Protein AF-0000000080726800 (afdb_homodimer)

Nearest PDB structures (foldseek):
  3kt8-assembly2_C  TM=9.835E-01  e=6.460E-52  Saccharomyces cerevisiae
  5ujj-assembly1_A  TM=9.738E-01  e=2.059E-47  Homo sapiens
  5ujj-assembly1_B  TM=9.740E-01  e=9.198E-47  Homo sapiens
  1r6t-assembly1_A  TM=9.567E-01  e=2.172E-47  Homo sapiens
  4j75-assembly1_A  TM=9.789E-01  e=4.057E-43  Plasmodium falciparum 3D7

InterPro domains:
  IPR001412 Aminoacyl-tRNA synthetase, class I, conserved site [PS00178] (113-123)
  IPR002305 Aminoacyl-tRNA synthetase, class Ic [PF00579] (101-391)
  IPR002306 Tryptophan-tRNA ligase [PR01039] (118-134)
  IPR002306 Tryptophan-tRNA ligase [PR01039] (171-190)
  IPR002306 Tryptophan-tRNA ligase [PR01039] (257-278)
  IPR002306 Tryptophan-tRNA ligase [PR01039] (301-311)
  IPR002306 Tryptophan-tRNA ligase [TIGR00233] (104-414)
  IPR002306 Tryptophan-tRNA ligase [cd00806] (106-393)
  IPR014729 Rossmann-like alpha/beta/alpha sandwich fold [G3DSA:3.40.50.620] (29-305)

Foldseek 3Di:
DDDPPDPQPPLDLPPPPDLDVDPFDPFDFAPVDGFATQDPVSDGDFHDVVVVCVVLVWAFLDPVNQVLCCVQLVDRDALCSVVCQQTTKFPVVVVSVCLSQQEAAEAEEEDALQDLFDFPQVCLLLLNVQVVCVRFFAAYEYEHELVLNVLPDDDDDSVRSVVSLLSVLLLSVLSPHDLQRFAYAYCVPQPDDQLVVQLVLLQVVADLVNLCVLRVDDPPRDVCNSSVLSNSLSSQFQSSFCQAVHPPRVVRQAHGYEYEDASNCSSSLVSSQVSSVVVVGHRHMYTHGYTQAWQQWGRHDDDPVDPLRGGTLPDALVRLLCSLSNRHDWQADPDLVVCQQQFGDLVTGNLLSLCSSQPRDPVVSVVVRVCRRNSVDDRVNSSVVSSVSVNVVSVSSVVSSVPCDSVNSCSSNDSHYHDTAGNPVHGNPVPPDPPPPDDPPPPPDDDDDDDPDDDDVVVVVVVVVVVVVVVVVVVVVVVVVPPVPDDDD/DDDPPDPQPPLDLPPPPPLDVDPFDPFDFAPVDGFATQDPVSDGDFHDVVVVCVVLVWAFLDPVNQVLVCVQLVDRDALCSVVCQQTTKFPVVVVSVCLSQQEAAEAEEEDALQDLFDFPQVCLLLLNVQVVCVRFFAAYEYEHELVLNVLPDDDDDSVRSVVSLLSVLLLSVLSPHDLQRFAYAYCVPQPDDQLVVQLVLLQVVADLVNLCVLRVDDPPRDVCNSSVLSNSLSSQFQSSFCQAVHPPNVVRQAHGYEYEEASNCSSSLVSSQVSSVVVVGHRHMYTHGYTQAWQQWGRHDDDPVDLLGGGTLPDALVRLLCSLSNRHDWQADPDLVVCQQQFGDLVTGNLLSLCSSQPRDPVVSVVVRVCRRNSVDDRVNSSVVSSVSVNVVSVSSVVSSVPCDSVNSCSSNDSHYHDTQGNPVHGNPVPPDPPPPDDDPPPPDPDDDPPPPPDVVVVVVVVVVVVVVVVVVVVVVVVVPVVPDPPDD

Radius of gyration: 38.78 Å; Cα contacts (8 Å, |Δi|>4): 1534; chains: 2; bounding box: 133×126×95 Å

Sequence (978 aa):
MASAPATVDHVPADNIASSEDTKPSKQDINPWSVSGEVGDDGKVKAIDYTKLIDEFGTSKIDDALLQRWEKVTGQKPHRFMRRGIFFSHRDLHMILDRYEKNEPFFLYTGRGPSSDSMHIGHTQVFDFVKWLQETLDVPLIVMLTDDEKYLFSEKRTVEEVMGYSRTNAKDIIAAGFDPNKTFIFSDFAYVGGAFYKNIVRFAKRVTYNTAKAIFGFDGSSNIGKIHFASIQGATSFASSFPHIFGDDEKKTSSIPCLIPCAIDQDPYFRLTRDCAQGLKFAKPALIHMRFLDALQGPGSKMSASDDNSAIFLSDTAKQIKNKINKYAFSGGRETLEEHREKGGNADVDVAYQYLTFFLEDDDELKRIKDEYTSGKLLTGELKAICIEHLQKYVGTFQERRSKVSDAVVDEFMSVRPLEWKGNPRVPRADLVVPVTGAADGATPAGDAAGAGELSKNAMKKLLKEQQIAAKKAQKAKEKEAATEGGIGAMASAPATVDHVPADNIASSEDTKPSKQDINPWSVSGEVGDDGKVKAIDYTKLIDEFGTSKIDDALLQRWEKVTGQKPHRFMRRGIFFSHRDLHMILDRYEKNEPFFLYTGRGPSSDSMHIGHTQVFDFVKWLQETLDVPLIVMLTDDEKYLFSEKRTVEEVMGYSRTNAKDIIAAGFDPNKTFIFSDFAYVGGAFYKNIVRFAKRVTYNTAKAIFGFDGSSNIGKIHFASIQGATSFASSFPHIFGDDEKKTSSIPCLIPCAIDQDPYFRLTRDCAQGLKFAKPALIHMRFLDALQGPGSKMSASDDNSAIFLSDTAKQIKNKINKYAFSGGRETLEEHREKGGNADVDVAYQYLTFFLEDDDELKRIKDEYTSGKLLTGELKAICIEHLQKYVGTFQERRSKVSDAVVDEFMSVRPLEWKGNPRVPRADLVVPVTGAADGATPAGDAAGAGELSKNAMKKLLKEQQIAAKKAQKAKEKEAATEGGIGA

Secondary structure (DSSP, 8-state):
------------GGGS--------B--EE-SS-EE--B-TTSPBPPP-HHHHHHHHT-EE--HHHHHHHHHHHSSPPPHHHHTTSEEEEESHHHHHHHHHHT---EEEEEE---SS--BHHHHHHHHHHHHHHHHH---EEEEE-HHHHHHH-SS--HHHHHHHHHHHHHHHHTTT--GGGEEEEEHHHH-SHHHHHHHHHHHHH-BHHHHHHHH---TTSBHHHHHHHHHHHHTT-GGG-HHHH-S-HHHHTT--EEEEEEGGGHHHHHHHHHHHHHHTPPPPEEEEEPPPPBTTBTT----TT-TTTS-BTT--HHHHHHHHHHHS-----SSHHHHHHH---TTT-HHHHHHHHH---HHHHHHHHHHHHHTSS-HHHHHHHHHHHHHHHHHHHHHHHTT--HHHHHHHHS---------TTS--TTT------------------------HHHHHHHHHHHHHHHHHHHHHHHHHHHHTTS---/------------GGGS--------B--EE-SS-EE--B-TTSPBPPP-HHHHHHHHT-EE--HHHHHHHHHHHSSPPPHHHHTTSEEEEESHHHHHHHHHTT---EEEEEE---SS--BHHHHHHHHHHHHHHHHH---EEEEE-HHHHHHH-SS--HHHHHHHHHHHHHHHHTTT--GGGEEEEEHHHH-SHHHHHHHHHHHHH-BHHHHHHHH---TTSBHHHHHHHHHHHHTT-GGG-HHHH-S-HHHHTT--EEEEEEGGGHHHHHHHHHHHHHHTPPPPEEEEEPPPPBTTBTT----TT-TTTS-BTT--HHHHHHHHHHHS-----SSHHHHHHH---TTT-HHHHHHHHH---HHHHHHHHHHHHHTSS-HHHHHHHHHHHHHHHHHHHHHHHTT--HHHHHHHHS---------TTS--TTT------------------------HHHHHHHHHHHHHHHHHHHHHHHHHHTTSTTS--

Structure (mmCIF, N/CA/C/O backbone):
data_AF-0000000080726800-model_v1
#
loop_
_entity.id
_entity.type
_entity.pdbx_description
1 polymer 'Tryptophan--tRNA ligase, cytoplasmic'
#
loop_
_atom_site.group_PDB
_atom_site.id
_atom_site.type_symbol
_atom_site.label_atom_id
_atom_site.label_alt_id
_atom_site.label_comp_id
_atom_site.label_asym_id
_atom_site.label_entity_id
_atom_site.label_seq_id
_atom_site.pdbx_PDB_ins_code
_atom_site.Cartn_x
_atom_site.Cartn_y
_atom_site.Cartn_z
_atom_site.occupancy
_atom_site.B_iso_or_equiv
_atom_site.auth_seq_id
_atom_site.auth_comp_id
_atom_site.auth_asym_id
_atom_site.auth_atom_id
_atom_site.pdbx_PDB_model_num
ATOM 1 N N . MET A 1 1 ? -32.75 -61.375 -34.781 1 20.84 1 MET A N 1
ATOM 2 C CA . MET A 1 1 ? -32.688 -60.062 -35.375 1 20.84 1 MET A CA 1
ATOM 3 C C . MET A 1 1 ? -31.75 -59.156 -34.594 1 20.84 1 MET A C 1
ATOM 5 O O . MET A 1 1 ? -31.969 -58.906 -33.406 1 20.84 1 MET A O 1
ATOM 9 N N . ALA A 1 2 ? -30.438 -59.094 -34.969 1 23 2 ALA A N 1
ATOM 10 C CA . ALA A 1 2 ? -29.219 -58.625 -34.312 1 23 2 ALA A CA 1
ATOM 11 C C . ALA A 1 2 ? -29.297 -57.125 -34.031 1 23 2 ALA A C 1
ATOM 13 O O . ALA A 1 2 ? -29.688 -56.344 -34.906 1 23 2 ALA A O 1
ATOM 14 N N . SER A 1 3 ? -29.562 -56.812 -32.781 1 22.12 3 SER A N 1
ATOM 15 C CA . SER A 1 3 ? -29.703 -55.5 -32.156 1 22.12 3 SER A CA 1
ATOM 16 C C . SER A 1 3 ? -28.609 -54.562 -32.625 1 22.12 3 SER A C 1
ATOM 18 O O . SER A 1 3 ? -27.438 -54.938 -32.656 1 22.12 3 SER A O 1
ATOM 20 N N . ALA A 1 4 ? -28.953 -53.531 -33.531 1 28.64 4 ALA A N 1
ATOM 21 C CA . ALA A 1 4 ? -28.156 -52.5 -34.188 1 28.64 4 ALA A CA 1
ATOM 22 C C . ALA A 1 4 ? -27.25 -51.812 -33.188 1 28.64 4 ALA A C 1
ATOM 24 O O . ALA A 1 4 ? -27.688 -51.469 -32.062 1 28.64 4 ALA A O 1
ATOM 25 N N . PRO A 1 5 ? -25.969 -51.969 -33.281 1 25.05 5 PRO A N 1
ATOM 26 C CA . PRO A 1 5 ? -24.938 -51.406 -32.406 1 25.05 5 PRO A CA 1
ATOM 27 C C . PRO A 1 5 ? -25.125 -49.938 -32.156 1 25.05 5 PRO A C 1
ATOM 29 O O . PRO A 1 5 ? -25.703 -49.219 -33 1 25.05 5 PRO A O 1
ATOM 32 N N . ALA A 1 6 ? -25.234 -49.469 -30.859 1 30.12 6 ALA A N 1
ATOM 33 C CA . ALA A 1 6 ? -25.312 -48.125 -30.297 1 30.12 6 ALA A CA 1
ATOM 34 C C . ALA A 1 6 ? -24.359 -47.188 -31 1 30.12 6 ALA A C 1
ATOM 36 O O . ALA A 1 6 ? -23.188 -47.5 -31.219 1 30.12 6 ALA A O 1
ATOM 37 N N . THR A 1 7 ? -24.844 -46.375 -31.984 1 28.61 7 THR A N 1
ATOM 38 C CA . THR A 1 7 ? -24.25 -45.25 -32.688 1 28.61 7 THR A CA 1
ATOM 39 C C . THR A 1 7 ? -23.359 -44.438 -31.75 1 28.61 7 THR A C 1
ATOM 41 O O . THR A 1 7 ? -23.672 -44.25 -30.578 1 28.61 7 THR A O 1
ATOM 44 N N . VAL A 1 8 ? -21.984 -44.469 -31.906 1 34.72 8 VAL A N 1
ATOM 45 C CA . VAL A 1 8 ? -20.938 -43.688 -31.266 1 34.72 8 VAL A CA 1
ATOM 46 C C . VAL A 1 8 ? -21.297 -42.219 -31.312 1 34.72 8 VAL A C 1
ATOM 48 O O . VAL A 1 8 ? -21.516 -41.656 -32.406 1 34.72 8 VAL A O 1
ATOM 51 N N . ASP A 1 9 ? -22.094 -41.75 -30.438 1 31.77 9 ASP A N 1
ATOM 52 C CA . ASP A 1 9 ? -22.5 -40.344 -30.281 1 31.77 9 ASP A CA 1
ATOM 53 C C . ASP A 1 9 ? -21.297 -39.438 -30.375 1 31.77 9 ASP A C 1
ATOM 55 O O . ASP A 1 9 ? -20.453 -39.406 -29.484 1 31.77 9 ASP A O 1
ATOM 59 N N . HIS A 1 10 ? -20.703 -39.25 -31.578 1 32.81 10 HIS A N 1
ATOM 60 C CA . HIS A 1 10 ? -19.766 -38.156 -31.781 1 32.81 10 HIS A CA 1
ATOM 61 C C . HIS A 1 10 ? -20.375 -36.812 -31.438 1 32.81 10 HIS A C 1
ATOM 63 O O . HIS A 1 10 ? -21.484 -36.5 -31.891 1 32.81 10 HIS A O 1
ATOM 69 N N . VAL A 1 11 ? -20.297 -36.312 -30.344 1 38.12 11 VAL A N 1
ATOM 70 C CA . VAL A 1 11 ? -20.703 -34.906 -30.172 1 38.12 11 VAL A CA 1
ATOM 71 C C . VAL A 1 11 ? -20.109 -34.062 -31.297 1 38.12 11 VAL A C 1
ATOM 73 O O . VAL A 1 11 ? -18.891 -33.969 -31.438 1 38.12 11 VAL A O 1
ATOM 76 N N . PRO A 1 12 ? -20.859 -33.906 -32.375 1 32.59 12 PRO A N 1
ATOM 77 C CA . PRO A 1 12 ? -20.359 -33.062 -33.438 1 32.59 12 PRO A CA 1
ATOM 78 C C . PRO A 1 12 ? -19.859 -31.719 -32.969 1 32.59 12 PRO A C 1
ATOM 80 O O . PRO A 1 12 ? -20.312 -31.219 -31.922 1 32.59 12 PRO A O 1
ATOM 83 N N . ALA A 1 13 ? -18.688 -31.156 -33.562 1 38.78 13 ALA A N 1
ATOM 84 C CA . ALA A 1 13 ? -18.062 -29.844 -33.406 1 38.78 13 ALA A CA 1
ATOM 85 C C . ALA A 1 13 ? -19.078 -28.719 -33.531 1 38.78 13 ALA A C 1
ATOM 87 O O . ALA A 1 13 ? -18.719 -27.547 -33.469 1 38.78 13 ALA A O 1
ATOM 88 N N . ASP A 1 14 ? -20.375 -29.125 -33.875 1 32.19 14 ASP A N 1
ATOM 89 C CA . ASP A 1 14 ? -21.203 -28.016 -34.344 1 32.19 14 ASP A CA 1
ATOM 90 C C . ASP A 1 14 ? -21.531 -27.047 -33.219 1 32.19 14 ASP A C 1
ATOM 92 O O . ASP A 1 14 ? -22.094 -25.984 -33.469 1 32.19 14 ASP A O 1
ATOM 96 N N . ASN A 1 15 ? -21.781 -27.625 -32.094 1 34.06 15 ASN A N 1
ATOM 97 C CA . ASN A 1 15 ? -22.375 -26.688 -31.125 1 34.06 15 ASN A CA 1
ATOM 98 C C . ASN A 1 15 ? -21.359 -25.672 -30.641 1 34.06 15 ASN A C 1
ATOM 100 O O . ASN A 1 15 ? -21.328 -25.328 -29.453 1 34.06 15 ASN A O 1
ATOM 104 N N . ILE A 1 16 ? -20.25 -25.719 -31.203 1 31.34 16 ILE A N 1
ATOM 105 C CA . ILE A 1 16 ? -19.375 -24.656 -30.766 1 31.34 16 ILE A CA 1
ATOM 106 C C . ILE A 1 16 ? -20.016 -23.297 -31.062 1 31.34 16 ILE A C 1
ATOM 108 O O . ILE A 1 16 ? -20.578 -23.094 -32.125 1 31.34 16 ILE A O 1
ATOM 112 N N . ALA A 1 17 ? -20.188 -22.516 -30.094 1 34.31 17 ALA A N 1
ATOM 113 C CA . ALA A 1 17 ? -20.578 -21.109 -30.203 1 34.31 17 ALA A CA 1
ATOM 114 C C . ALA A 1 17 ? -20.109 -20.5 -31.516 1 34.31 17 ALA A C 1
ATOM 116 O O . ALA A 1 17 ? -19.031 -20.828 -32 1 34.31 17 ALA A O 1
ATOM 117 N N . SER A 1 18 ? -21.109 -20.141 -32.438 1 32.56 18 SER A N 1
ATOM 118 C CA . SER A 1 18 ? -20.906 -19.266 -33.562 1 32.56 18 SER A CA 1
ATOM 119 C C . SER A 1 18 ? -19.734 -18.328 -33.344 1 32.56 18 SER A C 1
ATOM 121 O O . SER A 1 18 ? -19.641 -17.688 -32.312 1 32.56 18 SER A O 1
ATOM 123 N N . SER A 1 19 ? -18.562 -18.641 -33.844 1 36.25 19 SER A N 1
ATOM 124 C CA . SER A 1 19 ? -17.406 -17.766 -34.031 1 36.25 19 SER A CA 1
ATOM 125 C C . SER A 1 19 ? -17.844 -16.344 -34.375 1 36.25 19 SER A C 1
ATOM 127 O O . SER A 1 19 ? -18.422 -16.125 -35.438 1 36.25 19 SER A O 1
ATOM 129 N N . GLU A 1 20 ? -18.359 -15.625 -33.562 1 37.44 20 GLU A N 1
ATOM 130 C CA . GLU A 1 20 ? -18.328 -14.211 -33.969 1 37.44 20 GLU A CA 1
ATOM 131 C C . GLU A 1 20 ? -17.172 -13.922 -34.906 1 37.44 20 GLU A C 1
ATOM 133 O O . GLU A 1 20 ? -16.141 -14.586 -34.844 1 37.44 20 GLU A O 1
ATOM 138 N N . ASP A 1 21 ? -17.453 -13.367 -36.062 1 42.19 21 ASP A N 1
ATOM 139 C CA . ASP A 1 21 ? -16.547 -12.867 -37.094 1 42.19 21 ASP A CA 1
ATOM 140 C C . ASP A 1 21 ? -15.242 -12.375 -36.469 1 42.19 21 ASP A C 1
ATOM 142 O O . ASP A 1 21 ? -15.141 -11.227 -36.062 1 42.19 21 ASP A O 1
ATOM 146 N N . THR A 1 22 ? -14.656 -13.195 -35.781 1 52.59 22 THR A N 1
ATOM 147 C CA . THR A 1 22 ? -13.398 -12.789 -35.156 1 52.59 22 THR A CA 1
ATOM 148 C C . THR A 1 22 ? -12.336 -12.516 -36.219 1 52.59 22 THR A C 1
ATOM 150 O O . THR A 1 22 ? -12 -13.391 -37 1 52.59 22 THR A O 1
ATOM 153 N N . LYS A 1 23 ? -12.016 -11.328 -36.531 1 60.16 23 LYS A N 1
ATOM 154 C CA . LYS A 1 23 ? -10.945 -10.789 -37.375 1 60.16 23 LYS A CA 1
ATOM 155 C C . LYS A 1 23 ? -9.609 -11.438 -37.031 1 60.16 23 LYS A C 1
ATOM 157 O O . LYS A 1 23 ? -9.32 -11.695 -35.844 1 60.16 23 LYS A O 1
ATOM 162 N N . PRO A 1 24 ? -8.992 -11.906 -38.125 1 67.81 24 PRO A N 1
ATOM 163 C CA . PRO A 1 24 ? -7.645 -12.414 -37.875 1 67.81 24 PRO A CA 1
ATOM 164 C C . PRO A 1 24 ? -6.855 -11.547 -36.906 1 67.81 24 PRO A C 1
ATOM 166 O O . PRO A 1 24 ? -6.969 -10.32 -36.938 1 67.81 24 PRO A O 1
ATOM 169 N N . SER A 1 25 ? -6.488 -12.203 -35.812 1 74.19 25 SER A N 1
ATOM 170 C CA . SER A 1 25 ? -5.703 -11.477 -34.812 1 74.19 25 SER A CA 1
ATOM 171 C C . SER A 1 25 ? -4.488 -12.273 -34.375 1 74.19 25 SER A C 1
ATOM 173 O O . SER A 1 25 ? -4.477 -13.508 -34.469 1 74.19 25 SER A O 1
ATOM 175 N N . LYS A 1 26 ? -3.434 -11.555 -34.062 1 79.19 26 LYS A N 1
ATOM 176 C CA . LYS A 1 26 ? -2.236 -12.18 -33.531 1 79.19 26 LYS A CA 1
ATOM 177 C C . LYS A 1 26 ? -2.467 -12.641 -32.094 1 79.19 26 LYS A C 1
ATOM 179 O O . LYS A 1 26 ? -3.418 -12.203 -31.422 1 79.19 26 LYS A O 1
ATOM 184 N N . GLN A 1 27 ? -1.686 -13.68 -31.656 1 80.25 27 GLN A N 1
ATOM 185 C CA . GLN A 1 27 ? -1.785 -14.141 -30.281 1 80.25 27 GLN A CA 1
ATOM 186 C C . GLN A 1 27 ? -1.497 -13.008 -29.297 1 80.25 27 GLN A C 1
ATOM 188 O O . GLN A 1 27 ? -0.664 -12.141 -29.578 1 80.25 27 GLN A O 1
ATOM 193 N N . ASP A 1 28 ? -2.262 -12.945 -28.266 1 78.19 28 ASP A N 1
ATOM 194 C CA . ASP A 1 28 ? -2.119 -11.93 -27.234 1 78.19 28 ASP A CA 1
ATOM 195 C C . ASP A 1 28 ? -2.092 -12.562 -25.844 1 78.19 28 ASP A C 1
ATOM 197 O O . ASP A 1 28 ? -3.094 -13.109 -25.391 1 78.19 28 ASP A O 1
ATOM 201 N N . ILE A 1 29 ? -0.873 -12.438 -25.25 1 76.69 29 ILE A N 1
ATOM 202 C CA . ILE A 1 29 ? -0.684 -13.023 -23.922 1 76.69 29 ILE A CA 1
ATOM 203 C C . ILE A 1 29 ? -0.305 -11.93 -22.922 1 76.69 29 ILE A C 1
ATOM 205 O O . ILE A 1 29 ? 0.747 -11.297 -23.062 1 76.69 29 ILE A O 1
ATOM 209 N N . ASN A 1 30 ? -1.162 -11.695 -22 1 77.06 30 ASN A N 1
ATOM 210 C CA . ASN A 1 30 ? -0.936 -10.727 -20.938 1 77.06 30 ASN A CA 1
ATOM 211 C C . ASN A 1 30 ? -1.557 -11.195 -19.625 1 77.06 30 ASN A C 1
ATOM 213 O O . ASN A 1 30 ? -2.27 -12.195 -19.594 1 77.06 30 ASN A O 1
ATOM 217 N N . PRO A 1 31 ? -1.284 -10.523 -18.547 1 76.38 31 PRO A N 1
ATOM 218 C CA . PRO A 1 31 ? -1.73 -11.008 -17.25 1 76.38 31 PRO A CA 1
ATOM 219 C C . PRO A 1 31 ? -3.252 -11.047 -17.109 1 76.38 31 PRO A C 1
ATOM 221 O O . PRO A 1 31 ? -3.783 -11.672 -16.203 1 76.38 31 PRO A O 1
ATOM 224 N N . TRP A 1 32 ? -3.902 -10.438 -18.078 1 76.31 32 TRP A N 1
ATOM 225 C CA . TRP A 1 32 ? -5.352 -10.312 -17.938 1 76.31 32 TRP A CA 1
ATOM 226 C C . TRP A 1 32 ? -6.066 -11.242 -18.922 1 76.31 32 TRP A C 1
ATOM 228 O O . TRP A 1 32 ? -7.223 -11.609 -18.703 1 76.31 32 TRP A O 1
ATOM 238 N N . SER A 1 33 ? -5.328 -11.516 -19.969 1 73.5 33 SER A N 1
ATOM 239 C CA . SER A 1 33 ? -5.988 -12.281 -21.031 1 73.5 33 SER A CA 1
ATOM 240 C C . SER A 1 33 ? -4.984 -13.109 -21.812 1 73.5 33 SER A C 1
ATOM 242 O O . SER A 1 33 ? -3.834 -12.703 -21.984 1 73.5 33 SER A O 1
ATOM 244 N N . VAL A 1 34 ? -5.461 -14.297 -22.172 1 75.5 34 VAL A N 1
ATOM 245 C CA . VAL A 1 34 ? -4.695 -15.188 -23.031 1 75.5 34 VAL A CA 1
ATOM 246 C C . VAL A 1 34 ? -5.543 -15.586 -24.25 1 75.5 34 VAL A C 1
ATOM 248 O O . VAL A 1 34 ? -6.652 -16.094 -24.094 1 75.5 34 VAL A O 1
ATOM 251 N N . SER A 1 35 ? -5.02 -15.211 -25.391 1 76.19 35 SER A N 1
ATOM 252 C CA . SER A 1 35 ? -5.719 -15.586 -26.609 1 76.19 35 SER A CA 1
ATOM 253 C C . SER A 1 35 ? -4.742 -16.031 -27.703 1 76.19 35 SER A C 1
ATOM 255 O O . SER A 1 35 ? -3.691 -15.422 -27.891 1 76.19 35 SER A O 1
ATOM 257 N N . GLY A 1 36 ? -5.105 -17.125 -28.297 1 74.38 36 GLY A N 1
ATOM 258 C CA . GLY A 1 36 ? -4.32 -17.578 -29.438 1 74.38 36 GLY A CA 1
ATOM 259 C C . GLY A 1 36 ? -4.598 -16.797 -30.703 1 74.38 36 GLY A C 1
ATOM 260 O O . GLY A 1 36 ? -5.504 -15.961 -30.75 1 74.38 36 GLY A O 1
ATOM 261 N N . GLU A 1 37 ? -3.727 -17.062 -31.672 1 76.94 37 GLU A N 1
ATOM 262 C CA . GLU A 1 37 ? -3.912 -16.438 -32.969 1 76.94 37 GLU A CA 1
ATOM 263 C C . GLU A 1 37 ? -5.191 -16.938 -33.656 1 76.94 37 GLU A C 1
ATOM 265 O O . GLU A 1 37 ? -5.52 -18.125 -33.562 1 76.94 37 GLU A O 1
ATOM 270 N N . VAL A 1 38 ? -5.988 -16.031 -34.156 1 74.62 38 VAL A N 1
ATOM 271 C CA . VAL A 1 38 ? -7.152 -16.391 -34.938 1 74.62 38 VAL A CA 1
ATOM 272 C C . VAL A 1 38 ? -6.801 -16.344 -36.438 1 74.62 38 VAL A C 1
ATOM 274 O O . VAL A 1 38 ? -6.387 -15.305 -36.938 1 74.62 38 VAL A O 1
ATOM 277 N N . GLY A 1 39 ? -6.863 -17.531 -37.031 1 73.75 39 GLY A N 1
ATOM 278 C CA . GLY A 1 39 ? -6.516 -17.609 -38.438 1 73.75 39 GLY A CA 1
ATOM 279 C C . GLY A 1 39 ? -7.562 -17 -39.344 1 73.75 39 GLY A C 1
ATOM 280 O O . GLY A 1 39 ? -8.617 -16.562 -38.875 1 73.75 39 GLY A O 1
ATOM 281 N N . ASP A 1 40 ? -7.199 -16.984 -40.656 1 72.62 40 ASP A N 1
ATOM 282 C CA . ASP A 1 40 ? -8.086 -16.453 -41.688 1 72.62 40 ASP A CA 1
ATOM 283 C C . ASP A 1 40 ? -9.406 -17.234 -41.719 1 72.62 40 ASP A C 1
ATOM 285 O O . ASP A 1 40 ? -10.43 -16.703 -42.156 1 72.62 40 ASP A O 1
ATOM 289 N N . ASP A 1 41 ? -9.32 -18.391 -41.219 1 72.62 41 ASP A N 1
ATOM 290 C CA . ASP A 1 41 ? -10.5 -19.25 -41.219 1 72.62 41 ASP A CA 1
ATOM 291 C C . ASP A 1 41 ? -11.367 -19.016 -40 1 72.62 41 ASP A C 1
ATOM 293 O O . ASP A 1 41 ? -12.406 -19.656 -39.812 1 72.62 41 ASP A O 1
ATOM 297 N N . GLY A 1 42 ? -10.93 -18.156 -39.156 1 68.25 42 GLY A N 1
ATOM 298 C CA . GLY A 1 42 ? -11.695 -17.797 -37.969 1 68.25 42 GLY A CA 1
ATOM 299 C C . GLY A 1 42 ? -11.461 -18.75 -36.781 1 68.25 42 GLY A C 1
ATOM 300 O O . GLY A 1 42 ? -12.094 -18.609 -35.75 1 68.25 42 GLY A O 1
ATOM 301 N N . LYS A 1 43 ? -10.664 -19.672 -37.125 1 66.38 43 LYS A N 1
ATOM 302 C CA . LYS A 1 43 ? -10.422 -20.656 -36.094 1 66.38 43 LYS A CA 1
ATOM 303 C C . LYS A 1 43 ? -9.25 -20.234 -35.188 1 66.38 43 LYS A C 1
ATOM 305 O O . LYS A 1 43 ? -8.25 -19.703 -35.688 1 66.38 43 LYS A O 1
ATOM 310 N N . VAL A 1 44 ? -9.414 -20.438 -33.875 1 72.62 44 VAL A N 1
ATOM 311 C CA . VAL A 1 44 ? -8.367 -20.125 -32.906 1 72.62 44 VAL A CA 1
ATOM 312 C C . VAL A 1 44 ? -7.27 -21.188 -32.969 1 72.62 44 VAL A C 1
ATOM 314 O O . VAL A 1 44 ? -7.559 -22.375 -32.938 1 72.62 44 VAL A O 1
ATOM 317 N N . LYS A 1 45 ? -6.098 -20.734 -33.188 1 75 45 LYS A N 1
ATOM 318 C CA . LYS A 1 45 ? -4.941 -21.625 -33.219 1 75 45 LYS A CA 1
ATOM 319 C C . LYS A 1 45 ? -4.34 -21.812 -31.828 1 75 45 LYS A C 1
ATOM 321 O O . LYS A 1 45 ? -4.551 -20.984 -30.938 1 75 45 LYS A O 1
ATOM 326 N N . ALA A 1 46 ? -3.688 -22.969 -31.734 1 77.88 46 ALA A N 1
ATOM 327 C CA . ALA A 1 46 ? -2.965 -23.219 -30.484 1 77.88 46 ALA A CA 1
ATOM 328 C C . ALA A 1 46 ? -1.884 -22.172 -30.25 1 77.88 46 ALA A C 1
ATOM 330 O O . ALA A 1 46 ? -1.305 -21.641 -31.203 1 77.88 46 ALA A O 1
ATOM 331 N N . ILE A 1 47 ? -1.638 -21.844 -29.031 1 81.06 47 ILE A N 1
ATOM 332 C CA . ILE A 1 47 ? -0.624 -20.859 -28.656 1 81.06 47 ILE A CA 1
ATOM 333 C C . ILE A 1 47 ? 0.757 -21.359 -29.078 1 81.06 47 ILE A C 1
ATOM 335 O O . ILE A 1 47 ? 1.086 -22.531 -28.891 1 81.06 47 ILE A O 1
ATOM 339 N N . ASP A 1 48 ? 1.505 -20.547 -29.734 1 83.31 48 ASP A N 1
ATOM 340 C CA . ASP A 1 48 ? 2.877 -20.844 -30.125 1 83.31 48 ASP A CA 1
ATOM 341 C C . ASP A 1 48 ? 3.861 -20.438 -29.031 1 83.31 48 ASP A C 1
ATOM 343 O O . ASP A 1 48 ? 4.336 -19.297 -29 1 83.31 48 ASP A O 1
ATOM 347 N N . TYR A 1 49 ? 4.238 -21.328 -28.328 1 87.19 49 TYR A N 1
ATOM 348 C CA . TYR A 1 49 ? 5.07 -21.047 -27.156 1 87.19 49 TYR A CA 1
ATOM 349 C C . TYR A 1 49 ? 6.516 -20.781 -27.578 1 87.19 49 TYR A C 1
ATOM 351 O O . TYR A 1 49 ? 7.258 -20.109 -26.859 1 87.19 49 TYR A O 1
ATOM 359 N N . THR A 1 50 ? 6.953 -21.312 -28.641 1 86.62 50 THR A N 1
ATOM 360 C CA . THR A 1 50 ? 8.297 -21.047 -29.141 1 86.62 50 THR A CA 1
ATOM 361 C C . THR A 1 50 ? 8.453 -19.562 -29.5 1 86.62 50 THR A C 1
ATOM 363 O O . THR A 1 50 ? 9.484 -18.953 -29.219 1 86.62 50 THR A O 1
ATOM 366 N N . LYS A 1 51 ? 7.461 -19.094 -30.078 1 86.62 51 LYS A N 1
ATOM 367 C CA . LYS A 1 51 ? 7.461 -17.688 -30.438 1 86.62 51 LYS A CA 1
ATOM 368 C C . LYS A 1 51 ? 7.504 -16.797 -29.188 1 86.62 51 LYS A C 1
ATOM 370 O O . LYS A 1 51 ? 8.117 -15.734 -29.203 1 86.62 51 LYS A O 1
ATOM 375 N N . LEU A 1 52 ? 6.926 -17.266 -28.188 1 88.44 52 LEU A N 1
ATOM 376 C CA . LEU A 1 52 ? 6.871 -16.484 -26.938 1 88.44 52 LEU A CA 1
ATOM 377 C C . LEU A 1 52 ? 8.25 -16.391 -26.312 1 88.44 52 LEU A C 1
ATOM 379 O O . LEU A 1 52 ? 8.578 -15.367 -25.688 1 88.44 52 LEU A O 1
ATOM 383 N N . ILE A 1 53 ? 9.055 -17.391 -26.484 1 91.5 53 ILE A N 1
ATOM 384 C CA . ILE A 1 53 ? 10.406 -17.391 -25.938 1 91.5 53 ILE A CA 1
ATOM 385 C C . ILE A 1 53 ? 11.211 -16.25 -26.531 1 91.5 53 ILE A C 1
ATOM 387 O O . ILE A 1 53 ? 11.875 -15.5 -25.812 1 91.5 53 ILE A O 1
ATOM 391 N N . ASP A 1 54 ? 11.07 -16.094 -27.75 1 90.19 54 ASP A N 1
ATOM 392 C CA . ASP A 1 54 ? 11.789 -15.031 -28.438 1 90.19 54 ASP A CA 1
ATOM 393 C C . ASP A 1 54 ? 11.219 -13.656 -28.094 1 90.19 54 ASP A C 1
ATOM 395 O O . ASP A 1 54 ? 11.977 -12.711 -27.828 1 90.19 54 ASP A O 1
ATOM 399 N N . GLU A 1 55 ? 9.938 -13.602 -28.062 1 88.44 55 GLU A N 1
ATOM 400 C CA . GLU A 1 55 ? 9.258 -12.336 -27.781 1 88.44 55 GLU A CA 1
ATOM 401 C C . GLU A 1 55 ? 9.547 -11.844 -26.375 1 88.44 55 GLU A C 1
ATOM 403 O O . GLU A 1 55 ? 9.758 -10.656 -26.156 1 88.44 55 GLU A O 1
ATOM 408 N N . PHE A 1 56 ? 9.602 -12.719 -25.484 1 90.25 56 PHE A N 1
ATOM 409 C CA . PHE A 1 56 ? 9.781 -12.352 -24.078 1 90.25 56 PHE A CA 1
ATOM 410 C C . PHE A 1 56 ? 11.258 -12.352 -23.703 1 90.25 56 PHE A C 1
ATOM 412 O O . PHE A 1 56 ? 11.641 -11.812 -22.656 1 90.25 56 PHE A O 1
ATOM 419 N N . GLY A 1 57 ? 12.102 -12.93 -24.5 1 93.19 57 GLY A N 1
ATOM 420 C CA . GLY A 1 57 ? 13.531 -12.977 -24.234 1 93.19 57 GLY A CA 1
ATOM 421 C C . GLY A 1 57 ? 13.898 -13.945 -23.125 1 93.19 57 GLY A C 1
ATOM 422 O O . GLY A 1 57 ? 14.734 -13.633 -22.266 1 93.19 57 GLY A O 1
ATOM 423 N N . THR A 1 58 ? 13.227 -15.062 -23.062 1 95.75 58 THR A N 1
ATOM 424 C CA . THR A 1 58 ? 13.531 -16.109 -22.094 1 95.75 58 THR A CA 1
ATOM 425 C C . THR A 1 58 ? 14.406 -17.188 -22.703 1 95.75 58 THR A C 1
ATOM 427 O O . THR A 1 58 ? 14.734 -17.125 -23.891 1 95.75 58 THR A O 1
ATOM 430 N N . SER A 1 59 ? 14.875 -18.125 -21.922 1 97 59 SER A N 1
ATOM 431 C CA . SER A 1 59 ? 15.695 -19.234 -22.391 1 97 59 SER A CA 1
ATOM 432 C C . SER A 1 59 ? 14.906 -20.531 -22.391 1 97 59 SER A C 1
ATOM 434 O O . SER A 1 59 ? 14.125 -20.797 -21.469 1 97 59 SER A O 1
ATOM 436 N N . LYS A 1 60 ? 15.125 -21.344 -23.375 1 96.56 60 LYS A N 1
ATOM 437 C CA . LYS A 1 60 ? 14.445 -22.625 -23.484 1 96.56 60 LYS A CA 1
ATOM 438 C C . LYS A 1 60 ? 15.008 -23.625 -22.484 1 96.56 60 LYS A C 1
ATOM 440 O O . LYS A 1 60 ? 16.219 -23.656 -22.234 1 96.56 60 LYS A O 1
ATOM 445 N N . ILE A 1 61 ? 14.164 -24.406 -21.953 1 97.56 61 ILE A N 1
ATOM 446 C CA . ILE A 1 61 ? 14.625 -25.578 -21.219 1 97.56 61 ILE A CA 1
ATOM 447 C C . ILE A 1 61 ? 15.023 -26.672 -22.188 1 97.56 61 ILE A C 1
ATOM 449 O O . ILE A 1 61 ? 14.164 -27.344 -22.766 1 97.56 61 ILE A O 1
ATOM 453 N N . ASP A 1 62 ? 16.281 -26.906 -22.375 1 96.81 62 ASP A N 1
ATOM 454 C CA . ASP A 1 62 ? 16.781 -27.859 -23.344 1 96.81 62 ASP A CA 1
ATOM 455 C C . ASP A 1 62 ? 17.344 -29.109 -22.672 1 96.81 62 ASP A C 1
ATOM 457 O O . ASP A 1 62 ? 17.281 -29.234 -21.438 1 96.81 62 ASP A O 1
ATOM 461 N N . ASP A 1 63 ? 17.828 -29.984 -23.5 1 97.25 63 ASP A N 1
ATOM 462 C CA . ASP A 1 63 ? 18.328 -31.266 -23 1 97.25 63 ASP A CA 1
ATOM 463 C C . ASP A 1 63 ? 19.516 -31.062 -22.062 1 97.25 63 ASP A C 1
ATOM 465 O O . ASP A 1 63 ? 19.672 -31.797 -21.094 1 97.25 63 ASP A O 1
ATOM 469 N N . ALA A 1 64 ? 20.344 -30.125 -22.375 1 97.75 64 ALA A N 1
ATOM 470 C CA . ALA A 1 64 ? 21.516 -29.859 -21.547 1 97.75 64 ALA A CA 1
ATOM 471 C C . ALA A 1 64 ? 21.109 -29.438 -20.141 1 97.75 64 ALA A C 1
ATOM 473 O O . ALA A 1 64 ? 21.703 -29.891 -19.156 1 97.75 64 ALA A O 1
ATOM 474 N N . LEU A 1 65 ? 20.109 -28.594 -20.078 1 97.94 65 LEU A N 1
ATOM 475 C CA . LEU A 1 65 ? 19.625 -28.141 -18.781 1 97.94 65 LEU A CA 1
ATOM 476 C C . LEU A 1 65 ? 18.984 -29.281 -18.016 1 97.94 65 LEU A C 1
ATOM 478 O O . LEU A 1 65 ? 19.141 -29.375 -16.797 1 97.94 65 LEU A O 1
ATOM 482 N N . LEU A 1 66 ? 18.25 -30.141 -18.688 1 98.31 66 LEU A N 1
ATOM 483 C CA . LEU A 1 66 ? 17.609 -31.281 -18.047 1 98.31 66 LEU A CA 1
ATOM 484 C C . LEU A 1 66 ? 18.656 -32.25 -17.484 1 98.31 66 LEU A C 1
ATOM 486 O O . LEU A 1 66 ? 18.5 -32.75 -16.375 1 98.31 66 LEU A O 1
ATOM 490 N N . GLN A 1 67 ? 19.672 -32.438 -18.266 1 98.25 67 GLN A N 1
ATOM 491 C CA . GLN A 1 67 ? 20.766 -33.312 -17.812 1 98.25 67 GLN A CA 1
ATOM 492 C C . GLN A 1 67 ? 21.453 -32.688 -16.594 1 98.25 67 GLN A C 1
ATOM 494 O O . GLN A 1 67 ? 21.766 -33.406 -15.633 1 98.25 67 GLN A O 1
ATOM 499 N N . ARG A 1 68 ? 21.641 -31.453 -16.672 1 98.06 68 ARG A N 1
ATOM 500 C CA . ARG A 1 68 ? 22.266 -30.766 -15.547 1 98.06 68 ARG A CA 1
ATOM 501 C C . ARG A 1 68 ? 21.391 -30.875 -14.297 1 98.06 68 ARG A C 1
ATOM 503 O O . ARG A 1 68 ? 21.906 -31.078 -13.195 1 98.06 68 ARG A O 1
ATOM 510 N N . TRP A 1 69 ? 20.125 -30.672 -14.438 1 98.31 69 TRP A N 1
ATOM 511 C CA . TRP A 1 69 ? 19.188 -30.781 -13.312 1 98.31 69 TRP A CA 1
ATOM 512 C C . TRP A 1 69 ? 19.359 -32.125 -12.602 1 98.31 69 TRP A C 1
ATOM 514 O O . TRP A 1 69 ? 19.469 -32.188 -11.375 1 98.31 69 TRP A O 1
ATOM 524 N N . GLU A 1 70 ? 19.344 -33.156 -13.398 1 97.88 70 GLU A N 1
ATOM 525 C CA . GLU A 1 70 ? 19.453 -34.531 -12.844 1 97.88 70 GLU A CA 1
ATOM 526 C C . GLU A 1 70 ? 20.797 -34.719 -12.148 1 97.88 70 GLU A C 1
ATOM 528 O O . GLU A 1 70 ? 20.859 -35.344 -11.078 1 97.88 70 GLU A O 1
ATOM 533 N N . LYS A 1 71 ? 21.828 -34.219 -12.711 1 97.5 71 LYS A N 1
ATOM 534 C CA . LYS A 1 71 ? 23.156 -34.344 -12.141 1 97.5 71 LYS A CA 1
ATOM 535 C C . LYS A 1 71 ? 23.266 -33.625 -10.805 1 97.5 71 LYS A C 1
ATOM 537 O O . LYS A 1 71 ? 23.812 -34.156 -9.836 1 97.5 71 LYS A O 1
ATOM 542 N N . VAL A 1 72 ? 22.719 -32.469 -10.773 1 97.44 72 VAL A N 1
ATOM 543 C CA . VAL A 1 72 ? 22.859 -31.578 -9.633 1 97.44 72 VAL A CA 1
ATOM 544 C C . VAL A 1 72 ? 21.938 -32.031 -8.5 1 97.44 72 VAL A C 1
ATOM 546 O O . VAL A 1 72 ? 22.344 -32.031 -7.332 1 97.44 72 VAL A O 1
ATOM 549 N N . THR A 1 73 ? 20.719 -32.438 -8.789 1 97.25 73 THR A N 1
ATOM 550 C CA . THR A 1 73 ? 19.734 -32.719 -7.754 1 97.25 73 THR A CA 1
ATOM 551 C C . THR A 1 73 ? 19.672 -34.219 -7.441 1 97.25 73 THR A C 1
ATOM 553 O O . THR A 1 73 ? 19.156 -34.625 -6.402 1 97.25 73 THR A O 1
ATOM 556 N N . GLY A 1 74 ? 20.109 -35.031 -8.414 1 96.12 74 GLY A N 1
ATOM 557 C CA . GLY A 1 74 ? 20 -36.469 -8.281 1 96.12 74 GLY A CA 1
ATOM 558 C C . GLY A 1 74 ? 18.625 -37 -8.617 1 96.12 74 GLY A C 1
ATOM 559 O O . GLY A 1 74 ? 18.344 -38.188 -8.469 1 96.12 74 GLY A O 1
ATOM 560 N N . GLN A 1 75 ? 17.781 -36.188 -9.062 1 96.31 75 GLN A N 1
ATOM 561 C CA . GLN A 1 75 ? 16.406 -36.562 -9.367 1 96.31 75 GLN A CA 1
ATOM 562 C C . GLN A 1 75 ? 16.109 -36.406 -10.859 1 96.31 75 GLN A C 1
ATOM 564 O O . GLN A 1 75 ? 16.516 -35.406 -11.469 1 96.31 75 GLN A O 1
ATOM 569 N N . LYS A 1 76 ? 15.453 -37.406 -11.383 1 97 76 LYS A N 1
ATOM 570 C CA . LYS A 1 76 ? 14.953 -37.281 -12.742 1 97 76 LYS A CA 1
ATOM 571 C C . LYS A 1 76 ? 14.047 -36.062 -12.875 1 97 76 LYS A C 1
ATOM 573 O O . LYS A 1 76 ? 13.164 -35.844 -12.039 1 97 76 LYS A O 1
ATOM 578 N N . PRO A 1 77 ? 14.312 -35.25 -13.898 1 97.94 77 PRO A N 1
ATOM 579 C CA . PRO A 1 77 ? 13.438 -34.062 -14.055 1 97.94 77 PRO A CA 1
ATOM 580 C C . PRO A 1 77 ? 11.953 -34.438 -14.102 1 97.94 77 PRO A C 1
ATOM 582 O O . PRO A 1 77 ? 11.602 -35.5 -14.617 1 97.94 77 PRO A O 1
ATOM 585 N N . HIS A 1 78 ? 11.172 -33.625 -13.555 1 97.88 78 HIS A N 1
ATOM 586 C CA . HIS A 1 78 ? 9.727 -33.812 -13.547 1 97.88 78 HIS A CA 1
ATOM 587 C C . HIS A 1 78 ? 9.188 -33.969 -14.969 1 97.88 78 HIS A C 1
ATOM 589 O O . HIS A 1 78 ? 9.727 -33.406 -15.914 1 97.88 78 HIS A O 1
ATOM 595 N N . ARG A 1 79 ? 8.125 -34.719 -15.164 1 97.5 79 ARG A N 1
ATOM 596 C CA . ARG A 1 79 ? 7.539 -34.969 -16.484 1 97.5 79 ARG A CA 1
ATOM 597 C C . ARG A 1 79 ? 7.168 -33.656 -17.156 1 97.5 79 ARG A C 1
ATOM 599 O O . ARG A 1 79 ? 7.238 -33.531 -18.391 1 97.5 79 ARG A O 1
ATOM 606 N N . PHE A 1 80 ? 6.777 -32.594 -16.359 1 98 80 PHE A N 1
ATOM 607 C CA . PHE A 1 80 ? 6.414 -31.312 -16.938 1 98 80 PHE A CA 1
ATOM 608 C C . PHE A 1 80 ? 7.613 -30.672 -17.625 1 98 80 PHE A C 1
ATOM 610 O O . PHE A 1 80 ? 7.461 -29.953 -18.625 1 98 80 PHE A O 1
ATOM 617 N N . MET A 1 81 ? 8.773 -30.875 -17.125 1 98 81 MET A N 1
ATOM 618 C CA . MET A 1 81 ? 9.984 -30.344 -17.734 1 98 81 MET A CA 1
ATOM 619 C C . MET A 1 81 ? 10.383 -31.188 -18.953 1 98 81 MET A C 1
ATOM 621 O O . MET A 1 81 ? 10.672 -30.641 -20.016 1 98 81 MET A O 1
ATOM 625 N N . ARG A 1 82 ? 10.312 -32.531 -18.859 1 97.25 82 ARG A N 1
ATOM 626 C CA . ARG A 1 82 ? 10.727 -33.438 -19.922 1 97.25 82 ARG A CA 1
ATOM 627 C C . ARG A 1 82 ? 9.805 -33.312 -21.125 1 97.25 82 ARG A C 1
ATOM 629 O O . ARG A 1 82 ? 10.242 -33.469 -22.266 1 97.25 82 ARG A O 1
ATOM 636 N N . ARG A 1 83 ? 8.578 -32.938 -20.828 1 96.56 83 ARG A N 1
ATOM 637 C CA . ARG A 1 83 ? 7.574 -32.938 -21.891 1 96.56 83 ARG A CA 1
ATOM 638 C C . ARG A 1 83 ? 7.348 -31.516 -22.422 1 96.56 83 ARG A C 1
ATOM 640 O O . ARG A 1 83 ? 6.414 -31.281 -23.203 1 96.56 83 ARG A O 1
ATOM 647 N N . GLY A 1 84 ? 8.07 -30.578 -21.953 1 95.38 84 GLY A N 1
ATOM 648 C CA . GLY A 1 84 ? 7.992 -29.219 -22.453 1 95.38 84 GLY A CA 1
ATOM 649 C C . GLY A 1 84 ? 6.781 -28.453 -21.938 1 95.38 84 GLY A C 1
ATOM 650 O O . GLY A 1 84 ? 6.371 -27.453 -22.531 1 95.38 84 GLY A O 1
ATOM 651 N N . ILE A 1 85 ? 6.137 -28.938 -20.906 1 96.19 85 ILE A N 1
ATOM 652 C CA . ILE A 1 85 ? 5.062 -28.188 -20.266 1 96.19 85 ILE A CA 1
ATOM 653 C C . ILE A 1 85 ? 5.637 -26.969 -19.547 1 96.19 85 ILE A C 1
ATOM 655 O O . ILE A 1 85 ? 5.125 -25.859 -19.703 1 96.19 85 ILE A O 1
ATOM 659 N N . PHE A 1 86 ? 6.582 -27.188 -18.734 1 97.62 86 PHE A N 1
ATOM 660 C CA . PHE A 1 86 ? 7.492 -26.109 -18.406 1 97.62 86 PHE A CA 1
ATOM 661 C C . PHE A 1 86 ? 8.586 -25.969 -19.469 1 97.62 86 PHE A C 1
ATOM 663 O O . PHE A 1 86 ? 9.43 -26.859 -19.609 1 97.62 86 PHE A O 1
ATOM 670 N N . PHE A 1 87 ? 8.625 -24.859 -20.219 1 96.69 87 PHE A N 1
ATOM 671 C CA . PHE A 1 87 ? 9.328 -24.891 -21.484 1 96.69 87 PHE A CA 1
ATOM 672 C C . PHE A 1 87 ? 10.422 -23.828 -21.531 1 96.69 87 PHE A C 1
ATOM 674 O O . PHE A 1 87 ? 11.305 -23.875 -22.391 1 96.69 87 PHE A O 1
ATOM 681 N N . SER A 1 88 ? 10.352 -22.859 -20.656 1 97.56 88 SER A N 1
ATOM 682 C CA . SER A 1 88 ? 11.352 -21.797 -20.688 1 97.56 88 SER A CA 1
ATOM 683 C C . SER A 1 88 ? 11.656 -21.297 -19.281 1 97.56 88 SER A C 1
ATOM 685 O O . SER A 1 88 ? 10.969 -21.641 -18.312 1 97.56 88 SER A O 1
ATOM 687 N N . HIS A 1 89 ? 12.805 -20.5 -19.188 1 98.12 89 HIS A N 1
ATOM 688 C CA . HIS A 1 89 ? 13.227 -20.047 -17.875 1 98.12 89 HIS A CA 1
ATOM 689 C C . HIS A 1 89 ? 14.023 -18.734 -17.969 1 98.12 89 HIS A C 1
ATOM 691 O O . HIS A 1 89 ? 14.422 -18.344 -19.078 1 98.12 89 HIS A O 1
ATOM 697 N N . ARG A 1 90 ? 14.023 -18.047 -16.891 1 97.94 90 ARG A N 1
ATOM 698 C CA . ARG A 1 90 ? 14.992 -16.984 -16.641 1 97.94 90 ARG A CA 1
ATOM 699 C C . ARG A 1 90 ? 15.922 -17.359 -15.492 1 97.94 90 ARG A C 1
ATOM 701 O O . ARG A 1 90 ? 15.477 -17.469 -14.344 1 97.94 90 ARG A O 1
ATOM 708 N N . ASP A 1 91 ? 17.234 -17.625 -15.75 1 97.88 91 ASP A N 1
ATOM 709 C CA . ASP A 1 91 ? 18.312 -17.766 -14.773 1 97.88 91 ASP A CA 1
ATOM 710 C C . ASP A 1 91 ? 18.109 -19.016 -13.922 1 97.88 91 ASP A C 1
ATOM 712 O O . ASP A 1 91 ? 18.359 -18.984 -12.711 1 97.88 91 ASP A O 1
ATOM 716 N N . LEU A 1 92 ? 17.578 -20.094 -14.508 1 98.31 92 LEU A N 1
ATOM 717 C CA . LEU A 1 92 ? 17.453 -21.344 -13.758 1 98.31 92 LEU A CA 1
ATOM 718 C C . LEU A 1 92 ? 18.812 -21.922 -13.43 1 98.31 92 LEU A C 1
ATOM 720 O O . LEU A 1 92 ? 18.984 -22.578 -12.398 1 98.31 92 LEU A O 1
ATOM 724 N N . HIS A 1 93 ? 19.812 -21.625 -14.234 1 97.88 93 HIS A N 1
ATOM 725 C CA . HIS A 1 93 ? 21.188 -22.062 -13.992 1 97.88 93 HIS A CA 1
ATOM 726 C C . HIS A 1 93 ? 21.719 -21.5 -12.688 1 97.88 93 HIS A C 1
ATOM 728 O O . HIS A 1 93 ? 22.453 -22.172 -11.961 1 97.88 93 HIS A O 1
ATOM 734 N N . MET A 1 94 ? 21.375 -20.281 -12.414 1 97.75 94 MET A N 1
ATOM 735 C CA . MET A 1 94 ? 21.828 -19.641 -11.18 1 97.75 94 MET A CA 1
ATOM 736 C C . MET A 1 94 ? 21.25 -20.359 -9.961 1 97.75 94 MET A C 1
ATOM 738 O O . MET A 1 94 ? 21.953 -20.531 -8.953 1 97.75 94 MET A O 1
ATOM 742 N N . ILE A 1 95 ? 20.062 -20.797 -10.047 1 98.44 95 ILE A N 1
ATOM 743 C CA . ILE A 1 95 ? 19.422 -21.531 -8.961 1 98.44 95 ILE A CA 1
ATOM 744 C C . ILE A 1 95 ? 20.141 -22.875 -8.75 1 98.44 95 ILE A C 1
ATOM 746 O O . ILE A 1 95 ? 20.406 -23.266 -7.613 1 98.44 95 ILE A O 1
ATOM 750 N N . LEU A 1 96 ? 20.422 -23.547 -9.828 1 98.5 96 LEU A N 1
ATOM 751 C CA . LEU A 1 96 ? 21.125 -24.828 -9.742 1 98.5 96 LEU A CA 1
ATOM 752 C C . LEU A 1 96 ? 22.516 -24.641 -9.164 1 98.5 96 LEU A C 1
ATOM 754 O O . LEU A 1 96 ? 23 -25.484 -8.406 1 98.5 96 LEU A O 1
ATOM 758 N N . ASP A 1 97 ? 23.188 -23.5 -9.531 1 98.25 97 ASP A N 1
ATOM 759 C CA . ASP A 1 97 ? 24.484 -23.172 -8.93 1 98.25 97 ASP A CA 1
ATOM 760 C C . ASP A 1 97 ? 24.359 -23.031 -7.414 1 98.25 97 ASP A C 1
ATOM 762 O O . ASP A 1 97 ? 25.188 -23.562 -6.664 1 98.25 97 ASP A O 1
ATOM 766 N N . ARG A 1 98 ? 23.359 -22.375 -7.023 1 98.19 98 ARG A N 1
ATOM 767 C CA . ARG A 1 98 ? 23.141 -22.156 -5.598 1 98.19 98 ARG A CA 1
ATOM 768 C C . ARG A 1 98 ? 22.828 -23.453 -4.879 1 98.19 98 ARG A C 1
ATOM 770 O O . ARG A 1 98 ? 23.312 -23.703 -3.771 1 98.19 98 ARG A O 1
ATOM 777 N N . TYR A 1 99 ? 22.016 -24.281 -5.5 1 98.31 99 TYR A N 1
ATOM 778 C CA . TYR A 1 99 ? 21.688 -25.578 -4.902 1 98.31 99 TYR A CA 1
ATOM 779 C C . TYR A 1 99 ? 22.953 -26.422 -4.734 1 98.31 99 TYR A C 1
ATOM 781 O O . TYR A 1 99 ? 23.125 -27.078 -3.699 1 98.31 99 TYR A O 1
ATOM 789 N N . GLU A 1 100 ? 23.812 -26.375 -5.742 1 97.62 100 GLU A N 1
ATOM 790 C CA . GLU A 1 100 ? 25.047 -27.141 -5.684 1 97.62 100 GLU A CA 1
ATOM 791 C C . GLU A 1 100 ? 25.906 -26.734 -4.488 1 97.62 100 GLU A C 1
ATOM 793 O O . GLU A 1 100 ? 26.578 -27.562 -3.877 1 97.62 100 GLU A O 1
ATOM 798 N N . LYS A 1 101 ? 25.812 -25.469 -4.164 1 97 101 LYS A N 1
ATOM 799 C CA . LYS A 1 101 ? 26.609 -24.922 -3.074 1 97 101 LYS A CA 1
ATOM 800 C C . LYS A 1 101 ? 25.812 -24.844 -1.781 1 97 101 LYS A C 1
ATOM 802 O O . LYS A 1 101 ? 26.312 -24.375 -0.76 1 97 101 LYS A O 1
ATOM 807 N N . ASN A 1 102 ? 24.547 -25.25 -1.84 1 97.81 102 ASN A N 1
ATOM 808 C CA . ASN A 1 102 ? 23.594 -25.203 -0.74 1 97.81 102 ASN A CA 1
ATOM 809 C C . ASN A 1 102 ? 23.469 -23.781 -0.187 1 97.81 102 ASN A C 1
ATOM 811 O O . ASN A 1 102 ? 23.453 -23.578 1.029 1 97.81 102 ASN A O 1
ATOM 815 N N . GLU A 1 103 ? 23.578 -22.797 -1.062 1 97.69 103 GLU A N 1
ATOM 816 C CA . GLU A 1 103 ? 23.25 -21.406 -0.753 1 97.69 103 GLU A CA 1
ATOM 817 C C . GLU A 1 103 ? 21.75 -21.188 -0.726 1 97.69 103 GLU A C 1
ATOM 819 O O . GLU A 1 103 ? 21.016 -21.781 -1.519 1 97.69 103 GLU A O 1
ATOM 824 N N . PRO A 1 104 ? 21.297 -20.297 0.09 1 97.62 104 PRO A N 1
ATOM 825 C CA . PRO A 1 104 ? 19.844 -20.156 0.292 1 97.62 104 PRO A CA 1
ATOM 826 C C . PRO A 1 104 ? 19.141 -19.562 -0.923 1 97.62 104 PRO A C 1
ATOM 828 O O . PRO A 1 104 ? 19.688 -18.672 -1.587 1 97.62 104 PRO A O 1
ATOM 831 N N . PHE A 1 105 ? 18.047 -20 -1.215 1 98.69 105 PHE A N 1
ATOM 832 C CA . PHE A 1 105 ? 17 -19.484 -2.096 1 98.69 105 PHE A CA 1
ATOM 833 C C . PHE A 1 105 ? 15.641 -20.047 -1.711 1 98.69 105 PHE A C 1
ATOM 835 O O . PHE A 1 105 ? 15.539 -20.875 -0.806 1 98.69 105 PHE A O 1
ATOM 842 N N . PHE A 1 106 ? 14.594 -19.562 -2.238 1 98.88 106 PHE A N 1
ATOM 843 C CA . PHE A 1 106 ? 13.266 -20.047 -1.868 1 98.88 106 PHE A CA 1
ATOM 844 C C . PHE A 1 106 ? 12.352 -20.094 -3.084 1 98.88 106 PHE A C 1
ATOM 846 O O . PHE A 1 106 ? 12.703 -19.594 -4.156 1 98.88 106 PHE A O 1
ATOM 853 N N . LEU A 1 107 ? 11.25 -20.797 -2.926 1 98.94 107 LEU A N 1
ATOM 854 C CA . LEU A 1 107 ? 10.219 -20.859 -3.955 1 98.94 107 LEU A CA 1
ATOM 855 C C . LEU A 1 107 ? 9.133 -19.828 -3.693 1 98.94 107 LEU A C 1
ATOM 857 O O . LEU A 1 107 ? 8.727 -19.609 -2.545 1 98.94 107 LEU A O 1
ATOM 861 N N . TYR A 1 108 ? 8.758 -19.141 -4.738 1 98.88 108 TYR A N 1
ATOM 862 C CA . TYR A 1 108 ? 7.645 -18.203 -4.688 1 98.88 108 TYR A CA 1
ATOM 863 C C . TYR A 1 108 ? 6.629 -18.5 -5.785 1 98.88 108 TYR A C 1
ATOM 865 O O . TYR A 1 108 ? 6.984 -18.609 -6.957 1 98.88 108 TYR A O 1
ATOM 873 N N . THR A 1 109 ? 5.391 -18.688 -5.426 1 98.31 109 THR A N 1
ATOM 874 C CA . THR A 1 109 ? 4.262 -18.75 -6.352 1 98.31 109 THR A CA 1
ATOM 875 C C . THR A 1 109 ? 3.023 -18.094 -5.738 1 98.31 109 THR A C 1
ATOM 877 O O . THR A 1 109 ? 3.09 -17.531 -4.645 1 98.31 109 THR A O 1
ATOM 880 N N . GLY A 1 110 ? 1.951 -18 -6.492 1 95.81 110 GLY A N 1
ATOM 881 C CA . GLY A 1 110 ? 0.772 -17.328 -5.973 1 95.81 110 GLY A CA 1
ATOM 882 C C . GLY A 1 110 ? -0.503 -17.719 -6.699 1 95.81 110 GLY A C 1
ATOM 883 O O . GLY A 1 110 ? -0.49 -18.594 -7.566 1 95.81 110 GLY A O 1
ATOM 884 N N . ARG A 1 111 ? -1.554 -17.172 -6.16 1 94.19 111 ARG A N 1
ATOM 885 C CA . ARG A 1 111 ? -2.893 -17.391 -6.699 1 94.19 111 ARG A CA 1
ATOM 886 C C . ARG A 1 111 ? -3.799 -16.188 -6.418 1 94.19 111 ARG A C 1
ATOM 888 O O . ARG A 1 111 ? -3.816 -15.672 -5.301 1 94.19 111 ARG A O 1
ATOM 895 N N . GLY A 1 112 ? -4.43 -15.711 -7.484 1 92.81 112 GLY A N 1
ATOM 896 C CA . GLY A 1 112 ? -5.559 -14.82 -7.258 1 92.81 112 GLY A CA 1
ATOM 897 C C . GLY A 1 112 ? -6.84 -15.562 -6.914 1 92.81 112 GLY A C 1
ATOM 898 O O . GLY A 1 112 ? -7.41 -16.25 -7.762 1 92.81 112 GLY A O 1
ATOM 899 N N . PRO A 1 113 ? -7.293 -15.445 -5.719 1 91.69 113 PRO A N 1
ATOM 900 C CA . PRO A 1 113 ? -8.469 -16.219 -5.316 1 91.69 113 PRO A CA 1
ATOM 901 C C . PRO A 1 113 ? -9.766 -15.672 -5.902 1 91.69 113 PRO A C 1
ATOM 903 O O . PRO A 1 113 ? -10.336 -14.719 -5.371 1 91.69 113 PRO A O 1
ATOM 906 N N . SER A 1 114 ? -10.258 -16.219 -6.953 1 80.19 114 SER A N 1
ATOM 907 C CA . SER A 1 114 ? -11.391 -15.656 -7.688 1 80.19 114 SER A CA 1
ATOM 908 C C . SER A 1 114 ? -12.68 -16.406 -7.367 1 80.19 114 SER A C 1
ATOM 910 O O . SER A 1 114 ? -13.773 -15.945 -7.688 1 80.19 114 SER A O 1
ATOM 912 N N . SER A 1 115 ? -12.602 -17.562 -6.926 1 78.88 115 SER A N 1
ATOM 913 C CA . SER A 1 115 ? -13.7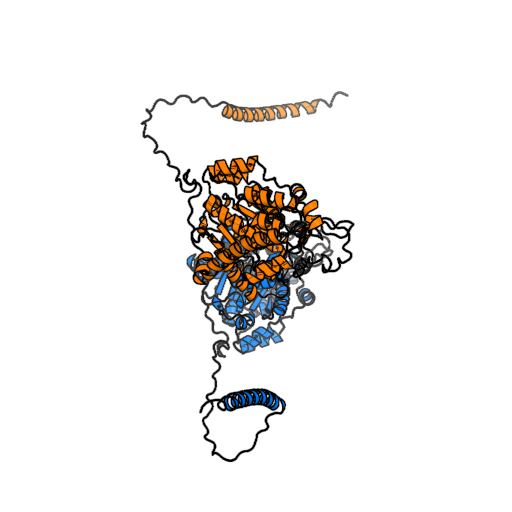66 -18.375 -6.574 1 78.88 115 SER A CA 1
ATOM 914 C C . SER A 1 115 ? -13.461 -19.297 -5.398 1 78.88 115 SER A C 1
ATOM 916 O O . SER A 1 115 ? -12.359 -19.281 -4.855 1 78.88 115 SER A O 1
ATOM 918 N N . ASP A 1 116 ? -14.484 -20.062 -5.188 1 72.19 116 ASP A N 1
ATOM 919 C CA . ASP A 1 116 ? -14.383 -20.938 -4.023 1 72.19 116 ASP A CA 1
ATOM 920 C C . ASP A 1 116 ? -13.555 -22.188 -4.336 1 72.19 116 ASP A C 1
ATOM 922 O O . ASP A 1 116 ? -13.094 -22.875 -3.426 1 72.19 116 ASP A O 1
ATOM 926 N N . SER A 1 117 ? -13.469 -22.484 -5.641 1 77.88 117 SER A N 1
ATOM 927 C CA . SER A 1 117 ? -12.742 -23.719 -5.922 1 77.88 117 SER A CA 1
ATOM 928 C C . SER A 1 117 ? -11.859 -23.578 -7.156 1 77.88 117 SER A C 1
ATOM 930 O O . SER A 1 117 ? -12.211 -22.859 -8.102 1 77.88 117 SER A O 1
ATOM 932 N N . MET A 1 118 ? -10.766 -24.281 -7.078 1 84.06 118 MET A N 1
ATOM 933 C CA . MET A 1 118 ? -9.82 -24.328 -8.188 1 84.06 118 MET A CA 1
ATOM 934 C C . MET A 1 118 ? -10.211 -25.422 -9.18 1 84.06 118 MET A C 1
ATOM 936 O O . MET A 1 118 ? -10.859 -26.406 -8.812 1 84.06 118 MET A O 1
ATOM 940 N N . HIS A 1 119 ? -9.953 -25.266 -10.422 1 88.62 119 HIS A N 1
ATOM 941 C CA . HIS A 1 119 ? -10.023 -26.328 -11.414 1 88.62 119 HIS A CA 1
ATOM 942 C C . HIS A 1 119 ? -8.648 -26.938 -11.664 1 88.62 119 HIS A C 1
ATOM 944 O O . HIS A 1 119 ? -7.645 -26.469 -11.125 1 88.62 119 HIS A O 1
ATOM 950 N N . ILE A 1 120 ? -8.578 -27.969 -12.43 1 90.62 120 ILE A N 1
ATOM 951 C CA . ILE A 1 120 ? -7.359 -28.75 -12.594 1 90.62 120 ILE A CA 1
ATOM 952 C C . ILE A 1 120 ? -6.289 -27.906 -13.289 1 90.62 120 ILE A C 1
ATOM 954 O O . ILE A 1 120 ? -5.094 -28.172 -13.141 1 90.62 120 ILE A O 1
ATOM 958 N N . GLY A 1 121 ? -6.727 -26.891 -14.055 1 87.88 121 GLY A N 1
ATOM 959 C CA . GLY A 1 121 ? -5.758 -26 -14.672 1 87.88 121 GLY A CA 1
ATOM 960 C C . GLY A 1 121 ? -4.918 -25.234 -13.664 1 87.88 121 GLY A C 1
ATOM 961 O O . GLY A 1 121 ? -3.732 -24.984 -13.898 1 87.88 121 GLY A O 1
ATOM 962 N N . HIS A 1 122 ? -5.43 -24.953 -12.57 1 87.81 122 HIS A N 1
ATOM 963 C CA . HIS A 1 122 ? -4.746 -24.188 -11.523 1 87.81 122 HIS A CA 1
ATOM 964 C C . HIS A 1 122 ? -3.779 -25.078 -10.75 1 87.81 122 HIS A C 1
ATOM 966 O O . HIS A 1 122 ? -2.742 -24.609 -10.281 1 87.81 122 HIS A O 1
ATOM 972 N N . THR A 1 123 ? -4.055 -26.266 -10.625 1 91.75 123 THR A N 1
ATOM 973 C CA . THR A 1 123 ? -3.311 -27.109 -9.695 1 91.75 123 THR A CA 1
ATOM 974 C C . THR A 1 123 ? -1.992 -27.562 -10.32 1 91.75 123 THR A C 1
ATOM 976 O O . THR A 1 123 ? -1.092 -28.031 -9.609 1 91.75 123 THR A O 1
ATOM 979 N N . GLN A 1 124 ? -1.91 -27.516 -11.656 1 93.5 124 GLN A N 1
ATOM 980 C CA . GLN A 1 124 ? -0.721 -28.047 -12.32 1 93.5 124 GLN A CA 1
ATOM 981 C C . GLN A 1 124 ? 0.538 -27.328 -11.836 1 93.5 124 GLN A C 1
ATOM 983 O O . GLN A 1 124 ? 1.563 -27.969 -11.586 1 93.5 124 GLN A O 1
ATOM 988 N N . VAL A 1 125 ? 0.408 -26.031 -11.672 1 95.88 125 VAL A N 1
ATOM 989 C CA . VAL A 1 125 ? 1.563 -25.281 -11.18 1 95.88 125 VAL A CA 1
ATOM 990 C C . VAL A 1 125 ? 1.911 -25.75 -9.766 1 95.88 125 VAL A C 1
ATOM 992 O O . VAL A 1 125 ? 3.084 -25.953 -9.445 1 95.88 125 VAL A O 1
ATOM 995 N N . PHE A 1 126 ? 0.949 -25.953 -8.953 1 96.81 126 PHE A N 1
ATOM 996 C CA . PHE A 1 126 ? 1.171 -26.328 -7.562 1 96.81 126 PHE A CA 1
ATOM 997 C C . PHE A 1 126 ? 1.731 -27.734 -7.469 1 96.81 126 PHE A C 1
ATOM 999 O O . PHE A 1 126 ? 2.539 -28.031 -6.586 1 96.81 126 PHE A O 1
ATOM 1006 N N . ASP A 1 127 ? 1.293 -28.625 -8.398 1 95.69 127 ASP A N 1
ATOM 1007 C CA . ASP A 1 127 ? 1.87 -29.969 -8.453 1 95.69 127 ASP A CA 1
ATOM 1008 C C . ASP A 1 127 ? 3.371 -29.906 -8.719 1 95.69 127 ASP A C 1
ATOM 1010 O O . ASP A 1 127 ? 4.148 -30.625 -8.094 1 95.69 127 ASP A O 1
ATOM 1014 N N . PHE A 1 128 ? 3.711 -29.078 -9.617 1 97.94 128 PHE A N 1
ATOM 1015 C CA . PHE A 1 128 ? 5.117 -28.906 -9.961 1 97.94 128 PHE A CA 1
ATOM 1016 C C . PHE A 1 128 ? 5.891 -28.297 -8.805 1 97.94 128 PHE A C 1
ATOM 1018 O O . PHE A 1 128 ? 7 -28.734 -8.492 1 97.94 128 PHE A O 1
ATOM 1025 N N . VAL A 1 129 ? 5.34 -27.312 -8.156 1 98.56 129 VAL A N 1
ATOM 1026 C CA . VAL A 1 129 ? 5.98 -26.641 -7.035 1 98.56 129 VAL A CA 1
ATOM 1027 C C . VAL A 1 129 ? 6.176 -27.609 -5.879 1 98.56 129 VAL A C 1
ATOM 1029 O O . VAL A 1 129 ? 7.203 -27.578 -5.195 1 98.56 129 VAL A O 1
ATOM 1032 N N . LYS A 1 130 ? 5.168 -28.469 -5.648 1 97.94 130 LYS A N 1
ATOM 1033 C CA . LYS A 1 130 ? 5.293 -29.5 -4.625 1 97.94 130 LYS A CA 1
ATOM 1034 C C . LYS A 1 130 ? 6.496 -30.406 -4.895 1 97.94 130 LYS A C 1
ATOM 1036 O O . LYS A 1 130 ? 7.277 -30.688 -3.988 1 97.94 130 LYS A O 1
ATOM 1041 N N . TRP A 1 131 ? 6.594 -30.797 -6.137 1 98.06 131 TRP A N 1
ATOM 1042 C CA . TRP A 1 131 ? 7.734 -31.625 -6.535 1 98.06 131 TRP A CA 1
ATOM 1043 C C . TRP A 1 131 ? 9.047 -30.875 -6.324 1 98.06 131 TRP A C 1
ATOM 1045 O O . TRP A 1 131 ? 10.016 -31.438 -5.832 1 98.06 131 TRP A O 1
ATOM 1055 N N . LEU A 1 132 ? 9.102 -29.547 -6.684 1 98.69 132 LEU A N 1
ATOM 1056 C CA . LEU A 1 132 ? 10.289 -28.719 -6.477 1 98.69 132 LEU A CA 1
ATOM 1057 C C . LEU A 1 132 ? 10.648 -28.656 -4.996 1 98.69 132 LEU A C 1
ATOM 1059 O O . LEU A 1 132 ? 11.82 -28.781 -4.633 1 98.69 132 LEU A O 1
ATOM 1063 N N . GLN A 1 133 ? 9.648 -28.391 -4.164 1 98.5 133 GLN A N 1
ATOM 1064 C CA . GLN A 1 133 ? 9.883 -28.297 -2.725 1 98.5 133 GLN A CA 1
ATOM 1065 C C . GLN A 1 133 ? 10.508 -29.578 -2.184 1 98.5 133 GLN A C 1
ATOM 1067 O O . GLN A 1 133 ? 11.461 -29.516 -1.4 1 98.5 133 GLN A O 1
ATOM 1072 N N . GLU A 1 134 ? 10.008 -30.719 -2.629 1 97.25 134 GLU A N 1
ATOM 1073 C CA . GLU A 1 134 ? 10.516 -32 -2.17 1 97.25 134 GLU A CA 1
ATOM 1074 C C . GLU A 1 134 ? 11.922 -32.281 -2.701 1 97.25 134 GLU A C 1
ATOM 1076 O O . GLU A 1 134 ? 12.773 -32.781 -1.981 1 97.25 134 GLU A O 1
ATOM 1081 N N . THR A 1 135 ? 12.148 -31.922 -3.926 1 98 135 THR A N 1
ATOM 1082 C CA . THR A 1 135 ? 13.414 -32.188 -4.598 1 98 135 THR A CA 1
ATOM 1083 C C . THR A 1 135 ? 14.523 -31.297 -4.059 1 98 135 THR A C 1
ATOM 1085 O O . THR A 1 135 ? 15.641 -31.75 -3.822 1 98 135 THR A O 1
ATOM 1088 N N . LEU A 1 136 ? 14.172 -30.016 -3.852 1 98.38 136 LEU A N 1
ATOM 1089 C CA . LEU A 1 136 ? 15.195 -29.016 -3.529 1 98.38 136 LEU A CA 1
ATOM 1090 C C . LEU A 1 136 ? 15.25 -28.766 -2.027 1 98.38 136 LEU A C 1
ATOM 1092 O O . LEU A 1 136 ? 16.234 -28.219 -1.522 1 98.38 136 LEU A O 1
ATOM 1096 N N . ASP A 1 137 ? 14.172 -29.078 -1.276 1 98.25 137 ASP A N 1
ATOM 1097 C CA . ASP A 1 137 ? 14.086 -28.906 0.171 1 98.25 137 ASP A CA 1
ATOM 1098 C C . ASP A 1 137 ? 14.328 -27.453 0.573 1 98.25 137 ASP A C 1
ATOM 1100 O O . ASP A 1 137 ? 15.211 -27.172 1.387 1 98.25 137 ASP A O 1
ATOM 1104 N N . VAL A 1 138 ? 13.492 -26.578 0.12 1 98.5 138 VAL A N 1
ATOM 1105 C CA . VAL A 1 138 ? 13.641 -25.141 0.37 1 98.5 138 VAL A CA 1
ATOM 1106 C C . VAL A 1 138 ? 12.305 -24.562 0.837 1 98.5 138 VAL A C 1
ATOM 1108 O O . VAL A 1 138 ? 11.258 -25.188 0.657 1 98.5 138 VAL A O 1
ATOM 1111 N N . PRO A 1 139 ? 12.305 -23.344 1.474 1 98.69 139 PRO A N 1
ATOM 1112 C CA . PRO A 1 139 ? 11.047 -22.688 1.842 1 98.69 139 PRO A CA 1
ATOM 1113 C C . PRO A 1 139 ? 10.18 -22.344 0.63 1 98.69 139 PRO A C 1
ATOM 1115 O O . PRO A 1 139 ? 10.711 -22 -0.431 1 98.69 139 PRO A O 1
ATOM 1118 N N . LEU A 1 140 ? 8.93 -22.484 0.856 1 98.94 140 LEU A N 1
ATOM 1119 C CA . LEU A 1 140 ? 7.938 -22.094 -0.14 1 98.94 140 LEU A CA 1
ATOM 1120 C C . LEU A 1 140 ? 7.031 -21 0.397 1 98.94 140 LEU A C 1
ATOM 1122 O O . LEU A 1 140 ? 6.465 -21.125 1.483 1 98.94 140 LEU A O 1
ATOM 1126 N N . ILE A 1 141 ? 6.965 -19.953 -0.362 1 98.94 141 ILE A N 1
ATOM 1127 C CA . ILE A 1 141 ? 6.039 -18.875 -0.057 1 98.94 141 ILE A CA 1
ATOM 1128 C C . ILE A 1 141 ? 4.945 -18.812 -1.121 1 98.94 141 ILE A C 1
ATOM 1130 O O . ILE A 1 141 ? 5.238 -18.734 -2.316 1 98.94 141 ILE A O 1
ATOM 1134 N N . VAL A 1 142 ? 3.678 -18.859 -0.676 1 98.81 142 VAL A N 1
ATOM 1135 C CA . VAL A 1 142 ? 2.529 -18.766 -1.57 1 98.81 142 VAL A CA 1
ATOM 1136 C C . VAL A 1 142 ? 1.743 -17.484 -1.273 1 98.81 142 VAL A C 1
ATOM 1138 O O . VAL A 1 142 ? 1.221 -17.312 -0.169 1 98.81 142 VAL A O 1
ATOM 1141 N N . MET A 1 143 ? 1.647 -16.672 -2.268 1 98.69 143 MET A N 1
ATOM 1142 C CA . MET A 1 143 ? 0.933 -15.406 -2.137 1 98.69 143 MET A CA 1
ATOM 1143 C C . MET A 1 143 ? -0.501 -15.531 -2.641 1 98.69 143 MET A C 1
ATOM 1145 O O . MET A 1 143 ? -0.731 -15.992 -3.76 1 98.69 143 MET A O 1
ATOM 1149 N N . LEU A 1 144 ? -1.45 -15.203 -1.801 1 98.31 144 LEU A N 1
ATOM 1150 C CA . LEU A 1 144 ? -2.836 -15.047 -2.229 1 98.31 144 LEU A CA 1
ATOM 1151 C C . LEU A 1 144 ? -3.18 -13.578 -2.424 1 98.31 144 LEU A C 1
ATOM 1153 O O . LEU A 1 144 ? -3.211 -12.805 -1.46 1 98.31 144 LEU A O 1
ATOM 1157 N N . THR A 1 145 ? -3.439 -13.195 -3.66 1 97.56 145 THR A N 1
ATOM 1158 C CA . THR A 1 145 ? -3.586 -11.789 -4.02 1 97.56 145 THR A CA 1
ATOM 1159 C C . THR A 1 145 ? -5.051 -11.359 -3.943 1 97.56 145 THR A C 1
ATOM 1161 O O . THR A 1 145 ? -5.625 -10.922 -4.941 1 97.56 145 THR A O 1
ATOM 1164 N N . ASP A 1 146 ? -5.637 -11.461 -2.805 1 97.75 146 ASP A N 1
ATOM 1165 C CA . ASP A 1 146 ? -7.035 -11.094 -2.596 1 97.75 146 ASP A CA 1
ATOM 1166 C C . ASP A 1 146 ? -7.25 -9.602 -2.799 1 97.75 146 ASP A C 1
ATOM 1168 O O . ASP A 1 146 ? -8.32 -9.172 -3.238 1 97.75 146 ASP A O 1
ATOM 1172 N N . ASP A 1 147 ? -6.281 -8.766 -2.547 1 98.19 147 ASP A N 1
ATOM 1173 C CA . ASP A 1 147 ? -6.414 -7.332 -2.809 1 98.19 147 ASP A CA 1
ATOM 1174 C C . ASP A 1 147 ? -6.469 -7.051 -4.309 1 98.19 147 ASP A C 1
ATOM 1176 O O . ASP A 1 147 ? -7.238 -6.199 -4.758 1 98.19 147 ASP A O 1
ATOM 1180 N N . GLU A 1 148 ? -5.691 -7.738 -5.082 1 96.62 148 GLU A N 1
ATOM 1181 C CA . GLU A 1 148 ? -5.785 -7.613 -6.535 1 96.62 148 GLU A CA 1
ATOM 1182 C C . GLU A 1 148 ? -7.191 -7.938 -7.027 1 96.62 148 GLU A C 1
ATOM 1184 O O . GLU A 1 148 ? -7.746 -7.223 -7.863 1 96.62 148 GLU A O 1
ATOM 1189 N N . LYS A 1 149 ? -7.691 -9.047 -6.523 1 95.44 149 LYS A N 1
ATOM 1190 C CA . LYS A 1 149 ? -9.031 -9.461 -6.922 1 95.44 149 LYS A CA 1
ATOM 1191 C C . LYS A 1 149 ? -10.062 -8.383 -6.602 1 95.44 149 LYS A C 1
ATOM 1193 O O . LYS A 1 149 ? -10.961 -8.117 -7.406 1 95.44 149 LYS A O 1
ATOM 1198 N N . TYR A 1 150 ? -9.961 -7.766 -5.457 1 97.44 150 TYR A N 1
ATOM 1199 C CA . TYR A 1 150 ? -10.844 -6.668 -5.082 1 97.44 150 TYR A CA 1
ATOM 1200 C C . TYR A 1 150 ? -10.68 -5.488 -6.035 1 97.44 150 TYR A C 1
ATOM 1202 O O . TYR A 1 150 ? -11.664 -4.949 -6.539 1 97.44 150 TYR A O 1
ATOM 1210 N N . LEU A 1 151 ? -9.461 -5.129 -6.371 1 97.44 151 LEU A N 1
ATOM 1211 C CA . LEU A 1 151 ? -9.141 -3.959 -7.184 1 97.44 151 LEU A CA 1
ATOM 1212 C C . LEU A 1 151 ? -9.625 -4.148 -8.617 1 97.44 151 LEU A C 1
ATOM 1214 O O . LEU A 1 151 ? -10.016 -3.184 -9.273 1 97.44 151 LEU A O 1
ATOM 1218 N N . PHE A 1 152 ? -9.594 -5.367 -9.07 1 92.44 152 PHE A N 1
ATOM 1219 C CA . PHE A 1 152 ? -9.875 -5.641 -10.477 1 92.44 152 PHE A CA 1
ATOM 1220 C C . PHE A 1 152 ? -11.328 -6.051 -10.664 1 92.44 152 PHE A C 1
ATOM 1222 O O . PHE A 1 152 ? -11.789 -6.234 -11.789 1 92.44 152 PHE A O 1
ATOM 1229 N N . SER A 1 153 ? -12.031 -6.184 -9.547 1 91.25 153 SER A N 1
ATOM 1230 C CA . SER A 1 153 ? -13.445 -6.547 -9.625 1 91.25 153 SER A CA 1
ATOM 1231 C C . SER A 1 153 ? -14.344 -5.336 -9.375 1 91.25 153 SER A C 1
ATOM 1233 O O . SER A 1 153 ? -13.977 -4.434 -8.617 1 91.25 153 SER A O 1
ATOM 1235 N N . GLU A 1 154 ? -15.492 -5.344 -9.938 1 86.81 154 GLU A N 1
ATOM 1236 C CA . GLU A 1 154 ? -16.438 -4.25 -9.703 1 86.81 154 GLU A CA 1
ATOM 1237 C C . GLU A 1 154 ? -17.359 -4.555 -8.531 1 86.81 154 GLU A C 1
ATOM 1239 O O . GLU A 1 154 ? -17.781 -3.645 -7.82 1 86.81 154 GLU A O 1
ATOM 1244 N N . LYS A 1 155 ? -17.531 -5.832 -8.258 1 88.38 155 LYS A N 1
ATOM 1245 C CA . LYS A 1 155 ? -18.656 -6.172 -7.383 1 88.38 155 LYS A CA 1
ATOM 1246 C C . LYS A 1 155 ? -18.172 -6.801 -6.082 1 88.38 155 LYS A C 1
ATOM 1248 O O . LYS A 1 155 ? -18.891 -6.84 -5.09 1 88.38 155 LYS A O 1
ATOM 1253 N N . ARG A 1 156 ? -17.031 -7.234 -6.051 1 92.81 156 ARG A N 1
ATOM 1254 C CA . ARG A 1 156 ? -16.594 -8.008 -4.891 1 92.81 156 ARG A CA 1
ATOM 1255 C C . ARG A 1 156 ? -16.219 -7.094 -3.729 1 92.81 156 ARG A C 1
ATOM 1257 O O . ARG A 1 156 ? -15.664 -6.016 -3.934 1 92.81 156 ARG A O 1
ATOM 1264 N N . THR A 1 157 ? -16.562 -7.562 -2.525 1 95.19 157 THR A N 1
ATOM 1265 C CA . THR A 1 157 ? -16.188 -6.836 -1.315 1 95.19 157 THR A CA 1
ATOM 1266 C C . THR A 1 157 ? -14.875 -7.371 -0.751 1 95.19 157 THR A C 1
ATOM 1268 O O . THR A 1 157 ? -14.406 -8.445 -1.149 1 95.19 157 THR A O 1
ATOM 1271 N N . VAL A 1 158 ? -14.305 -6.602 0.151 1 96.31 158 VAL A N 1
ATOM 1272 C CA . VAL A 1 158 ? -13.07 -7.012 0.813 1 96.31 158 VAL A CA 1
ATOM 1273 C C . VAL A 1 158 ? -13.297 -8.312 1.579 1 96.31 158 VAL A C 1
ATOM 1275 O O . VAL A 1 158 ? -12.484 -9.234 1.506 1 96.31 158 VAL A O 1
ATOM 1278 N N . GLU A 1 159 ? -14.422 -8.43 2.273 1 94.62 159 GLU A N 1
ATOM 1279 C CA . GLU A 1 159 ? -14.758 -9.609 3.061 1 94.62 159 GLU A CA 1
ATOM 1280 C C . GLU A 1 159 ? -14.891 -10.844 2.172 1 94.62 159 GLU A C 1
ATOM 1282 O O . GLU A 1 159 ? -14.422 -11.922 2.523 1 94.62 159 GLU A O 1
ATOM 1287 N N . GLU A 1 160 ? -15.469 -10.703 1.05 1 95.25 160 GLU A N 1
ATOM 1288 C CA . GLU A 1 160 ? -15.672 -11.805 0.119 1 95.25 160 GLU A CA 1
ATOM 1289 C C . GLU A 1 160 ? -14.336 -12.352 -0.38 1 95.25 160 GLU A C 1
ATOM 1291 O O . GLU A 1 160 ? -14.109 -13.562 -0.353 1 95.25 160 GLU A O 1
ATOM 1296 N N . VAL A 1 161 ? -13.469 -11.492 -0.816 1 96.81 161 VAL A N 1
ATOM 1297 C CA . VAL A 1 161 ? -12.227 -11.953 -1.42 1 96.81 161 VAL A CA 1
ATOM 1298 C C . VAL A 1 161 ? -11.312 -12.531 -0.343 1 96.81 161 VAL A C 1
ATOM 1300 O O . VAL A 1 161 ? -10.555 -13.469 -0.603 1 96.81 161 VAL A O 1
ATOM 1303 N N . MET A 1 162 ? -11.359 -11.992 0.844 1 96.69 162 MET A N 1
ATOM 1304 C CA . MET A 1 162 ? -10.609 -12.586 1.943 1 96.69 162 MET A CA 1
ATOM 1305 C C . MET A 1 162 ? -11.133 -13.977 2.275 1 96.69 162 MET A C 1
ATOM 1307 O O . MET A 1 162 ? -10.359 -14.867 2.629 1 96.69 162 MET A O 1
ATOM 1311 N N . GLY A 1 163 ? -12.445 -14.164 2.193 1 95.75 163 GLY A N 1
ATOM 1312 C CA . GLY A 1 163 ? -13.023 -15.492 2.328 1 95.75 163 GLY A CA 1
ATOM 1313 C C . GLY A 1 163 ? -12.523 -16.469 1.276 1 95.75 163 GLY A C 1
ATOM 1314 O O . GLY A 1 163 ? -12.188 -17.609 1.592 1 95.75 163 GLY A O 1
ATOM 1315 N N . TYR A 1 164 ? -12.438 -15.977 0.04 1 94.5 164 TYR A N 1
ATOM 1316 C CA . TYR A 1 164 ? -11.906 -16.797 -1.043 1 94.5 164 TYR A CA 1
ATOM 1317 C C . TYR A 1 164 ? -10.469 -17.203 -0.768 1 94.5 164 TYR A C 1
ATOM 1319 O O . TYR A 1 164 ? -10.047 -18.312 -1.122 1 94.5 164 TYR A O 1
ATOM 1327 N N . SER A 1 165 ? -9.711 -16.281 -0.161 1 96.5 165 SER A N 1
ATOM 1328 C CA . SER A 1 165 ? -8.328 -16.594 0.167 1 96.5 165 SER A CA 1
ATOM 1329 C C . SER A 1 165 ? -8.234 -17.797 1.088 1 96.5 165 SER A C 1
ATOM 1331 O O . SER A 1 165 ? -7.387 -18.672 0.889 1 96.5 165 SER A O 1
ATOM 1333 N N . ARG A 1 166 ? -9.086 -17.922 2.039 1 96.06 166 ARG A N 1
ATOM 1334 C CA . ARG A 1 166 ? -9.047 -19.031 2.982 1 96.06 166 ARG A CA 1
ATOM 1335 C C . ARG A 1 166 ? -9.438 -20.344 2.303 1 96.06 166 ARG A C 1
ATOM 1337 O O . ARG A 1 166 ? -8.805 -21.375 2.523 1 96.06 166 ARG A O 1
ATOM 1344 N N . THR A 1 167 ? -10.422 -20.297 1.457 1 94.25 167 THR A N 1
ATOM 1345 C CA . THR A 1 167 ? -10.859 -21.5 0.757 1 94.25 167 THR A CA 1
ATOM 1346 C C . THR A 1 167 ? -9.805 -21.953 -0.246 1 94.25 167 THR A C 1
ATOM 1348 O O . THR A 1 167 ? -9.547 -23.156 -0.379 1 94.25 167 THR A O 1
ATOM 1351 N N . ASN A 1 168 ? -9.258 -21 -0.95 1 95.31 168 ASN A N 1
ATOM 1352 C CA . ASN A 1 168 ? -8.188 -21.344 -1.879 1 95.31 168 ASN A CA 1
ATOM 1353 C C . ASN A 1 168 ? -6.965 -21.891 -1.146 1 95.31 168 ASN A C 1
ATOM 1355 O O . ASN A 1 168 ? -6.281 -22.781 -1.654 1 95.31 168 ASN A O 1
ATOM 1359 N N . ALA A 1 169 ? -6.695 -21.328 0.049 1 97.19 169 ALA A N 1
ATOM 1360 C CA . ALA A 1 169 ? -5.605 -21.859 0.858 1 97.19 169 ALA A CA 1
ATOM 1361 C C . ALA A 1 169 ? -5.832 -23.344 1.169 1 97.19 169 ALA A C 1
ATOM 1363 O O . ALA A 1 169 ? -4.898 -24.141 1.125 1 97.19 169 ALA A O 1
ATOM 1364 N N . LYS A 1 170 ? -7.082 -23.734 1.453 1 96.5 170 LYS A N 1
ATOM 1365 C CA . LYS A 1 170 ? -7.402 -25.141 1.704 1 96.5 170 LYS A CA 1
ATOM 1366 C C . LYS A 1 170 ? -7.07 -26 0.49 1 96.5 170 LYS A C 1
ATOM 1368 O O . LYS A 1 170 ? -6.504 -27.078 0.63 1 96.5 170 LYS A O 1
ATOM 1373 N N . ASP A 1 171 ? -7.402 -25.484 -0.651 1 95.25 171 ASP A N 1
ATOM 1374 C CA . ASP A 1 171 ? -7.109 -26.203 -1.887 1 95.25 171 ASP A CA 1
ATOM 1375 C C . ASP A 1 171 ? -5.605 -26.344 -2.096 1 95.25 171 ASP A C 1
ATOM 1377 O O . ASP A 1 171 ? -5.121 -27.422 -2.469 1 95.25 171 ASP A O 1
ATOM 1381 N N . ILE A 1 172 ? -4.883 -25.281 -1.866 1 97.06 172 ILE A N 1
ATOM 1382 C CA . ILE A 1 172 ? -3.438 -25.266 -2.07 1 97.06 172 ILE A CA 1
ATOM 1383 C C . ILE A 1 172 ? -2.775 -26.234 -1.094 1 97.06 172 ILE A C 1
ATOM 1385 O O . ILE A 1 172 ? -1.897 -27.016 -1.479 1 97.06 172 ILE A O 1
ATOM 1389 N N . ILE A 1 173 ? -3.221 -26.234 0.158 1 97.81 173 ILE A N 1
ATOM 1390 C CA . ILE A 1 173 ? -2.695 -27.125 1.186 1 97.81 173 ILE A CA 1
ATOM 1391 C C . ILE A 1 173 ? -2.947 -28.578 0.787 1 97.81 173 ILE A C 1
ATOM 1393 O O . ILE A 1 173 ? -2.092 -29.438 0.997 1 97.81 173 ILE A O 1
ATOM 1397 N N . ALA A 1 174 ? -4.008 -28.828 0.1 1 96.19 174 ALA A N 1
ATOM 1398 C CA . ALA A 1 174 ? -4.402 -30.172 -0.319 1 96.19 174 ALA A CA 1
ATOM 1399 C C . ALA A 1 174 ? -3.486 -30.688 -1.424 1 96.19 174 ALA A C 1
ATOM 1401 O O . ALA A 1 174 ? -3.498 -31.891 -1.738 1 96.19 174 ALA A O 1
ATOM 1402 N N . ALA A 1 175 ? -2.703 -29.797 -2 1 94.69 175 ALA A N 1
ATOM 1403 C CA . ALA A 1 175 ? -1.707 -30.234 -2.973 1 94.69 175 ALA A CA 1
ATOM 1404 C C . ALA A 1 175 ? -0.617 -31.062 -2.301 1 94.69 175 ALA A C 1
ATOM 1406 O O . ALA A 1 175 ? 0.113 -31.797 -2.969 1 94.69 175 ALA A O 1
ATOM 1407 N N . GLY A 1 176 ? -0.407 -30.906 -0.96 1 95.88 176 GLY A N 1
ATOM 1408 C CA . GLY A 1 176 ? 0.465 -31.797 -0.208 1 95.88 176 GLY A CA 1
ATOM 1409 C C . GLY A 1 176 ? 1.77 -31.141 0.206 1 95.88 176 GLY A C 1
ATOM 1410 O O . GLY A 1 176 ? 2.797 -31.812 0.321 1 95.88 176 GLY A O 1
ATOM 1411 N N . PHE A 1 177 ? 1.755 -29.844 0.42 1 97.62 177 PHE A N 1
ATOM 1412 C CA . PHE A 1 177 ? 2.967 -29.125 0.798 1 97.62 177 PHE A CA 1
ATOM 1413 C C . PHE A 1 177 ? 3.346 -29.422 2.242 1 97.62 177 PHE A C 1
ATOM 1415 O O . PHE A 1 177 ? 2.484 -29.734 3.064 1 97.62 177 PHE A O 1
ATOM 1422 N N . ASP A 1 178 ? 4.609 -29.344 2.555 1 97.75 178 ASP A N 1
ATOM 1423 C CA . ASP A 1 178 ? 5.133 -29.516 3.906 1 97.75 178 ASP A CA 1
ATOM 1424 C C . ASP A 1 178 ? 4.855 -28.281 4.762 1 97.75 178 ASP A C 1
ATOM 1426 O O . ASP A 1 178 ? 5.352 -27.188 4.473 1 97.75 178 ASP A O 1
ATOM 1430 N N . PRO A 1 179 ? 4.098 -28.469 5.871 1 97.56 179 PRO A N 1
ATOM 1431 C CA . PRO A 1 179 ? 3.766 -27.297 6.699 1 97.56 179 PRO A CA 1
ATOM 1432 C C . PRO A 1 179 ? 5 -26.641 7.309 1 97.56 179 PRO A C 1
ATOM 1434 O O . PRO A 1 179 ? 4.996 -25.438 7.566 1 97.56 179 PRO A O 1
ATOM 1437 N N . ASN A 1 180 ? 6.09 -27.344 7.469 1 98.12 180 ASN A N 1
ATOM 1438 C CA . ASN A 1 180 ? 7.289 -26.797 8.094 1 98.12 180 ASN A CA 1
ATOM 1439 C C . ASN A 1 180 ? 8.094 -25.953 7.121 1 98.12 180 ASN A C 1
ATOM 1441 O O . ASN A 1 180 ? 8.992 -25.203 7.535 1 98.12 180 ASN A O 1
ATOM 1445 N N . LYS A 1 181 ? 7.703 -26 5.828 1 98.5 181 LYS A N 1
ATOM 1446 C CA . LYS A 1 181 ? 8.5 -25.312 4.82 1 98.5 181 LYS A CA 1
ATOM 1447 C C . LYS A 1 181 ? 7.637 -24.344 4.016 1 98.5 181 LYS A C 1
ATOM 1449 O O . LYS A 1 181 ? 8.102 -23.75 3.037 1 98.5 181 LYS A O 1
ATOM 1454 N N . THR A 1 182 ? 6.359 -24.234 4.441 1 98.88 182 THR A N 1
ATOM 1455 C CA . THR A 1 182 ? 5.449 -23.484 3.584 1 98.88 182 THR A CA 1
ATOM 1456 C C . THR A 1 182 ? 4.793 -22.344 4.359 1 98.88 182 THR A C 1
ATOM 1458 O O . THR A 1 182 ? 4.316 -22.547 5.48 1 98.88 182 THR A O 1
ATOM 1461 N N . PHE A 1 183 ? 4.84 -21.172 3.773 1 98.88 183 PHE A N 1
ATOM 1462 C CA . PHE A 1 183 ? 4.129 -20 4.281 1 98.88 183 PHE A CA 1
ATOM 1463 C C . PHE A 1 183 ? 3.152 -19.469 3.242 1 98.88 183 PHE A C 1
ATOM 1465 O O . PHE A 1 183 ? 3.561 -19.047 2.158 1 98.88 183 PHE A O 1
ATOM 1472 N N . ILE A 1 184 ? 1.903 -19.531 3.543 1 98.88 184 ILE A N 1
ATOM 1473 C CA . ILE A 1 184 ? 0.848 -18.984 2.701 1 98.88 184 ILE A CA 1
ATOM 1474 C C . ILE A 1 184 ? 0.3 -17.703 3.332 1 98.88 184 ILE A C 1
ATOM 1476 O O . ILE A 1 184 ? 0.051 -17.656 4.539 1 98.88 184 ILE A O 1
ATOM 1480 N N . PHE A 1 185 ? 0.158 -16.656 2.527 1 98.69 185 PHE A N 1
ATOM 1481 C CA . PHE A 1 185 ? -0.397 -15.461 3.152 1 98.69 185 PHE A CA 1
ATOM 1482 C C . PHE A 1 185 ? -1.368 -14.758 2.211 1 98.69 185 PHE A C 1
ATOM 1484 O O . PHE A 1 185 ? -1.263 -14.891 0.99 1 98.69 185 PHE A O 1
ATOM 1491 N N . SER A 1 186 ? -2.357 -14.125 2.805 1 97.88 186 SER A N 1
ATOM 1492 C CA . SER A 1 186 ? -3.238 -13.164 2.158 1 97.88 186 SER A CA 1
ATOM 1493 C C . SER A 1 186 ? -2.627 -11.766 2.164 1 97.88 186 SER A C 1
ATOM 1495 O O . SER A 1 186 ? -2.066 -11.328 3.174 1 97.88 186 SER A O 1
ATOM 1497 N N . ASP A 1 187 ? -2.748 -11.086 1.034 1 98.62 187 ASP A N 1
ATOM 1498 C CA . ASP A 1 187 ? -2.215 -9.727 0.983 1 98.62 187 ASP A CA 1
ATOM 1499 C C . ASP A 1 187 ? -2.871 -8.836 2.037 1 98.62 187 ASP A C 1
ATOM 1501 O O . ASP A 1 187 ? -2.186 -8.117 2.766 1 98.62 187 ASP A O 1
ATOM 1505 N N . PHE A 1 188 ? -4.184 -8.867 2.166 1 98.31 188 PHE A N 1
ATOM 1506 C CA . PHE A 1 188 ? -4.891 -8.039 3.129 1 98.31 188 PHE A CA 1
ATOM 1507 C C . PHE A 1 188 ? -4.414 -8.32 4.547 1 98.31 188 PHE A C 1
ATOM 1509 O O . PHE A 1 188 ? -4.391 -7.422 5.391 1 98.31 188 PHE A O 1
ATOM 1516 N N . ALA A 1 189 ? -3.965 -9.539 4.812 1 97.5 189 ALA A N 1
ATOM 1517 C CA . ALA A 1 189 ? -3.594 -9.938 6.168 1 97.5 189 ALA A CA 1
ATOM 1518 C C . ALA A 1 189 ? -2.115 -9.664 6.43 1 97.5 189 ALA A C 1
ATOM 1520 O O . ALA A 1 189 ? -1.721 -9.391 7.566 1 97.5 189 ALA A O 1
ATOM 1521 N N . TYR A 1 190 ? -1.308 -9.688 5.398 1 98.44 190 TYR A N 1
ATOM 1522 C CA . TYR A 1 190 ? 0.128 -9.734 5.645 1 98.44 190 TYR A CA 1
ATOM 1523 C C . TYR A 1 190 ? 0.781 -8.391 5.348 1 98.44 190 TYR A C 1
ATOM 1525 O O . TYR A 1 190 ? 1.84 -8.07 5.895 1 98.44 190 TYR A O 1
ATOM 1533 N N . VAL A 1 191 ? 0.274 -7.555 4.426 1 98.69 191 VAL A N 1
ATOM 1534 C CA . VAL A 1 191 ? 0.896 -6.285 4.059 1 98.69 191 VAL A CA 1
ATOM 1535 C C . VAL A 1 191 ? 1.242 -5.496 5.32 1 98.69 191 VAL A C 1
ATOM 1537 O O . VAL A 1 191 ? 0.395 -5.316 6.199 1 98.69 191 VAL A O 1
ATOM 1540 N N . GLY A 1 192 ? 2.451 -5.02 5.426 1 98.19 192 GLY A N 1
ATOM 1541 C CA . GLY A 1 192 ? 2.988 -4.285 6.562 1 98.19 192 GLY A CA 1
ATOM 1542 C C . GLY A 1 192 ? 4.434 -4.629 6.863 1 98.19 192 GLY A C 1
ATOM 1543 O O . GLY A 1 192 ? 5.023 -5.492 6.207 1 98.19 192 GLY A O 1
ATOM 1544 N N . GLY A 1 193 ? 5.059 -3.924 7.762 1 97 193 GLY A N 1
ATOM 1545 C CA . GLY A 1 193 ? 6.398 -4.238 8.234 1 97 193 GLY A CA 1
ATOM 1546 C C . GLY A 1 193 ? 7.441 -4.203 7.133 1 97 193 GLY A C 1
ATOM 1547 O O . GLY A 1 193 ? 7.461 -3.277 6.32 1 97 193 GLY A O 1
ATOM 1548 N N . ALA A 1 194 ? 8.266 -5.254 7.133 1 98.19 194 ALA A N 1
ATOM 1549 C CA . ALA A 1 194 ? 9.344 -5.355 6.152 1 98.19 194 ALA A CA 1
ATOM 1550 C C . ALA A 1 194 ? 8.789 -5.484 4.738 1 98.19 194 ALA A C 1
ATOM 1552 O O . ALA A 1 194 ? 9.383 -4.984 3.783 1 98.19 194 ALA A O 1
ATOM 1553 N N . PHE A 1 195 ? 7.684 -6.203 4.633 1 98.69 195 PHE A N 1
ATOM 1554 C CA . PHE A 1 195 ? 7.043 -6.371 3.334 1 98.69 195 PHE A CA 1
ATOM 1555 C C . PHE A 1 195 ? 6.633 -5.02 2.756 1 98.69 195 PHE A C 1
ATOM 1557 O O . PHE A 1 195 ? 6.91 -4.727 1.592 1 98.69 195 PHE A O 1
ATOM 1564 N N . TYR A 1 196 ? 6.023 -4.117 3.551 1 98.81 196 TYR A N 1
ATOM 1565 C CA . TYR A 1 196 ? 5.605 -2.795 3.096 1 98.81 196 TYR A CA 1
ATOM 1566 C C . TYR A 1 196 ? 6.809 -1.938 2.725 1 98.81 196 TYR A C 1
ATOM 1568 O O . TYR A 1 196 ? 6.758 -1.167 1.764 1 98.81 196 TYR A O 1
ATOM 1576 N N . LYS A 1 197 ? 7.863 -2.021 3.477 1 98.56 197 LYS A N 1
ATOM 1577 C CA . LYS A 1 197 ? 9.07 -1.286 3.119 1 98.56 197 LYS A CA 1
ATOM 1578 C C . LYS A 1 197 ? 9.523 -1.623 1.699 1 98.56 197 LYS A C 1
ATOM 1580 O O . LYS A 1 197 ? 9.828 -0.726 0.91 1 98.56 197 LYS A O 1
ATOM 1585 N N . ASN A 1 198 ? 9.5 -2.889 1.353 1 98.75 198 ASN A N 1
ATOM 1586 C CA . ASN A 1 198 ? 9.93 -3.307 0.023 1 98.75 198 ASN A CA 1
ATOM 1587 C C . ASN A 1 198 ? 8.914 -2.922 -1.044 1 98.75 198 ASN A C 1
ATOM 1589 O O . ASN A 1 198 ? 9.281 -2.613 -2.18 1 98.75 198 ASN A O 1
ATOM 1593 N N . ILE A 1 199 ? 7.582 -2.973 -0.651 1 98.88 199 ILE A N 1
ATOM 1594 C CA . ILE A 1 199 ? 6.555 -2.506 -1.578 1 98.88 199 ILE A CA 1
ATOM 1595 C C . ILE A 1 199 ? 6.832 -1.055 -1.966 1 98.88 199 ILE A C 1
ATOM 1597 O O . ILE A 1 199 ? 6.781 -0.7 -3.146 1 98.88 199 ILE A O 1
ATOM 1601 N N . VAL A 1 200 ? 7.176 -0.224 -0.986 1 98.81 200 VAL A N 1
ATOM 1602 C CA . VAL A 1 200 ? 7.398 1.198 -1.224 1 98.81 200 VAL A CA 1
ATOM 1603 C C . VAL A 1 200 ? 8.68 1.395 -2.027 1 98.81 200 VAL A C 1
ATOM 1605 O O . VAL A 1 200 ? 8.719 2.203 -2.957 1 98.81 200 VAL A O 1
ATOM 1608 N N . ARG A 1 201 ? 9.773 0.661 -1.717 1 98.5 201 ARG A N 1
ATOM 1609 C CA . ARG A 1 201 ? 11.008 0.72 -2.492 1 98.5 201 ARG A CA 1
ATOM 1610 C C . ARG A 1 201 ? 10.75 0.386 -3.957 1 98.5 201 ARG A C 1
ATOM 1612 O O . ARG A 1 201 ? 11.258 1.069 -4.852 1 98.5 201 ARG A O 1
ATOM 1619 N N . PHE A 1 202 ? 9.984 -0.699 -4.156 1 98.62 202 PHE A N 1
ATOM 1620 C CA . PHE A 1 202 ? 9.625 -1.143 -5.5 1 98.62 202 PHE A CA 1
ATOM 1621 C C . PHE A 1 202 ? 8.82 -0.074 -6.227 1 98.62 202 PHE A C 1
ATOM 1623 O O . PHE A 1 202 ? 9.141 0.289 -7.359 1 98.62 202 PHE A O 1
ATOM 1630 N N . ALA A 1 203 ? 7.824 0.479 -5.586 1 98.69 203 ALA A N 1
ATOM 1631 C CA . ALA A 1 203 ? 6.902 1.438 -6.188 1 98.69 203 ALA A CA 1
ATOM 1632 C C . ALA A 1 203 ? 7.633 2.707 -6.617 1 98.69 203 ALA A C 1
ATOM 1634 O O . ALA A 1 203 ? 7.254 3.346 -7.602 1 98.69 203 ALA A O 1
ATOM 1635 N N . LYS A 1 204 ? 8.633 3.098 -5.859 1 98.31 204 LYS A N 1
ATOM 1636 C CA . LYS A 1 204 ? 9.406 4.293 -6.18 1 98.31 204 LYS A CA 1
ATOM 1637 C C . LYS A 1 204 ? 10.148 4.129 -7.5 1 98.31 204 LYS A C 1
ATOM 1639 O O . LYS A 1 204 ? 10.398 5.105 -8.211 1 98.31 204 LYS A O 1
ATOM 1644 N N . ARG A 1 205 ? 10.414 2.928 -7.938 1 97.56 205 ARG A N 1
ATOM 1645 C CA . ARG A 1 205 ? 11.266 2.662 -9.094 1 97.56 205 ARG A CA 1
ATOM 1646 C C . ARG A 1 205 ? 10.438 2.516 -10.359 1 97.56 205 ARG A C 1
ATOM 1648 O O . ARG A 1 205 ? 10.977 2.545 -11.469 1 97.56 205 ARG A O 1
ATOM 1655 N N . VAL A 1 206 ? 9.172 2.357 -10.227 1 98.38 206 VAL A N 1
ATOM 1656 C CA . VAL A 1 206 ? 8.305 2.125 -11.375 1 98.38 206 VAL A CA 1
ATOM 1657 C C . VAL A 1 206 ? 7.535 3.4 -11.711 1 98.38 206 VAL A C 1
ATOM 1659 O O . VAL A 1 206 ? 6.781 3.91 -10.875 1 98.38 206 VAL A O 1
ATOM 1662 N N . THR A 1 207 ? 7.707 3.904 -12.859 1 98 207 THR A N 1
ATOM 1663 C CA . THR A 1 207 ? 6.945 5.07 -13.289 1 98 207 THR A CA 1
ATOM 1664 C C . THR A 1 207 ? 5.586 4.652 -13.852 1 98 207 THR A C 1
ATOM 1666 O O . THR A 1 207 ? 5.379 3.482 -14.18 1 98 207 THR A O 1
ATOM 1669 N N . TYR A 1 208 ? 4.715 5.586 -13.977 1 97.88 208 TYR A N 1
ATOM 1670 C CA . TYR A 1 208 ? 3.43 5.293 -14.602 1 97.88 208 TYR A CA 1
ATOM 1671 C C . TYR A 1 208 ? 3.611 4.848 -16.047 1 97.88 208 TYR A C 1
ATOM 1673 O O . TYR A 1 208 ? 2.939 3.922 -16.5 1 97.88 208 TYR A O 1
ATOM 1681 N N . ASN A 1 209 ? 4.473 5.527 -16.734 1 97.62 209 ASN A N 1
ATOM 1682 C CA . ASN A 1 209 ? 4.738 5.152 -18.109 1 97.62 209 ASN A CA 1
ATOM 1683 C C . ASN A 1 209 ? 5.152 3.689 -18.234 1 97.62 209 ASN A C 1
ATOM 1685 O O . ASN A 1 209 ? 4.688 2.977 -19.125 1 97.62 209 ASN A O 1
ATOM 1689 N N . THR A 1 210 ? 5.977 3.23 -17.359 1 97.38 210 THR A N 1
ATOM 1690 C CA . THR A 1 210 ? 6.426 1.843 -17.359 1 97.38 210 THR A CA 1
ATOM 1691 C C . THR A 1 210 ? 5.262 0.898 -17.078 1 97.38 210 THR A C 1
ATOM 1693 O O . THR A 1 210 ? 5.082 -0.098 -17.781 1 97.38 210 THR A O 1
ATOM 1696 N N . ALA A 1 211 ? 4.449 1.211 -16.094 1 96.19 211 ALA A N 1
ATOM 1697 C CA . ALA A 1 211 ? 3.295 0.384 -15.758 1 96.19 211 ALA A CA 1
ATOM 1698 C C . ALA A 1 211 ? 2.301 0.324 -16.906 1 96.19 211 ALA A C 1
ATOM 1700 O O . ALA A 1 211 ? 1.765 -0.742 -17.219 1 96.19 211 ALA A O 1
ATOM 1701 N N . LYS A 1 212 ? 2.059 1.451 -17.5 1 95.94 212 LYS A N 1
ATOM 1702 C CA . LYS A 1 212 ? 1.158 1.531 -18.656 1 95.94 212 LYS A CA 1
ATOM 1703 C C . LYS A 1 212 ? 1.649 0.654 -19.797 1 95.94 212 LYS A C 1
ATOM 1705 O O . LYS A 1 212 ? 0.871 -0.094 -20.391 1 95.94 212 LYS A O 1
ATOM 1710 N N . ALA A 1 213 ? 2.887 0.725 -20.078 1 95 213 ALA A N 1
ATOM 1711 C CA . ALA A 1 213 ? 3.477 -0.02 -21.188 1 95 213 ALA A CA 1
ATOM 1712 C C . ALA A 1 213 ? 3.408 -1.523 -20.938 1 95 213 ALA A C 1
ATOM 1714 O O . ALA A 1 213 ? 3.143 -2.301 -21.859 1 95 213 ALA A O 1
ATOM 1715 N N . ILE A 1 214 ? 3.574 -1.941 -19.766 1 93.75 214 ILE A N 1
ATOM 1716 C CA . ILE A 1 214 ? 3.691 -3.359 -19.438 1 93.75 214 ILE A CA 1
ATOM 1717 C C . ILE A 1 214 ? 2.301 -3.959 -19.25 1 93.75 214 ILE A C 1
ATOM 1719 O O . ILE A 1 214 ? 2.025 -5.07 -19.703 1 93.75 214 ILE A O 1
ATOM 1723 N N . PHE A 1 215 ? 1.416 -3.213 -18.578 1 93.62 215 PHE A N 1
ATOM 1724 C CA . PHE A 1 215 ? 0.184 -3.842 -18.109 1 93.62 215 PHE A CA 1
ATOM 1725 C C . PHE A 1 215 ? -1.02 -3.299 -18.875 1 93.62 215 PHE A C 1
ATOM 1727 O O . PHE A 1 215 ? -2.139 -3.785 -18.703 1 93.62 215 PHE A O 1
ATOM 1734 N N . GLY A 1 216 ? -0.848 -2.334 -19.641 1 92.25 216 GLY A N 1
ATOM 1735 C CA . GLY A 1 216 ? -1.924 -1.81 -20.469 1 92.25 216 GLY A CA 1
ATOM 1736 C C . GLY A 1 216 ? -2.889 -0.925 -19.703 1 92.25 216 GLY A C 1
ATOM 1737 O O . GLY A 1 216 ? -4.051 -0.787 -20.078 1 92.25 216 GLY A O 1
ATOM 1738 N N . PHE A 1 217 ? -2.453 -0.338 -18.641 1 94 217 PHE A N 1
ATOM 1739 C CA . PHE A 1 217 ? -3.287 0.575 -17.875 1 94 217 PHE A CA 1
ATOM 1740 C C . PHE A 1 217 ? -3.5 1.883 -18.625 1 94 217 PHE A C 1
ATOM 1742 O O . PHE A 1 217 ? -2.729 2.219 -19.516 1 94 217 PHE A O 1
ATOM 1749 N N . ASP A 1 218 ? -4.59 2.537 -18.281 1 93.88 218 ASP A N 1
ATOM 1750 C CA . ASP A 1 218 ? -4.883 3.834 -18.891 1 93.88 218 ASP A CA 1
ATOM 1751 C C . ASP A 1 218 ? -5.402 4.82 -17.844 1 93.88 218 ASP A C 1
ATOM 1753 O O . ASP A 1 218 ? -5.262 4.59 -16.641 1 93.88 218 ASP A O 1
ATOM 1757 N N . GLY A 1 219 ? -5.867 5.969 -18.344 1 95.44 219 GLY A N 1
ATOM 1758 C CA . GLY A 1 219 ? -6.289 7.031 -17.438 1 95.44 219 GLY A CA 1
ATOM 1759 C C . GLY A 1 219 ? -7.469 6.641 -16.562 1 95.44 219 GLY A C 1
ATOM 1760 O O . GLY A 1 219 ? -7.68 7.227 -15.5 1 95.44 219 GLY A O 1
ATOM 1761 N N . SER A 1 220 ? -8.258 5.668 -16.953 1 95.94 220 SER A N 1
ATOM 1762 C CA . SER A 1 220 ? -9.445 5.25 -16.219 1 95.94 220 SER A CA 1
ATOM 1763 C C . SER A 1 220 ? -9.125 4.145 -15.227 1 95.94 220 SER A C 1
ATOM 1765 O O . SER A 1 220 ? -9.953 3.812 -14.375 1 95.94 220 SER A O 1
ATOM 1767 N N . SER A 1 221 ? -7.949 3.594 -15.344 1 97.06 221 SER A N 1
ATOM 1768 C CA . SER A 1 221 ? -7.543 2.582 -14.375 1 97.06 221 SER A CA 1
ATOM 1769 C C . SER A 1 221 ? -7.414 3.176 -12.977 1 97.06 221 SER A C 1
ATOM 1771 O O . SER A 1 221 ? -6.918 4.293 -12.812 1 97.06 221 SER A O 1
ATOM 1773 N N . ASN A 1 222 ? -7.898 2.455 -11.961 1 97.94 222 ASN A N 1
ATOM 1774 C CA . ASN A 1 222 ? -7.746 2.982 -10.609 1 97.94 222 ASN A CA 1
ATOM 1775 C C . ASN A 1 222 ? -6.305 2.869 -10.117 1 97.94 222 ASN A C 1
ATOM 1777 O O . ASN A 1 222 ? -5.551 2.016 -10.594 1 97.94 222 ASN A O 1
ATOM 1781 N N . ILE A 1 223 ? -5.938 3.678 -9.211 1 98.44 223 ILE A N 1
ATOM 1782 C CA . ILE A 1 223 ? -4.539 3.826 -8.812 1 98.44 223 ILE A CA 1
ATOM 1783 C C . ILE A 1 223 ? -4.102 2.609 -8 1 98.44 223 ILE A C 1
ATOM 1785 O O . ILE A 1 223 ? -2.902 2.379 -7.816 1 98.44 223 ILE A O 1
ATOM 1789 N N . GLY A 1 224 ? -5.043 1.79 -7.441 1 98.56 224 GLY A N 1
ATOM 1790 C CA . GLY A 1 224 ? -4.703 0.531 -6.797 1 98.56 224 GLY A CA 1
ATOM 1791 C C . GLY A 1 224 ? -4.176 -0.513 -7.766 1 98.56 224 GLY A C 1
ATOM 1792 O O . GLY A 1 224 ? -3.193 -1.196 -7.477 1 98.56 224 GLY A O 1
ATOM 1793 N N . LYS A 1 225 ? -4.852 -0.619 -8.93 1 97.5 225 LYS A N 1
ATOM 1794 C CA . LYS A 1 225 ? -4.391 -1.511 -9.992 1 97.5 225 LYS A CA 1
ATOM 1795 C C . LYS A 1 225 ? -2.975 -1.154 -10.438 1 97.5 225 LYS A C 1
ATOM 1797 O O . LYS A 1 225 ? -2.123 -2.033 -10.578 1 97.5 225 LYS A O 1
ATOM 1802 N N . ILE A 1 226 ? -2.768 0.073 -10.578 1 97.94 226 ILE A N 1
ATOM 1803 C CA . ILE A 1 226 ? -1.503 0.585 -11.094 1 97.94 226 ILE A CA 1
ATOM 1804 C C . ILE A 1 226 ? -0.379 0.278 -10.109 1 97.94 226 ILE A C 1
ATOM 1806 O O . ILE A 1 226 ? 0.739 -0.05 -10.508 1 97.94 226 ILE A O 1
ATOM 1810 N N . HIS A 1 227 ? -0.694 0.381 -8.852 1 98.5 227 HIS A N 1
ATOM 1811 C CA . HIS A 1 227 ? 0.272 0.205 -7.777 1 98.5 227 HIS A CA 1
ATOM 1812 C C . HIS A 1 227 ? 0.539 -1.273 -7.512 1 98.5 227 HIS A C 1
ATOM 1814 O O . HIS A 1 227 ? 1.565 -1.628 -6.93 1 98.5 227 HIS A O 1
ATOM 1820 N N . PHE A 1 228 ? -0.271 -2.24 -7.969 1 98.12 228 PHE A N 1
ATOM 1821 C CA . PHE A 1 228 ? -0.323 -3.623 -7.504 1 98.12 228 PHE A CA 1
ATOM 1822 C C . PHE A 1 228 ? 0.972 -4.355 -7.836 1 98.12 228 PHE A C 1
ATOM 1824 O O . PHE A 1 228 ? 1.414 -5.219 -7.078 1 98.12 228 PHE A O 1
ATOM 1831 N N . ALA A 1 229 ? 1.616 -4.074 -8.938 1 97.88 229 ALA A N 1
ATOM 1832 C CA . ALA A 1 229 ? 2.852 -4.738 -9.344 1 97.88 229 ALA A CA 1
ATOM 1833 C C . ALA A 1 229 ? 3.902 -4.668 -8.242 1 97.88 229 ALA A C 1
ATOM 1835 O O . ALA A 1 229 ? 4.695 -5.598 -8.07 1 97.88 229 ALA A O 1
ATOM 1836 N N . SER A 1 230 ? 3.893 -3.553 -7.48 1 98.75 230 SER A N 1
ATOM 1837 C CA . SER A 1 230 ? 4.859 -3.389 -6.398 1 98.75 230 SER A CA 1
ATOM 1838 C C . SER A 1 230 ? 4.613 -4.395 -5.281 1 98.75 230 SER A C 1
ATOM 1840 O O . SER A 1 230 ? 5.562 -4.879 -4.656 1 98.75 230 SER A O 1
ATOM 1842 N N . ILE A 1 231 ? 3.336 -4.715 -5.027 1 98.69 231 ILE A N 1
ATOM 1843 C CA . ILE A 1 231 ? 2.982 -5.668 -3.98 1 98.69 231 ILE A CA 1
ATOM 1844 C C . ILE A 1 231 ? 3.393 -7.078 -4.402 1 98.69 231 ILE A C 1
ATOM 1846 O O . ILE A 1 231 ? 4.059 -7.789 -3.648 1 98.69 231 ILE A O 1
ATOM 1850 N N . GLN A 1 232 ? 3.061 -7.465 -5.637 1 98.31 232 GLN A N 1
ATOM 1851 C CA . GLN A 1 232 ? 3.406 -8.789 -6.141 1 98.31 232 GLN A CA 1
ATOM 1852 C C . GLN A 1 232 ? 4.918 -8.969 -6.242 1 98.31 232 GLN A C 1
ATOM 1854 O O . GLN A 1 232 ? 5.453 -10.016 -5.883 1 98.31 232 GLN A O 1
ATOM 1859 N N . GLY A 1 233 ? 5.609 -7.945 -6.738 1 98.69 233 GLY A N 1
ATOM 1860 C CA . GLY A 1 233 ? 7.051 -8.016 -6.906 1 98.69 233 GLY A CA 1
ATOM 1861 C C . GLY A 1 233 ? 7.805 -8.102 -5.594 1 98.69 233 GLY A C 1
ATOM 1862 O O . GLY A 1 233 ? 8.812 -8.797 -5.496 1 98.69 233 GLY A O 1
ATOM 1863 N N . ALA A 1 234 ? 7.305 -7.406 -4.566 1 98.81 234 ALA A N 1
ATOM 1864 C CA . ALA A 1 234 ? 7.988 -7.355 -3.275 1 98.81 234 ALA A CA 1
ATOM 1865 C C . ALA A 1 234 ? 8.07 -8.742 -2.641 1 98.81 234 ALA A C 1
ATOM 1867 O O . ALA A 1 234 ? 8.969 -9.016 -1.843 1 98.81 234 ALA A O 1
ATOM 1868 N N . THR A 1 235 ? 7.16 -9.656 -2.994 1 98.75 235 THR A N 1
ATOM 1869 C CA . THR A 1 235 ? 7.156 -11.016 -2.469 1 98.75 235 THR A CA 1
ATOM 1870 C C . THR A 1 235 ? 8.375 -11.789 -2.957 1 98.75 235 THR A C 1
ATOM 1872 O O . THR A 1 235 ? 8.758 -12.797 -2.355 1 98.75 235 THR A O 1
ATOM 1875 N N . SER A 1 236 ? 9.039 -11.336 -4.02 1 98.81 236 SER A N 1
ATOM 1876 C CA . SER A 1 236 ? 10.203 -12.008 -4.582 1 98.81 236 SER A CA 1
ATOM 1877 C C . SER A 1 236 ? 11.445 -11.766 -3.73 1 98.81 236 SER A C 1
ATOM 1879 O O . SER A 1 236 ? 12.477 -12.406 -3.932 1 98.81 236 SER A O 1
ATOM 1881 N N . PHE A 1 237 ? 11.359 -10.812 -2.771 1 98.81 237 PHE A N 1
ATOM 1882 C CA . PHE A 1 237 ? 12.523 -10.43 -1.982 1 98.81 237 PHE A CA 1
ATOM 1883 C C . PHE A 1 237 ? 12.492 -11.094 -0.61 1 98.81 237 PHE A C 1
ATOM 1885 O O . PHE A 1 237 ? 11.547 -10.891 0.162 1 98.81 237 PHE A O 1
ATOM 1892 N N . ALA A 1 238 ? 13.547 -11.789 -0.301 1 98.81 238 ALA A N 1
ATOM 1893 C CA . ALA A 1 238 ? 13.617 -12.531 0.955 1 98.81 238 ALA A CA 1
ATOM 1894 C C . ALA A 1 238 ? 13.508 -11.594 2.154 1 98.81 238 ALA A C 1
ATOM 1896 O O . ALA A 1 238 ? 12.977 -11.977 3.201 1 98.81 238 ALA A O 1
ATOM 1897 N N . SER A 1 239 ? 13.922 -10.336 2.002 1 98.5 239 SER A N 1
ATOM 1898 C CA . SER A 1 239 ? 13.898 -9.359 3.084 1 98.5 239 SER A CA 1
ATOM 1899 C C . SER A 1 239 ? 12.469 -8.961 3.436 1 98.5 239 SER A C 1
ATOM 1901 O O . SER A 1 239 ? 12.227 -8.312 4.457 1 98.5 239 SER A O 1
ATOM 1903 N N . SER A 1 240 ? 11.5 -9.344 2.639 1 98.81 240 SER A N 1
ATOM 1904 C CA . SER A 1 240 ? 10.094 -9.125 2.953 1 98.81 240 SER A CA 1
ATOM 1905 C C . SER A 1 240 ? 9.617 -10.07 4.051 1 98.81 240 SER A C 1
ATOM 1907 O O . SER A 1 240 ? 8.539 -9.875 4.613 1 98.81 240 SER A O 1
ATOM 1909 N N . PHE A 1 241 ? 10.477 -11.117 4.379 1 98.75 241 PHE A N 1
ATOM 1910 C CA . PHE A 1 241 ? 10.055 -12.172 5.289 1 98.75 241 PHE A CA 1
ATOM 1911 C C . PHE A 1 241 ? 11.102 -12.406 6.367 1 98.75 241 PHE A C 1
ATOM 1913 O O . PHE A 1 241 ? 11.68 -13.492 6.453 1 98.75 241 PHE A O 1
ATOM 1920 N N . PRO A 1 242 ? 11.203 -11.445 7.289 1 98.31 242 PRO A N 1
ATOM 1921 C CA . PRO A 1 242 ? 12.242 -11.594 8.312 1 98.31 242 PRO A CA 1
ATOM 1922 C C . PRO A 1 242 ? 12 -12.797 9.227 1 98.31 242 PRO A C 1
ATOM 1924 O O . P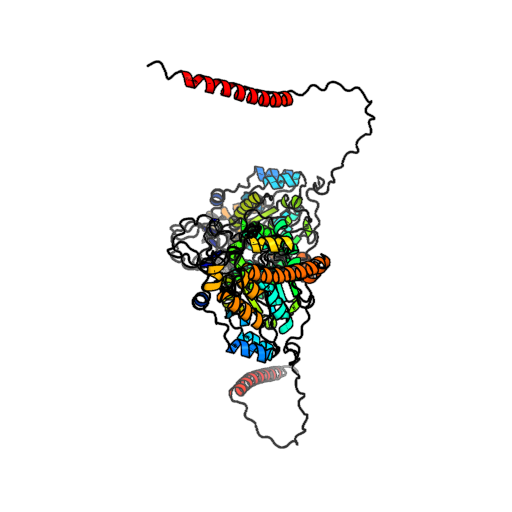RO A 1 242 ? 12.953 -13.359 9.773 1 98.31 242 PRO A O 1
ATOM 1927 N N . HIS A 1 243 ? 10.758 -13.258 9.383 1 98.25 243 HIS A N 1
ATOM 1928 C CA . HIS A 1 243 ? 10.453 -14.398 10.234 1 98.25 243 HIS A CA 1
ATOM 1929 C C . HIS A 1 243 ? 10.984 -15.695 9.641 1 98.25 243 HIS A C 1
ATOM 1931 O O . HIS A 1 243 ? 11.125 -16.703 10.344 1 98.25 243 HIS A O 1
ATOM 1937 N N . ILE A 1 244 ? 11.297 -15.672 8.336 1 98.5 244 ILE A N 1
ATOM 1938 C CA . ILE A 1 244 ? 11.797 -16.859 7.664 1 98.5 244 ILE A CA 1
ATOM 1939 C C . ILE A 1 244 ? 13.305 -16.75 7.457 1 98.5 244 ILE A C 1
ATOM 1941 O O . ILE A 1 244 ? 14.047 -17.688 7.73 1 98.5 244 ILE A O 1
ATOM 1945 N N . PHE A 1 245 ? 13.805 -15.531 7.062 1 98.25 245 PHE A N 1
ATOM 1946 C CA . PHE A 1 245 ? 15.172 -15.438 6.562 1 98.25 245 PHE A CA 1
ATOM 1947 C C . PHE A 1 245 ? 16.047 -14.602 7.496 1 98.25 245 PHE A C 1
ATOM 1949 O O . PHE A 1 245 ? 17.25 -14.516 7.316 1 98.25 245 PHE A O 1
ATOM 1956 N N . GLY A 1 246 ? 15.406 -13.938 8.469 1 96.94 246 GLY A N 1
ATOM 1957 C CA . GLY A 1 246 ? 16.156 -13.133 9.422 1 96.94 246 GLY A CA 1
ATOM 1958 C C . GLY A 1 246 ? 16 -11.641 9.195 1 96.94 246 GLY A C 1
ATOM 1959 O O . GLY A 1 246 ? 15.445 -11.219 8.172 1 96.94 246 GLY A O 1
ATOM 1960 N N . ASP A 1 247 ? 16.578 -10.867 10.078 1 95.44 247 ASP A N 1
ATOM 1961 C CA . ASP A 1 247 ? 16.328 -9.43 10.117 1 95.44 247 ASP A CA 1
ATOM 1962 C C . ASP A 1 247 ? 17.453 -8.656 9.43 1 95.44 247 ASP A C 1
ATOM 1964 O O . ASP A 1 247 ? 17.328 -7.445 9.203 1 95.44 247 ASP A O 1
ATOM 1968 N N . ASP A 1 248 ? 18.5 -9.32 9.047 1 95.81 248 ASP A N 1
ATOM 1969 C CA . ASP A 1 248 ? 19.625 -8.648 8.383 1 95.81 248 ASP A CA 1
ATOM 1970 C C . ASP A 1 248 ? 19.328 -8.445 6.898 1 95.81 248 ASP A C 1
ATOM 1972 O O . ASP A 1 248 ? 19.547 -9.344 6.086 1 95.81 248 ASP A O 1
ATOM 1976 N N . GLU A 1 249 ? 19 -7.324 6.539 1 94.56 249 GLU A N 1
ATOM 1977 C CA . GLU A 1 249 ? 18.547 -7.023 5.184 1 94.56 249 GLU A CA 1
ATOM 1978 C C . GLU A 1 249 ? 19.688 -7.172 4.184 1 94.56 249 GLU A C 1
ATOM 1980 O O . GLU A 1 249 ? 19.469 -7.504 3.018 1 94.56 249 GLU A O 1
ATOM 1985 N N . LYS A 1 250 ? 20.906 -6.859 4.609 1 92.38 250 LYS A N 1
ATOM 1986 C CA . LYS A 1 250 ? 22.047 -7.012 3.721 1 92.38 250 LYS A CA 1
ATOM 1987 C C . LYS A 1 250 ? 22.219 -8.469 3.289 1 92.38 250 LYS A C 1
ATOM 1989 O O . LYS A 1 250 ? 22.531 -8.742 2.129 1 92.38 250 LYS A O 1
ATOM 1994 N N . LYS A 1 251 ? 21.953 -9.344 4.156 1 96 251 LYS A N 1
ATOM 1995 C CA . LYS A 1 251 ? 22.062 -10.766 3.861 1 96 251 LYS A CA 1
ATOM 1996 C C . LYS A 1 251 ? 20.828 -11.273 3.119 1 96 251 LYS A C 1
ATOM 1998 O O . LYS A 1 251 ? 20.938 -11.984 2.117 1 96 251 LYS A O 1
ATOM 2003 N N . THR A 1 252 ? 19.703 -1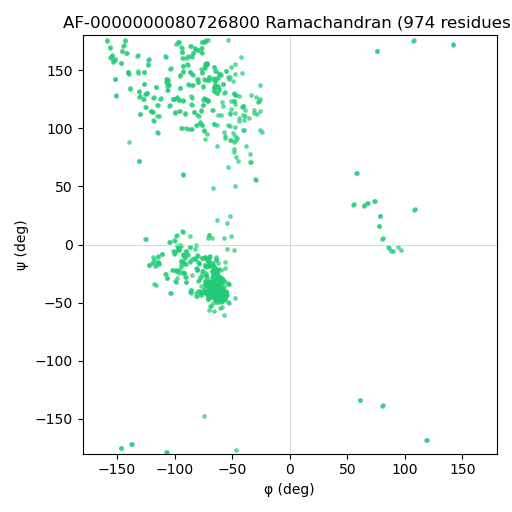0.867 3.59 1 97.69 252 THR A N 1
ATOM 2004 C CA . THR A 1 252 ? 18.469 -11.422 3.049 1 97.69 252 THR A CA 1
ATOM 2005 C C . THR A 1 252 ? 18.203 -10.883 1.646 1 97.69 252 THR A C 1
ATOM 2007 O O . THR A 1 252 ? 17.578 -11.555 0.825 1 97.69 252 THR A O 1
ATOM 2010 N N . SER A 1 253 ? 18.703 -9.711 1.342 1 97.06 253 SER A N 1
ATOM 2011 C CA . SER A 1 253 ? 18.484 -9.109 0.03 1 97.06 253 SER A CA 1
ATOM 2012 C C . SER A 1 253 ? 19.266 -9.852 -1.052 1 97.06 253 SER A C 1
ATOM 2014 O O . SER A 1 253 ? 19 -9.672 -2.244 1 97.06 253 SER A O 1
ATOM 2016 N N . SER A 1 254 ? 20.203 -10.688 -0.666 1 97.56 254 SER A N 1
ATOM 2017 C CA . SER A 1 254 ? 21.016 -11.43 -1.616 1 97.56 254 SER A CA 1
ATOM 2018 C C . SER A 1 254 ? 20.438 -12.812 -1.882 1 97.56 254 SER A C 1
ATOM 2020 O O . SER A 1 254 ? 20.984 -13.578 -2.686 1 97.56 254 SER A O 1
ATOM 2022 N N . ILE A 1 255 ? 19.359 -13.156 -1.248 1 98.5 255 ILE A N 1
ATOM 2023 C CA . ILE A 1 255 ? 18.734 -14.469 -1.41 1 98.5 255 ILE A CA 1
ATOM 2024 C C . ILE A 1 255 ? 17.703 -14.406 -2.533 1 98.5 255 ILE A C 1
ATOM 2026 O O . ILE A 1 255 ? 16.672 -13.742 -2.402 1 98.5 255 ILE A O 1
ATOM 2030 N N . PRO A 1 256 ? 17.875 -15.078 -3.682 1 98.62 256 PRO A N 1
ATOM 2031 C CA . PRO A 1 256 ? 16.906 -15.078 -4.781 1 98.62 256 PRO A CA 1
ATOM 2032 C C . PRO A 1 256 ? 15.781 -16.078 -4.574 1 98.62 256 PRO A C 1
ATOM 2034 O O . PRO A 1 256 ? 15.836 -16.891 -3.643 1 98.62 256 PRO A O 1
ATOM 2037 N N . CYS A 1 257 ? 14.781 -15.969 -5.387 1 98.69 257 CYS A N 1
ATOM 2038 C CA . CYS A 1 257 ? 13.727 -16.969 -5.395 1 98.69 257 CYS A CA 1
ATOM 2039 C C . CYS A 1 257 ? 13.555 -17.578 -6.785 1 98.69 257 CYS A C 1
ATOM 2041 O O . CYS A 1 257 ? 14.047 -17.016 -7.77 1 98.69 257 CYS A O 1
ATOM 2043 N N . LEU A 1 258 ? 13.055 -18.734 -6.859 1 98.94 258 LEU A N 1
ATOM 2044 C CA . LEU A 1 258 ? 12.578 -19.375 -8.078 1 98.94 258 LEU A CA 1
ATOM 2045 C C . LEU A 1 258 ? 11.055 -19.312 -8.156 1 98.94 258 LEU A C 1
ATOM 2047 O O . LEU A 1 258 ? 10.359 -19.734 -7.23 1 98.94 258 LEU A O 1
ATOM 2051 N N . ILE A 1 259 ? 10.578 -18.75 -9.281 1 98.88 259 ILE A N 1
ATOM 2052 C CA . ILE A 1 259 ? 9.148 -18.516 -9.43 1 98.88 259 ILE A CA 1
ATOM 2053 C C . ILE A 1 259 ? 8.594 -19.391 -10.562 1 98.88 259 ILE A C 1
ATOM 2055 O O . ILE A 1 259 ? 8.656 -19 -11.727 1 98.88 259 ILE A O 1
ATOM 2059 N N . PRO A 1 260 ? 8.047 -20.516 -10.273 1 98.69 260 PRO A N 1
ATOM 2060 C CA . PRO A 1 260 ? 7.238 -21.203 -11.273 1 98.69 260 PRO A CA 1
ATOM 2061 C C . PRO A 1 260 ? 5.902 -20.516 -11.539 1 98.69 260 PRO A C 1
ATOM 2063 O O . PRO A 1 260 ? 5.148 -20.234 -10.602 1 98.69 260 PRO A O 1
ATOM 2066 N N . CYS A 1 261 ? 5.648 -20.203 -12.742 1 96.38 261 CYS A N 1
ATOM 2067 C CA . CYS A 1 261 ? 4.406 -19.516 -13.07 1 96.38 261 CYS A CA 1
ATOM 2068 C C . CYS A 1 261 ? 4.016 -19.75 -14.523 1 96.38 261 CYS A C 1
ATOM 2070 O O . CYS A 1 261 ? 4.828 -20.219 -15.32 1 96.38 261 CYS A O 1
ATOM 2072 N N . ALA A 1 262 ? 2.742 -19.5 -14.805 1 93.44 262 ALA A N 1
ATOM 2073 C CA . ALA A 1 262 ? 2.318 -19.484 -16.203 1 93.44 262 ALA A CA 1
ATOM 2074 C C . ALA A 1 262 ? 2.969 -18.328 -16.953 1 93.44 262 ALA A C 1
ATOM 2076 O O . ALA A 1 262 ? 3.279 -17.297 -16.359 1 93.44 262 ALA A O 1
ATOM 2077 N N . ILE A 1 263 ? 3.154 -18.453 -18.203 1 91.56 263 ILE A N 1
ATOM 2078 C CA . ILE A 1 263 ? 3.969 -17.562 -19.031 1 91.56 263 ILE A CA 1
ATOM 2079 C C . ILE A 1 263 ? 3.35 -16.156 -19.047 1 91.56 263 ILE A C 1
ATOM 2081 O O . ILE A 1 263 ? 4.059 -15.164 -19.203 1 91.56 263 ILE A O 1
ATOM 2085 N N . ASP A 1 264 ? 2.018 -16.031 -18.859 1 88.88 264 ASP A N 1
ATOM 2086 C CA . ASP A 1 264 ? 1.341 -14.742 -18.922 1 88.88 264 ASP A CA 1
ATOM 2087 C C . ASP A 1 264 ? 1.769 -13.852 -17.75 1 88.88 264 ASP A C 1
ATOM 2089 O O . ASP A 1 264 ? 1.584 -12.633 -17.797 1 88.88 264 ASP A O 1
ATOM 2093 N N . GLN A 1 265 ? 2.389 -14.422 -16.719 1 93.81 265 GLN A N 1
ATOM 2094 C CA . GLN A 1 265 ? 2.799 -13.664 -15.539 1 93.81 265 GLN A CA 1
ATOM 2095 C C . GLN A 1 265 ? 4.215 -13.117 -15.703 1 93.81 265 GLN A C 1
ATOM 2097 O O . GLN A 1 265 ? 4.676 -12.312 -14.891 1 93.81 265 GLN A O 1
ATOM 2102 N N . ASP A 1 266 ? 4.898 -13.453 -16.75 1 95.12 266 ASP A N 1
ATOM 2103 C CA . ASP A 1 266 ? 6.293 -13.078 -16.969 1 95.12 266 ASP A CA 1
ATOM 2104 C C . ASP A 1 266 ? 6.473 -11.562 -16.891 1 95.12 266 ASP A C 1
ATOM 2106 O O . ASP A 1 266 ? 7.441 -11.078 -16.312 1 95.12 266 ASP A O 1
ATOM 2110 N N . PRO A 1 267 ? 5.578 -10.797 -17.453 1 93.88 267 PRO A N 1
ATOM 2111 C CA . PRO A 1 267 ? 5.777 -9.344 -17.422 1 93.88 267 PRO A CA 1
ATOM 2112 C C . PRO A 1 267 ? 5.906 -8.789 -16 1 93.88 267 PRO A C 1
ATOM 2114 O O . PRO A 1 267 ? 6.703 -7.883 -15.758 1 93.88 267 PRO A O 1
ATOM 2117 N N . TYR A 1 268 ? 5.184 -9.266 -15.062 1 96.44 268 TYR A N 1
ATOM 2118 C CA . TYR A 1 268 ? 5.293 -8.828 -13.68 1 96.44 268 TYR A CA 1
ATOM 2119 C C . TYR A 1 268 ? 6.707 -9.039 -13.148 1 96.44 268 TYR A C 1
ATOM 2121 O O . TYR A 1 268 ? 7.266 -8.156 -12.492 1 96.44 268 TYR A O 1
ATOM 2129 N N . PHE A 1 269 ? 7.242 -10.125 -13.5 1 97.75 269 PHE A N 1
ATOM 2130 C CA . PHE A 1 269 ? 8.5 -10.492 -12.852 1 97.75 269 PHE A CA 1
ATOM 2131 C C . PHE A 1 269 ? 9.688 -9.992 -13.664 1 97.75 269 PHE A C 1
ATOM 2133 O O . PHE A 1 269 ? 10.781 -9.812 -13.125 1 97.75 269 PHE A O 1
ATOM 2140 N N . ARG A 1 270 ? 9.438 -9.805 -14.992 1 96.5 270 ARG A N 1
ATOM 2141 C CA . ARG A 1 270 ? 10.453 -9.055 -15.734 1 96.5 270 ARG A CA 1
ATOM 2142 C C . ARG A 1 270 ? 10.648 -7.664 -15.141 1 96.5 270 ARG A C 1
ATOM 2144 O O . ARG A 1 270 ? 11.781 -7.223 -14.945 1 96.5 270 ARG A O 1
ATOM 2151 N N . LEU A 1 271 ? 9.562 -7.008 -14.844 1 97.69 271 LEU A N 1
ATOM 2152 C CA . LEU A 1 271 ? 9.609 -5.723 -14.156 1 97.69 271 LEU A CA 1
ATOM 2153 C C . LEU A 1 271 ? 10.289 -5.859 -12.797 1 97.69 271 LEU A C 1
ATOM 2155 O O . LEU A 1 271 ? 11.094 -5.012 -12.414 1 97.69 271 LEU A O 1
ATOM 2159 N N . THR A 1 272 ? 9.969 -6.891 -12.078 1 98.69 272 THR A N 1
ATOM 2160 C CA . THR A 1 272 ? 10.539 -7.141 -10.758 1 98.69 272 THR A CA 1
ATOM 2161 C C . THR A 1 272 ? 12.062 -7.285 -10.852 1 98.69 272 THR A C 1
ATOM 2163 O O . THR A 1 272 ? 12.789 -6.781 -9.992 1 98.69 272 THR A O 1
ATOM 2166 N N . ARG A 1 273 ? 12.531 -7.984 -11.844 1 98.38 273 ARG A N 1
ATOM 2167 C CA . ARG A 1 273 ? 13.961 -8.164 -12.047 1 98.38 273 ARG A CA 1
ATOM 2168 C C . ARG A 1 273 ? 14.656 -6.82 -12.266 1 98.38 273 ARG A C 1
ATOM 2170 O O . ARG A 1 273 ? 15.742 -6.578 -11.727 1 98.38 273 ARG A O 1
ATOM 2177 N N . ASP A 1 274 ? 14.047 -5.949 -13.031 1 97.69 274 ASP A N 1
ATOM 2178 C CA . ASP A 1 274 ? 14.594 -4.609 -13.242 1 97.69 274 ASP A CA 1
ATOM 2179 C C . ASP A 1 274 ? 14.672 -3.832 -11.93 1 97.69 274 ASP A C 1
ATOM 2181 O O . ASP A 1 274 ? 15.68 -3.188 -11.641 1 97.69 274 ASP A O 1
ATOM 2185 N N . CYS A 1 275 ? 13.617 -3.871 -11.203 1 98.25 275 CYS A N 1
ATOM 2186 C CA . CYS A 1 275 ? 13.586 -3.184 -9.914 1 98.25 275 CYS A CA 1
ATOM 2187 C C . CYS A 1 275 ? 14.633 -3.752 -8.969 1 98.25 275 CYS A C 1
ATOM 2189 O O . CYS A 1 275 ? 15.297 -3 -8.258 1 98.25 275 CYS A O 1
ATOM 2191 N N . ALA A 1 276 ? 14.758 -5.074 -8.93 1 98.5 276 ALA A N 1
ATOM 2192 C CA . ALA A 1 276 ? 15.742 -5.738 -8.078 1 98.5 276 ALA A CA 1
ATOM 2193 C C . ALA A 1 276 ? 17.156 -5.238 -8.375 1 98.5 276 ALA A C 1
ATOM 2195 O O . ALA A 1 276 ? 17.938 -4.977 -7.461 1 98.5 276 ALA A O 1
ATOM 2196 N N . GLN A 1 277 ? 17.453 -5.113 -9.594 1 97.38 277 GLN A N 1
ATOM 2197 C CA . GLN A 1 277 ? 18.766 -4.625 -10 1 97.38 277 GLN A CA 1
ATOM 2198 C C . GLN A 1 277 ? 19.016 -3.227 -9.445 1 97.38 277 GLN A C 1
ATOM 2200 O O . GLN A 1 277 ? 20.094 -2.959 -8.914 1 97.38 277 GLN A O 1
ATOM 2205 N N . GLY A 1 278 ? 18.062 -2.354 -9.555 1 95.88 278 GLY A N 1
ATOM 2206 C CA . GLY A 1 278 ? 18.203 -0.995 -9.055 1 95.88 278 GLY A CA 1
ATOM 2207 C C . GLY A 1 278 ? 18.344 -0.926 -7.551 1 95.88 278 GLY A C 1
ATOM 2208 O O . GLY A 1 278 ? 19.031 -0.048 -7.027 1 95.88 278 GLY A O 1
ATOM 2209 N N . LEU A 1 279 ? 17.75 -1.835 -6.848 1 96.88 279 LEU A N 1
ATOM 2210 C CA . LEU A 1 279 ? 17.781 -1.879 -5.391 1 96.88 279 LEU A CA 1
ATOM 2211 C C . LEU A 1 279 ? 18.984 -2.662 -4.898 1 96.88 279 LEU A C 1
ATOM 2213 O O . LEU A 1 279 ? 19.234 -2.744 -3.693 1 96.88 279 LEU A O 1
ATOM 2217 N N . LYS A 1 280 ? 19.672 -3.311 -5.875 1 96.94 280 LYS A N 1
ATOM 2218 C CA . LYS A 1 280 ? 20.797 -4.195 -5.574 1 96.94 280 LYS A CA 1
ATOM 2219 C C . LYS A 1 280 ? 20.328 -5.41 -4.77 1 96.94 280 LYS A C 1
ATOM 2221 O O . LYS A 1 280 ? 21 -5.809 -3.812 1 96.94 280 LYS A O 1
ATOM 2226 N N . PHE A 1 281 ? 19.125 -5.855 -5.047 1 98.25 281 PHE A N 1
ATOM 2227 C CA . PHE A 1 281 ? 18.594 -7.109 -4.527 1 98.25 281 PHE A CA 1
ATOM 2228 C C . PHE A 1 281 ? 18.844 -8.25 -5.504 1 98.25 281 PHE A C 1
ATOM 2230 O O . PHE A 1 281 ? 19.141 -8.016 -6.68 1 98.25 281 PHE A O 1
ATOM 2237 N N . ALA A 1 282 ? 18.781 -9.469 -5.035 1 98.19 282 ALA A N 1
ATOM 2238 C CA . ALA A 1 282 ? 18.891 -10.625 -5.922 1 98.19 282 ALA A CA 1
ATOM 2239 C C . ALA A 1 282 ? 17.703 -10.68 -6.887 1 98.19 282 ALA A C 1
ATOM 2241 O O . ALA A 1 282 ? 16.562 -10.492 -6.484 1 98.19 282 ALA A O 1
ATOM 2242 N N . LYS A 1 283 ? 18 -10.953 -8.148 1 98.31 283 LYS A N 1
ATOM 2243 C CA . LYS A 1 283 ? 16.953 -11.102 -9.156 1 98.31 283 LYS A CA 1
ATOM 2244 C C . LYS A 1 283 ? 16.234 -12.445 -9 1 98.31 283 LYS A C 1
ATOM 2246 O O . LYS A 1 283 ? 16.875 -13.477 -8.781 1 98.31 283 LYS A O 1
ATOM 2251 N N . PRO A 1 284 ? 14.922 -12.414 -9.086 1 98.75 284 PRO A N 1
ATOM 2252 C CA . PRO A 1 284 ? 14.227 -13.703 -9.078 1 98.75 284 PRO A CA 1
ATOM 2253 C C . PRO A 1 284 ? 14.461 -14.5 -10.359 1 98.75 284 PRO A C 1
ATOM 2255 O O . PRO A 1 284 ? 14.617 -13.922 -11.438 1 98.75 284 PRO A O 1
ATOM 2258 N N . ALA A 1 285 ? 14.562 -15.797 -10.25 1 98.81 285 ALA A N 1
ATOM 2259 C CA . ALA A 1 285 ? 14.555 -16.719 -11.375 1 98.81 285 ALA A CA 1
ATOM 2260 C C . ALA A 1 285 ? 13.141 -17.219 -11.672 1 98.81 285 ALA A C 1
ATOM 2262 O O . ALA A 1 285 ? 12.297 -17.266 -10.773 1 98.81 285 ALA A O 1
ATOM 2263 N N . LEU A 1 286 ? 12.914 -17.5 -12.945 1 98.69 286 LEU A N 1
ATOM 2264 C CA . LEU A 1 286 ? 11.578 -17.938 -13.344 1 98.69 286 LEU A CA 1
ATOM 2265 C C . LEU A 1 286 ? 11.641 -19.25 -14.117 1 98.69 286 LEU A C 1
ATOM 2267 O O . LEU A 1 286 ? 12.648 -19.547 -14.758 1 98.69 286 LEU A O 1
ATOM 2271 N N . ILE A 1 287 ? 10.641 -20.047 -13.984 1 98.62 287 ILE A N 1
ATOM 2272 C CA . ILE A 1 287 ? 10.359 -21.172 -14.852 1 98.62 287 ILE A CA 1
ATOM 2273 C C . ILE A 1 287 ? 8.898 -21.125 -15.305 1 98.62 287 ILE A C 1
ATOM 2275 O O . ILE A 1 287 ? 7.992 -20.953 -14.492 1 98.62 287 ILE A O 1
ATOM 2279 N N . HIS A 1 288 ? 8.648 -21.203 -16.656 1 97.5 288 HIS A N 1
ATOM 2280 C CA . HIS A 1 288 ? 7.359 -20.859 -17.234 1 97.5 288 HIS A CA 1
ATOM 2281 C C . HIS A 1 288 ? 6.594 -22.094 -17.672 1 97.5 288 HIS A C 1
ATOM 2283 O O . HIS A 1 288 ? 7.152 -22.984 -18.312 1 97.5 288 HIS A O 1
ATOM 2289 N N . MET A 1 289 ? 5.371 -22.078 -17.359 1 96.25 289 MET A N 1
ATOM 2290 C CA . MET A 1 289 ? 4.469 -23.156 -17.734 1 96.25 289 MET A CA 1
ATOM 2291 C C . MET A 1 289 ? 3.537 -22.734 -18.859 1 96.25 289 MET A C 1
ATOM 2293 O O . MET A 1 289 ? 3.074 -21.594 -18.906 1 96.25 289 MET A O 1
ATOM 2297 N N . ARG A 1 290 ? 3.24 -23.641 -19.781 1 91.56 290 ARG A N 1
ATOM 2298 C CA . ARG A 1 290 ? 2.191 -23.422 -20.766 1 91.56 290 ARG A CA 1
ATOM 2299 C C . ARG A 1 290 ? 0.813 -23.688 -20.172 1 91.56 290 ARG A C 1
ATOM 2301 O O . ARG A 1 290 ? 0.697 -24.312 -19.109 1 91.56 290 ARG A O 1
ATOM 2308 N N . PHE A 1 291 ? -0.18 -23.312 -20.828 1 86.88 291 PHE A N 1
ATOM 2309 C CA . PHE A 1 291 ? -1.544 -23.453 -20.328 1 86.88 291 PHE A CA 1
ATOM 2310 C C . PHE A 1 291 ? -2.086 -24.844 -20.641 1 86.88 291 PHE A C 1
ATOM 2312 O O . PHE A 1 291 ? -1.702 -25.469 -21.641 1 86.88 291 PHE A O 1
ATOM 2319 N N . LEU A 1 292 ? -2.914 -25.297 -19.719 1 88.5 292 LEU A N 1
ATOM 2320 C CA . LEU A 1 292 ? -3.752 -26.469 -20 1 88.5 292 LEU A CA 1
ATOM 2321 C C . LEU A 1 292 ? -5.039 -26.047 -20.703 1 88.5 292 LEU A C 1
ATOM 2323 O O . LEU A 1 292 ? -5.797 -25.219 -20.188 1 88.5 292 LEU A O 1
ATOM 2327 N N . ASP A 1 293 ? -5.281 -26.656 -21.75 1 85.94 293 ASP A N 1
ATOM 2328 C CA . ASP A 1 293 ? -6.438 -26.266 -22.547 1 85.94 293 ASP A CA 1
ATOM 2329 C C . ASP A 1 293 ? -7.738 -26.688 -21.875 1 85.94 293 ASP A C 1
ATOM 2331 O O . ASP A 1 293 ? -7.762 -27.672 -21.125 1 85.94 293 ASP A O 1
ATOM 2335 N N . ALA A 1 294 ? -8.781 -25.984 -22.219 1 88.81 294 ALA A N 1
ATOM 2336 C CA . ALA A 1 294 ? -10.117 -26.359 -21.75 1 88.81 294 ALA A CA 1
ATOM 2337 C C . ALA A 1 294 ? -10.633 -27.594 -22.484 1 88.81 294 ALA A C 1
ATOM 2339 O O . ALA A 1 294 ? -9.977 -28.094 -23.406 1 88.81 294 ALA A O 1
ATOM 2340 N N . LEU A 1 295 ? -11.812 -28.062 -22.047 1 91.44 295 LEU A N 1
ATOM 2341 C CA . LEU A 1 295 ? -12.398 -29.266 -22.609 1 91.44 295 LEU A CA 1
ATOM 2342 C C . LEU A 1 295 ? -12.766 -29.047 -24.078 1 91.44 295 LEU A C 1
ATOM 2344 O O . LEU A 1 295 ? -12.773 -29.984 -24.875 1 91.44 295 LEU A O 1
ATOM 2348 N N . GLN A 1 296 ? -12.867 -27.766 -24.453 1 86.12 296 GLN A N 1
ATOM 2349 C CA . GLN A 1 296 ? -13.336 -27.438 -25.781 1 86.12 296 GLN A CA 1
ATOM 2350 C C . GLN A 1 296 ? -12.195 -27.469 -26.797 1 86.12 296 GLN A C 1
ATOM 2352 O O . GLN A 1 296 ? -12.422 -27.359 -28 1 86.12 296 GLN A O 1
ATOM 2357 N N . GLY A 1 297 ? -11.023 -27.531 -26.219 1 83.75 297 GLY A N 1
ATOM 2358 C CA . GLY A 1 297 ? -9.93 -27.781 -27.156 1 83.75 297 GLY A CA 1
ATOM 2359 C C . GLY A 1 297 ? -8.898 -26.656 -27.172 1 83.75 297 GLY A C 1
ATOM 2360 O O . GLY A 1 297 ? -8.914 -25.781 -26.312 1 83.75 297 GLY A O 1
ATOM 2361 N N . PRO A 1 298 ? -8.031 -26.781 -28.234 1 77.25 298 PRO A N 1
ATOM 2362 C CA . PRO A 1 298 ? -6.898 -25.859 -28.297 1 77.25 298 PRO A CA 1
ATOM 2363 C C . PRO A 1 298 ? -7.332 -24.391 -28.422 1 77.25 298 PRO A C 1
ATOM 2365 O O . PRO A 1 298 ? -8.227 -24.078 -29.203 1 77.25 298 PRO A O 1
ATOM 2368 N N . GLY A 1 299 ? -6.648 -23.562 -27.609 1 70.19 299 GLY A N 1
ATOM 2369 C CA . GLY A 1 299 ? -6.914 -22.125 -27.672 1 70.19 299 GLY A CA 1
ATOM 2370 C C . GLY A 1 299 ? -8.023 -21.688 -26.734 1 70.19 299 GLY A C 1
ATOM 2371 O O . GLY A 1 299 ? -8.305 -20.484 -26.625 1 70.19 299 GLY A O 1
ATOM 2372 N N . SER A 1 300 ? -8.617 -22.688 -26.125 1 74.5 300 SER A N 1
ATOM 2373 C CA . SER A 1 300 ? -9.695 -22.328 -25.188 1 74.5 300 SER A CA 1
ATOM 2374 C C . SER A 1 300 ? -9.18 -22.25 -23.766 1 74.5 300 SER A C 1
ATOM 2376 O O . SER A 1 300 ? -8.195 -22.906 -23.406 1 74.5 300 SER A O 1
ATOM 2378 N N . LYS A 1 301 ? -9.773 -21.328 -23.078 1 71.56 301 LYS A N 1
ATOM 2379 C CA . LYS A 1 301 ? -9.406 -21.141 -21.672 1 71.56 301 LYS A CA 1
ATOM 2380 C C . LYS A 1 301 ? -10.492 -21.688 -20.75 1 71.56 301 LYS A C 1
ATOM 2382 O O . LYS A 1 301 ? -11.68 -21.531 -21.016 1 71.56 301 LYS A O 1
ATOM 2387 N N . MET A 1 302 ? -10.039 -22.328 -19.766 1 78.06 302 MET A N 1
ATOM 2388 C CA . MET A 1 302 ? -10.977 -22.781 -18.734 1 78.06 302 MET A CA 1
ATOM 2389 C C . MET A 1 302 ? -11.617 -21.609 -18.016 1 78.06 302 MET A C 1
ATOM 2391 O O . MET A 1 302 ? -10.992 -20.562 -17.844 1 78.06 302 MET A O 1
ATOM 2395 N N . SER A 1 303 ? -12.898 -21.75 -17.734 1 72.19 303 SER A N 1
ATOM 2396 C CA . SER A 1 303 ? -13.617 -20.688 -17.031 1 72.19 303 SER A CA 1
ATOM 2397 C C . SER A 1 303 ? -14.328 -21.234 -15.789 1 72.19 303 SER A C 1
ATOM 2399 O O . SER A 1 303 ? -14.938 -22.312 -15.844 1 72.19 303 SER A O 1
ATOM 2401 N N . ALA A 1 304 ? -14.227 -20.453 -14.742 1 70.19 304 ALA A N 1
ATOM 2402 C CA . ALA A 1 304 ? -14.914 -20.844 -13.516 1 70.19 304 ALA A CA 1
ATOM 2403 C C . ALA A 1 304 ? -16.422 -20.719 -13.664 1 70.19 304 ALA A C 1
ATOM 2405 O O . ALA A 1 304 ? -17.188 -21.391 -12.961 1 70.19 304 ALA A O 1
ATOM 2406 N N . SER A 1 305 ? -16.859 -19.984 -14.625 1 70.75 305 SER A N 1
ATOM 2407 C CA . SER A 1 305 ? -18.281 -19.703 -14.789 1 70.75 305 SER A CA 1
ATOM 2408 C C . SER A 1 305 ? -18.938 -20.703 -15.727 1 70.75 305 SER A C 1
ATOM 2410 O O . SER A 1 305 ? -20.172 -20.766 -15.812 1 70.75 305 SER A O 1
ATOM 2412 N N . ASP A 1 306 ? -18.156 -21.516 -16.375 1 78.62 306 ASP A N 1
ATOM 2413 C CA . ASP A 1 306 ? -18.656 -22.547 -17.266 1 78.62 306 ASP A CA 1
ATOM 2414 C C . ASP A 1 306 ? -18.281 -23.938 -16.781 1 78.62 306 ASP A C 1
ATOM 2416 O O . ASP A 1 306 ? -17.172 -24.406 -17.047 1 78.62 306 ASP A O 1
ATOM 2420 N N . ASP A 1 307 ? -19.203 -24.609 -16.297 1 82 307 ASP A N 1
ATOM 2421 C CA . ASP A 1 307 ? -18.984 -25.906 -15.656 1 82 307 ASP A CA 1
ATOM 2422 C C . ASP A 1 307 ? -18.5 -26.938 -16.656 1 82 307 ASP A C 1
ATOM 2424 O O . ASP A 1 307 ? -17.859 -27.922 -16.281 1 82 307 ASP A O 1
ATOM 2428 N N . ASN A 1 308 ? -18.812 -26.719 -17.859 1 85.38 308 ASN A N 1
ATOM 2429 C CA . ASN A 1 308 ? -18.484 -27.734 -18.844 1 85.38 308 ASN A CA 1
ATOM 2430 C C . ASN A 1 308 ? -17.203 -27.422 -19.594 1 85.38 308 ASN A C 1
ATOM 2432 O O . ASN A 1 308 ? -16.828 -28.125 -20.531 1 85.38 308 ASN A O 1
ATOM 2436 N N . SER A 1 309 ? -16.562 -26.438 -19.125 1 86 309 SER A N 1
ATOM 2437 C CA . SER A 1 309 ? -15.32 -26.047 -19.797 1 86 309 SER A CA 1
ATOM 2438 C C . SER A 1 309 ? -14.109 -26.703 -19.125 1 86 309 SER A C 1
ATOM 2440 O O . SER A 1 309 ? -13.031 -26.766 -19.719 1 86 309 SER A O 1
ATOM 2442 N N . ALA A 1 310 ? -14.359 -27.141 -17.859 1 89.62 310 ALA A N 1
ATOM 2443 C CA . ALA A 1 310 ? -13.203 -27.594 -17.094 1 89.62 310 ALA A CA 1
ATOM 2444 C C . ALA A 1 310 ? -13.586 -28.734 -16.156 1 89.62 310 ALA A C 1
ATOM 2446 O O . ALA A 1 310 ? -14.766 -28.969 -15.898 1 89.62 310 ALA A O 1
ATOM 2447 N N . ILE A 1 311 ? -12.578 -29.484 -15.836 1 93.75 311 ILE A N 1
ATOM 2448 C CA . ILE A 1 311 ? -12.719 -30.438 -14.727 1 93.75 311 ILE A CA 1
ATOM 2449 C C . ILE A 1 311 ? -12.414 -29.719 -13.406 1 93.75 311 ILE A C 1
ATOM 2451 O O . ILE A 1 311 ? -11.32 -29.188 -13.219 1 93.75 311 ILE A O 1
ATOM 2455 N N . PHE A 1 312 ? -13.352 -29.703 -12.531 1 91.94 312 PHE A N 1
ATOM 2456 C CA . PHE A 1 312 ? -13.18 -29.062 -11.234 1 91.94 312 PHE A CA 1
ATOM 2457 C C . PHE A 1 312 ? -12.703 -30.062 -10.188 1 91.94 312 PHE A C 1
ATOM 2459 O O . PHE A 1 312 ? -13 -31.266 -10.297 1 91.94 312 PHE A O 1
ATOM 2466 N N . LEU A 1 313 ? -12.031 -29.562 -9.203 1 93.25 313 LEU A N 1
ATOM 2467 C CA . LEU A 1 313 ? -11.484 -30.406 -8.156 1 93.25 313 LEU A CA 1
ATOM 2468 C C . LEU A 1 313 ? -12.586 -30.906 -7.23 1 93.25 313 LEU A C 1
ATOM 2470 O O . LEU A 1 313 ? -12.367 -31.828 -6.438 1 93.25 313 LEU A O 1
ATOM 2474 N N . SER A 1 314 ? -13.742 -30.359 -7.371 1 91.19 314 SER A N 1
ATOM 2475 C CA . SER A 1 314 ? -14.898 -30.781 -6.582 1 91.19 314 SER A CA 1
ATOM 2476 C C . SER A 1 314 ? -15.766 -31.766 -7.359 1 91.19 314 SER A C 1
ATOM 2478 O O . SER A 1 314 ? -16.75 -32.281 -6.832 1 91.19 314 SER A O 1
ATOM 2480 N N . ASP A 1 315 ? -15.445 -32.062 -8.602 1 94.62 315 ASP A N 1
ATOM 2481 C CA . ASP A 1 315 ? -16.266 -32.938 -9.43 1 94.62 315 ASP A CA 1
ATOM 2482 C C . ASP A 1 315 ? -16.266 -34.375 -8.891 1 94.62 315 ASP A C 1
ATOM 2484 O O . ASP A 1 315 ? -15.234 -34.844 -8.422 1 94.62 315 ASP A O 1
ATOM 2488 N N . THR A 1 316 ? -17.375 -34.969 -9 1 96.56 316 THR A N 1
ATOM 2489 C CA . THR A 1 316 ? -17.453 -36.406 -8.688 1 96.56 316 THR A CA 1
ATOM 2490 C C . THR A 1 316 ? -16.859 -37.25 -9.828 1 96.56 316 THR A C 1
ATOM 2492 O O . THR A 1 316 ? -16.672 -36.719 -10.938 1 96.56 316 THR A O 1
ATOM 2495 N N . ALA A 1 317 ? -16.625 -38.469 -9.477 1 97.75 317 ALA A N 1
ATOM 2496 C CA . ALA A 1 317 ? -16.125 -39.375 -10.508 1 97.75 317 ALA A CA 1
ATOM 2497 C C . ALA A 1 317 ? -17.078 -39.438 -11.695 1 97.75 317 ALA A C 1
ATOM 2499 O O . ALA A 1 317 ? -16.641 -39.5 -12.844 1 97.75 317 ALA A O 1
ATOM 2500 N N . LYS A 1 318 ? -18.344 -39.469 -11.414 1 97.88 318 LYS A N 1
ATOM 2501 C CA . LYS A 1 318 ? -19.359 -39.5 -12.461 1 97.88 318 LYS A CA 1
ATOM 2502 C C . LYS A 1 318 ? -19.328 -38.219 -13.305 1 97.88 318 LYS A C 1
ATOM 2504 O O . LYS A 1 318 ? -19.453 -38.281 -14.523 1 97.88 318 LYS A O 1
ATOM 2509 N N . GLN A 1 319 ? -19.203 -37.125 -12.672 1 96.81 319 GLN A N 1
ATOM 2510 C CA . GLN A 1 319 ? -19.156 -35.844 -13.375 1 96.81 319 GLN A CA 1
ATOM 2511 C C . GLN A 1 319 ? -17.938 -35.781 -14.289 1 96.81 319 GLN A C 1
ATOM 2513 O O . GLN A 1 319 ? -18.031 -35.281 -15.422 1 96.81 319 GLN A O 1
ATOM 2518 N N . ILE A 1 320 ? -16.844 -36.281 -13.82 1 97.81 320 ILE A N 1
ATOM 2519 C CA . ILE A 1 320 ? -15.609 -36.281 -14.602 1 97.81 320 ILE A CA 1
ATOM 2520 C C . ILE A 1 320 ? -15.797 -37.125 -15.852 1 97.81 320 ILE A C 1
ATOM 2522 O O . ILE A 1 320 ? -15.469 -36.719 -16.969 1 97.81 320 ILE A O 1
ATOM 2526 N N . LYS A 1 321 ? -16.375 -38.312 -15.664 1 98.06 321 LYS A N 1
ATOM 2527 C CA . LYS A 1 321 ? -16.641 -39.219 -16.781 1 98.06 321 LYS A CA 1
ATOM 2528 C C . LYS A 1 321 ? -17.562 -38.562 -17.812 1 98.06 321 LYS A C 1
ATOM 2530 O O . LYS A 1 321 ? -17.281 -38.594 -19.016 1 98.06 321 LYS A O 1
ATOM 2535 N N . ASN A 1 322 ? -18.562 -37.906 -17.328 1 97.25 322 ASN A N 1
ATOM 2536 C CA . ASN A 1 322 ? -19.531 -37.281 -18.203 1 97.25 322 ASN A CA 1
ATOM 2537 C C . ASN A 1 322 ? -18.906 -36.094 -18.969 1 97.25 322 ASN A C 1
ATOM 2539 O O . ASN A 1 322 ? -19.109 -35.969 -20.172 1 97.25 322 ASN A O 1
ATOM 2543 N N . LYS A 1 323 ? -18.172 -35.281 -18.234 1 96.31 323 LYS A N 1
ATOM 2544 C CA . LYS A 1 323 ? -17.562 -34.125 -18.859 1 96.31 323 LYS A CA 1
ATOM 2545 C C . LYS A 1 323 ? -16.578 -34.531 -19.953 1 96.31 323 LYS A C 1
ATOM 2547 O O . LYS A 1 323 ? -16.578 -33.938 -21.031 1 96.31 323 LYS A O 1
ATOM 2552 N N . ILE A 1 324 ? -15.766 -35.562 -19.703 1 97.19 324 ILE A N 1
ATOM 2553 C CA . ILE A 1 324 ? -14.773 -36 -20.672 1 97.19 324 ILE A CA 1
ATOM 2554 C C . ILE A 1 324 ? -15.469 -36.625 -21.875 1 97.19 324 ILE A C 1
ATOM 2556 O O . ILE A 1 324 ? -15.125 -36.344 -23.031 1 97.19 324 ILE A O 1
ATOM 2560 N N . ASN A 1 325 ? -16.484 -37.375 -21.656 1 96.62 325 ASN A N 1
ATOM 2561 C CA . ASN A 1 325 ? -17.156 -38.094 -22.734 1 96.62 325 ASN A CA 1
ATOM 2562 C C . ASN A 1 325 ? -17.969 -37.125 -23.609 1 96.62 325 ASN A C 1
ATOM 2564 O O . ASN A 1 325 ? -18.016 -37.281 -24.828 1 96.62 325 ASN A O 1
ATOM 2568 N N . LYS A 1 326 ? -18.516 -36.156 -23.031 1 94.69 326 LYS A N 1
ATOM 2569 C CA . LYS A 1 326 ? -19.5 -35.344 -23.75 1 94.69 326 LYS A CA 1
ATOM 2570 C C . LYS A 1 326 ? -18.859 -34.062 -24.281 1 94.69 326 LYS A C 1
ATOM 2572 O O . LYS A 1 326 ? -19.266 -33.531 -25.312 1 94.69 326 LYS A O 1
ATOM 2577 N N . TYR A 1 327 ? -17.891 -33.594 -23.531 1 92.81 327 TYR A N 1
ATOM 2578 C CA . TYR A 1 327 ? -17.516 -32.219 -23.828 1 92.81 327 TYR A CA 1
ATOM 2579 C C . TYR A 1 327 ? -16.062 -32.125 -24.266 1 92.81 327 TYR A C 1
ATOM 2581 O O . TYR A 1 327 ? -15.617 -31.125 -24.812 1 92.81 327 TYR A O 1
ATOM 2589 N N . ALA A 1 328 ? -15.258 -33.125 -24.062 1 93.81 328 ALA A N 1
ATOM 2590 C CA . ALA A 1 328 ? -13.852 -33.062 -24.453 1 93.81 328 ALA A CA 1
ATOM 2591 C C . ALA A 1 328 ? -13.711 -33.188 -25.969 1 93.81 328 ALA A C 1
ATOM 2593 O O . ALA A 1 328 ? -14.203 -34.156 -26.578 1 93.81 328 ALA A O 1
ATOM 2594 N N . PHE A 1 329 ? -13.031 -32.219 -26.516 1 92.25 329 PHE A N 1
ATOM 2595 C CA . PHE A 1 329 ? -12.789 -32.25 -27.953 1 92.25 329 PHE A CA 1
ATOM 2596 C C . PHE A 1 329 ? -11.984 -33.469 -28.344 1 92.25 329 PHE A C 1
ATOM 2598 O O . PHE A 1 329 ? -10.969 -33.781 -27.734 1 92.25 329 PHE A O 1
ATOM 2605 N N . SER A 1 330 ? -12.445 -34.156 -29.406 1 92.94 330 SER A N 1
ATOM 2606 C CA . SER A 1 330 ? -11.812 -35.375 -29.875 1 92.94 330 SER A CA 1
ATOM 2607 C C . SER A 1 330 ? -11.031 -35.156 -31.172 1 92.94 330 SER A C 1
ATOM 2609 O O . SER A 1 330 ? -11.477 -34.406 -32.031 1 92.94 330 SER A O 1
ATOM 2611 N N . GLY A 1 331 ? -9.93 -35.75 -31.25 1 92.56 331 GLY A N 1
ATOM 2612 C CA . GLY A 1 331 ? -9.172 -35.75 -32.5 1 92.56 331 GLY A CA 1
ATOM 2613 C C . GLY A 1 331 ? -9.461 -36.969 -33.375 1 92.56 331 GLY A C 1
ATOM 2614 O O . GLY A 1 331 ? -8.75 -37.219 -34.344 1 92.56 331 GLY A O 1
ATOM 2615 N N . GLY A 1 332 ? -10.484 -37.719 -33.031 1 93.19 332 GLY A N 1
ATOM 2616 C CA . GLY A 1 332 ? -10.859 -38.906 -33.812 1 93.19 332 GLY A CA 1
ATOM 2617 C C . GLY A 1 332 ? -11.578 -38.562 -35.094 1 93.19 332 GLY A C 1
ATOM 2618 O O . GLY A 1 332 ? -11.859 -37.406 -35.375 1 93.19 332 GLY A O 1
ATOM 2619 N N . ARG A 1 333 ? -11.797 -39.688 -35.844 1 92.56 333 ARG A N 1
ATOM 2620 C CA . ARG A 1 333 ? -12.461 -39.531 -37.125 1 92.56 333 ARG A CA 1
ATOM 2621 C C . ARG A 1 333 ? -13.969 -39.75 -37 1 92.56 333 ARG A C 1
ATOM 2623 O O . ARG A 1 333 ? -14.453 -40.156 -35.969 1 92.56 333 ARG A O 1
ATOM 2630 N N . GLU A 1 334 ? -14.688 -39.438 -38.031 1 89.19 334 GLU A N 1
ATOM 2631 C CA . GLU A 1 334 ? -16.141 -39.469 -38.031 1 89.19 334 GLU A CA 1
ATOM 2632 C C . GLU A 1 334 ? -16.672 -40.875 -37.906 1 89.19 334 GLU A C 1
ATOM 2634 O O . GLU A 1 334 ? -17.672 -41.125 -37.219 1 89.19 334 GLU A O 1
ATOM 2639 N N . THR A 1 335 ? -15.938 -41.781 -38.562 1 91.88 335 THR A N 1
ATOM 2640 C CA . THR A 1 335 ? -16.406 -43.156 -38.531 1 91.88 335 THR A CA 1
ATOM 2641 C C . THR A 1 335 ? -15.32 -44.094 -37.969 1 91.88 335 THR A C 1
ATOM 2643 O O . THR A 1 335 ? -14.133 -43.75 -38.031 1 91.88 335 THR A O 1
ATOM 2646 N N . LEU A 1 336 ? -15.781 -45.219 -37.5 1 92.62 336 LEU A N 1
ATOM 2647 C CA . LEU A 1 336 ? -14.867 -46.219 -36.938 1 92.62 336 LEU A CA 1
ATOM 2648 C C . LEU A 1 336 ? -13.883 -46.688 -38 1 92.62 336 LEU A C 1
ATOM 2650 O O . LEU A 1 336 ? -12.695 -46.844 -37.719 1 92.62 336 LEU A O 1
ATOM 2654 N N . GLU A 1 337 ? -14.406 -46.938 -39.219 1 93.38 337 GLU A N 1
ATOM 2655 C CA . GLU A 1 337 ? -13.578 -47.406 -40.312 1 93.38 337 GLU A CA 1
ATOM 2656 C C . GLU A 1 337 ? -12.508 -46.375 -40.688 1 93.38 337 GLU A C 1
ATOM 2658 O O . GLU A 1 337 ? -11.336 -46.75 -40.844 1 93.38 337 GLU A O 1
ATOM 2663 N N . GLU A 1 338 ? -12.945 -45.188 -40.719 1 94.75 338 GLU A N 1
ATOM 2664 C CA . GLU A 1 338 ? -11.992 -44.125 -41.031 1 94.75 338 GLU A CA 1
ATOM 2665 C C . GLU A 1 338 ? -10.945 -43.969 -39.938 1 94.75 338 GLU A C 1
ATOM 2667 O O . GLU A 1 338 ? -9.781 -43.688 -40.219 1 94.75 338 GLU A O 1
ATOM 2672 N N . HIS A 1 339 ? -11.359 -44.094 -38.781 1 95.25 339 HIS A N 1
ATOM 2673 C CA . HIS A 1 339 ? -10.438 -44 -37.656 1 95.25 339 HIS A CA 1
ATOM 2674 C C . HIS A 1 339 ? -9.422 -45.125 -37.656 1 95.25 339 HIS A C 1
ATOM 2676 O O . HIS A 1 339 ? -8.234 -44.906 -37.406 1 95.25 339 HIS A O 1
ATOM 2682 N N . ARG A 1 340 ? -9.867 -46.281 -37.938 1 95.56 340 ARG A N 1
ATOM 2683 C CA . ARG A 1 340 ? -8.961 -47.438 -38 1 95.56 340 ARG A CA 1
ATOM 2684 C C . ARG A 1 340 ? -7.961 -47.281 -39.156 1 95.56 340 ARG A C 1
ATOM 2686 O O . ARG A 1 340 ? -6.816 -47.719 -39.031 1 95.56 340 ARG A O 1
ATOM 2693 N N . GLU A 1 341 ? -8.398 -46.594 -40.156 1 95.25 341 GLU A N 1
ATOM 2694 C CA . GLU A 1 341 ? -7.559 -46.438 -41.344 1 95.25 341 GLU A CA 1
ATOM 2695 C C . GLU A 1 341 ? -6.602 -45.25 -41.188 1 95.25 341 GLU A C 1
ATOM 2697 O O . GLU A 1 341 ? -5.422 -45.344 -41.531 1 95.25 341 GLU A O 1
ATOM 2702 N N . LYS A 1 342 ? -7.059 -44.156 -40.594 1 95.31 342 LYS A N 1
ATOM 2703 C CA . LYS A 1 342 ? -6.289 -42.938 -40.656 1 95.31 342 LYS A CA 1
ATOM 2704 C C . LYS A 1 342 ? -5.797 -42.531 -39.25 1 95.31 342 LYS A C 1
ATOM 2706 O O . LYS A 1 342 ? -4.914 -41.688 -39.125 1 95.31 342 LYS A O 1
ATOM 2711 N N . GLY A 1 343 ? -6.387 -43.125 -38.281 1 95.81 343 GLY A N 1
ATOM 2712 C CA . GLY A 1 343 ? -6.008 -42.812 -36.906 1 95.81 343 GLY A CA 1
ATOM 2713 C C . GLY A 1 343 ? -6.551 -41.469 -36.438 1 95.81 343 GLY A C 1
ATOM 2714 O O . GLY A 1 343 ? -7.109 -40.719 -37.219 1 95.81 343 GLY A O 1
ATOM 2715 N N . GLY A 1 344 ? -6.496 -41.219 -35.156 1 95.88 344 GLY A N 1
ATOM 2716 C CA . GLY A 1 344 ? -6.879 -39.969 -34.594 1 95.88 344 GLY A CA 1
ATOM 2717 C C . GLY A 1 344 ? -5.734 -38.969 -34.531 1 95.88 344 GLY A C 1
ATOM 2718 O O . GLY A 1 344 ? -4.574 -39.312 -34.75 1 95.88 344 GLY A O 1
ATOM 2719 N N . ASN A 1 345 ? -6.043 -37.719 -34.406 1 95.06 345 ASN A N 1
ATOM 2720 C CA . ASN A 1 345 ? -5.051 -36.656 -34.219 1 95.06 345 ASN A CA 1
ATOM 2721 C C . ASN A 1 345 ? -4.812 -36.344 -32.75 1 95.06 345 ASN A C 1
ATOM 2723 O O . ASN A 1 345 ? -5.547 -35.562 -32.156 1 95.06 345 ASN A O 1
ATOM 2727 N N . ALA A 1 346 ? -3.752 -36.875 -32.25 1 94.38 346 ALA A N 1
ATOM 2728 C CA . ALA A 1 346 ? -3.436 -36.719 -30.828 1 94.38 346 ALA A CA 1
ATOM 2729 C C . ALA A 1 346 ? -3.123 -35.281 -30.484 1 94.38 346 ALA A C 1
ATOM 2731 O O . ALA A 1 346 ? -3.297 -34.844 -29.328 1 94.38 346 ALA A O 1
ATOM 2732 N N . ASP A 1 347 ? -2.736 -34.438 -31.406 1 89.5 347 ASP A N 1
ATOM 2733 C CA . ASP A 1 347 ? -2.279 -33.094 -31.156 1 89.5 347 ASP A CA 1
ATOM 2734 C C . ASP A 1 347 ? -3.447 -32.156 -30.781 1 89.5 347 ASP A C 1
ATOM 2736 O O . ASP A 1 347 ? -3.25 -31.125 -30.156 1 89.5 347 ASP A O 1
ATOM 2740 N N . VAL A 1 348 ? -4.598 -32.594 -31.109 1 89.81 348 VAL A N 1
ATOM 2741 C CA . VAL A 1 348 ? -5.742 -31.719 -30.828 1 89.81 348 VAL A CA 1
ATOM 2742 C C . VAL A 1 348 ? -6.691 -32.406 -29.859 1 89.81 348 VAL A C 1
ATOM 2744 O O . VAL A 1 348 ? -7.676 -31.828 -29.406 1 89.81 348 VAL A O 1
ATOM 2747 N N . ASP A 1 349 ? -6.426 -33.719 -29.656 1 94.19 349 ASP A N 1
ATOM 2748 C CA . ASP A 1 349 ? -7.309 -34.469 -28.797 1 94.19 349 ASP A CA 1
ATOM 2749 C C . ASP A 1 349 ? -7.109 -34.094 -27.328 1 94.19 349 ASP A C 1
ATOM 2751 O O . ASP A 1 349 ? -6.027 -34.281 -26.766 1 94.19 349 ASP A O 1
ATOM 2755 N N . VAL A 1 350 ? -8.102 -33.719 -26.656 1 94.19 350 VAL A N 1
ATOM 2756 C CA . VAL A 1 350 ? -8.023 -33.156 -25.297 1 94.19 350 VAL A CA 1
ATOM 2757 C C . VAL A 1 350 ? -7.707 -34.281 -24.312 1 94.19 350 VAL A C 1
ATOM 2759 O O . VAL A 1 350 ? -6.949 -34.062 -23.359 1 94.19 350 VAL A O 1
ATOM 2762 N N . ALA A 1 351 ? -8.312 -35.406 -24.5 1 96.44 351 ALA A N 1
ATOM 2763 C CA . ALA A 1 351 ? -8.039 -36.5 -23.594 1 96.44 351 ALA A CA 1
ATOM 2764 C C . ALA A 1 351 ? -6.555 -36.875 -23.594 1 96.44 351 ALA A C 1
ATOM 2766 O O . ALA A 1 351 ? -5.965 -37.094 -22.547 1 96.44 351 ALA A O 1
ATOM 2767 N N . TYR A 1 352 ? -6.004 -36.906 -24.781 1 96.88 352 TYR A N 1
ATOM 2768 C CA . TYR A 1 352 ? -4.578 -37.219 -24.859 1 96.88 352 TYR A CA 1
ATOM 2769 C C . TYR A 1 352 ? -3.76 -36.094 -24.219 1 96.88 352 TYR A C 1
ATOM 2771 O O . TYR A 1 352 ? -2.791 -36.344 -23.5 1 96.88 352 TYR A O 1
ATOM 2779 N N . GLN A 1 353 ? -4.09 -34.906 -24.484 1 94.31 353 GLN A N 1
ATOM 2780 C CA . GLN A 1 353 ? -3.383 -33.781 -23.906 1 94.31 353 GLN A CA 1
ATOM 2781 C C . GLN A 1 353 ? -3.412 -33.812 -22.375 1 94.31 353 GLN A C 1
ATOM 2783 O O . GLN A 1 353 ? -2.406 -33.531 -21.719 1 94.31 353 GLN A O 1
ATOM 2788 N N . TYR A 1 354 ? -4.527 -34.125 -21.859 1 96.31 354 TYR A N 1
ATOM 2789 C CA . TYR A 1 354 ? -4.645 -34.25 -20.406 1 96.31 354 TYR A CA 1
ATOM 2790 C C . TYR A 1 354 ? -3.75 -35.344 -19.875 1 96.31 354 TYR A C 1
ATOM 2792 O O . TYR A 1 354 ? -3.143 -35.219 -18.812 1 96.31 354 TYR A O 1
ATOM 2800 N N . LEU A 1 355 ? -3.672 -36.469 -20.609 1 97.44 355 LEU A N 1
ATOM 2801 C CA . LEU A 1 355 ? -2.811 -37.562 -20.188 1 97.44 355 LEU A CA 1
ATOM 2802 C C . LEU A 1 355 ? -1.352 -37.125 -20.141 1 97.44 355 LEU A C 1
ATOM 2804 O O . LEU A 1 355 ? -0.573 -37.625 -19.328 1 97.44 355 LEU A O 1
ATOM 2808 N N . THR A 1 356 ? -0.963 -36.188 -21 1 96.5 356 THR A N 1
ATOM 2809 C CA . THR A 1 356 ? 0.397 -35.656 -20.969 1 96.5 356 THR A CA 1
ATOM 2810 C C . THR A 1 356 ? 0.699 -35.031 -19.625 1 96.5 356 THR A C 1
ATOM 2812 O O . THR A 1 356 ? 1.849 -35 -19.172 1 96.5 356 THR A O 1
ATOM 2815 N N . PHE A 1 357 ? -0.302 -34.5 -18.953 1 96.25 357 PHE A N 1
ATOM 2816 C CA . PHE A 1 357 ? -0.151 -33.844 -17.672 1 96.25 357 PHE A CA 1
ATOM 2817 C C . PHE A 1 357 ? -0.303 -34.844 -16.531 1 96.25 357 PHE A C 1
ATOM 2819 O O . PHE A 1 357 ? 0.371 -34.75 -15.5 1 96.25 357 PHE A O 1
ATOM 2826 N N . PHE A 1 358 ? -1.16 -35.906 -16.719 1 96.94 358 PHE A N 1
ATOM 2827 C CA . PHE A 1 358 ? -1.618 -36.656 -15.547 1 96.94 358 PHE A CA 1
ATOM 2828 C C . PHE A 1 358 ? -1.083 -38.062 -15.562 1 96.94 358 PHE A C 1
ATOM 2830 O O . PHE A 1 358 ? -1.182 -38.781 -14.562 1 96.94 358 PHE A O 1
ATOM 2837 N N . LEU A 1 359 ? -0.601 -38.5 -16.734 1 97.5 359 LEU A N 1
ATOM 2838 C CA . LEU A 1 359 ? 0.026 -39.812 -16.828 1 97.5 359 LEU A CA 1
ATOM 2839 C C . LEU A 1 359 ? 1.535 -39.719 -16.625 1 97.5 359 LEU A C 1
ATOM 2841 O O . LEU A 1 359 ? 2.219 -39.031 -17.391 1 97.5 359 LEU A O 1
ATOM 2845 N N . GLU A 1 360 ? 2.129 -40.406 -15.688 1 95.81 360 GLU A N 1
ATOM 2846 C CA . GLU A 1 360 ? 3.527 -40.25 -15.297 1 95.81 360 GLU A CA 1
ATOM 2847 C C . GLU A 1 360 ? 4.457 -40.938 -16.281 1 95.81 360 GLU A C 1
ATOM 2849 O O . GLU A 1 360 ? 5.496 -40.406 -16.656 1 95.81 360 GLU A O 1
ATOM 2854 N N . ASP A 1 361 ? 4.121 -42.062 -16.75 1 96.88 361 ASP A N 1
ATOM 2855 C CA . ASP A 1 361 ? 5 -42.938 -17.531 1 96.88 361 ASP A CA 1
ATOM 2856 C C . ASP A 1 361 ? 5.133 -42.438 -18.969 1 96.88 361 ASP A C 1
ATOM 2858 O O . ASP A 1 361 ? 4.188 -42.531 -19.75 1 96.88 361 ASP A O 1
ATOM 2862 N N . ASP A 1 362 ? 6.301 -42.062 -19.312 1 96.75 362 ASP A N 1
ATOM 2863 C CA . ASP A 1 362 ? 6.555 -41.5 -20.641 1 96.75 362 ASP A CA 1
ATOM 2864 C C . ASP A 1 362 ? 6.387 -42.594 -21.719 1 96.75 362 ASP A C 1
ATOM 2866 O O . ASP A 1 362 ? 5.906 -42.281 -22.812 1 96.75 362 ASP A O 1
ATOM 2870 N N . ASP A 1 363 ? 6.793 -43.75 -21.422 1 97.44 363 ASP A N 1
ATOM 2871 C CA . ASP A 1 363 ? 6.688 -44.844 -22.391 1 97.44 363 ASP A CA 1
ATOM 2872 C C . ASP A 1 363 ? 5.227 -45.188 -22.656 1 97.44 363 ASP A C 1
ATOM 2874 O O . ASP A 1 363 ? 4.836 -45.438 -23.797 1 97.44 363 ASP A O 1
ATOM 2878 N N . GLU A 1 364 ? 4.551 -45.219 -21.609 1 97.88 364 GLU A N 1
ATOM 2879 C CA . GLU A 1 364 ? 3.123 -45.5 -21.75 1 97.88 364 GLU A CA 1
ATOM 2880 C C . GLU A 1 364 ? 2.428 -44.406 -22.547 1 97.88 364 GLU A C 1
ATOM 2882 O O . GLU A 1 364 ? 1.582 -44.688 -23.406 1 97.88 364 GLU A O 1
ATOM 2887 N N . LEU A 1 365 ? 2.721 -43.219 -22.297 1 98.19 365 LEU A N 1
ATOM 2888 C CA . LEU A 1 365 ? 2.146 -42.094 -23.031 1 98.19 365 LEU A CA 1
ATOM 2889 C C . LEU A 1 365 ? 2.467 -42.188 -24.516 1 98.19 365 LEU A C 1
ATOM 2891 O O . LEU A 1 365 ? 1.598 -41.938 -25.359 1 98.19 365 LEU A O 1
ATOM 2895 N N . LYS A 1 366 ? 3.695 -42.5 -24.812 1 97.75 366 LYS A N 1
ATOM 2896 C CA . LYS A 1 366 ? 4.109 -42.688 -26.203 1 97.75 366 LYS A CA 1
ATOM 2897 C C . LYS A 1 366 ? 3.346 -43.812 -26.875 1 97.75 366 LYS A C 1
ATOM 2899 O O . LYS A 1 366 ? 2.92 -43.688 -28.016 1 97.75 366 LYS A O 1
ATOM 2904 N N . ARG A 1 367 ? 3.193 -44.875 -26.203 1 98.25 367 ARG A N 1
ATOM 2905 C CA . ARG A 1 367 ? 2.445 -46 -26.734 1 98.25 367 ARG A CA 1
ATOM 2906 C C . ARG A 1 367 ? 1.008 -45.594 -27.047 1 98.25 367 ARG A C 1
ATOM 2908 O O . ARG A 1 367 ? 0.493 -45.938 -28.125 1 98.25 367 ARG A O 1
ATOM 2915 N N . ILE A 1 368 ? 0.422 -44.906 -26.141 1 98.25 368 ILE A N 1
ATOM 2916 C CA . ILE A 1 368 ? -0.957 -44.469 -26.328 1 98.25 368 ILE A CA 1
ATOM 2917 C C . ILE A 1 368 ? -1.05 -43.562 -27.562 1 98.25 368 ILE A C 1
ATOM 2919 O O . ILE A 1 368 ? -1.958 -43.688 -28.375 1 98.25 368 ILE A O 1
ATOM 2923 N N . LYS A 1 369 ? -0.164 -42.625 -27.672 1 98.06 369 LYS A N 1
ATOM 2924 C CA . LYS A 1 369 ? -0.157 -41.75 -28.812 1 98.06 369 LYS A CA 1
ATOM 2925 C C . LYS A 1 369 ? -0.04 -42.531 -30.125 1 98.06 369 LYS A C 1
ATOM 2927 O O . LYS A 1 369 ? -0.791 -42.281 -31.062 1 98.06 369 LYS A O 1
ATOM 2932 N N . ASP A 1 370 ? 0.911 -43.5 -30.172 1 97.88 370 ASP A N 1
ATOM 2933 C CA . ASP A 1 370 ? 1.158 -44.281 -31.359 1 97.88 370 ASP A CA 1
ATOM 2934 C C . ASP A 1 370 ? -0.071 -45.125 -31.734 1 97.88 370 ASP A C 1
ATOM 2936 O O . ASP A 1 370 ? -0.448 -45.188 -32.906 1 97.88 370 ASP A O 1
ATOM 2940 N N . GLU A 1 371 ? -0.672 -45.688 -30.781 1 98.06 371 GLU A N 1
ATOM 2941 C CA . GLU A 1 371 ? -1.843 -46.5 -31.031 1 98.06 371 GLU A CA 1
ATOM 2942 C C . GLU A 1 371 ? -3.041 -45.688 -31.469 1 98.06 371 GLU A C 1
ATOM 2944 O O . GLU A 1 371 ? -3.836 -46.094 -32.312 1 98.06 371 GLU A O 1
ATOM 2949 N N . TYR A 1 372 ? -3.193 -44.5 -30.906 1 98 372 TYR A N 1
ATOM 2950 C CA . TYR A 1 372 ? -4.297 -43.625 -31.281 1 98 372 TYR A CA 1
ATOM 2951 C C . TYR A 1 372 ? -4.121 -43.094 -32.688 1 98 372 TYR A C 1
ATOM 2953 O O . TYR A 1 372 ? -5.07 -43.062 -33.469 1 98 372 TYR A O 1
ATOM 2961 N N . THR A 1 373 ? -2.9 -42.75 -32.969 1 97.62 373 THR A N 1
ATOM 2962 C CA . THR A 1 373 ? -2.615 -42.125 -34.281 1 97.62 373 THR A CA 1
ATOM 2963 C C . THR A 1 373 ? -2.607 -43.188 -35.375 1 97.62 373 THR A C 1
ATOM 2965 O O . THR A 1 373 ? -2.83 -42.875 -36.562 1 97.62 373 THR A O 1
ATOM 2968 N N . SER A 1 374 ? -2.375 -44.438 -35.031 1 97 374 SER A N 1
ATOM 2969 C CA . SER A 1 374 ? -2.408 -45.5 -36 1 97 374 SER A CA 1
ATOM 2970 C C . SER A 1 374 ? -3.824 -46.062 -36.188 1 97 374 SER A C 1
ATOM 2972 O O . SER A 1 374 ? -4.098 -46.781 -37.125 1 97 374 SER A O 1
ATOM 2974 N N . GLY A 1 375 ? -4.688 -45.688 -35.219 1 96.5 375 GLY A N 1
ATOM 2975 C CA . GLY A 1 375 ? -6.066 -46.125 -35.312 1 96.5 375 GLY A CA 1
ATOM 2976 C C . GLY A 1 375 ? -6.328 -47.375 -34.469 1 96.5 375 GLY A C 1
ATOM 2977 O O . GLY A 1 375 ? -7.473 -47.844 -34.344 1 96.5 375 GLY A O 1
ATOM 2978 N N . LYS A 1 376 ? -5.359 -47.906 -33.906 1 97.25 376 LYS A N 1
ATOM 2979 C CA . LYS A 1 376 ? -5.508 -49.125 -33.094 1 97.25 376 LYS A CA 1
ATOM 2980 C C . LYS A 1 376 ? -6.297 -48.812 -31.828 1 97.25 376 LYS A C 1
ATOM 2982 O O . LYS A 1 376 ? -7.074 -49.656 -31.359 1 97.25 376 LYS A O 1
ATOM 2987 N N . LEU A 1 377 ? -6.062 -47.688 -31.312 1 97.62 377 LEU A N 1
ATOM 2988 C CA . LEU A 1 377 ? -6.789 -47.219 -30.125 1 97.62 377 LEU A CA 1
ATOM 2989 C C . LEU A 1 377 ? -7.93 -46.281 -30.531 1 97.62 377 LEU A C 1
ATOM 2991 O O . LEU A 1 377 ? -7.707 -45.281 -31.219 1 97.62 377 LEU A O 1
ATOM 2995 N N . LEU A 1 378 ? -9.078 -46.656 -30.047 1 96.38 378 LEU A N 1
ATOM 2996 C CA . LEU A 1 378 ? -10.25 -45.875 -30.391 1 96.38 378 LEU A CA 1
ATOM 2997 C C . LEU A 1 378 ? -10.414 -44.688 -29.453 1 96.38 378 LEU A C 1
ATOM 2999 O O . LEU A 1 378 ? -9.859 -44.688 -28.344 1 96.38 378 LEU A O 1
ATOM 3003 N N . THR A 1 379 ? -11.188 -43.75 -29.906 1 96 379 THR A N 1
ATOM 3004 C CA . THR A 1 379 ? -11.398 -42.531 -29.141 1 96 379 THR A CA 1
ATOM 3005 C C . THR A 1 379 ? -12.039 -42.844 -27.797 1 96 379 THR A C 1
ATOM 3007 O O . THR A 1 379 ? -11.648 -42.281 -26.766 1 96 379 THR A O 1
ATOM 3010 N N . GLY A 1 380 ? -13.023 -43.656 -27.797 1 95.94 380 GLY A N 1
ATOM 3011 C CA . GLY A 1 380 ? -13.664 -44.062 -26.547 1 95.94 380 GLY A CA 1
ATOM 3012 C C . GLY A 1 380 ? -12.703 -44.656 -25.547 1 95.94 380 GLY A C 1
ATOM 3013 O O . GLY A 1 380 ? -12.82 -44.406 -24.344 1 95.94 380 GLY A O 1
ATOM 3014 N N . GLU A 1 381 ? -11.805 -45.438 -26.047 1 97.31 381 GLU A N 1
ATOM 3015 C CA . GLU A 1 381 ? -10.805 -46.062 -25.188 1 97.31 381 GLU A CA 1
ATOM 3016 C C . GLU A 1 381 ? -9.828 -45.031 -24.641 1 97.31 381 GLU A C 1
ATOM 3018 O O . GLU A 1 381 ? -9.422 -45.125 -23.484 1 97.31 381 GLU A O 1
ATOM 3023 N N . LEU A 1 382 ? -9.398 -44.125 -25.5 1 98 382 LEU A N 1
ATOM 3024 C CA . LEU A 1 382 ? -8.523 -43.062 -25.062 1 98 382 LEU A CA 1
ATOM 3025 C C . LEU A 1 382 ? -9.172 -42.25 -23.953 1 98 382 LEU A C 1
ATOM 3027 O O . LEU A 1 382 ? -8.531 -41.969 -22.938 1 98 382 LEU A O 1
ATOM 3031 N N . LYS A 1 383 ? -10.406 -41.906 -24.141 1 97.94 383 LYS A N 1
ATOM 3032 C CA . LYS A 1 383 ? -11.148 -41.156 -23.141 1 97.94 383 LYS A CA 1
ATOM 3033 C C . LYS A 1 383 ? -11.25 -41.969 -21.828 1 97.94 383 LYS A C 1
ATOM 3035 O O . LYS A 1 383 ? -11.156 -41.375 -20.75 1 97.94 383 LYS A O 1
ATOM 3040 N N . ALA A 1 384 ? -11.414 -43.219 -21.969 1 98.19 384 ALA A N 1
ATOM 3041 C CA . ALA A 1 384 ? -11.516 -44.062 -20.781 1 98.19 384 ALA A CA 1
ATOM 3042 C C . ALA A 1 384 ? -10.227 -44.031 -19.969 1 98.19 384 ALA A C 1
ATOM 3044 O O . ALA A 1 384 ? -10.258 -44 -18.75 1 98.19 384 ALA A O 1
ATOM 3045 N N . ILE A 1 385 ? -9.086 -44.094 -20.625 1 98.31 385 ILE A N 1
ATOM 3046 C CA . ILE A 1 385 ? -7.793 -44 -19.953 1 98.31 385 ILE A CA 1
ATOM 3047 C C . ILE A 1 385 ? -7.664 -42.656 -19.266 1 98.31 385 ILE A C 1
ATOM 3049 O O . ILE A 1 385 ? -7.262 -42.562 -18.094 1 98.31 385 ILE A O 1
ATOM 3053 N N . CYS A 1 386 ? -8.023 -41.625 -19.953 1 98.31 386 CYS A N 1
ATOM 3054 C CA . CYS A 1 386 ? -7.969 -40.281 -19.406 1 98.31 386 CYS A CA 1
ATOM 3055 C C . CYS A 1 386 ? -8.859 -40.156 -18.172 1 98.31 386 CYS A C 1
ATOM 3057 O O . CYS A 1 386 ? -8.43 -39.625 -17.141 1 98.31 386 CYS A O 1
ATOM 3059 N N . ILE A 1 387 ? -10.07 -40.656 -18.281 1 98.5 387 ILE A N 1
ATOM 3060 C CA . ILE A 1 387 ? -11.047 -40.594 -17.188 1 98.5 387 ILE A CA 1
ATOM 3061 C C . ILE A 1 387 ? -10.477 -41.281 -15.945 1 98.5 387 ILE A C 1
ATOM 3063 O O . ILE A 1 387 ? -10.57 -40.75 -14.844 1 98.5 387 ILE A O 1
ATOM 3067 N N . GLU A 1 388 ? -9.875 -42.375 -16.125 1 98.38 388 GLU A N 1
ATOM 3068 C CA . GLU A 1 388 ? -9.305 -43.094 -15 1 98.38 388 GLU A CA 1
ATOM 3069 C C . GLU A 1 388 ? -8.242 -42.281 -14.281 1 98.38 388 GLU A C 1
ATOM 3071 O O . GLU A 1 388 ? -8.242 -42.188 -13.047 1 98.38 388 GLU A O 1
ATOM 3076 N N . HIS A 1 389 ? -7.32 -41.688 -14.977 1 98.06 389 HIS A N 1
ATOM 3077 C CA . HIS A 1 389 ? -6.254 -40.875 -14.391 1 98.06 389 HIS A CA 1
ATOM 3078 C C . HIS A 1 389 ? -6.812 -39.625 -13.719 1 98.06 389 HIS A C 1
ATOM 3080 O O . HIS A 1 389 ? -6.363 -39.25 -12.633 1 98.06 389 HIS A O 1
ATOM 3086 N N . LEU A 1 390 ? -7.797 -39.031 -14.312 1 98 390 LEU A N 1
ATOM 3087 C CA . LEU A 1 390 ? -8.391 -37.812 -13.75 1 98 390 LEU A CA 1
ATOM 3088 C C . LEU A 1 390 ? -9.18 -38.125 -12.484 1 98 390 LEU A C 1
ATOM 3090 O O . LEU A 1 390 ? -9.125 -37.375 -11.508 1 98 390 LEU A O 1
ATOM 3094 N N . GLN A 1 391 ? -9.93 -39.219 -12.57 1 98.31 391 GLN A N 1
ATOM 3095 C CA . GLN A 1 391 ? -10.688 -39.656 -11.398 1 98.31 391 GLN A CA 1
ATOM 3096 C C . GLN A 1 391 ? -9.758 -39.938 -10.219 1 98.31 391 GLN A C 1
ATOM 3098 O O . GLN A 1 391 ? -10.062 -39.594 -9.078 1 98.31 391 GLN A O 1
ATOM 3103 N N . LYS A 1 392 ? -8.68 -40.594 -10.531 1 97.81 392 LYS A N 1
ATOM 3104 C CA . LYS A 1 392 ? -7.707 -40.875 -9.484 1 97.81 392 LYS A CA 1
ATOM 3105 C C . LYS A 1 392 ? -7.094 -39.594 -8.93 1 97.81 392 LYS A C 1
ATOM 3107 O O . LYS A 1 392 ? -6.969 -39.438 -7.719 1 97.81 392 LYS A O 1
ATOM 3112 N N . TYR A 1 393 ? -6.715 -38.719 -9.75 1 96.81 393 TYR A N 1
ATOM 3113 C CA . TYR A 1 393 ? -6.105 -37.469 -9.359 1 96.81 393 TYR A CA 1
ATOM 3114 C C . TYR A 1 393 ? -7.055 -36.656 -8.492 1 96.81 393 TYR A C 1
ATOM 3116 O O . TYR A 1 393 ? -6.691 -36.219 -7.391 1 96.81 393 TYR A O 1
ATOM 3124 N N . VAL A 1 394 ? -8.266 -36.406 -8.984 1 97 394 VAL A N 1
ATOM 3125 C CA . VAL A 1 394 ? -9.242 -35.562 -8.289 1 97 394 VAL A CA 1
ATOM 3126 C C . VAL A 1 394 ? -9.664 -36.25 -6.988 1 97 394 VAL A C 1
ATOM 3128 O O . VAL A 1 394 ? -9.82 -35.594 -5.957 1 97 394 VAL A O 1
ATOM 3131 N N . GLY A 1 395 ? -9.82 -37.562 -7.082 1 97.25 395 GLY A N 1
ATOM 3132 C CA . GLY A 1 395 ? -10.164 -38.312 -5.875 1 97.25 395 GLY A CA 1
ATOM 3133 C C . GLY A 1 395 ? -9.133 -38.156 -4.773 1 97.25 395 GLY A C 1
ATOM 3134 O O . GLY A 1 395 ? -9.484 -37.969 -3.611 1 97.25 395 GLY A O 1
ATOM 3135 N N . THR A 1 396 ? -7.863 -38.312 -5.105 1 96.62 396 THR A N 1
ATOM 3136 C CA . THR A 1 396 ? -6.773 -38.156 -4.148 1 96.62 396 THR A CA 1
ATOM 3137 C C . THR A 1 396 ? -6.746 -36.75 -3.586 1 96.62 396 THR A C 1
ATOM 3139 O O . THR A 1 396 ? -6.523 -36.562 -2.389 1 96.62 396 THR A O 1
ATOM 3142 N N . PHE A 1 397 ? -6.938 -35.812 -4.414 1 95.62 397 PHE A N 1
ATOM 3143 C CA . PHE A 1 397 ? -7.008 -34.406 -3.99 1 95.62 397 PHE A CA 1
ATOM 3144 C C . PHE A 1 397 ? -8.133 -34.219 -2.982 1 95.62 397 PHE A C 1
ATOM 3146 O O . PHE A 1 397 ? -7.941 -33.562 -1.948 1 95.62 397 PHE A O 1
ATOM 3153 N N . GLN A 1 398 ? -9.273 -34.75 -3.332 1 96.88 398 GLN A N 1
ATOM 3154 C CA . GLN A 1 398 ? -10.445 -34.594 -2.471 1 96.88 398 GLN A CA 1
ATOM 3155 C C . GLN A 1 398 ? -10.211 -35.219 -1.104 1 96.88 398 GLN A C 1
ATOM 3157 O O . GLN A 1 398 ? -10.648 -34.688 -0.082 1 96.88 398 GLN A O 1
ATOM 3162 N N . GLU A 1 399 ? -9.562 -36.312 -1.084 1 97.12 399 GLU A N 1
ATOM 3163 C CA . GLU A 1 399 ? -9.227 -36.969 0.178 1 97.12 399 GLU A CA 1
ATOM 3164 C C . GLU A 1 399 ? -8.328 -36.062 1.036 1 97.12 399 GLU A C 1
ATOM 3166 O O . GLU A 1 399 ? -8.57 -35.906 2.234 1 97.12 399 GLU A O 1
ATOM 3171 N N . ARG A 1 400 ? -7.309 -35.5 0.448 1 96.19 400 ARG A N 1
ATOM 3172 C CA . ARG A 1 400 ? -6.41 -34.625 1.174 1 96.19 400 ARG A CA 1
ATOM 3173 C C . ARG A 1 400 ? -7.137 -33.375 1.628 1 96.19 400 ARG A C 1
ATOM 3175 O O . ARG A 1 400 ? -6.945 -32.906 2.756 1 96.19 400 ARG A O 1
ATOM 3182 N N . ARG A 1 401 ? -7.934 -32.844 0.732 1 96.12 401 ARG A N 1
ATOM 3183 C CA . ARG A 1 401 ? -8.672 -31.625 1.014 1 96.12 401 ARG A CA 1
ATOM 3184 C C . ARG A 1 401 ? -9.602 -31.812 2.211 1 96.12 401 ARG A C 1
ATOM 3186 O O . ARG A 1 401 ? -9.789 -30.891 3.002 1 96.12 401 ARG A O 1
ATOM 3193 N N . SER A 1 402 ? -10.211 -32.938 2.32 1 96.5 402 SER A N 1
ATOM 3194 C CA . SER A 1 402 ? -11.148 -33.25 3.4 1 96.5 402 SER A CA 1
ATOM 3195 C C . SER A 1 402 ? -10.453 -33.219 4.758 1 96.5 402 SER A C 1
ATOM 3197 O O . SER A 1 402 ? -11.109 -33.062 5.793 1 96.5 402 SER A O 1
ATOM 3199 N N . LYS A 1 403 ? -9.156 -33.25 4.785 1 96.44 403 LYS A N 1
ATOM 3200 C CA . LYS A 1 403 ? -8.391 -33.312 6.027 1 96.44 403 LYS A CA 1
ATOM 3201 C C . LYS A 1 403 ? -7.867 -31.922 6.398 1 96.44 403 LYS A C 1
ATOM 3203 O O . LYS A 1 403 ? -7.25 -31.75 7.449 1 96.44 403 LYS A O 1
ATOM 3208 N N . VAL A 1 404 ? -8.07 -31 5.555 1 97.69 404 VAL A N 1
ATOM 3209 C CA . VAL A 1 404 ? -7.57 -29.656 5.805 1 97.69 404 VAL A CA 1
ATOM 3210 C C . VAL A 1 404 ? -8.578 -28.875 6.648 1 97.69 404 VAL A C 1
ATOM 3212 O O . VAL A 1 404 ? -9.539 -28.312 6.117 1 97.69 404 VAL A O 1
ATOM 3215 N N . SER A 1 405 ? -8.336 -28.797 7.93 1 97.31 405 SER A N 1
ATOM 3216 C CA . SER A 1 405 ? -9.188 -28.047 8.852 1 97.31 405 SER A CA 1
ATOM 3217 C C . SER A 1 405 ? -8.797 -26.578 8.898 1 97.31 405 SER A C 1
ATOM 3219 O O . SER A 1 405 ? -7.777 -26.172 8.32 1 97.31 405 SER A O 1
ATOM 3221 N N . ASP A 1 406 ? -9.625 -25.812 9.555 1 96.88 406 ASP A N 1
ATOM 3222 C CA . ASP A 1 406 ? -9.32 -24.406 9.734 1 96.88 406 ASP A CA 1
ATOM 3223 C C . ASP A 1 406 ? -8.023 -24.219 10.516 1 96.88 406 ASP A C 1
ATOM 3225 O O . ASP A 1 406 ? -7.266 -23.281 10.266 1 96.88 406 ASP A O 1
ATOM 3229 N N . ALA A 1 407 ? -7.773 -25.094 11.406 1 97.75 407 ALA A N 1
ATOM 3230 C CA . ALA A 1 407 ? -6.551 -25.031 12.203 1 97.75 407 ALA A CA 1
ATOM 3231 C C . ALA A 1 407 ? -5.316 -25.266 11.336 1 97.75 407 ALA A C 1
ATOM 3233 O O . ALA A 1 407 ? -4.277 -24.625 11.555 1 97.75 407 ALA A O 1
ATOM 3234 N N . VAL A 1 408 ? -5.461 -26.172 10.414 1 98.12 408 VAL A N 1
ATOM 3235 C CA . VAL A 1 408 ? -4.363 -26.438 9.484 1 98.12 408 VAL A CA 1
ATOM 3236 C C . VAL A 1 408 ? -4.105 -25.203 8.625 1 98.12 408 VAL A C 1
ATOM 3238 O O . VAL A 1 408 ? -2.953 -24.812 8.406 1 98.12 408 VAL A O 1
ATOM 3241 N N . VAL A 1 409 ? -5.188 -24.594 8.156 1 98.25 409 VAL A N 1
ATOM 3242 C CA . VAL A 1 409 ? -5.066 -23.375 7.363 1 98.25 409 VAL A CA 1
ATOM 3243 C C . VAL A 1 409 ? -4.355 -22.297 8.18 1 98.25 409 VAL A C 1
ATOM 3245 O O . VAL A 1 409 ? -3.443 -21.641 7.68 1 98.25 409 VAL A O 1
ATOM 3248 N N . ASP A 1 410 ? -4.742 -22.172 9.438 1 98.06 410 ASP A N 1
ATOM 3249 C CA . ASP A 1 410 ? -4.133 -21.172 10.32 1 98.06 410 ASP A CA 1
ATOM 3250 C C . ASP A 1 410 ? -2.637 -21.438 10.484 1 98.06 410 ASP A C 1
ATOM 3252 O O . ASP A 1 410 ? -1.84 -20.5 10.547 1 98.06 410 ASP A O 1
ATOM 3256 N N . GLU A 1 411 ? -2.297 -22.641 10.539 1 97.81 411 GLU A N 1
ATOM 3257 C CA . GLU A 1 411 ? -0.889 -23 10.688 1 97.81 411 GLU A CA 1
ATOM 3258 C C . GLU A 1 411 ? -0.082 -22.578 9.461 1 97.81 411 GLU A C 1
ATOM 3260 O O . GLU A 1 411 ? 0.966 -21.953 9.594 1 97.81 411 GLU A O 1
ATOM 3265 N N . PHE A 1 412 ? -0.593 -22.891 8.273 1 98.62 412 PHE A N 1
ATOM 3266 C CA . PHE A 1 412 ? 0.094 -22.547 7.027 1 98.62 412 PHE A CA 1
ATOM 3267 C C . PHE A 1 412 ? 0.173 -21.047 6.84 1 98.62 412 PHE A C 1
ATOM 3269 O O . PHE A 1 412 ? 1.079 -20.547 6.172 1 98.62 412 PHE A O 1
ATOM 3276 N N . MET A 1 413 ? -0.749 -20.297 7.492 1 98.5 413 MET A N 1
ATOM 3277 C CA . MET A 1 413 ? -0.832 -18.859 7.262 1 98.5 413 MET A CA 1
ATOM 3278 C C . MET A 1 413 ? -0.22 -18.078 8.422 1 98.5 413 MET A C 1
ATOM 3280 O O . MET A 1 413 ? -0.209 -16.844 8.414 1 98.5 413 MET A O 1
ATOM 3284 N N . SER A 1 414 ? 0.33 -18.797 9.422 1 97.94 414 SER A N 1
ATOM 3285 C CA . SER A 1 414 ? 0.926 -18.156 10.586 1 97.94 414 SER A CA 1
ATOM 3286 C C . SER A 1 414 ? 2.328 -17.641 10.281 1 97.94 414 SER A C 1
ATOM 3288 O O . SER A 1 414 ? 3.086 -18.297 9.555 1 97.94 414 SER A O 1
ATOM 3290 N N . VAL A 1 415 ? 2.609 -16.516 10.789 1 98.06 415 VAL A N 1
ATOM 3291 C CA . VAL A 1 415 ? 3.949 -15.945 10.688 1 98.06 415 VAL A CA 1
ATOM 3292 C C . VAL A 1 415 ? 4.883 -16.641 11.672 1 98.06 415 VAL A C 1
ATOM 3294 O O . VAL A 1 415 ? 4.855 -16.359 12.875 1 98.06 415 VAL A O 1
ATOM 3297 N N . ARG A 1 416 ? 5.691 -17.516 11.188 1 98.06 416 ARG A N 1
ATOM 3298 C CA . ARG A 1 416 ? 6.574 -18.344 12 1 98.06 416 ARG A CA 1
ATOM 3299 C C . ARG A 1 416 ? 7.824 -18.75 11.227 1 98.06 416 ARG A C 1
ATOM 3301 O O . ARG A 1 416 ? 7.836 -18.703 9.992 1 98.06 416 ARG A O 1
ATOM 3308 N N . PRO A 1 417 ? 8.859 -19.125 11.938 1 98 417 PRO A N 1
ATOM 3309 C CA . PRO A 1 417 ? 10.039 -19.625 11.219 1 98 417 PRO A CA 1
ATOM 3310 C C . PRO A 1 417 ? 9.758 -20.938 10.469 1 98 417 PRO A C 1
ATOM 3312 O O . PRO A 1 417 ? 8.906 -21.719 10.883 1 98 417 PRO A O 1
ATOM 3315 N N . LEU A 1 418 ? 10.453 -21.125 9.375 1 98.44 418 LEU A N 1
ATOM 3316 C CA . LEU A 1 418 ? 10.391 -22.375 8.617 1 98.44 418 LEU A CA 1
ATOM 3317 C C . LEU A 1 418 ? 11.68 -23.172 8.781 1 98.44 418 LEU A C 1
ATOM 3319 O O . LEU A 1 418 ? 12.68 -22.656 9.281 1 98.44 418 LEU A O 1
ATOM 3323 N N . GLU A 1 419 ? 11.602 -24.453 8.453 1 97.38 419 GLU A N 1
ATOM 3324 C CA . GLU A 1 419 ? 12.75 -25.344 8.586 1 97.38 419 GLU A CA 1
ATOM 3325 C C . GLU A 1 419 ? 13.047 -26.047 7.266 1 97.38 419 GLU A C 1
ATOM 3327 O O . GLU A 1 419 ? 12.141 -26.609 6.641 1 97.38 419 GLU A O 1
ATOM 3332 N N . TRP A 1 420 ? 14.336 -26 6.816 1 97.25 420 TRP A N 1
ATOM 3333 C CA . TRP A 1 420 ? 14.758 -26.688 5.598 1 97.25 420 TRP A CA 1
ATOM 3334 C C . TRP A 1 420 ? 16.234 -27.016 5.645 1 97.25 420 TRP A C 1
ATOM 3336 O O . TRP A 1 420 ? 16.984 -26.469 6.453 1 97.25 420 TRP A O 1
ATOM 3346 N N . LYS A 1 421 ? 16.719 -27.969 4.785 1 95.81 421 LYS A N 1
ATOM 3347 C CA . LYS A 1 421 ? 18.109 -28.391 4.762 1 95.81 421 LYS A CA 1
ATOM 3348 C C . LYS A 1 421 ? 18.766 -28.047 3.426 1 95.81 421 LYS A C 1
ATOM 3350 O O . LYS A 1 421 ? 19.969 -27.797 3.363 1 95.81 421 LYS A O 1
ATOM 3355 N N . GLY A 1 422 ? 17.984 -28.125 2.342 1 96.62 422 GLY A N 1
ATOM 3356 C CA . GLY A 1 422 ? 18.547 -27.938 1.014 1 96.62 422 GLY A CA 1
ATOM 3357 C C . GLY A 1 422 ? 19.219 -29.172 0.465 1 96.62 422 GLY A C 1
ATOM 3358 O O . GLY A 1 422 ? 18.656 -30.266 0.485 1 96.62 422 GLY A O 1
ATOM 3359 N N . ASN A 1 423 ? 20.375 -28.922 -0.166 1 96.31 423 ASN A N 1
ATOM 3360 C CA . ASN A 1 423 ? 21.156 -30.031 -0.694 1 96.31 423 ASN A CA 1
ATOM 3361 C C . ASN A 1 423 ? 21.734 -30.906 0.425 1 96.31 423 ASN A C 1
ATOM 3363 O O . ASN A 1 423 ? 22.594 -30.453 1.188 1 96.31 423 ASN A O 1
ATOM 3367 N N . PRO A 1 424 ? 21.328 -32.125 0.511 1 94.25 424 PRO A N 1
ATOM 3368 C CA . PRO A 1 424 ? 21.766 -32.969 1.622 1 94.25 424 PRO A CA 1
ATOM 3369 C C . PRO A 1 424 ? 23.25 -33.344 1.524 1 94.25 424 PRO A C 1
ATOM 3371 O O . PRO A 1 424 ? 23.828 -33.844 2.494 1 94.25 424 PRO A O 1
ATOM 3374 N N . ARG A 1 425 ? 23.891 -33.094 0.456 1 94 425 ARG A N 1
ATOM 3375 C CA . ARG A 1 425 ? 25.266 -33.5 0.232 1 94 425 ARG A CA 1
ATOM 3376 C C . ARG A 1 425 ? 26.25 -32.438 0.681 1 94 425 ARG A C 1
ATOM 3378 O O . ARG A 1 425 ? 27.453 -32.688 0.805 1 94 425 ARG A O 1
ATOM 3385 N N . VAL A 1 426 ? 25.688 -31.234 0.849 1 93.56 426 VAL A N 1
ATOM 3386 C CA . VAL A 1 426 ? 26.516 -30.078 1.158 1 93.56 426 VAL A CA 1
ATOM 3387 C C . VAL A 1 426 ? 25.938 -29.312 2.348 1 93.56 426 VAL A C 1
ATOM 3389 O O . VAL A 1 426 ? 24.734 -29.078 2.398 1 93.56 426 VAL A O 1
ATOM 3392 N N . PRO A 1 427 ? 26.766 -28.969 3.355 1 91 427 PRO A N 1
ATOM 3393 C CA . PRO A 1 427 ? 26.234 -28.141 4.445 1 91 427 PRO A CA 1
ATOM 3394 C C . PRO A 1 427 ? 25.703 -26.797 3.959 1 91 427 PRO A C 1
ATOM 3396 O O . PRO A 1 427 ? 26.266 -26.203 3.033 1 91 427 PRO A O 1
ATOM 3399 N N . ARG A 1 428 ? 24.688 -26.375 4.613 1 91.5 428 ARG A N 1
ATOM 3400 C CA . ARG A 1 428 ? 24.078 -25.109 4.215 1 91.5 428 ARG A CA 1
ATOM 3401 C C . ARG A 1 428 ? 25.047 -23.953 4.453 1 91.5 428 ARG A C 1
ATOM 3403 O O . ARG A 1 428 ? 25.562 -23.781 5.555 1 91.5 428 ARG A O 1
ATOM 3410 N N . ALA A 1 429 ? 25.156 -23.094 3.541 1 86.56 429 ALA A N 1
ATOM 3411 C CA . ALA A 1 429 ? 26.172 -22.047 3.516 1 86.56 429 ALA A CA 1
ATOM 3412 C C . ALA A 1 429 ? 25.875 -20.953 4.535 1 86.56 429 ALA A C 1
ATOM 3414 O O . ALA A 1 429 ? 26.797 -20.344 5.078 1 86.56 429 ALA A O 1
ATOM 3415 N N . ASP A 1 430 ? 24.609 -20.688 4.797 1 82.56 430 ASP A N 1
ATOM 3416 C CA . ASP A 1 430 ? 24.266 -19.578 5.672 1 82.56 430 ASP A CA 1
ATOM 3417 C C . ASP A 1 430 ? 24.359 -19.969 7.141 1 82.56 430 ASP A C 1
ATOM 3419 O O . ASP A 1 430 ? 24.25 -19.125 8.031 1 82.56 430 ASP A O 1
ATOM 3423 N N . LEU A 1 431 ? 24.469 -21.219 7.371 1 74.88 431 LEU A N 1
ATOM 3424 C CA . LEU A 1 431 ? 24.594 -21.719 8.734 1 74.88 431 LEU A CA 1
ATOM 3425 C C . LEU A 1 431 ? 26.047 -21.953 9.102 1 74.88 431 LEU A C 1
ATOM 3427 O O . LEU A 1 431 ? 26.391 -22.141 10.273 1 74.88 431 LEU A O 1
ATOM 3431 N N . VAL A 1 432 ? 26.906 -22.172 8.109 1 58.62 432 VAL A N 1
ATOM 3432 C CA . VAL A 1 432 ? 28.328 -22.469 8.359 1 58.62 432 VAL A CA 1
ATOM 3433 C C . VAL A 1 432 ? 29.031 -21.203 8.836 1 58.62 432 VAL A C 1
ATOM 3435 O O . VAL A 1 432 ? 28.969 -20.156 8.18 1 58.62 432 VAL A O 1
ATOM 3438 N N . VAL A 1 433 ? 29.078 -21.141 10.109 1 50.09 433 VAL A N 1
ATOM 3439 C CA . VAL A 1 433 ? 29.906 -20.109 10.711 1 50.09 433 VAL A CA 1
ATOM 3440 C C . VAL A 1 433 ? 31.312 -20.125 10.117 1 50.09 433 VAL A C 1
ATOM 3442 O O . VAL A 1 433 ? 31.906 -21.188 9.984 1 50.09 433 VAL A O 1
ATOM 3445 N N . PRO A 1 434 ? 31.781 -19.281 9.523 1 42.5 434 PRO A N 1
ATOM 34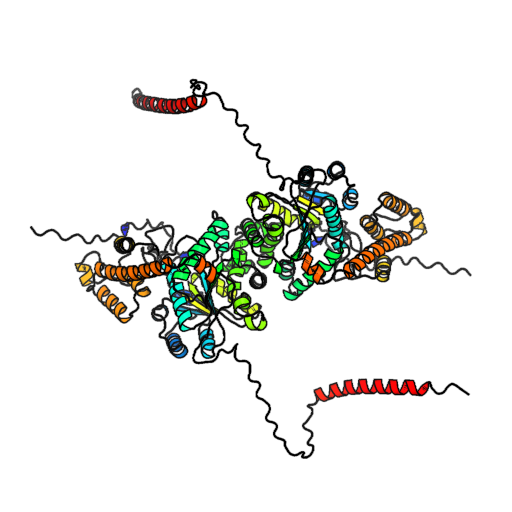46 C CA . PRO A 1 434 ? 33.156 -19.344 9.039 1 42.5 434 PRO A CA 1
ATOM 3447 C C . PRO A 1 434 ? 34.156 -19.797 10.109 1 42.5 434 PRO A C 1
ATOM 3449 O O . PRO A 1 434 ? 34.094 -19.312 11.242 1 42.5 434 PRO A O 1
ATOM 3452 N N . VAL A 1 435 ? 34.594 -21.109 10.094 1 38.09 435 VAL A N 1
ATOM 3453 C CA . VAL A 1 435 ? 35.656 -21.5 10.984 1 38.09 435 VAL A CA 1
ATOM 3454 C C . VAL A 1 435 ? 36.812 -20.5 10.852 1 38.09 435 VAL A C 1
ATOM 3456 O O . VAL A 1 435 ? 37.406 -20.359 9.781 1 38.09 435 VAL A O 1
ATOM 3459 N N . THR A 1 436 ? 36.875 -19.609 11.633 1 35.31 436 THR A N 1
ATOM 3460 C CA . THR A 1 436 ? 38.125 -18.844 11.734 1 35.31 436 THR A CA 1
ATOM 3461 C C . THR A 1 436 ? 39.25 -19.75 12.188 1 35.31 436 THR A C 1
ATOM 3463 O O . THR A 1 436 ? 39.188 -20.375 13.25 1 35.31 436 THR A O 1
ATOM 3466 N N . GLY A 1 437 ? 40 -20.547 11.344 1 29.44 437 GLY A N 1
ATOM 3467 C CA . GLY A 1 437 ? 41.25 -21.203 11.664 1 29.44 437 GLY A CA 1
ATOM 3468 C C . GLY A 1 437 ? 42.094 -20.438 12.688 1 29.44 437 GLY A C 1
ATOM 3469 O O . GLY A 1 437 ? 42.219 -19.219 12.594 1 29.44 437 GLY A O 1
ATOM 3470 N N . ALA A 1 438 ? 42.188 -21.141 13.891 1 30.7 438 ALA A N 1
ATOM 3471 C CA . ALA A 1 438 ? 43.156 -20.688 14.891 1 30.7 438 ALA A CA 1
ATOM 3472 C C . ALA A 1 438 ? 44.531 -20.516 14.281 1 30.7 438 ALA A C 1
ATOM 3474 O O . ALA A 1 438 ? 45.031 -21.406 13.57 1 30.7 438 ALA A O 1
ATOM 3475 N N . ALA A 1 439 ? 45.188 -19.531 14.289 1 28.58 439 ALA A N 1
ATOM 3476 C CA . ALA A 1 439 ? 46.562 -19.188 14.008 1 28.58 439 ALA A CA 1
ATOM 3477 C C . ALA A 1 439 ? 47.531 -20.094 14.781 1 28.58 439 ALA A C 1
ATOM 3479 O O . ALA A 1 439 ? 47.406 -20.234 16 1 28.58 439 ALA A O 1
ATOM 3480 N N . ASP A 1 440 ? 48.094 -21.312 14.422 1 26.42 440 ASP A N 1
ATOM 3481 C CA . ASP A 1 440 ? 49.281 -22.016 14.93 1 26.42 440 ASP A CA 1
ATOM 3482 C C . ASP A 1 440 ? 50.312 -21.031 15.484 1 26.42 440 ASP A C 1
ATOM 3484 O O . ASP A 1 440 ? 50.625 -20.031 14.852 1 26.42 440 ASP A O 1
ATOM 3488 N N . GLY A 1 441 ? 50.719 -21.188 16.844 1 26.67 441 GLY A N 1
ATOM 3489 C CA . GLY A 1 441 ? 51.688 -20.453 17.656 1 26.67 441 GLY A CA 1
ATOM 3490 C C . GLY A 1 441 ? 53.125 -20.703 17.25 1 26.67 441 GLY A C 1
ATOM 3491 O O . GLY A 1 441 ? 53.906 -21.219 18.047 1 26.67 441 GLY A O 1
ATOM 3492 N N . ALA A 1 442 ? 53.594 -21.391 16.141 1 24.12 442 ALA A N 1
ATOM 3493 C CA . ALA A 1 442 ? 55.031 -21.5 15.898 1 24.12 442 ALA A CA 1
ATOM 3494 C C . ALA A 1 442 ? 55.75 -20.266 16.422 1 24.12 442 ALA A C 1
ATOM 3496 O O . ALA A 1 442 ? 55.375 -19.141 16.141 1 24.12 442 ALA A O 1
ATOM 3497 N N . THR A 1 443 ? 56.594 -20.625 17.453 1 25.52 443 THR A N 1
ATOM 3498 C CA . THR A 1 443 ? 57.531 -19.766 18.188 1 25.52 443 THR A CA 1
ATOM 3499 C C . THR A 1 443 ? 58.594 -19.219 17.266 1 25.52 443 THR A C 1
ATOM 3501 O O . THR A 1 443 ? 59.406 -18.391 17.688 1 25.52 443 THR A O 1
ATOM 3504 N N . PRO A 1 444 ? 58.594 -19.094 16.078 1 23.48 444 PRO A N 1
ATOM 3505 C CA . PRO A 1 444 ? 59.938 -18.844 15.523 1 23.48 444 PRO A CA 1
ATOM 3506 C C . PRO A 1 444 ? 60.812 -18.016 16.469 1 23.48 444 PRO A C 1
ATOM 3508 O O . PRO A 1 444 ? 60.312 -17.297 17.312 1 23.48 444 PRO A O 1
ATOM 3511 N N . ALA A 1 445 ? 62.188 -18.594 16.781 1 23.64 445 ALA A N 1
ATOM 3512 C CA . ALA A 1 445 ? 63.438 -18 17.203 1 23.64 445 ALA A CA 1
ATOM 3513 C C . ALA A 1 445 ? 63.531 -16.547 16.766 1 23.64 445 ALA A C 1
ATOM 3515 O O . ALA A 1 445 ? 62.906 -16.141 15.773 1 23.64 445 ALA A O 1
ATOM 3516 N N . GLY A 1 446 ? 64 -15.656 17.625 1 23.22 446 GLY A N 1
ATOM 3517 C CA . GLY A 1 446 ? 64.062 -14.203 17.562 1 23.22 446 GLY A CA 1
ATOM 3518 C C . GLY A 1 446 ? 64.812 -13.656 16.359 1 23.22 446 GLY A C 1
ATOM 3519 O O . GLY A 1 446 ? 65.062 -12.461 16.297 1 23.22 446 GLY A O 1
ATOM 3520 N N . ASP A 1 447 ? 65.188 -14.547 15.508 1 21.06 447 ASP A N 1
ATOM 3521 C CA . ASP A 1 447 ? 66.312 -13.766 14.945 1 21.06 447 ASP A CA 1
ATOM 3522 C C . ASP A 1 447 ? 65.875 -12.336 14.641 1 21.06 447 ASP A C 1
ATOM 3524 O O . ASP A 1 447 ? 64.688 -12.062 14.539 1 21.06 447 ASP A O 1
ATOM 3528 N N . ALA A 1 448 ? 66.938 -11.68 14.047 1 22.02 448 ALA A N 1
ATOM 3529 C CA . ALA A 1 448 ? 67.375 -10.336 13.648 1 22.02 448 ALA A CA 1
ATOM 3530 C C . ALA A 1 448 ? 66.312 -9.672 12.766 1 22.02 448 ALA A C 1
ATOM 3532 O O . ALA A 1 448 ? 65.5 -10.359 12.133 1 22.02 448 ALA A O 1
ATOM 3533 N N . ALA A 1 449 ? 66.312 -8.445 12.273 1 21.59 449 ALA A N 1
ATOM 3534 C CA . ALA A 1 449 ? 65.625 -7.238 11.898 1 21.59 449 ALA A CA 1
ATOM 3535 C C . ALA A 1 449 ? 64.938 -7.41 10.547 1 21.59 449 ALA A C 1
ATOM 3537 O O . ALA A 1 449 ? 63.938 -6.707 10.242 1 21.59 449 ALA A O 1
ATOM 3538 N N . GLY A 1 450 ? 64.875 -8.07 9.578 1 19.23 450 GLY A N 1
ATOM 3539 C CA . GLY A 1 450 ? 64.938 -7.098 8.5 1 19.23 450 GLY A CA 1
ATOM 3540 C C . GLY A 1 450 ? 63.656 -6.352 8.266 1 19.23 450 GLY A C 1
ATOM 3541 O O . GLY A 1 450 ? 62.594 -6.82 8.656 1 19.23 450 GLY A O 1
ATOM 3542 N N . ALA A 1 451 ? 63.656 -5.129 7.785 1 24.62 451 ALA A N 1
ATOM 3543 C CA . ALA A 1 451 ? 62.719 -4.02 7.746 1 24.62 451 ALA A CA 1
ATOM 3544 C C . ALA A 1 451 ? 61.5 -4.359 6.887 1 24.62 451 ALA A C 1
ATOM 3546 O O . ALA A 1 451 ? 61.594 -4.469 5.664 1 24.62 451 ALA A O 1
ATOM 3547 N N . GLY A 1 452 ? 60.844 -5.293 6.922 1 22.08 452 GLY A N 1
ATOM 3548 C CA . GLY A 1 452 ? 59.969 -5.355 5.762 1 22.08 452 GLY A CA 1
ATOM 3549 C C . GLY A 1 452 ? 59.312 -4.023 5.434 1 22.08 452 GLY A C 1
ATOM 3550 O O . GLY A 1 452 ? 58.969 -3.262 6.336 1 22.08 452 GLY A O 1
ATOM 3551 N N . GLU A 1 453 ? 59.375 -3.553 4.324 1 25.09 453 GLU A N 1
ATOM 3552 C CA . GLU A 1 453 ? 59.125 -2.256 3.707 1 25.09 453 GLU A CA 1
ATOM 3553 C C . GLU A 1 453 ? 57.656 -1.827 3.91 1 25.09 453 GLU A C 1
ATOM 3555 O O . GLU A 1 453 ? 56.75 -2.627 3.734 1 25.09 453 GLU A O 1
ATOM 3560 N N . LEU A 1 454 ? 57.438 -0.85 4.664 1 28.91 454 LEU A N 1
ATOM 3561 C CA . LEU A 1 454 ? 56.438 0.184 4.879 1 28.91 454 LEU A CA 1
ATOM 3562 C C . LEU A 1 454 ? 55.812 0.633 3.557 1 28.91 454 LEU A C 1
ATOM 3564 O O . LEU A 1 454 ? 56.531 1.111 2.67 1 28.91 454 LEU A O 1
ATOM 3568 N N . SER A 1 455 ? 55.062 -0.013 3.105 1 30.53 455 SER A N 1
ATOM 3569 C CA . SER A 1 455 ? 54.938 0.719 1.852 1 30.53 455 SER A CA 1
ATOM 3570 C C . SER A 1 455 ? 54.906 2.225 2.09 1 30.53 455 SER A C 1
ATOM 3572 O O . SER A 1 455 ? 54.594 2.678 3.201 1 30.53 455 SER A O 1
ATOM 3574 N N . LYS A 1 456 ? 55.156 3.098 1.113 1 32.62 456 LYS A N 1
ATOM 3575 C CA . LYS A 1 456 ? 55.438 4.531 1.077 1 32.62 456 LYS A CA 1
ATOM 3576 C C . LYS A 1 456 ? 54.312 5.324 1.734 1 32.62 456 LYS A C 1
ATOM 3578 O O . LYS A 1 456 ? 54.562 6.219 2.543 1 32.62 456 LYS A O 1
ATOM 3583 N N . ASN A 1 457 ? 53.188 5.223 1.221 1 31.39 457 ASN A N 1
ATOM 3584 C CA . ASN A 1 457 ? 52.156 6.215 1.553 1 31.39 457 ASN A CA 1
ATOM 3585 C C . ASN A 1 457 ? 51.562 5.949 2.922 1 31.39 457 ASN A C 1
ATOM 3587 O O . ASN A 1 457 ? 51.062 6.867 3.57 1 31.39 457 ASN A O 1
ATOM 3591 N N . ALA A 1 458 ? 51.438 4.859 3.24 1 33.5 458 ALA A N 1
ATOM 3592 C CA . ALA A 1 458 ? 50.906 4.816 4.605 1 33.5 458 ALA A CA 1
ATOM 3593 C C . ALA A 1 458 ? 51.938 5.387 5.59 1 33.5 458 ALA A C 1
ATOM 3595 O O . ALA A 1 458 ? 51.562 5.957 6.621 1 33.5 458 ALA A O 1
ATOM 3596 N N . MET A 1 459 ? 53.156 5.23 5.215 1 33.97 459 MET A N 1
ATOM 3597 C CA . MET A 1 459 ? 54.219 5.707 6.09 1 33.97 459 MET A CA 1
ATOM 3598 C C . MET A 1 459 ? 54.188 7.223 6.234 1 33.97 459 MET A C 1
ATOM 3600 O O . MET A 1 459 ? 54.438 7.758 7.312 1 33.97 459 MET A O 1
ATOM 3604 N N . LYS A 1 460 ? 53.875 7.816 5.285 1 37 460 LYS A N 1
ATOM 3605 C CA . LYS A 1 460 ? 53.844 9.273 5.34 1 37 460 LYS A CA 1
ATOM 3606 C C . LYS A 1 460 ? 52.781 9.773 6.301 1 37 460 LYS A C 1
ATOM 3608 O O . LYS A 1 460 ? 53.031 10.672 7.105 1 37 460 LYS A O 1
ATOM 3613 N N . LYS A 1 461 ? 51.688 9.383 6.043 1 42.81 461 LYS A N 1
ATOM 3614 C CA . LYS A 1 461 ? 50.594 10.055 6.746 1 42.81 461 LYS A CA 1
ATOM 3615 C C . LYS A 1 461 ? 50.656 9.805 8.25 1 42.81 461 LYS A C 1
ATOM 3617 O O . LYS A 1 461 ? 50.469 10.719 9.047 1 42.81 461 LYS A O 1
ATOM 3622 N N . LEU A 1 462 ? 51.125 8.633 8.492 1 42.31 462 LEU A N 1
ATOM 3623 C CA . LEU A 1 462 ? 51.312 8.453 9.93 1 42.31 462 LEU A CA 1
ATOM 3624 C C . LEU A 1 462 ? 52.5 9.281 10.414 1 42.31 462 LEU A C 1
ATOM 3626 O O . LEU A 1 462 ? 52.469 9.859 11.5 1 42.31 462 LEU A O 1
ATOM 3630 N N . LEU A 1 463 ? 53.469 9.492 9.484 1 39 463 LEU A N 1
ATOM 3631 C CA . LEU A 1 463 ? 54.531 10.43 9.844 1 39 463 LEU A CA 1
ATOM 3632 C C . LEU A 1 463 ? 53.938 11.828 10.078 1 39 463 LEU A C 1
ATOM 3634 O O . LEU A 1 463 ? 54.344 12.5 11.039 1 39 463 LEU A O 1
ATOM 3638 N N . LYS A 1 464 ? 53.062 12.242 9.281 1 40.91 464 LYS A N 1
ATOM 3639 C CA . LYS A 1 464 ? 52.562 13.609 9.438 1 40.91 464 LYS A CA 1
ATOM 3640 C C . LYS A 1 464 ? 51.781 13.773 10.734 1 40.91 464 LYS A C 1
ATOM 3642 O O . LYS A 1 464 ? 51.969 14.742 11.469 1 40.91 464 LYS A O 1
ATOM 3647 N N . GLU A 1 465 ? 50.969 12.961 10.875 1 46.94 465 GLU A N 1
ATOM 3648 C CA . GLU A 1 465 ? 50.156 13.203 12.062 1 46.94 465 GLU A CA 1
ATOM 3649 C C . GLU A 1 465 ? 50.938 12.914 13.336 1 46.94 465 GLU A C 1
ATOM 3651 O O . GLU A 1 465 ? 50.75 13.609 14.344 1 46.94 465 GLU A O 1
ATOM 3656 N N . GLN A 1 466 ? 51.969 11.992 13.055 1 41.59 466 GLN A N 1
ATOM 3657 C CA . GLN A 1 466 ? 52.844 11.805 14.211 1 41.59 466 GLN A CA 1
ATOM 3658 C C . GLN A 1 466 ? 53.75 13.023 14.43 1 41.59 466 GLN A C 1
ATOM 3660 O O . GLN A 1 466 ? 54.031 13.383 15.57 1 41.59 466 GLN A O 1
ATOM 3665 N N . GLN A 1 467 ? 54.094 13.547 13.375 1 41.75 467 GLN A N 1
ATOM 3666 C CA . GLN A 1 467 ? 54.781 14.812 13.523 1 41.75 467 GLN A CA 1
ATOM 3667 C C . GLN A 1 467 ? 53.906 15.859 14.203 1 41.75 467 GLN A C 1
ATOM 3669 O O . GLN A 1 467 ? 54.375 16.594 15.078 1 41.75 467 GLN A O 1
ATOM 3674 N N . ILE A 1 468 ? 52.594 16.016 13.805 1 46.41 468 ILE A N 1
ATOM 3675 C CA . ILE A 1 468 ? 51.781 17.094 14.328 1 46.41 468 ILE A CA 1
ATOM 3676 C C . ILE A 1 468 ? 51.5 16.859 15.812 1 46.41 468 ILE A C 1
ATOM 3678 O O . ILE A 1 468 ? 51.562 17.797 16.625 1 46.41 468 ILE A O 1
ATOM 3682 N N . ALA A 1 469 ? 51.438 15.641 16.047 1 45.16 469 ALA A N 1
ATOM 3683 C CA . ALA A 1 469 ? 51.219 15.391 17.469 1 45.16 469 ALA A CA 1
ATOM 3684 C C . ALA A 1 469 ? 52.5 15.664 18.266 1 45.16 469 ALA A C 1
ATOM 3686 O O . ALA A 1 469 ? 52.438 16.234 19.344 1 45.16 469 ALA A O 1
ATOM 3687 N N . ALA A 1 470 ? 53.562 15.352 17.578 1 40 470 ALA A N 1
ATOM 3688 C CA . ALA A 1 470 ? 54.844 15.578 18.25 1 40 470 ALA A CA 1
ATOM 3689 C C . ALA A 1 470 ? 55.125 17.062 18.391 1 40 470 ALA A C 1
ATOM 3691 O O . ALA A 1 470 ? 55.625 17.516 19.422 1 40 470 ALA A O 1
ATOM 3692 N N . LYS A 1 471 ? 54.625 17.719 17.438 1 43.44 471 LYS A N 1
ATOM 3693 C CA . LYS A 1 471 ? 54.844 19.156 17.594 1 43.44 471 LYS A CA 1
ATOM 3694 C C . LYS A 1 471 ? 53.938 19.734 18.672 1 43.44 471 LYS A C 1
ATOM 3696 O O . LYS A 1 471 ? 54.375 20.578 19.469 1 43.44 471 LYS A O 1
ATOM 3701 N N . LYS A 1 472 ? 52.906 19.375 18.781 1 44.53 472 LYS A N 1
ATOM 3702 C CA . LYS A 1 472 ? 51.969 20 19.719 1 44.53 472 LYS A CA 1
ATOM 3703 C C . LYS A 1 472 ? 52.344 19.672 21.156 1 44.53 472 LYS A C 1
ATOM 3705 O O . LYS A 1 472 ? 52.281 20.547 22.031 1 44.53 472 LYS A O 1
ATOM 3710 N N . ALA A 1 473 ? 52.719 18.453 21.188 1 44.34 473 ALA A N 1
ATOM 3711 C CA . ALA A 1 473 ? 53.188 18.078 22.531 1 44.34 473 ALA A CA 1
ATOM 3712 C C . ALA A 1 473 ? 54.469 18.828 22.891 1 44.34 473 ALA A C 1
ATOM 3714 O O . ALA A 1 473 ? 54.656 19.203 24.047 1 44.34 473 ALA A O 1
ATOM 3715 N N . GLN A 1 474 ? 55.375 18.953 21.719 1 36.56 474 GLN A N 1
ATOM 3716 C CA . GLN A 1 474 ? 56.531 19.766 22.016 1 36.56 474 GLN A CA 1
ATOM 3717 C C . GLN A 1 474 ? 56.156 21.203 22.344 1 36.56 474 GLN A C 1
ATOM 3719 O O . GLN A 1 474 ? 56.688 21.812 23.266 1 36.56 474 GLN A O 1
ATOM 3724 N N . LYS A 1 475 ? 55.188 21.797 21.781 1 41.44 475 LYS A N 1
ATOM 3725 C CA . LYS A 1 475 ? 54.812 23.172 22.109 1 41.44 475 LYS A CA 1
ATOM 3726 C C . LYS A 1 475 ? 54.219 23.266 23.516 1 41.44 475 LYS A C 1
ATOM 3728 O O . LYS A 1 475 ? 54.438 24.25 24.234 1 41.44 475 LYS A O 1
ATOM 3733 N N . ALA A 1 476 ? 53.469 22.266 23.984 1 39.97 476 ALA A N 1
ATOM 3734 C CA . ALA A 1 476 ? 52.969 22.312 25.344 1 39.97 476 ALA A CA 1
ATOM 3735 C C . ALA A 1 476 ? 54.094 22.219 26.375 1 39.97 476 ALA A C 1
ATOM 3737 O O . ALA A 1 476 ? 54.062 22.906 27.391 1 39.97 476 ALA A O 1
ATOM 3738 N N . LYS A 1 477 ? 55 21.203 25.969 1 40.44 477 LYS A N 1
ATOM 3739 C CA . LYS A 1 477 ? 56.125 21.156 26.906 1 40.44 477 LYS A CA 1
ATOM 3740 C C . LYS A 1 477 ? 56.875 22.484 26.938 1 40.44 477 LYS A C 1
ATOM 3742 O O . LYS A 1 477 ? 57.312 22.938 28 1 40.44 477 LYS A O 1
ATOM 3747 N N . GLU A 1 478 ? 56.938 23.078 25.688 1 32.06 478 GLU A N 1
ATOM 3748 C CA . GLU A 1 478 ? 57.688 24.312 25.844 1 32.06 478 GLU A CA 1
ATOM 3749 C C . GLU A 1 478 ? 56.812 25.391 26.516 1 32.06 478 GLU A C 1
ATOM 3751 O O . GLU A 1 478 ? 57.344 26.25 27.234 1 32.06 478 GLU A O 1
ATOM 3756 N N . LYS A 1 479 ? 55.594 25.594 26.594 1 37.94 479 LYS A N 1
ATOM 3757 C CA . LYS A 1 479 ? 54.875 26.672 27.234 1 37.94 479 LYS A CA 1
ATOM 3758 C C . LYS A 1 479 ? 54.875 26.516 28.766 1 37.94 479 LYS A C 1
ATOM 3760 O O . LYS A 1 479 ? 54.844 27.5 29.5 1 37.94 479 LYS A O 1
ATOM 3765 N N . GLU A 1 480 ? 54.75 25.359 29.375 1 37.03 480 GLU A N 1
ATOM 3766 C CA . GLU A 1 480 ? 54.875 25.266 30.828 1 37.03 480 GLU A CA 1
ATOM 3767 C C . GLU A 1 480 ? 56.281 25.703 31.281 1 37.03 480 GLU A C 1
ATOM 3769 O O . GLU A 1 480 ? 56.438 26.297 32.344 1 37.03 480 GLU A O 1
ATOM 3774 N N . ALA A 1 481 ? 57.406 25.328 30.5 1 31.88 481 ALA A N 1
ATOM 3775 C CA . ALA A 1 481 ? 58.656 25.734 31.094 1 31.88 481 ALA A CA 1
ATOM 3776 C C . ALA A 1 481 ? 58.781 27.266 31.094 1 31.88 481 ALA A C 1
ATOM 3778 O O . ALA A 1 481 ? 59.625 27.812 31.812 1 31.88 481 ALA A O 1
ATOM 3779 N N . ALA A 1 482 ? 58.219 28.188 30.125 1 34.34 482 ALA A N 1
ATOM 3780 C CA . ALA A 1 482 ? 58.625 29.562 30.391 1 34.34 482 ALA A CA 1
ATOM 3781 C C . ALA A 1 482 ? 57.906 30.125 31.609 1 34.34 482 ALA A C 1
ATOM 3783 O O . ALA A 1 482 ? 58.375 31.094 32.219 1 34.34 482 ALA A O 1
ATOM 3784 N N . THR A 1 483 ? 56.688 29.859 32.219 1 32.28 483 THR A N 1
ATOM 3785 C CA . THR A 1 483 ? 56.156 30.688 33.281 1 32.28 483 THR A CA 1
ATOM 3786 C C . THR A 1 483 ? 56.812 30.328 34.625 1 32.28 483 THR A C 1
ATOM 3788 O O . THR A 1 483 ? 56.562 31 35.625 1 32.28 483 THR A O 1
ATOM 3791 N N . GLU A 1 484 ? 57.344 29.406 35 1 31.94 484 GLU A N 1
ATOM 3792 C CA . GLU A 1 484 ? 57.844 29.406 36.375 1 31.94 484 GLU A CA 1
ATOM 3793 C C . GLU A 1 484 ? 59.031 30.344 36.531 1 31.94 484 GLU A C 1
ATOM 3795 O O . GLU A 1 484 ? 59.656 30.375 37.594 1 31.94 484 GLU A O 1
ATOM 3800 N N . GLY A 1 485 ? 59.625 31.344 35.562 1 27.8 485 GLY A N 1
ATOM 3801 C CA . GLY A 1 485 ? 60.625 32.25 36.094 1 27.8 485 GLY A CA 1
ATOM 3802 C C . GLY A 1 485 ? 60 33.438 36.812 1 27.8 485 GLY A C 1
ATOM 3803 O O . GLY A 1 485 ? 60.719 34.375 37.219 1 27.8 485 GLY A O 1
ATOM 3804 N N . GLY A 1 486 ? 58.812 34.094 37.156 1 25.8 486 GLY A N 1
ATOM 3805 C CA . GLY A 1 486 ? 58.781 35.375 37.844 1 25.8 486 GLY A CA 1
ATOM 3806 C C . GLY A 1 486 ? 58.562 35.25 39.344 1 25.8 486 GLY A C 1
ATOM 3807 O O . GLY A 1 486 ? 58.625 36.219 40.094 1 25.8 486 GLY A O 1
ATOM 3808 N N . ILE A 1 487 ? 58.156 34.656 39.781 1 23.77 487 ILE A N 1
ATOM 3809 C CA . ILE A 1 487 ? 58.312 35.062 41.188 1 23.77 487 ILE A CA 1
ATOM 3810 C C . ILE A 1 487 ? 59.719 34.781 41.656 1 23.77 487 ILE A C 1
ATOM 3812 O O . ILE A 1 487 ? 60.406 33.906 41.125 1 23.77 487 ILE A O 1
ATOM 3816 N N . GLY A 1 488 ? 59.781 34.5 42.781 1 19.52 488 GLY A N 1
ATOM 3817 C CA . GLY A 1 488 ? 59.625 35.062 44.094 1 19.52 488 GLY A CA 1
ATOM 3818 C C . GLY A 1 488 ? 60.688 34.562 45.094 1 19.52 488 GLY A C 1
ATOM 3819 O O . GLY A 1 488 ? 60.75 33.344 45.344 1 19.52 488 GLY A O 1
ATOM 3820 N N . ALA A 1 489 ? 61.562 35.531 44.781 1 17.16 489 ALA A N 1
ATOM 3821 C CA . ALA A 1 489 ? 61.906 36.188 46.031 1 17.16 489 ALA A CA 1
ATOM 3822 C C . ALA A 1 489 ? 60.625 36.656 46.781 1 17.16 489 ALA A C 1
ATOM 3824 O O . ALA A 1 489 ? 59.688 37.094 46.125 1 17.16 489 ALA A O 1
ATOM 3825 N N . MET B 1 1 ? 31.266 66.438 24.422 1 20.05 1 MET B N 1
ATOM 3826 C CA . MET B 1 1 ? 31.047 66.25 22.984 1 20.05 1 MET B CA 1
ATOM 3827 C C . MET B 1 1 ? 30.266 64.938 22.703 1 20.05 1 MET B C 1
ATOM 3829 O O . MET B 1 1 ? 30.75 63.844 22.953 1 20.05 1 MET B O 1
ATOM 3833 N N . ALA B 1 2 ? 28.891 65 22.75 1 24.3 2 ALA B N 1
ATOM 3834 C CA . ALA B 1 2 ? 27.844 64 22.922 1 24.3 2 ALA B CA 1
ATOM 3835 C C . ALA B 1 2 ? 27.859 63 21.781 1 24.3 2 ALA B C 1
ATOM 3837 O O . ALA B 1 2 ? 28.031 63.375 20.609 1 24.3 2 ALA B O 1
ATOM 3838 N N . SER B 1 3 ? 28.25 61.75 22.125 1 22.47 3 SER B N 1
ATOM 3839 C CA . SER B 1 3 ? 28.406 60.531 21.359 1 22.47 3 SER B CA 1
ATOM 3840 C C . SER B 1 3 ? 27.234 60.312 20.422 1 22.47 3 SER B C 1
ATOM 3842 O O . SER B 1 3 ? 26.078 60.469 20.812 1 22.47 3 SER B O 1
ATOM 3844 N N . ALA B 1 4 ? 27.453 60.469 19.047 1 28.36 4 ALA B N 1
ATOM 3845 C CA . ALA B 1 4 ? 26.531 60.375 17.906 1 28.36 4 ALA B CA 1
ATOM 3846 C C . ALA B 1 4 ? 25.75 59.094 17.938 1 28.36 4 ALA B C 1
ATOM 3848 O O . ALA B 1 4 ? 26.297 58.031 18.234 1 28.36 4 ALA B O 1
ATOM 3849 N N . PRO B 1 5 ? 24.453 59.219 18.141 1 26.77 5 PRO B N 1
ATOM 3850 C CA . PRO B 1 5 ? 23.484 58.125 18.281 1 26.77 5 PRO B CA 1
ATOM 3851 C C . PRO B 1 5 ? 23.609 57.062 17.203 1 26.77 5 PRO B C 1
ATOM 3853 O O . PRO B 1 5 ? 24.078 57.344 16.094 1 26.77 5 PRO B O 1
ATOM 3856 N N . ALA B 1 6 ? 23.828 55.719 17.594 1 29.77 6 ALA B N 1
ATOM 3857 C CA . ALA B 1 6 ? 23.906 54.469 16.859 1 29.77 6 ALA B CA 1
ATOM 3858 C C . ALA B 1 6 ? 22.859 54.406 15.742 1 29.77 6 ALA B C 1
ATOM 3860 O O . ALA B 1 6 ? 21.703 54.719 15.969 1 29.77 6 ALA B O 1
ATOM 3861 N N . THR B 1 7 ? 23.312 54.719 14.5 1 28.73 7 THR B N 1
ATOM 3862 C CA . THR B 1 7 ? 22.609 54.594 13.227 1 28.73 7 THR B CA 1
ATOM 3863 C C . THR B 1 7 ? 21.797 53.281 13.195 1 28.73 7 THR B C 1
ATOM 3865 O O . THR B 1 7 ? 22.25 52.25 13.703 1 28.73 7 THR B O 1
ATOM 3868 N N . VAL B 1 8 ? 20.453 53.375 13.297 1 34.88 8 VAL B N 1
ATOM 3869 C CA . VAL B 1 8 ? 19.438 52.344 13.141 1 34.88 8 VAL B CA 1
ATOM 3870 C C . VAL B 1 8 ? 19.688 51.562 11.867 1 34.88 8 VAL B C 1
ATOM 3872 O O . VAL B 1 8 ? 19.75 52.125 10.773 1 34.88 8 VAL B O 1
ATOM 3875 N N . ASP B 1 9 ? 20.625 50.625 11.922 1 31.97 9 ASP B N 1
ATOM 3876 C CA . ASP B 1 9 ? 20.984 49.75 10.828 1 31.97 9 ASP B CA 1
ATOM 3877 C C . ASP B 1 9 ? 19.719 49.156 10.156 1 31.97 9 ASP B C 1
ATOM 3879 O O . ASP B 1 9 ? 18.984 48.406 10.773 1 31.97 9 ASP B O 1
ATOM 3883 N N . HIS B 1 10 ? 19.016 49.938 9.383 1 32.69 10 HIS B N 1
ATOM 3884 C CA . HIS B 1 10 ? 18 49.406 8.492 1 32.69 10 HIS B CA 1
ATOM 3885 C C . HIS B 1 10 ? 18.578 48.375 7.543 1 32.69 10 HIS B C 1
ATOM 3887 O O . HIS B 1 10 ? 19.609 48.625 6.91 1 32.69 10 HIS B O 1
ATOM 3893 N N . VAL B 1 11 ? 18.5 47.188 7.793 1 38.38 11 VAL B N 1
ATOM 3894 C CA . VAL B 1 11 ? 18.844 46.25 6.73 1 38.38 11 VAL B CA 1
ATOM 3895 C C . VAL B 1 11 ? 18.094 46.594 5.449 1 38.38 11 VAL B C 1
ATOM 3897 O O . VAL B 1 11 ? 16.859 46.594 5.422 1 38.38 11 VAL B O 1
ATOM 3900 N N . PRO B 1 12 ? 18.781 47.469 4.66 1 29.3 12 PRO B N 1
ATOM 3901 C CA . PRO B 1 12 ? 18.109 47.781 3.395 1 29.3 12 PRO B CA 1
ATOM 3902 C C . PRO B 1 12 ? 17.625 46.5 2.676 1 29.3 12 PRO B C 1
ATOM 3904 O O . PRO B 1 12 ? 18.203 45.438 2.854 1 29.3 12 PRO B O 1
ATOM 3907 N N . ALA B 1 13 ? 16.453 46.625 1.952 1 38.66 13 ALA B N 1
ATOM 3908 C CA . ALA B 1 13 ? 15.797 45.656 1.074 1 38.66 13 ALA B CA 1
ATOM 3909 C C . ALA B 1 13 ? 16.75 45.156 0.003 1 38.66 13 ALA B C 1
ATOM 3911 O O . ALA B 1 13 ? 16.359 44.344 -0.852 1 38.66 13 ALA B O 1
ATOM 3912 N N . ASP B 1 14 ? 18.031 45.719 -0.041 1 32.22 14 ASP B N 1
ATOM 3913 C CA . ASP B 1 14 ? 18.734 45.469 -1.292 1 32.22 14 ASP B CA 1
ATOM 3914 C C . ASP B 1 14 ? 19.141 44 -1.399 1 32.22 14 ASP B C 1
ATOM 3916 O O . ASP B 1 14 ? 19.594 43.562 -2.457 1 32.22 14 ASP B O 1
ATOM 3920 N N . ASN B 1 15 ? 19.703 43.469 -0.31 1 34.06 15 ASN B N 1
ATOM 3921 C CA . ASN B 1 15 ? 20.344 42.188 -0.55 1 34.06 15 ASN B CA 1
ATOM 3922 C C . ASN B 1 15 ? 19.312 41.125 -0.885 1 34.06 15 ASN B C 1
ATOM 3924 O O . ASN B 1 15 ? 19.391 40 -0.386 1 34.06 15 ASN B O 1
ATOM 3928 N N . ILE B 1 16 ? 18.109 41.531 -1.004 1 32.16 16 ILE B N 1
ATOM 3929 C CA . ILE B 1 16 ? 17.203 40.469 -1.451 1 32.16 16 ILE B CA 1
ATOM 3930 C C . ILE B 1 16 ? 17.688 39.906 -2.783 1 32.16 16 ILE B C 1
ATOM 3932 O O . ILE B 1 16 ? 18.078 40.656 -3.682 1 32.16 16 ILE B O 1
ATOM 3936 N N . ALA B 1 17 ? 17.984 38.688 -2.828 1 34.38 17 ALA B N 1
ATOM 3937 C CA . ALA B 1 17 ? 18.281 37.906 -4.043 1 34.38 17 ALA B CA 1
ATOM 3938 C C . ALA B 1 17 ? 17.594 38.531 -5.254 1 34.38 17 ALA B C 1
ATOM 3940 O O . ALA B 1 17 ? 16.484 39.062 -5.145 1 34.38 17 ALA B O 1
ATOM 3941 N N . SER B 1 18 ? 18.453 39.062 -6.273 1 32.91 18 SER B N 1
ATOM 3942 C CA . SER B 1 18 ? 18.062 39.406 -7.637 1 32.91 18 SER B CA 1
ATOM 3943 C C . SER B 1 18 ? 16.844 38.594 -8.078 1 32.91 18 SER B C 1
ATOM 3945 O O . SER B 1 18 ? 16.812 37.375 -7.934 1 32.91 18 SER B O 1
ATOM 3947 N N . SER B 1 19 ? 15.664 39.125 -8.016 1 36.59 19 SER B N 1
ATOM 3948 C CA . SER B 1 19 ? 14.43 38.688 -8.664 1 36.59 19 SER B CA 1
ATOM 3949 C C . SER B 1 19 ? 14.711 38.094 -10.039 1 36.59 19 SER B C 1
ATOM 3951 O O . SER B 1 19 ? 15.164 38.781 -10.945 1 36.59 19 SER B O 1
ATOM 3953 N N . GLU B 1 20 ? 15.266 37 -10.195 1 37.75 20 GLU B N 1
ATOM 3954 C CA . GLU B 1 20 ? 15.086 36.438 -11.531 1 37.75 20 GLU B CA 1
ATOM 3955 C C . GLU B 1 20 ? 13.805 36.938 -12.18 1 37.75 20 GLU B C 1
ATOM 3957 O O . GLU B 1 20 ? 12.828 37.25 -11.484 1 37.75 20 GLU B O 1
ATOM 3962 N N . ASP B 1 21 ? 13.914 37.531 -13.336 1 42.28 21 ASP B N 1
ATOM 3963 C CA . ASP B 1 21 ? 12.852 38 -14.234 1 42.28 21 ASP B CA 1
ATOM 3964 C C . ASP B 1 21 ? 11.609 37.125 -14.102 1 42.28 21 ASP B C 1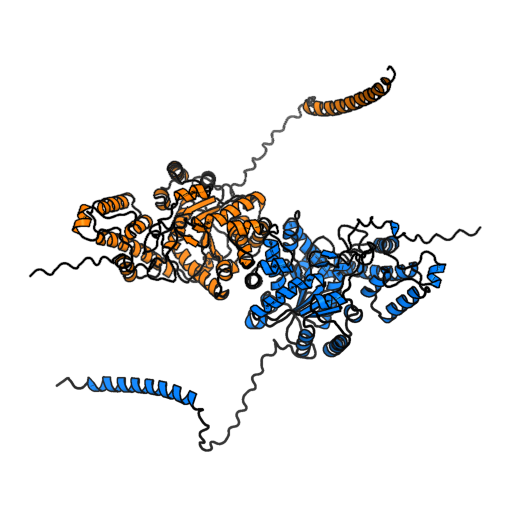
ATOM 3966 O O . ASP B 1 21 ? 11.492 36.094 -14.758 1 42.28 21 ASP B O 1
ATOM 3970 N N . THR B 1 22 ? 11.148 37.031 -12.977 1 52.84 22 THR B N 1
ATOM 3971 C CA . THR B 1 22 ? 9.969 36.219 -12.773 1 52.84 22 THR B CA 1
ATOM 3972 C C . THR B 1 22 ? 8.75 36.812 -13.477 1 52.84 22 THR B C 1
ATOM 3974 O O . THR B 1 22 ? 8.367 37.938 -13.195 1 52.84 22 THR B O 1
ATOM 3977 N N . LYS B 1 23 ? 8.312 36.344 -14.547 1 60.34 23 LYS B N 1
ATOM 3978 C CA . LYS B 1 23 ? 7.113 36.594 -15.336 1 60.34 23 LYS B CA 1
ATOM 3979 C C . LYS B 1 23 ? 5.871 36.625 -14.453 1 60.34 23 LYS B C 1
ATOM 3981 O O . LYS B 1 23 ? 5.758 35.844 -13.5 1 60.34 23 LYS B O 1
ATOM 3986 N N . PRO B 1 24 ? 5.141 37.75 -14.672 1 68.38 24 PRO B N 1
ATOM 3987 C CA . PRO B 1 24 ? 3.871 37.781 -13.945 1 68.38 24 PRO B CA 1
ATOM 3988 C C . PRO B 1 24 ? 3.16 36.438 -13.938 1 68.38 24 PRO B C 1
ATOM 3990 O O . PRO B 1 24 ? 3.186 35.719 -14.938 1 68.38 24 PRO B O 1
ATOM 3993 N N . SER B 1 25 ? 2.975 35.938 -12.703 1 74.5 25 SER B N 1
ATOM 3994 C CA . SER B 1 25 ? 2.279 34.688 -12.586 1 74.5 25 SER B CA 1
ATOM 3995 C C . SER B 1 25 ? 1.181 34.75 -11.531 1 74.5 25 SER B C 1
ATOM 3997 O O . SER B 1 25 ? 1.234 35.562 -10.617 1 74.5 25 SER B O 1
ATOM 3999 N N . LYS B 1 26 ? 0.134 33.969 -11.781 1 79.44 26 LYS B N 1
ATOM 4000 C CA . LYS B 1 26 ? -0.942 33.844 -10.797 1 79.44 26 LYS B CA 1
ATOM 4001 C C . LYS B 1 26 ? -0.501 33 -9.609 1 79.44 26 LYS B C 1
ATOM 4003 O O . LYS B 1 26 ? 0.492 32.281 -9.688 1 79.44 26 LYS B O 1
ATOM 4008 N N . GLN B 1 27 ? -1.156 33.25 -8.438 1 80.19 27 GLN B N 1
ATOM 4009 C CA . GLN B 1 27 ? -0.852 32.469 -7.258 1 80.19 27 GLN B CA 1
ATOM 4010 C C . GLN B 1 27 ? -1.088 30.969 -7.527 1 80.19 27 GLN B C 1
ATOM 4012 O O . GLN B 1 27 ? -2.004 30.609 -8.266 1 80.19 27 GLN B O 1
ATOM 4017 N N . ASP B 1 28 ? -0.204 30.172 -7.051 1 78.19 28 ASP B N 1
ATOM 4018 C CA . ASP B 1 28 ? -0.283 28.719 -7.219 1 78.19 28 ASP B CA 1
ATOM 4019 C C . ASP B 1 28 ? -0.092 28 -5.883 1 78.19 28 ASP B C 1
ATOM 4021 O O . ASP B 1 28 ? 0.992 28.047 -5.301 1 78.19 28 ASP B O 1
ATOM 4025 N N . ILE B 1 29 ? -1.229 27.391 -5.473 1 76.69 29 ILE B N 1
ATOM 4026 C CA . ILE B 1 29 ? -1.206 26.672 -4.199 1 76.69 29 ILE B CA 1
ATOM 4027 C C . ILE B 1 29 ? -1.521 25.203 -4.422 1 76.69 29 ILE B C 1
ATOM 4029 O O . ILE B 1 29 ? -2.619 24.859 -4.863 1 76.69 29 ILE B O 1
ATOM 4033 N N . ASN B 1 30 ? -0.574 24.391 -4.18 1 76.94 30 ASN B N 1
ATOM 4034 C CA . ASN B 1 30 ? -0.72 22.938 -4.277 1 76.94 30 ASN B CA 1
ATOM 4035 C C . ASN B 1 30 ? 0.095 22.219 -3.209 1 76.94 30 ASN B C 1
ATOM 4037 O O . ASN B 1 30 ? 0.872 22.844 -2.486 1 76.94 30 ASN B O 1
ATOM 4041 N N . PRO B 1 31 ? -0.071 20.953 -3.066 1 76.12 31 PRO B N 1
ATOM 4042 C CA . PRO B 1 31 ? 0.569 20.234 -1.957 1 76.12 31 PRO B CA 1
ATOM 4043 C C . PRO B 1 31 ? 2.094 20.266 -2.047 1 76.12 31 PRO B C 1
ATOM 4045 O O . PRO B 1 31 ? 2.777 19.953 -1.067 1 76.12 31 PRO B O 1
ATOM 4048 N N . TRP B 1 32 ? 2.578 20.688 -3.186 1 76.38 32 TRP B N 1
ATOM 4049 C CA . TRP B 1 32 ? 4.02 20.609 -3.389 1 76.38 32 TRP B CA 1
ATOM 4050 C C . TRP B 1 32 ? 4.66 21.984 -3.328 1 76.38 32 TRP B C 1
ATOM 4052 O O . TRP B 1 32 ? 5.859 22.109 -3.072 1 76.38 32 TRP B O 1
ATOM 4062 N N . SER B 1 33 ? 3.807 22.938 -3.648 1 73.75 33 SER B N 1
ATOM 4063 C CA . SER B 1 33 ? 4.375 24.281 -3.752 1 73.75 33 SER B CA 1
ATOM 4064 C C . SER B 1 33 ? 3.33 25.344 -3.441 1 73.75 33 SER B C 1
ATOM 4066 O O . SER B 1 33 ? 2.146 25.172 -3.732 1 73.75 33 SER B O 1
ATOM 4068 N N . VAL B 1 34 ? 3.818 26.375 -2.758 1 75.31 34 VAL B N 1
ATOM 4069 C CA . VAL B 1 34 ? 3.008 27.547 -2.469 1 75.31 34 VAL B CA 1
ATOM 4070 C C . VAL B 1 34 ? 3.715 28.797 -2.98 1 75.31 34 VAL B C 1
ATOM 4072 O O . VAL B 1 34 ? 4.867 29.062 -2.625 1 75.31 34 VAL B O 1
ATOM 4075 N N . SER B 1 35 ? 3.039 29.453 -3.898 1 76.38 35 SER B N 1
ATOM 4076 C CA . SER B 1 35 ? 3.604 30.703 -4.418 1 76.38 35 SER B CA 1
ATOM 4077 C C . SER B 1 35 ? 2.529 31.766 -4.578 1 76.38 35 SER B C 1
ATOM 4079 O O . SER B 1 35 ? 1.422 31.484 -5.039 1 76.38 35 SER B O 1
ATOM 4081 N N . GLY B 1 36 ? 2.871 32.906 -4.137 1 74.38 36 GLY B N 1
ATOM 4082 C CA . GLY B 1 36 ? 1.98 34.062 -4.348 1 74.38 36 GLY B CA 1
ATOM 4083 C C . GLY B 1 36 ? 2.037 34.594 -5.762 1 74.38 36 GLY B C 1
ATOM 4084 O O . GLY B 1 36 ? 2.875 34.188 -6.562 1 74.38 36 GLY B O 1
ATOM 4085 N N . GLU B 1 37 ? 1.076 35.469 -6.023 1 77 37 GLU B N 1
ATOM 4086 C CA . GLU B 1 37 ? 1.05 36.125 -7.32 1 77 37 GLU B CA 1
ATOM 4087 C C . GLU B 1 37 ? 2.262 37.031 -7.496 1 77 37 GLU B C 1
ATOM 4089 O O . GLU B 1 37 ? 2.674 37.719 -6.555 1 77 37 GLU B O 1
ATOM 4094 N N . VAL B 1 38 ? 2.928 36.938 -8.617 1 74.88 38 VAL B N 1
ATOM 4095 C CA . VAL B 1 38 ? 4 37.844 -8.953 1 74.88 38 VAL B CA 1
ATOM 4096 C C . VAL B 1 38 ? 3.459 38.969 -9.836 1 74.88 38 VAL B C 1
ATOM 4098 O O . VAL B 1 38 ? 2.914 38.719 -10.914 1 74.88 38 VAL B O 1
ATOM 4101 N N . GLY B 1 39 ? 3.508 40.156 -9.266 1 73.94 39 GLY B N 1
ATOM 4102 C CA . GLY B 1 39 ? 2.986 41.312 -10 1 73.94 39 GLY B CA 1
ATOM 4103 C C . GLY B 1 39 ? 3.861 41.719 -11.172 1 73.94 39 GLY B C 1
ATOM 4104 O O . GLY B 1 39 ? 4.934 41.156 -11.375 1 73.94 39 GLY B O 1
ATOM 4105 N N . ASP B 1 40 ? 3.334 42.719 -11.891 1 73.5 40 ASP B N 1
ATOM 4106 C CA . ASP B 1 40 ? 4.047 43.25 -13.047 1 73.5 40 ASP B CA 1
ATOM 4107 C C . ASP B 1 40 ? 5.395 43.844 -12.633 1 73.5 40 ASP B C 1
ATOM 4109 O O . ASP B 1 40 ? 6.312 43.938 -13.453 1 73.5 40 ASP B O 1
ATOM 4113 N N . ASP B 1 41 ? 5.457 44.156 -11.406 1 72.75 41 ASP B N 1
ATOM 4114 C CA . ASP B 1 41 ? 6.68 44.75 -10.883 1 72.75 41 ASP B CA 1
ATOM 4115 C C . ASP B 1 41 ? 7.676 43.688 -10.445 1 72.75 41 ASP B C 1
ATOM 4117 O O . ASP B 1 41 ? 8.766 44 -9.969 1 72.75 41 ASP B O 1
ATOM 4121 N N . GLY B 1 42 ? 7.285 42.469 -10.562 1 69.25 42 GLY B N 1
ATOM 4122 C CA . GLY B 1 42 ? 8.164 41.375 -10.234 1 69.25 42 GLY B CA 1
ATOM 4123 C C . GLY B 1 42 ? 8.148 41 -8.758 1 69.25 42 GLY B C 1
ATOM 4124 O O . GLY B 1 42 ? 8.906 40.125 -8.32 1 69.25 42 GLY B O 1
ATOM 4125 N N . LYS B 1 43 ? 7.375 41.812 -8.117 1 66.75 43 LYS B N 1
ATOM 4126 C CA . LYS B 1 43 ? 7.336 41.562 -6.684 1 66.75 43 LYS B CA 1
ATOM 4127 C C . LYS B 1 43 ? 6.266 40.531 -6.332 1 66.75 43 LYS B C 1
ATOM 4129 O O . LYS B 1 43 ? 5.18 40.531 -6.922 1 66.75 43 LYS B O 1
ATOM 4134 N N . VAL B 1 44 ? 6.629 39.594 -5.414 1 72.56 44 VAL B N 1
ATOM 4135 C CA . VAL B 1 44 ? 5.695 38.594 -4.953 1 72.56 44 VAL B CA 1
ATOM 4136 C C . VAL B 1 44 ? 4.672 39.219 -4.004 1 72.56 44 VAL B C 1
ATOM 4138 O O . VAL B 1 44 ? 5.039 39.938 -3.074 1 72.56 44 VAL B O 1
ATOM 4141 N N . LYS B 1 45 ? 3.453 39.031 -4.332 1 74.81 45 LYS B N 1
ATOM 4142 C CA . LYS B 1 45 ? 2.363 39.531 -3.498 1 74.81 45 LYS B CA 1
ATOM 4143 C C . LYS B 1 45 ? 1.961 38.5 -2.447 1 74.81 45 LYS B C 1
ATOM 4145 O O . LYS B 1 45 ? 2.227 37.312 -2.605 1 74.81 45 LYS B O 1
ATOM 4150 N N . ALA B 1 46 ? 1.395 39.062 -1.398 1 77.75 46 ALA B N 1
ATOM 4151 C CA . ALA B 1 46 ? 0.856 38.188 -0.361 1 77.75 46 ALA B CA 1
ATOM 4152 C C . ALA B 1 46 ? -0.252 37.312 -0.916 1 77.75 46 ALA B C 1
ATOM 4154 O O . ALA B 1 46 ? -0.978 37.719 -1.83 1 77.75 46 ALA B O 1
ATOM 4155 N N . ILE B 1 47 ? -0.359 36.125 -0.407 1 81 47 ILE B N 1
ATOM 4156 C CA . ILE B 1 47 ? -1.377 35.156 -0.822 1 81 47 ILE B CA 1
ATOM 4157 C C . ILE B 1 47 ? -2.766 35.719 -0.502 1 81 47 ILE B C 1
ATOM 4159 O O . ILE B 1 47 ? -2.99 36.25 0.583 1 81 47 ILE B O 1
ATOM 4163 N N . ASP B 1 48 ? -3.635 35.688 -1.443 1 83 48 ASP B N 1
ATOM 4164 C CA . ASP B 1 48 ? -5.023 36.125 -1.254 1 83 48 ASP B CA 1
ATOM 4165 C C . ASP B 1 48 ? -5.887 34.938 -0.802 1 83 48 ASP B C 1
ATOM 4167 O O . ASP B 1 48 ? -6.426 34.188 -1.631 1 83 48 ASP B O 1
ATOM 4171 N N . TYR B 1 49 ? -6.125 34.875 0.363 1 87.12 49 TYR B N 1
ATOM 4172 C CA . TYR B 1 49 ? -6.82 33.75 0.938 1 87.12 49 TYR B CA 1
ATOM 4173 C C . TYR B 1 49 ? -8.32 33.812 0.67 1 87.12 49 TYR B C 1
ATOM 4175 O O . TYR B 1 49 ? -9.008 32.781 0.655 1 87.12 49 TYR B O 1
ATOM 4183 N N . THR B 1 50 ? -8.852 34.969 0.509 1 86.62 50 THR B N 1
ATOM 4184 C CA . THR B 1 50 ? -10.266 35.094 0.167 1 86.62 50 THR B CA 1
ATOM 4185 C C . THR B 1 50 ? -10.555 34.5 -1.199 1 86.62 50 THR B C 1
ATOM 4187 O O . THR B 1 50 ? -11.586 33.844 -1.389 1 86.62 50 THR B O 1
ATOM 4190 N N . LYS B 1 51 ? -9.68 34.719 -2.047 1 86.62 51 LYS B N 1
ATOM 4191 C CA . LYS B 1 51 ? -9.812 34.125 -3.381 1 86.62 51 LYS B CA 1
ATOM 4192 C C . LYS B 1 51 ? -9.75 32.625 -3.328 1 86.62 51 LYS B C 1
ATOM 4194 O O . LYS B 1 51 ? -10.43 31.938 -4.102 1 86.62 51 LYS B O 1
ATOM 4199 N N . LEU B 1 52 ? -9.023 32.125 -2.438 1 88.38 52 LEU B N 1
ATOM 4200 C CA . LEU B 1 52 ? -8.859 30.688 -2.312 1 88.38 52 LEU B CA 1
ATOM 4201 C C . LEU B 1 52 ? -10.148 30.031 -1.841 1 88.38 52 LEU B C 1
ATOM 4203 O O . LEU B 1 52 ? -10.453 28.906 -2.23 1 88.38 52 LEU B O 1
ATOM 4207 N N . ILE B 1 53 ? -10.898 30.75 -1.042 1 91.44 53 ILE B N 1
ATOM 4208 C CA . ILE B 1 53 ? -12.156 30.219 -0.539 1 91.44 53 ILE B CA 1
ATOM 4209 C C . ILE B 1 53 ? -13.102 29.938 -1.705 1 91.44 53 ILE B C 1
ATOM 4211 O O . ILE B 1 53 ? -13.719 28.875 -1.775 1 91.44 53 ILE B O 1
ATOM 4215 N N . ASP B 1 54 ? -13.133 30.812 -2.566 1 90.19 54 ASP B N 1
ATOM 4216 C CA . ASP B 1 54 ? -14 30.672 -3.73 1 90.19 54 ASP B CA 1
ATOM 4217 C C . ASP B 1 54 ? -13.477 29.594 -4.68 1 90.19 54 ASP B C 1
ATOM 4219 O O . ASP B 1 54 ? -14.25 28.781 -5.176 1 90.19 54 ASP B O 1
ATOM 4223 N N . GLU B 1 55 ? -12.211 29.625 -4.871 1 88.31 55 GLU B N 1
ATOM 4224 C CA . GLU B 1 55 ? -11.578 28.688 -5.793 1 88.31 55 GLU B CA 1
ATOM 4225 C C . GLU B 1 55 ? -11.719 27.25 -5.297 1 88.31 55 GLU B C 1
ATOM 4227 O O . GLU B 1 55 ? -11.977 26.328 -6.082 1 88.31 55 GLU B O 1
ATOM 4232 N N . PHE B 1 56 ? -11.602 27.062 -4.07 1 90.19 56 PHE B N 1
ATOM 4233 C CA . PHE B 1 56 ? -11.625 25.719 -3.502 1 90.19 56 PHE B CA 1
ATOM 4234 C C . PHE B 1 56 ? -13.047 25.328 -3.088 1 90.19 56 PHE B C 1
ATOM 4236 O O . PHE B 1 56 ? -13.328 24.156 -2.85 1 90.19 56 PHE B O 1
ATOM 4243 N N . GLY B 1 57 ? -13.938 26.266 -2.992 1 93.19 57 GLY B N 1
ATOM 4244 C CA . GLY B 1 57 ? -15.312 25.984 -2.617 1 93.19 57 GLY B CA 1
ATOM 4245 C C . GLY B 1 57 ? -15.477 25.672 -1.142 1 93.19 57 GLY B C 1
ATOM 4246 O O . GLY B 1 57 ? -16.219 24.766 -0.774 1 93.19 57 GLY B O 1
ATOM 4247 N N . THR B 1 58 ? -14.734 26.359 -0.311 1 95.75 58 THR B N 1
ATOM 4248 C CA . THR B 1 58 ? -14.844 26.188 1.134 1 95.75 58 THR B CA 1
ATOM 4249 C C . THR B 1 58 ? -15.719 27.281 1.738 1 95.75 58 THR B C 1
ATOM 4251 O O . THR B 1 58 ? -16.203 28.172 1.024 1 95.75 58 THR B O 1
ATOM 4254 N N . SER B 1 59 ? -16.031 27.188 3.002 1 97.06 59 SER B N 1
ATOM 4255 C CA . SER B 1 59 ? -16.828 28.188 3.709 1 97.06 59 SER B CA 1
ATOM 4256 C C . SER B 1 59 ? -15.961 29.031 4.637 1 97.06 59 SER B C 1
ATOM 4258 O O . SER B 1 59 ? -15.055 28.516 5.293 1 97.06 59 SER B O 1
ATOM 4260 N N . LYS B 1 60 ? -16.25 30.297 4.711 1 96.56 60 LYS B N 1
ATOM 4261 C CA . LYS B 1 60 ? -15.516 31.203 5.582 1 96.56 60 LYS B CA 1
ATOM 4262 C C . LYS B 1 60 ? -15.883 30.984 7.047 1 96.56 60 LYS B C 1
ATOM 4264 O O . LYS B 1 60 ? -17.047 30.719 7.363 1 96.56 60 LYS B O 1
ATOM 4269 N N . ILE B 1 61 ? -14.93 31.078 7.875 1 97.56 61 ILE B N 1
ATOM 4270 C CA . ILE B 1 61 ? -15.219 31.172 9.305 1 97.56 61 ILE B CA 1
ATOM 4271 C C . ILE B 1 61 ? -15.672 32.594 9.641 1 97.56 61 ILE B C 1
ATOM 4273 O O . ILE B 1 61 ? -14.852 33.5 9.719 1 97.56 61 ILE B O 1
ATOM 4277 N N . ASP B 1 62 ? -16.938 32.812 9.867 1 96.81 62 ASP B N 1
ATOM 4278 C CA . ASP B 1 62 ? -17.5 34.125 10.102 1 96.81 62 ASP B CA 1
ATOM 4279 C C . ASP B 1 62 ? -17.875 34.312 11.57 1 96.81 62 ASP B C 1
ATOM 4281 O O . ASP B 1 62 ? -17.656 33.406 12.391 1 96.81 62 ASP B O 1
ATOM 4285 N N . ASP B 1 63 ? -18.406 35.469 11.82 1 97.25 63 ASP B N 1
ATOM 4286 C CA . ASP B 1 63 ? -18.75 35.812 13.195 1 97.25 63 ASP B CA 1
ATOM 4287 C C . ASP B 1 63 ? -19.828 34.875 13.75 1 97.25 63 ASP B C 1
ATOM 4289 O O . ASP B 1 63 ? -19.812 34.531 14.938 1 97.25 63 ASP B O 1
ATOM 4293 N N . ALA B 1 64 ? -20.75 34.5 12.938 1 97.75 64 ALA B N 1
ATOM 4294 C CA . ALA B 1 64 ? -21.812 33.594 13.375 1 97.75 64 ALA B CA 1
ATOM 4295 C C . ALA B 1 64 ? -21.25 32.25 13.828 1 97.75 64 ALA B C 1
ATOM 4297 O O . ALA B 1 64 ? -21.688 31.719 14.844 1 97.75 64 ALA B O 1
ATOM 4298 N N . LEU B 1 65 ? -20.328 31.766 13.062 1 97.94 65 LEU B N 1
ATOM 4299 C CA . LEU B 1 65 ? -19.703 30.5 13.414 1 97.94 65 LEU B CA 1
ATOM 4300 C C . LEU B 1 65 ? -18.891 30.625 14.695 1 97.94 65 LEU B C 1
ATOM 4302 O O . LEU B 1 65 ? -18.891 29.703 15.523 1 97.94 65 LEU B O 1
ATOM 4306 N N . LEU B 1 66 ? -18.203 31.719 14.867 1 98.31 66 LEU B N 1
ATOM 4307 C CA . LEU B 1 66 ? -17.406 31.953 16.078 1 98.31 66 LEU B CA 1
ATOM 4308 C C . LEU B 1 66 ? -18.312 32.031 17.297 1 98.31 66 LEU B C 1
ATOM 4310 O O . LEU B 1 66 ? -17.984 31.469 18.359 1 98.31 66 LEU B O 1
ATOM 4314 N N . GLN B 1 67 ? -19.422 32.688 17.125 1 98.25 67 GLN B N 1
ATOM 4315 C CA . GLN B 1 67 ? -20.375 32.781 18.219 1 98.25 67 GLN B CA 1
ATOM 4316 C C . GLN B 1 67 ? -20.938 31.406 18.562 1 98.25 67 GLN B C 1
ATOM 4318 O O . GLN B 1 67 ? -21.094 31.062 19.734 1 98.25 67 GLN B O 1
ATOM 4323 N N . ARG B 1 68 ? -21.219 30.703 17.547 1 98 68 ARG B N 1
ATOM 4324 C CA . ARG B 1 68 ? -21.734 29.344 17.766 1 98 68 ARG B CA 1
ATOM 4325 C C . ARG B 1 68 ? -20.703 28.469 18.484 1 98 68 ARG B C 1
ATOM 4327 O O . ARG B 1 68 ? -21.062 27.703 19.375 1 98 68 ARG B O 1
ATOM 4334 N N . TRP B 1 69 ? -19.469 28.547 18.078 1 98.31 69 TRP B N 1
ATOM 4335 C CA . TRP B 1 69 ? -18.406 27.781 18.719 1 98.31 69 TRP B CA 1
ATOM 4336 C C . TRP B 1 69 ? -18.391 28.031 20.234 1 98.31 69 TRP B C 1
ATOM 4338 O O . TRP B 1 69 ? -18.344 27.094 21.016 1 98.31 69 TRP B O 1
ATOM 4348 N N . GLU B 1 70 ? -18.422 29.297 20.578 1 97.88 70 GLU B N 1
ATOM 4349 C CA . GLU B 1 70 ? -18.375 29.672 21.984 1 97.88 70 GLU B CA 1
ATOM 4350 C C . GLU B 1 70 ? -19.594 29.156 22.75 1 97.88 70 GLU B C 1
ATOM 4352 O O . GLU B 1 70 ? -19.484 28.688 23.875 1 97.88 70 GLU B O 1
ATOM 4357 N N . LYS B 1 71 ? -20.719 29.234 22.141 1 97.5 71 LYS B N 1
ATOM 4358 C CA . LYS B 1 71 ? -21.969 28.766 22.766 1 97.5 71 LYS B CA 1
ATOM 4359 C C . LYS B 1 71 ? -21.938 27.266 22.984 1 97.5 71 LYS B C 1
ATOM 4361 O O . LYS B 1 71 ? -22.328 26.781 24.062 1 97.5 71 LYS B O 1
ATOM 4366 N N . VAL B 1 72 ? -21.469 26.578 22.016 1 97.44 72 VAL B N 1
ATOM 4367 C CA . VAL B 1 72 ? -21.516 25.109 22.016 1 97.44 72 VAL B CA 1
ATOM 4368 C C . VAL B 1 72 ? -20.438 24.547 22.938 1 97.44 72 VAL B C 1
ATOM 4370 O O . VAL B 1 72 ? -20.672 23.609 23.688 1 97.44 72 VAL B O 1
ATOM 4373 N N . THR B 1 73 ? -19.234 25.125 22.938 1 97.25 73 THR B N 1
ATOM 4374 C CA . THR B 1 73 ? -18.094 24.531 23.641 1 97.25 73 THR B CA 1
ATOM 4375 C C . THR B 1 73 ? -17.906 25.203 25 1 97.25 73 THR B C 1
ATOM 4377 O O . THR B 1 73 ? -17.219 24.656 25.875 1 97.25 73 THR B O 1
ATOM 4380 N N . GLY B 1 74 ? -18.422 26.438 25.125 1 96.19 74 GLY B N 1
ATOM 4381 C CA . GLY B 1 74 ? -18.188 27.219 26.344 1 96.19 74 GLY B CA 1
ATOM 4382 C C . GLY B 1 74 ? -16.828 27.891 26.375 1 96.19 74 GLY B C 1
ATOM 4383 O O . GLY B 1 74 ? -16.469 28.516 27.375 1 96.19 74 GLY B O 1
ATOM 4384 N N . GLN B 1 75 ? -16.109 27.797 25.359 1 96.25 75 GLN B N 1
ATOM 4385 C CA . GLN B 1 75 ? -14.766 28.359 25.297 1 96.25 75 GLN B CA 1
ATOM 4386 C C . GLN B 1 75 ? -14.68 29.453 24.234 1 96.25 75 GLN B C 1
ATOM 4388 O O . GLN B 1 75 ? -15.234 29.312 23.141 1 96.25 75 GLN B O 1
ATOM 4393 N N . LYS B 1 76 ? -14.031 30.531 24.656 1 96.94 76 LYS B N 1
ATOM 4394 C CA . LYS B 1 76 ? -13.719 31.562 23.656 1 96.94 76 LYS B CA 1
ATOM 4395 C C . LYS B 1 76 ? -12.914 30.984 22.5 1 96.94 76 LYS B C 1
ATOM 4397 O O . LYS B 1 76 ? -11.953 30.25 22.703 1 96.94 76 LYS B O 1
ATOM 4402 N N . PRO B 1 77 ? -13.367 31.281 21.266 1 97.94 77 PRO B N 1
ATOM 4403 C CA . PRO B 1 77 ? -12.594 30.766 20.141 1 97.94 77 PRO B CA 1
ATOM 4404 C C . PRO B 1 77 ? -11.109 31.109 20.219 1 97.94 77 PRO B C 1
ATOM 4406 O O . PRO B 1 77 ? -10.758 32.188 20.703 1 97.94 77 PRO B O 1
ATOM 4409 N N . HIS B 1 78 ? -10.32 30.219 19.781 1 97.88 78 HIS B N 1
ATOM 4410 C CA . HIS B 1 78 ? -8.883 30.422 19.75 1 97.88 78 HIS B CA 1
ATOM 4411 C C . HIS B 1 78 ? -8.516 31.688 18.984 1 97.88 78 HIS B C 1
ATOM 4413 O O . HIS B 1 78 ? -9.203 32.062 18.016 1 97.88 78 HIS B O 1
ATOM 4419 N N . ARG B 1 79 ? -7.438 32.375 19.312 1 97.44 79 ARG B N 1
ATOM 4420 C CA . ARG B 1 79 ? -7.008 33.594 18.641 1 97.44 79 ARG B CA 1
ATOM 4421 C C . ARG B 1 79 ? -6.812 33.375 17.156 1 97.44 79 ARG B C 1
ATOM 4423 O O . ARG B 1 79 ? -7.051 34.25 16.344 1 97.44 79 ARG B O 1
ATOM 4430 N N . PHE B 1 80 ? -6.398 32.125 16.75 1 98 80 PHE B N 1
ATOM 4431 C CA . PHE B 1 80 ? -6.191 31.812 15.336 1 98 80 PHE B CA 1
ATOM 4432 C C . PHE B 1 80 ? -7.508 31.875 14.57 1 98 80 PHE B C 1
ATOM 4434 O O . PHE B 1 80 ? -7.527 32.25 13.391 1 98 80 PHE B O 1
ATOM 4441 N N . MET B 1 81 ? -8.57 31.531 15.188 1 98 81 MET B N 1
ATOM 4442 C CA . MET B 1 81 ? -9.883 31.625 14.555 1 98 81 MET B CA 1
ATOM 4443 C C . MET B 1 81 ? -10.383 33.062 14.539 1 98 81 MET B C 1
ATOM 4445 O O . MET B 1 81 ? -10.844 33.562 13.508 1 98 81 MET B O 1
ATOM 4449 N N . ARG B 1 82 ? -10.219 33.781 15.641 1 97.25 82 ARG B N 1
ATOM 4450 C CA . ARG B 1 82 ? -10.711 35.156 15.773 1 97.25 82 ARG B CA 1
ATOM 4451 C C . ARG B 1 82 ? -9.961 36.094 14.836 1 97.25 82 ARG B C 1
ATOM 4453 O O . ARG B 1 82 ? -10.531 37.094 14.344 1 97.25 82 ARG B O 1
ATOM 4460 N N . ARG B 1 83 ? -8.727 35.719 14.562 1 96.5 83 ARG B N 1
ATOM 4461 C CA . ARG B 1 83 ? -7.871 36.625 13.797 1 96.5 83 ARG B CA 1
ATOM 4462 C C . ARG B 1 83 ? -7.805 36.219 12.328 1 96.5 83 ARG B C 1
ATOM 4464 O O . ARG B 1 83 ? -7.004 36.75 11.562 1 96.5 83 ARG B O 1
ATOM 4471 N N . GLY B 1 84 ? -8.523 35.219 11.977 1 95.31 84 GLY B N 1
ATOM 4472 C CA . GLY B 1 84 ? -8.594 34.781 10.586 1 95.31 84 GLY B CA 1
ATOM 4473 C C . GLY B 1 84 ? -7.379 34 10.133 1 95.31 84 GLY B C 1
ATOM 4474 O O . GLY B 1 84 ? -7.113 33.875 8.938 1 95.31 84 GLY B O 1
ATOM 4475 N N . ILE B 1 85 ? -6.574 33.531 11.055 1 96.12 85 ILE B N 1
ATOM 4476 C CA . ILE B 1 85 ? -5.477 32.625 10.703 1 96.12 85 ILE B CA 1
ATOM 4477 C C . ILE B 1 85 ? -6.031 31.281 10.234 1 96.12 85 ILE B C 1
ATOM 4479 O O . ILE B 1 85 ? -5.609 30.75 9.203 1 96.12 85 ILE B O 1
ATOM 4483 N N . PHE B 1 86 ? -6.848 30.719 11.023 1 97.62 86 PHE B N 1
ATOM 4484 C CA . PHE B 1 86 ? -7.781 29.734 10.477 1 97.62 86 PHE B CA 1
ATOM 4485 C C . PHE B 1 86 ? -9 30.422 9.883 1 97.62 86 PHE B C 1
ATOM 4487 O O . PHE B 1 86 ? -9.805 31.016 10.609 1 97.62 86 PHE B O 1
ATOM 4494 N N . PHE B 1 87 ? -9.203 30.344 8.555 1 96.62 87 PHE B N 1
ATOM 4495 C CA . PHE B 1 87 ? -10.062 31.328 7.91 1 96.62 87 PHE B CA 1
ATOM 4496 C C . PHE B 1 87 ? -11.211 30.656 7.184 1 96.62 87 PHE B C 1
ATOM 4498 O O . PHE B 1 87 ? -12.195 31.297 6.82 1 96.62 87 PHE B O 1
ATOM 4505 N N . SER B 1 88 ? -11.094 29.359 6.93 1 97.56 88 SER B N 1
ATOM 4506 C CA . SER B 1 88 ? -12.156 28.672 6.203 1 97.56 88 SER B CA 1
ATOM 4507 C C . SER B 1 88 ? -12.312 27.234 6.688 1 97.56 88 SER B C 1
ATOM 4509 O O . SER B 1 88 ? -11.484 26.734 7.457 1 97.56 88 SER B O 1
ATOM 4511 N N . HIS B 1 89 ? -13.477 26.609 6.266 1 98.12 89 HIS B N 1
ATOM 4512 C CA . HIS B 1 89 ? -13.758 25.266 6.734 1 98.12 89 HIS B CA 1
ATOM 4513 C C . HIS B 1 89 ? -14.633 24.5 5.746 1 98.12 89 HIS B C 1
ATOM 4515 O O . HIS B 1 89 ? -15.195 25.094 4.824 1 98.12 89 HIS B O 1
ATOM 4521 N N . ARG B 1 90 ? -14.547 23.234 5.852 1 97.94 90 ARG B N 1
ATOM 4522 C CA . ARG B 1 90 ? -15.539 22.328 5.281 1 97.94 90 ARG B CA 1
ATOM 4523 C C . ARG B 1 90 ? -16.281 21.562 6.379 1 97.94 90 ARG B C 1
ATOM 4525 O O . ARG B 1 90 ? -15.688 20.766 7.102 1 97.94 90 ARG B O 1
ATOM 4532 N N . ASP B 1 91 ? -17.609 21.859 6.598 1 97.81 91 ASP B N 1
ATOM 4533 C CA . ASP B 1 91 ? -18.547 21.094 7.426 1 97.81 91 ASP B CA 1
ATOM 4534 C C . ASP B 1 91 ? -18.156 21.188 8.906 1 97.81 91 ASP B C 1
ATOM 4536 O O . ASP B 1 91 ? -18.266 20.203 9.641 1 97.81 91 ASP B O 1
ATOM 4540 N N . LEU B 1 92 ? -17.641 22.344 9.344 1 98.31 92 LEU B N 1
ATOM 4541 C CA . LEU B 1 92 ? -17.344 22.531 10.758 1 98.31 92 LEU B CA 1
ATOM 4542 C C . LEU B 1 92 ? -18.609 22.531 11.586 1 98.31 92 LEU B C 1
ATOM 4544 O O . LEU B 1 92 ? -18.609 22.094 12.742 1 98.31 92 LEU B O 1
ATOM 4548 N N . HIS B 1 93 ? -19.719 22.906 10.992 1 97.81 93 HIS B N 1
ATOM 4549 C CA . HIS B 1 93 ? -21.016 22.891 11.664 1 97.81 93 HIS B CA 1
ATOM 4550 C C . HIS B 1 93 ? -21.422 21.484 12.062 1 97.81 93 HIS B C 1
ATOM 4552 O O . HIS B 1 93 ? -22.016 21.281 13.133 1 97.81 93 HIS B O 1
ATOM 4558 N N . MET B 1 94 ? -21.109 20.531 11.219 1 97.69 94 MET B N 1
ATOM 4559 C CA . MET B 1 94 ? -21.438 19.141 11.516 1 97.69 94 MET B CA 1
ATOM 4560 C C . MET B 1 94 ? -20.672 18.656 12.742 1 97.69 94 MET B C 1
ATOM 4562 O O . MET B 1 94 ? -21.219 17.922 13.562 1 97.69 94 MET B O 1
ATOM 4566 N N . ILE B 1 95 ? -19.469 19.094 12.883 1 98.38 95 ILE B N 1
ATOM 4567 C CA . ILE B 1 95 ? -18.656 18.703 14.031 1 98.38 95 ILE B CA 1
ATOM 4568 C C . ILE B 1 95 ? -19.25 19.312 15.305 1 98.38 95 ILE B C 1
ATOM 4570 O O . ILE B 1 95 ? -19.344 18.641 16.344 1 98.38 95 ILE B O 1
ATOM 4574 N N . LEU B 1 96 ? -19.641 20.562 15.234 1 98.5 96 LEU B N 1
ATOM 4575 C CA . LEU B 1 96 ? -20.234 21.219 16.391 1 98.5 96 LEU B CA 1
ATOM 4576 C C . LEU B 1 96 ? -21.562 20.562 16.766 1 98.5 96 LEU B C 1
ATOM 4578 O O . LEU B 1 96 ? -21.875 20.438 17.953 1 98.5 96 LEU B O 1
ATOM 4582 N N . ASP B 1 97 ? -22.344 20.109 15.734 1 98.25 97 ASP B N 1
ATOM 4583 C CA . ASP B 1 97 ? -23.562 19.344 16 1 98.25 97 ASP B CA 1
ATOM 4584 C C . ASP B 1 97 ? -23.25 18.062 16.781 1 98.25 97 ASP B C 1
ATOM 4586 O O . ASP B 1 97 ? -23.938 17.75 17.75 1 98.25 97 ASP B O 1
ATOM 4590 N N . ARG B 1 98 ? -22.25 17.438 16.359 1 98.12 98 ARG B N 1
ATOM 4591 C CA . ARG B 1 98 ? -21.875 16.188 17 1 98.12 98 ARG B CA 1
ATOM 4592 C C . ARG B 1 98 ? -21.391 16.422 18.438 1 98.12 98 ARG B C 1
ATOM 4594 O O . ARG B 1 98 ? -21.703 15.664 19.344 1 98.12 98 ARG B O 1
ATOM 4601 N N . TYR B 1 99 ? -20.609 17.469 18.609 1 98.31 99 TYR B N 1
ATOM 4602 C CA . TYR B 1 99 ? -20.125 17.812 19.938 1 98.31 99 TYR B CA 1
ATOM 4603 C C . TYR B 1 99 ? -21.297 18.109 20.875 1 98.31 99 TYR B C 1
ATOM 4605 O O . TYR B 1 99 ? -21.297 17.672 22.031 1 98.31 99 TYR B O 1
ATOM 4613 N N . GLU B 1 100 ? -22.281 18.828 20.344 1 97.56 100 GLU B N 1
ATOM 4614 C CA . GLU B 1 100 ? -23.453 19.172 21.141 1 97.56 100 GLU B CA 1
ATOM 4615 C C . GLU B 1 100 ? -24.172 17.922 21.641 1 97.56 100 GLU B C 1
ATOM 4617 O O . GLU B 1 100 ? -24.703 17.906 22.75 1 97.56 100 GLU B O 1
ATOM 4622 N N . LYS B 1 101 ? -24.125 16.891 20.828 1 97 101 LYS B N 1
ATOM 4623 C CA . LYS B 1 101 ? -24.812 15.633 21.141 1 97 101 LYS B CA 1
ATOM 4624 C C . LYS B 1 101 ? -23.859 14.617 21.766 1 97 101 LYS B C 1
ATOM 4626 O O . LYS B 1 101 ? -24.25 13.492 22.062 1 97 101 LYS B O 1
ATOM 4631 N N . ASN B 1 102 ? -22.578 15.008 21.891 1 97.75 102 ASN B N 1
ATOM 4632 C CA . ASN B 1 102 ? -21.5 14.164 22.375 1 97.75 102 ASN B CA 1
ATOM 4633 C C . ASN B 1 102 ? -21.391 12.867 21.562 1 97.75 102 ASN B C 1
ATOM 4635 O O . ASN B 1 102 ? -21.234 11.789 22.141 1 97.75 102 ASN B O 1
ATOM 4639 N N . GLU B 1 103 ? -21.688 12.961 20.281 1 97.62 103 GLU B N 1
ATOM 4640 C CA . GLU B 1 103 ? -21.406 11.891 19.328 1 97.62 103 GLU B CA 1
ATOM 4641 C C . GLU B 1 103 ? -19.922 11.836 18.969 1 97.62 103 GLU B C 1
ATOM 4643 O O . GLU B 1 103 ? -19.266 12.875 18.859 1 97.62 103 GLU B O 1
ATOM 4648 N N . PRO B 1 104 ? -19.422 10.68 18.703 1 97.62 104 PRO B N 1
ATOM 4649 C CA . PRO B 1 104 ? -17.969 10.531 18.516 1 97.62 104 PRO B CA 1
ATOM 4650 C C . PRO B 1 104 ? -17.469 11.172 17.234 1 97.62 104 PRO B C 1
ATOM 4652 O O . PRO B 1 104 ? -18.141 11.117 16.203 1 97.62 104 PRO B O 1
ATOM 4655 N N . PHE B 1 105 ? -16.391 11.742 17.266 1 98.69 105 PHE B N 1
ATOM 4656 C CA . PHE B 1 105 ? -15.508 12.188 16.203 1 98.69 105 PHE B CA 1
ATOM 4657 C C . PHE B 1 105 ? -14.07 12.312 16.703 1 98.69 105 PHE B C 1
ATOM 4659 O O . PHE B 1 105 ? -13.805 12.109 17.891 1 98.69 105 PHE B O 1
ATOM 4666 N N . PHE B 1 106 ? -13.133 12.492 15.867 1 98.88 106 PHE B N 1
ATOM 4667 C CA . PHE B 1 106 ? -11.742 12.578 16.297 1 98.88 106 PHE B CA 1
ATOM 4668 C C . PHE B 1 106 ? -10.992 13.633 15.5 1 98.88 106 PHE B C 1
ATOM 4670 O O . PHE B 1 106 ? -11.508 14.164 14.516 1 98.88 106 PHE B O 1
ATOM 4677 N N . LEU B 1 107 ? -9.836 14.008 16 1 98.94 107 LEU B N 1
ATOM 4678 C CA . LEU B 1 107 ? -8.938 14.93 15.312 1 98.94 107 LEU B CA 1
ATOM 4679 C C . LEU B 1 107 ? -7.891 14.164 14.508 1 98.94 107 LEU B C 1
ATOM 4681 O O . LEU B 1 107 ? -7.359 13.156 14.984 1 98.94 107 LEU B O 1
ATOM 4685 N N . TYR B 1 108 ? -7.703 14.602 13.312 1 98.81 108 TYR B N 1
ATOM 4686 C CA . TYR B 1 108 ? -6.652 14.062 12.453 1 98.81 108 TYR B CA 1
ATOM 4687 C C . TYR B 1 108 ? -5.77 15.18 11.906 1 98.81 108 TYR B C 1
ATOM 4689 O O . TYR B 1 108 ? -6.27 16.156 11.336 1 98.81 108 TYR B O 1
ATOM 4697 N N . THR B 1 109 ? -4.48 15.094 12.109 1 98.25 109 THR B N 1
ATOM 4698 C CA . THR B 1 109 ? -3.48 15.93 11.461 1 98.25 109 THR B CA 1
ATOM 4699 C C . THR B 1 109 ? -2.219 15.133 11.148 1 98.25 109 THR B C 1
ATOM 4701 O O . THR B 1 109 ? -2.178 13.914 11.367 1 98.25 109 THR B O 1
ATOM 4704 N N . GLY B 1 110 ? -1.268 15.734 10.477 1 95.75 110 GLY B N 1
ATOM 4705 C CA . GLY B 1 110 ? -0.075 14.992 10.102 1 95.75 110 GLY B CA 1
ATOM 4706 C C . GLY B 1 110 ? 1.118 15.883 9.812 1 95.75 110 GLY B C 1
ATOM 4707 O O . GLY B 1 110 ? 1.046 17.094 9.984 1 95.75 110 GLY B O 1
ATOM 4708 N N . ARG B 1 111 ? 2.195 15.203 9.578 1 94.12 111 ARG B N 1
ATOM 4709 C CA . ARG B 1 111 ? 3.463 15.852 9.266 1 94.12 111 ARG B CA 1
ATOM 4710 C C . ARG B 1 111 ? 4.324 14.961 8.375 1 94.12 111 ARG B C 1
ATOM 4712 O O . ARG B 1 111 ? 4.461 13.758 8.633 1 94.12 111 ARG B O 1
ATOM 4719 N N . GLY B 1 112 ? 4.773 15.539 7.27 1 92.75 112 GLY B N 1
ATOM 4720 C CA . GLY B 1 112 ? 5.871 14.898 6.559 1 92.75 112 GLY B CA 1
ATOM 4721 C C . GLY B 1 112 ? 7.223 15.156 7.191 1 92.75 112 GLY B C 1
ATOM 4722 O O . GLY B 1 112 ? 7.719 16.281 7.172 1 92.75 112 GLY B O 1
ATOM 4723 N N . PRO B 1 113 ? 7.816 14.172 7.754 1 91.75 113 PRO B N 1
ATOM 4724 C CA . PRO B 1 113 ? 9.078 14.398 8.469 1 91.75 113 PRO B CA 1
ATOM 4725 C C . PRO B 1 113 ? 10.258 14.617 7.523 1 91.75 113 PRO B C 1
ATOM 4727 O O . PRO B 1 113 ? 10.836 13.648 7.023 1 91.75 113 PRO B O 1
ATOM 4730 N N . SER B 1 114 ? 10.633 15.797 7.258 1 79.94 114 SER B N 1
ATOM 4731 C CA . SER B 1 114 ? 11.633 16.109 6.238 1 79.94 114 SER B CA 1
ATOM 4732 C C . SER B 1 114 ? 12.992 16.406 6.863 1 79.94 114 SER B C 1
ATOM 4734 O O . SER B 1 114 ? 14.008 16.453 6.164 1 79.94 114 SER B O 1
ATOM 4736 N N . SER B 1 115 ? 13.055 16.766 8.047 1 78.62 115 SER B N 1
ATOM 4737 C CA . SER B 1 115 ? 14.297 17.047 8.75 1 78.62 115 SER B CA 1
ATOM 4738 C C . SER B 1 115 ? 14.211 16.672 10.219 1 78.62 115 SER B C 1
ATOM 4740 O O . SER B 1 115 ? 13.188 16.156 10.672 1 78.62 115 SER B O 1
ATOM 4742 N N . ASP B 1 116 ? 15.297 17.031 10.82 1 72 116 ASP B N 1
ATOM 4743 C CA . ASP B 1 116 ? 15.406 16.641 12.219 1 72 116 ASP B CA 1
ATOM 4744 C C . ASP B 1 116 ? 14.625 17.594 13.117 1 72 116 ASP B C 1
ATOM 4746 O O . ASP B 1 116 ? 14.32 17.266 14.266 1 72 116 ASP B O 1
ATOM 4750 N N . SER B 1 117 ? 14.398 18.797 12.594 1 78.06 117 SER B N 1
ATOM 4751 C CA . SER B 1 117 ? 13.727 19.719 13.484 1 78.06 117 SER B CA 1
ATOM 4752 C C . SER B 1 117 ? 12.68 20.547 12.742 1 78.06 117 SER B C 1
ATOM 4754 O O . SER B 1 117 ? 12.867 20.891 11.578 1 78.06 117 SER B O 1
ATOM 4756 N N . MET B 1 118 ? 11.641 20.844 13.492 1 84.44 118 MET B N 1
ATOM 4757 C CA . MET B 1 118 ? 10.57 21.688 12.977 1 84.44 118 MET B CA 1
ATOM 4758 C C . MET B 1 118 ? 10.883 23.172 13.203 1 84.44 118 MET B C 1
ATOM 4760 O O . MET B 1 118 ? 11.641 23.516 14.109 1 84.44 118 MET B O 1
ATOM 4764 N N . HIS B 1 119 ? 10.469 24.031 12.383 1 88.69 119 HIS B N 1
ATOM 4765 C CA . HIS B 1 119 ? 10.477 25.469 12.617 1 88.69 119 HIS B CA 1
ATOM 4766 C C . HIS B 1 119 ? 9.125 25.953 13.133 1 88.69 119 HIS B C 1
ATOM 4768 O O . HIS B 1 119 ? 8.172 25.172 13.203 1 88.69 119 HIS B O 1
ATOM 4774 N N . ILE B 1 120 ? 9.016 27.172 13.484 1 90.62 120 ILE B N 1
ATOM 4775 C CA . ILE B 1 120 ? 7.84 27.703 14.164 1 90.62 120 ILE B CA 1
ATOM 4776 C C . ILE B 1 120 ? 6.641 27.672 13.219 1 90.62 120 ILE B C 1
ATOM 4778 O O . ILE B 1 120 ? 5.492 27.625 13.672 1 90.62 120 ILE B O 1
ATOM 4782 N N . GLY B 1 121 ? 6.91 27.688 11.898 1 87.81 121 GLY B N 1
ATOM 4783 C CA . GLY B 1 121 ? 5.816 27.578 10.945 1 87.81 121 GLY B CA 1
ATOM 4784 C C . GLY B 1 121 ? 5.07 26.25 11.047 1 87.81 121 GLY B C 1
ATOM 4785 O O . GLY B 1 121 ? 3.852 26.203 10.867 1 87.81 121 GLY B O 1
ATOM 4786 N N . HIS B 1 122 ? 5.707 25.25 11.414 1 87.81 122 HIS B N 1
ATOM 4787 C CA . HIS B 1 122 ? 5.117 23.906 11.523 1 87.81 122 HIS B CA 1
ATOM 4788 C C . HIS B 1 122 ? 4.309 23.766 12.812 1 87.81 122 HIS B C 1
ATOM 4790 O O . HIS B 1 122 ? 3.312 23.047 12.844 1 87.81 122 HIS B O 1
ATOM 4796 N N . THR B 1 123 ? 4.668 24.422 13.789 1 91.75 123 THR B N 1
ATOM 4797 C CA . THR B 1 123 ? 4.102 24.156 15.109 1 91.75 123 THR B CA 1
ATOM 4798 C C . THR B 1 123 ? 2.744 24.844 15.258 1 91.75 123 THR B C 1
ATOM 4800 O O . THR B 1 123 ? 1.975 24.5 16.156 1 91.75 123 THR B O 1
ATOM 4803 N N . GLN B 1 124 ? 2.486 25.859 14.43 1 93.5 124 GLN B N 1
ATOM 4804 C CA . GLN B 1 124 ? 1.256 26.625 14.602 1 93.5 124 GLN B CA 1
ATOM 4805 C C . GLN B 1 124 ? 0.029 25.719 14.484 1 93.5 124 GLN B C 1
ATOM 4807 O O . GLN B 1 124 ? -0.916 25.844 15.273 1 93.5 124 GLN B O 1
ATOM 4812 N N . VAL B 1 125 ? 0.096 24.812 13.539 1 95.81 125 VAL B N 1
ATOM 4813 C CA . VAL B 1 125 ? -1.03 23.891 13.391 1 95.81 125 VAL B CA 1
ATOM 4814 C C . VAL B 1 125 ? -1.163 23.031 14.648 1 95.81 125 VAL B C 1
ATOM 4816 O O . VAL B 1 125 ? -2.27 22.828 15.148 1 95.81 125 VAL B O 1
ATOM 4819 N N . PHE B 1 126 ? -0.086 22.578 15.172 1 96.75 126 PHE B N 1
ATOM 4820 C CA . PHE B 1 126 ? -0.105 21.688 16.328 1 96.75 126 PHE B CA 1
ATOM 4821 C C . PHE B 1 126 ? -0.561 22.438 17.578 1 96.75 126 PHE B C 1
ATOM 4823 O O . PHE B 1 126 ? -1.229 21.859 18.438 1 96.75 126 PHE B O 1
ATOM 4830 N N . ASP B 1 127 ? -0.189 23.75 17.656 1 95.62 127 ASP B N 1
ATOM 4831 C CA . ASP B 1 127 ? -0.686 24.562 18.766 1 95.62 127 ASP B CA 1
ATOM 4832 C C . ASP B 1 127 ? -2.211 24.641 18.75 1 95.62 127 ASP B C 1
ATOM 4834 O O . ASP B 1 127 ? -2.854 24.547 19.797 1 95.62 127 ASP B O 1
ATOM 4838 N N . PHE B 1 128 ? -2.713 24.844 17.609 1 97.94 128 PHE B N 1
ATOM 4839 C CA . PHE B 1 128 ? -4.16 24.922 17.438 1 97.94 128 PHE B CA 1
ATOM 4840 C C . PHE B 1 128 ? -4.812 23.578 17.75 1 97.94 128 PHE B C 1
ATOM 4842 O O . PHE B 1 128 ? -5.844 23.516 18.422 1 97.94 128 PHE B O 1
ATOM 4849 N N . VAL B 1 129 ? -4.25 22.484 17.281 1 98.56 129 VAL B N 1
ATOM 4850 C CA . VAL B 1 129 ? -4.781 21.141 17.5 1 98.56 129 VAL B CA 1
ATOM 4851 C C . VAL B 1 129 ? -4.766 20.812 18.984 1 98.56 129 VAL B C 1
ATOM 4853 O O . VAL B 1 129 ? -5.695 20.188 19.5 1 98.56 129 VAL B O 1
ATOM 4856 N N . LYS B 1 130 ? -3.688 21.219 19.672 1 97.88 130 LYS B N 1
ATOM 4857 C CA . LYS B 1 130 ? -3.613 21.031 21.109 1 97.88 130 LYS B CA 1
ATOM 4858 C C . LYS B 1 130 ? -4.781 21.719 21.828 1 97.88 130 LYS B C 1
ATOM 4860 O O . LYS B 1 130 ? -5.418 21.125 22.688 1 97.88 130 LYS B O 1
ATOM 4865 N N . TRP B 1 131 ? -5.012 22.938 21.406 1 98.06 131 TRP B N 1
ATOM 4866 C CA . TRP B 1 131 ? -6.141 23.672 21.969 1 98.06 131 TRP B CA 1
ATOM 4867 C C . TRP B 1 131 ? -7.457 22.969 21.672 1 98.06 131 TRP B C 1
ATOM 4869 O O . TRP B 1 131 ? -8.328 22.859 22.531 1 98.06 131 TRP B O 1
ATOM 4879 N N . LEU B 1 132 ? -7.645 22.438 20.422 1 98.69 132 LEU B N 1
ATOM 4880 C CA . LEU B 1 132 ? -8.844 21.703 20.047 1 98.69 132 LEU B CA 1
ATOM 4881 C C . LEU B 1 132 ? -9.016 20.469 20.922 1 98.69 132 LEU B C 1
ATOM 4883 O O . LEU B 1 132 ? -10.117 20.172 21.391 1 98.69 132 LEU B O 1
ATOM 4887 N N . GLN B 1 133 ? -7.922 19.703 21.078 1 98.5 133 GLN B N 1
ATOM 4888 C CA . GLN B 1 133 ? -7.973 18.5 21.891 1 98.5 133 GLN B CA 1
ATOM 4889 C C . GLN B 1 133 ? -8.445 18.812 23.312 1 98.5 133 GLN B C 1
ATOM 4891 O O . GLN B 1 133 ? -9.289 18.094 23.859 1 98.5 133 GLN B O 1
ATOM 4896 N N . GLU B 1 134 ? -7.938 19.891 23.891 1 97.25 134 GLU B N 1
ATOM 4897 C CA . GLU B 1 134 ? -8.297 20.281 25.25 1 97.25 134 GLU B CA 1
ATOM 4898 C C . GLU B 1 134 ? -9.742 20.766 25.312 1 97.25 134 GLU B C 1
ATOM 4900 O O . GLU B 1 134 ? -10.461 20.469 26.266 1 97.25 134 GLU B O 1
ATOM 4905 N N . THR B 1 135 ? -10.156 21.5 24.328 1 98.06 135 THR B N 1
ATOM 4906 C CA . THR B 1 135 ? -11.477 22.125 24.312 1 98.06 135 THR B CA 1
ATOM 4907 C C . THR B 1 135 ? -12.555 21.078 24.062 1 98.06 135 THR B C 1
ATOM 4909 O O . THR B 1 135 ? -13.609 21.094 24.703 1 98.06 135 THR B O 1
ATOM 4912 N N . LEU B 1 136 ? -12.258 20.156 23.125 1 98.38 136 LEU B N 1
ATOM 4913 C CA . LEU B 1 136 ? -13.297 19.234 22.656 1 98.38 136 LEU B CA 1
ATOM 4914 C C . LEU B 1 136 ? -13.18 17.891 23.375 1 98.38 136 LEU B C 1
ATOM 4916 O O . LEU B 1 136 ? -14.117 17.094 23.359 1 98.38 136 LEU B O 1
ATOM 4920 N N . ASP B 1 137 ? -12 17.547 23.922 1 98.25 137 ASP B N 1
ATOM 4921 C CA . ASP B 1 137 ? -11.734 16.312 24.641 1 98.25 137 ASP B CA 1
ATOM 4922 C C . ASP B 1 137 ? -12.016 15.086 23.766 1 98.25 137 ASP B C 1
ATOM 4924 O O . ASP B 1 137 ? -12.797 14.219 24.141 1 98.25 137 ASP B O 1
ATOM 4928 N N . VAL B 1 138 ? -11.312 14.969 22.688 1 98.44 138 VAL B N 1
ATOM 4929 C CA . VAL B 1 138 ? -11.508 13.891 21.734 1 98.44 138 VAL B CA 1
ATOM 4930 C C . VAL B 1 138 ? -10.164 13.258 21.375 1 98.44 138 VAL B C 1
ATOM 4932 O O . VAL B 1 138 ? -9.109 13.844 21.625 1 98.44 138 VAL B O 1
ATOM 4935 N N . PRO B 1 139 ? -10.148 12.008 20.781 1 98.69 139 PRO B N 1
ATOM 4936 C CA . PRO B 1 139 ? -8.898 11.406 20.328 1 98.69 139 PRO B CA 1
ATOM 4937 C C . PRO B 1 139 ? -8.219 12.211 19.219 1 98.69 139 PRO B C 1
ATOM 4939 O O . PRO B 1 139 ? -8.898 12.805 18.391 1 98.69 139 PRO B O 1
ATOM 4942 N N . LEU B 1 140 ? -6.945 12.203 19.312 1 98.94 140 LEU B N 1
ATOM 4943 C CA . LEU B 1 140 ? -6.117 12.812 18.281 1 98.94 140 LEU B CA 1
ATOM 4944 C C . LEU B 1 140 ? -5.223 11.781 17.609 1 98.94 140 LEU B C 1
ATOM 4946 O O . LEU B 1 140 ? -4.512 11.031 18.297 1 98.94 140 LEU B O 1
ATOM 4950 N N . ILE B 1 141 ? -5.316 11.758 16.328 1 98.94 141 ILE B N 1
ATOM 4951 C CA . ILE B 1 141 ? -4.43 10.914 15.531 1 98.94 141 ILE B CA 1
ATOM 4952 C C . ILE B 1 141 ? -3.488 11.789 14.711 1 98.94 141 ILE B C 1
ATOM 4954 O O . ILE B 1 141 ? -3.934 12.68 13.977 1 98.94 141 ILE B O 1
ATOM 4958 N N . VAL B 1 142 ? -2.172 11.555 14.852 1 98.81 142 VAL B N 1
ATOM 4959 C CA . VAL B 1 142 ? -1.153 12.273 14.102 1 98.81 142 VAL B CA 1
ATOM 4960 C C . VAL B 1 142 ? -0.42 11.312 13.164 1 98.81 142 VAL B C 1
ATOM 4962 O O . VAL B 1 142 ? 0.226 10.367 13.625 1 98.81 142 VAL B O 1
ATOM 4965 N N . MET B 1 143 ? -0.507 11.609 11.922 1 98.69 143 MET B N 1
ATOM 4966 C CA . MET B 1 143 ? 0.138 10.781 10.906 1 98.69 143 MET B CA 1
ATOM 4967 C C . MET B 1 143 ? 1.5 11.352 10.523 1 98.69 143 MET B C 1
ATOM 4969 O O . MET B 1 143 ? 1.612 12.531 10.18 1 98.69 143 MET B O 1
ATOM 4973 N N . LEU B 1 144 ? 2.521 10.555 10.641 1 98.31 144 LEU B N 1
ATOM 4974 C CA . LEU B 1 144 ? 3.828 10.891 10.086 1 98.31 144 LEU B CA 1
ATOM 4975 C C . LEU B 1 144 ? 4.051 10.172 8.758 1 98.31 144 LEU B C 1
ATOM 4977 O O . LEU B 1 144 ? 4.156 8.945 8.727 1 98.31 144 LEU B O 1
ATOM 4981 N N . THR B 1 145 ? 4.129 10.93 7.688 1 97.56 145 THR B N 1
ATOM 4982 C CA . THR B 1 145 ? 4.141 10.367 6.34 1 97.56 145 THR B CA 1
ATOM 4983 C C . THR B 1 145 ? 5.57 10.141 5.859 1 97.56 145 THR B C 1
ATOM 4985 O O . THR B 1 145 ? 5.98 10.703 4.84 1 97.56 145 THR B O 1
ATOM 4988 N N . ASP B 1 146 ? 6.297 9.344 6.531 1 97.75 146 ASP B N 1
ATOM 4989 C CA . ASP B 1 146 ? 7.684 9.055 6.191 1 97.75 146 ASP B CA 1
ATOM 4990 C C . ASP B 1 146 ? 7.777 8.312 4.855 1 97.75 146 ASP B C 1
ATOM 4992 O O . ASP B 1 146 ? 8.75 8.477 4.117 1 97.75 146 ASP B O 1
ATOM 4996 N N . ASP B 1 147 ? 6.797 7.527 4.484 1 98.19 147 ASP B N 1
ATOM 4997 C CA . ASP B 1 147 ? 6.805 6.875 3.178 1 98.19 147 ASP B CA 1
ATOM 4998 C C . ASP B 1 147 ? 6.648 7.898 2.053 1 98.19 147 ASP B C 1
ATOM 5000 O O . ASP B 1 147 ? 7.301 7.781 1.011 1 98.19 147 ASP B O 1
ATOM 5004 N N . GLU B 1 148 ? 5.828 8.875 2.227 1 96.69 148 GLU B N 1
ATOM 5005 C CA . GLU B 1 148 ? 5.73 9.953 1.25 1 96.69 148 GLU B CA 1
ATOM 5006 C C . GLU B 1 148 ? 7.082 10.633 1.036 1 96.69 148 GLU B C 1
ATOM 5008 O O . GLU B 1 148 ? 7.477 10.891 -0.102 1 96.69 148 GLU B O 1
ATOM 5013 N N . LYS B 1 149 ? 7.715 10.938 2.145 1 95.38 149 LYS B N 1
ATOM 5014 C CA . LYS B 1 149 ? 9.016 11.594 2.066 1 95.38 149 LYS B CA 1
ATOM 5015 C C . LYS B 1 149 ? 10.008 10.75 1.272 1 95.38 149 LYS B C 1
ATOM 5017 O O . LYS B 1 149 ? 10.773 11.281 0.466 1 95.38 149 LYS B O 1
ATOM 5022 N N . TYR B 1 150 ? 10.008 9.461 1.487 1 97.44 150 TYR B N 1
ATOM 5023 C CA . TYR B 1 150 ? 10.859 8.555 0.73 1 97.44 150 TYR B CA 1
ATOM 5024 C C . TYR B 1 150 ? 10.5 8.578 -0.751 1 97.44 150 TYR B C 1
ATOM 5026 O O . TYR B 1 150 ? 11.383 8.711 -1.605 1 97.44 150 TYR B O 1
ATOM 5034 N N . LEU B 1 151 ? 9.234 8.539 -1.076 1 97.44 151 LEU B N 1
ATOM 5035 C CA . LEU B 1 151 ? 8.75 8.453 -2.447 1 97.44 151 LEU B CA 1
ATOM 5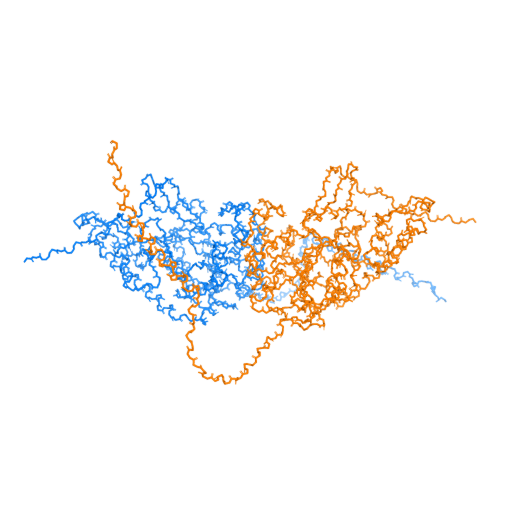036 C C . LEU B 1 151 ? 9.047 9.734 -3.219 1 97.44 151 LEU B C 1
ATOM 5038 O O . LEU B 1 151 ? 9.289 9.688 -4.426 1 97.44 151 LEU B O 1
ATOM 5042 N N . PHE B 1 152 ? 9.023 10.836 -2.523 1 92.5 152 PHE B N 1
ATOM 5043 C CA . PHE B 1 152 ? 9.141 12.125 -3.182 1 92.5 152 PHE B CA 1
ATOM 5044 C C . PHE B 1 152 ? 10.578 12.617 -3.156 1 92.5 152 PHE B C 1
ATOM 5046 O O . PHE B 1 152 ? 10.906 13.648 -3.756 1 92.5 152 PHE B O 1
ATOM 5053 N N . SER B 1 153 ? 11.406 11.875 -2.477 1 91.06 153 SER B N 1
ATOM 5054 C CA . SER B 1 153 ? 12.82 12.25 -2.416 1 91.06 153 SER B CA 1
ATOM 5055 C C . SER B 1 153 ? 13.664 11.375 -3.338 1 91.06 153 SER B C 1
ATOM 5057 O O . SER B 1 153 ? 13.336 10.203 -3.559 1 91.06 153 SER B O 1
ATOM 5059 N N . GLU B 1 154 ? 14.742 11.898 -3.809 1 86.62 154 GLU B N 1
ATOM 5060 C CA . GLU B 1 154 ? 15.633 11.117 -4.656 1 86.62 154 GLU B CA 1
ATOM 5061 C C . GLU B 1 154 ? 16.719 10.438 -3.834 1 86.62 154 GLU B C 1
ATOM 5063 O O . GLU B 1 154 ? 17.203 9.359 -4.195 1 86.62 154 GLU B O 1
ATOM 5068 N N . LYS B 1 155 ? 17 11 -2.682 1 88.5 155 LYS B N 1
ATOM 5069 C CA . LYS B 1 155 ? 18.25 10.594 -2.035 1 88.5 155 LYS B CA 1
ATOM 5070 C C . LYS B 1 155 ? 17.969 9.906 -0.698 1 88.5 155 LYS B C 1
ATOM 5072 O O . LYS B 1 155 ? 18.828 9.195 -0.173 1 88.5 155 LYS B O 1
ATOM 5077 N N . ARG B 1 156 ? 16.875 10.07 -0.179 1 92.75 156 ARG B N 1
ATOM 5078 C CA . ARG B 1 156 ? 16.641 9.594 1.181 1 92.75 156 ARG B CA 1
ATOM 5079 C C . ARG B 1 156 ? 16.375 8.094 1.197 1 92.75 156 ARG B C 1
ATOM 5081 O O . ARG B 1 156 ? 15.727 7.562 0.295 1 92.75 156 ARG B O 1
ATOM 5088 N N . THR B 1 157 ? 16.906 7.438 2.236 1 95.06 157 THR B N 1
ATOM 5089 C CA . THR B 1 157 ? 16.641 6.016 2.436 1 95.06 157 THR B CA 1
ATOM 5090 C C . THR B 1 157 ? 15.453 5.809 3.363 1 95.06 157 THR B C 1
ATOM 5092 O O . THR B 1 157 ? 15.008 6.746 4.035 1 95.06 157 THR B O 1
ATOM 5095 N N . VAL B 1 158 ? 14.945 4.59 3.369 1 96.31 158 VAL B N 1
ATOM 5096 C CA . VAL B 1 158 ? 13.836 4.234 4.246 1 96.31 158 VAL B CA 1
ATOM 5097 C C . VAL B 1 158 ? 14.242 4.434 5.703 1 96.31 158 VAL B C 1
ATOM 5099 O O . VAL B 1 158 ? 13.484 5 6.496 1 96.31 158 VAL B O 1
ATOM 5102 N N . GLU B 1 159 ? 15.453 4.02 6.062 1 94.62 159 GLU B N 1
ATOM 5103 C CA . GLU B 1 159 ? 15.961 4.137 7.426 1 94.62 159 GLU B CA 1
ATOM 5104 C C . GLU B 1 159 ? 16.062 5.602 7.852 1 94.62 159 GLU B C 1
ATOM 5106 O O . GLU B 1 159 ? 15.711 5.949 8.977 1 94.62 159 GLU B O 1
ATOM 5111 N N . GLU B 1 160 ? 16.5 6.445 6.996 1 95.19 160 GLU B N 1
ATOM 5112 C CA . GLU B 1 160 ? 16.641 7.867 7.285 1 95.19 160 GLU B CA 1
ATOM 5113 C C . GLU B 1 160 ? 15.289 8.508 7.594 1 95.19 160 GLU B C 1
ATOM 5115 O O . GLU B 1 160 ? 15.141 9.211 8.594 1 95.19 160 GLU B O 1
ATOM 5120 N N . VAL B 1 161 ? 14.32 8.273 6.766 1 96.81 161 VAL B N 1
ATOM 5121 C CA . VAL B 1 161 ? 13.039 8.953 6.926 1 96.81 161 VAL B CA 1
ATOM 5122 C C . VAL B 1 161 ? 12.305 8.398 8.148 1 96.81 161 VAL B C 1
ATOM 5124 O O . VAL B 1 161 ? 11.586 9.125 8.828 1 96.81 161 VAL B O 1
ATOM 5127 N N . MET B 1 162 ? 12.469 7.129 8.414 1 96.69 162 MET B N 1
ATOM 5128 C CA . MET B 1 162 ? 11.906 6.574 9.641 1 96.69 162 MET B CA 1
ATOM 5129 C C . MET B 1 162 ? 12.555 7.191 10.875 1 96.69 162 MET B C 1
ATOM 5131 O O . MET B 1 162 ? 11.898 7.402 11.891 1 96.69 162 MET B O 1
ATOM 5135 N N . GLY B 1 163 ? 13.836 7.449 10.789 1 95.62 163 GLY B N 1
ATOM 5136 C CA . GLY B 1 163 ? 14.508 8.188 11.852 1 95.62 163 GLY B CA 1
ATOM 5137 C C . GLY B 1 163 ? 13.945 9.586 12.055 1 95.62 163 GLY B C 1
ATOM 5138 O O . GLY B 1 163 ? 13.719 10 13.195 1 95.62 163 GLY B O 1
ATOM 5139 N N . TYR B 1 164 ? 13.695 10.266 10.953 1 94.44 164 TYR B N 1
ATOM 5140 C CA . TYR B 1 164 ? 13.086 11.586 11.023 1 94.44 164 TYR B CA 1
ATOM 5141 C C . TYR B 1 164 ? 11.719 11.523 11.695 1 94.44 164 TYR B C 1
ATOM 5143 O O . TYR B 1 164 ? 11.328 12.445 12.406 1 94.44 164 TYR B O 1
ATOM 5151 N N . SER B 1 165 ? 10.984 10.43 11.422 1 96.5 165 SER B N 1
ATOM 5152 C CA . SER B 1 165 ? 9.672 10.266 12.039 1 96.5 165 SER B CA 1
ATOM 5153 C C . SER B 1 165 ? 9.773 10.273 13.562 1 96.5 165 SER B C 1
ATOM 5155 O O . SER B 1 165 ? 8.961 10.906 14.242 1 96.5 165 SER B O 1
ATOM 5157 N N . ARG B 1 166 ? 10.742 9.648 14.117 1 96 166 ARG B N 1
ATOM 5158 C CA . ARG B 1 166 ? 10.891 9.578 15.57 1 96 166 ARG B CA 1
ATOM 5159 C C . ARG B 1 166 ? 11.273 10.938 16.141 1 96 166 ARG B C 1
ATOM 5161 O O . ARG B 1 166 ? 10.734 11.352 17.172 1 96 166 ARG B O 1
ATOM 5168 N N . THR B 1 167 ? 12.125 11.648 15.469 1 94.06 167 THR B N 1
ATOM 5169 C CA . THR B 1 167 ? 12.539 12.961 15.945 1 94.06 167 THR B CA 1
ATOM 5170 C C . THR B 1 167 ? 11.398 13.961 15.844 1 94.06 167 THR B C 1
ATOM 5172 O O . THR B 1 167 ? 11.195 14.781 16.75 1 94.06 167 THR B O 1
ATOM 5175 N N . ASN B 1 168 ? 10.719 13.891 14.734 1 95.19 168 ASN B N 1
ATOM 5176 C CA . ASN B 1 168 ? 9.562 14.766 14.586 1 95.19 168 ASN B CA 1
ATOM 5177 C C . ASN B 1 168 ? 8.484 14.445 15.617 1 95.19 168 ASN B C 1
ATOM 5179 O O . ASN B 1 168 ? 7.797 15.344 16.109 1 95.19 168 ASN B O 1
ATOM 5183 N N . ALA B 1 169 ? 8.336 13.141 15.93 1 97.19 169 ALA B N 1
ATOM 5184 C CA . ALA B 1 169 ? 7.398 12.758 16.984 1 97.19 169 ALA B CA 1
ATOM 5185 C C . ALA B 1 169 ? 7.754 13.422 18.297 1 97.19 169 ALA B C 1
ATOM 5187 O O . ALA B 1 169 ? 6.871 13.883 19.031 1 97.19 169 ALA B O 1
ATOM 5188 N N . LYS B 1 170 ? 9.047 13.516 18.625 1 96.38 170 LYS B N 1
ATOM 5189 C CA . LYS B 1 170 ? 9.477 14.195 19.844 1 96.38 170 LYS B CA 1
ATOM 5190 C C . LYS B 1 170 ? 9.055 15.656 19.844 1 96.38 170 LYS B C 1
ATOM 5192 O O . LYS B 1 170 ? 8.578 16.172 20.859 1 96.38 170 LYS B O 1
ATOM 5197 N N . ASP B 1 171 ? 9.211 16.266 18.703 1 95.19 171 ASP B N 1
ATOM 5198 C CA . ASP B 1 171 ? 8.805 17.656 18.578 1 95.19 171 ASP B CA 1
ATOM 5199 C C . ASP B 1 171 ? 7.297 17.812 18.75 1 95.19 171 ASP B C 1
ATOM 5201 O O . ASP B 1 171 ? 6.84 18.734 19.438 1 95.19 171 ASP B O 1
ATOM 5205 N N . ILE B 1 172 ? 6.543 16.953 18.141 1 97 172 ILE B N 1
ATOM 5206 C CA . ILE B 1 172 ? 5.09 17.016 18.203 1 97 172 ILE B CA 1
ATOM 5207 C C . ILE B 1 172 ? 4.617 16.781 19.625 1 97 172 ILE B C 1
ATOM 5209 O O . ILE B 1 172 ? 3.748 17.5 20.125 1 97 172 ILE B O 1
ATOM 5213 N N . ILE B 1 173 ? 5.219 15.82 20.312 1 97.75 173 ILE B N 1
ATOM 5214 C CA . ILE B 1 173 ? 4.887 15.516 21.703 1 97.75 173 ILE B CA 1
ATOM 5215 C C . ILE B 1 173 ? 5.172 16.734 22.578 1 97.75 173 ILE B C 1
ATOM 5217 O O . ILE B 1 173 ? 4.406 17.031 23.5 1 97.75 173 ILE B O 1
ATOM 5221 N N . ALA B 1 174 ? 6.148 17.5 22.234 1 96.06 174 ALA B N 1
ATOM 5222 C CA . ALA B 1 174 ? 6.566 18.672 22.984 1 96.06 174 ALA B CA 1
ATOM 5223 C C . ALA B 1 174 ? 5.551 19.797 22.859 1 96.06 174 ALA B C 1
ATOM 5225 O O . ALA B 1 174 ? 5.594 20.781 23.609 1 96.06 174 ALA B O 1
ATOM 5226 N N . ALA B 1 175 ? 4.668 19.656 21.906 1 94.62 175 ALA B N 1
ATOM 5227 C CA . ALA B 1 175 ? 3.586 20.641 21.797 1 94.62 175 ALA B CA 1
ATOM 5228 C C . ALA B 1 175 ? 2.645 20.531 23 1 94.62 175 ALA B C 1
ATOM 5230 O O . ALA B 1 175 ? 1.888 21.469 23.266 1 94.62 175 ALA B O 1
ATOM 5231 N N . GLY B 1 176 ? 2.602 19.359 23.688 1 95.75 176 GLY B N 1
ATOM 5232 C CA . GLY B 1 176 ? 1.889 19.25 24.953 1 95.75 176 GLY B CA 1
ATOM 5233 C C . GLY B 1 176 ? 0.612 18.438 24.844 1 95.75 176 GLY B C 1
ATOM 5234 O O . GLY B 1 176 ? -0.35 18.688 25.578 1 95.75 176 GLY B O 1
ATOM 5235 N N . PHE B 1 177 ? 0.57 17.469 23.953 1 97.56 177 PHE B N 1
ATOM 5236 C CA . PHE B 1 177 ? -0.624 16.656 23.75 1 97.56 177 PHE B CA 1
ATOM 5237 C C . PHE B 1 177 ? -0.795 15.672 24.906 1 97.56 177 PHE B C 1
ATOM 5239 O O . PHE B 1 177 ? 0.184 15.273 25.547 1 97.56 177 PHE B O 1
ATOM 5246 N N . ASP B 1 178 ? -2.008 15.297 25.188 1 97.69 178 ASP B N 1
ATOM 5247 C CA . ASP B 1 178 ? -2.342 14.297 26.203 1 97.69 178 ASP B CA 1
ATOM 5248 C C . ASP B 1 178 ? -2.035 12.883 25.703 1 97.69 178 ASP B C 1
ATOM 5250 O O . ASP B 1 178 ? -2.633 12.422 24.719 1 97.69 178 ASP B O 1
ATOM 5254 N N . PRO B 1 179 ? -1.133 12.172 26.422 1 97.56 179 PRO B N 1
ATOM 5255 C CA . PRO B 1 179 ? -0.772 10.836 25.953 1 97.56 179 PRO B CA 1
ATOM 5256 C C . PRO B 1 179 ? -1.957 9.867 25.953 1 97.56 179 PRO B C 1
ATOM 5258 O O . PRO B 1 179 ? -1.994 8.93 25.156 1 97.56 179 PRO B O 1
ATOM 5261 N N . ASN B 1 180 ? -2.975 10.094 26.75 1 98.12 180 ASN B N 1
ATOM 5262 C CA . ASN B 1 180 ? -4.117 9.195 26.844 1 98.12 180 ASN B CA 1
ATOM 5263 C C . ASN B 1 180 ? -5.09 9.391 25.688 1 98.12 180 ASN B C 1
ATOM 5265 O O . ASN B 1 180 ? -5.969 8.555 25.453 1 98.12 180 ASN B O 1
ATOM 5269 N N . LYS B 1 181 ? -4.867 10.477 24.906 1 98.44 181 LYS B N 1
ATOM 5270 C CA . LYS B 1 181 ? -5.828 10.805 23.859 1 98.44 181 LYS B CA 1
ATOM 5271 C C . LYS B 1 181 ? -5.141 10.906 22.5 1 98.44 181 LYS B C 1
ATOM 5273 O O . LYS B 1 181 ? -5.762 11.297 21.5 1 98.44 181 LYS B O 1
ATOM 5278 N N . THR B 1 182 ? -3.826 10.586 22.5 1 98.88 182 THR B N 1
ATOM 5279 C CA . THR B 1 182 ? -3.082 10.867 21.281 1 98.88 182 THR B CA 1
ATOM 5280 C C . THR B 1 182 ? -2.406 9.602 20.75 1 98.88 182 THR B C 1
ATOM 5282 O O . THR B 1 182 ? -1.774 8.867 21.516 1 98.88 182 THR B O 1
ATOM 5285 N N . PHE B 1 183 ? -2.604 9.352 19.484 1 98.88 183 PHE B N 1
ATOM 5286 C CA . PHE B 1 183 ? -1.907 8.289 18.781 1 98.88 183 PHE B CA 1
ATOM 5287 C C . PHE B 1 183 ? -1.108 8.852 17.609 1 98.88 183 PHE B C 1
ATOM 5289 O O . PHE B 1 183 ? -1.679 9.422 16.672 1 98.88 183 PHE B O 1
ATOM 5296 N N . ILE B 1 184 ? 0.173 8.742 17.688 1 98.88 184 ILE B N 1
ATOM 5297 C CA . ILE B 1 184 ? 1.074 9.141 16.609 1 98.88 184 ILE B CA 1
ATOM 5298 C C . ILE B 1 184 ? 1.619 7.898 15.898 1 98.88 184 ILE B C 1
ATOM 5300 O O . ILE B 1 184 ? 2.021 6.934 16.547 1 98.88 184 ILE B O 1
ATOM 5304 N N . PHE B 1 185 ? 1.59 7.906 14.57 1 98.69 185 PHE B N 1
ATOM 5305 C CA . PHE B 1 185 ? 2.146 6.719 13.93 1 98.69 185 PHE B CA 1
ATOM 5306 C C . PHE B 1 185 ? 2.939 7.098 12.688 1 98.69 185 PHE B C 1
ATOM 5308 O O . PHE B 1 185 ? 2.68 8.133 12.07 1 98.69 185 PHE B O 1
ATOM 5315 N N . SER B 1 186 ? 3.963 6.305 12.422 1 97.94 186 SER B N 1
ATOM 5316 C CA . SER B 1 186 ? 4.691 6.281 11.156 1 97.94 186 SER B CA 1
ATOM 5317 C C . SER B 1 186 ? 3.994 5.391 10.133 1 97.94 186 SER B C 1
ATOM 5319 O O . SER B 1 186 ? 3.541 4.293 10.461 1 97.94 186 SER B O 1
ATOM 5321 N N . ASP B 1 187 ? 3.926 5.871 8.906 1 98.62 187 ASP B N 1
ATOM 5322 C CA . ASP B 1 187 ? 3.305 5.055 7.871 1 98.62 187 ASP B CA 1
ATOM 5323 C C . ASP B 1 187 ? 4.031 3.723 7.711 1 98.62 187 ASP B C 1
ATOM 5325 O O . ASP B 1 187 ? 3.4 2.666 7.656 1 98.62 187 ASP B O 1
ATOM 5329 N N . PHE B 1 188 ? 5.344 3.725 7.648 1 98.38 188 PHE B N 1
ATOM 5330 C CA . PHE B 1 188 ? 6.113 2.5 7.473 1 98.38 188 PHE B CA 1
ATOM 5331 C C . PHE B 1 188 ? 5.836 1.517 8.602 1 98.38 188 PHE B C 1
ATOM 5333 O O . PHE B 1 188 ? 5.855 0.302 8.398 1 98.38 188 PHE B O 1
ATOM 5340 N N . ALA B 1 189 ? 5.516 2.023 9.781 1 97.5 189 ALA B N 1
ATOM 5341 C CA . ALA B 1 189 ? 5.344 1.165 10.945 1 97.5 189 ALA B CA 1
ATOM 5342 C C . ALA B 1 189 ? 3.896 0.698 11.078 1 97.5 189 ALA B C 1
ATOM 5344 O O . ALA B 1 189 ? 3.635 -0.4 11.578 1 97.5 189 ALA B O 1
ATOM 5345 N N . TYR B 1 190 ? 2.965 1.479 10.586 1 98.44 190 TYR B N 1
ATOM 5346 C CA . TYR B 1 190 ? 1.578 1.218 10.961 1 98.44 190 TYR B CA 1
ATOM 5347 C C . TYR B 1 190 ? 0.811 0.599 9.797 1 98.44 190 TYR B C 1
ATOM 5349 O O . TYR B 1 190 ? -0.188 -0.095 10 1 98.44 190 TYR B O 1
ATOM 5357 N N . VAL B 1 191 ? 1.139 0.856 8.523 1 98.69 191 VAL B N 1
ATOM 5358 C CA . VAL B 1 191 ? 0.396 0.336 7.383 1 98.69 191 VAL B CA 1
ATOM 5359 C C . VAL B 1 191 ? 0.17 -1.164 7.551 1 98.69 191 VAL B C 1
ATOM 5361 O O . VAL B 1 191 ? 1.111 -1.914 7.824 1 98.69 191 VAL B O 1
ATOM 5364 N N . GLY B 1 192 ? -1.037 -1.625 7.387 1 98.19 192 GLY B N 1
ATOM 5365 C CA . GLY B 1 192 ? -1.471 -3.002 7.559 1 98.19 192 GLY B CA 1
ATOM 5366 C C . GLY B 1 192 ? -2.84 -3.123 8.195 1 98.19 192 GLY B C 1
ATOM 5367 O O . GLY B 1 192 ? -3.453 -2.115 8.562 1 98.19 192 GLY B O 1
ATOM 5368 N N . GLY B 1 193 ? -3.391 -4.309 8.25 1 97 193 GLY B N 1
ATOM 5369 C CA . GLY B 1 193 ? -4.637 -4.574 8.953 1 97 193 GLY B CA 1
ATOM 5370 C C . GLY B 1 193 ? -5.812 -3.793 8.398 1 97 193 GLY B C 1
ATOM 5371 O O . GLY B 1 193 ? -5.996 -3.715 7.184 1 97 193 GLY B O 1
ATOM 5372 N N . ALA B 1 194 ? -6.562 -3.199 9.336 1 98.19 194 ALA B N 1
ATOM 5373 C CA . ALA B 1 194 ? -7.75 -2.432 8.969 1 98.19 194 ALA B CA 1
ATOM 5374 C C . ALA B 1 194 ? -7.375 -1.196 8.156 1 98.19 194 ALA B C 1
ATOM 5376 O O . ALA B 1 194 ? -8.117 -0.784 7.262 1 98.19 194 ALA B O 1
ATOM 5377 N N . PHE B 1 195 ? -6.25 -0.607 8.523 1 98.69 195 PHE B N 1
ATOM 5378 C CA . PHE B 1 195 ? -5.773 0.563 7.793 1 98.69 195 PHE B CA 1
ATOM 5379 C C . PHE B 1 195 ? -5.523 0.227 6.328 1 98.69 195 PHE B C 1
ATOM 5381 O O . PHE B 1 195 ? -5.961 0.955 5.438 1 98.69 195 PHE B O 1
ATOM 5388 N N . TYR B 1 196 ? -4.887 -0.915 6.012 1 98.81 196 TYR B N 1
ATOM 5389 C CA . TYR B 1 196 ? -4.613 -1.329 4.641 1 98.81 196 TYR B CA 1
ATOM 5390 C C . TYR B 1 196 ? -5.906 -1.632 3.893 1 98.81 196 TYR B C 1
ATOM 5392 O O . TYR B 1 196 ? -6.027 -1.336 2.701 1 98.81 196 TYR B O 1
ATOM 5400 N N . LYS B 1 197 ? -6.852 -2.238 4.547 1 98.62 197 LYS B N 1
ATOM 5401 C CA . LYS B 1 197 ? -8.141 -2.477 3.908 1 98.62 197 LYS B CA 1
ATOM 5402 C C . LYS B 1 197 ? -8.742 -1.177 3.385 1 98.62 197 LYS B C 1
ATOM 5404 O O . LYS B 1 197 ? -9.203 -1.116 2.242 1 98.62 197 LYS B O 1
ATOM 5409 N N . ASN B 1 198 ? -8.688 -0.127 4.176 1 98.75 198 ASN B N 1
ATOM 5410 C CA . ASN B 1 198 ? -9.258 1.153 3.77 1 98.75 198 ASN B CA 1
ATOM 5411 C C . ASN B 1 198 ? -8.406 1.827 2.695 1 98.75 198 ASN B C 1
ATOM 5413 O O . ASN B 1 198 ? -8.938 2.516 1.82 1 98.75 198 ASN B O 1
ATOM 5417 N N . ILE B 1 199 ? -7.027 1.631 2.789 1 98.88 199 ILE B N 1
ATOM 5418 C CA . ILE B 1 199 ? -6.164 2.143 1.732 1 98.88 199 ILE B CA 1
ATOM 5419 C C . ILE B 1 199 ? -6.582 1.548 0.39 1 98.88 199 ILE B C 1
ATOM 5421 O O . ILE B 1 199 ? -6.707 2.27 -0.603 1 98.88 199 ILE B O 1
ATOM 5425 N N . VAL B 1 200 ? -6.855 0.25 0.369 1 98.81 200 VAL B N 1
ATOM 5426 C CA . VAL B 1 200 ? -7.195 -0.44 -0.87 1 98.81 200 VAL B CA 1
ATOM 5427 C C . VAL B 1 200 ? -8.586 -0.006 -1.34 1 98.81 200 VAL B C 1
ATOM 5429 O O . VAL B 1 200 ? -8.797 0.233 -2.531 1 98.81 200 VAL B O 1
ATOM 5432 N N . ARG B 1 201 ? -9.578 0.115 -0.435 1 98.5 201 ARG B N 1
ATOM 5433 C CA . ARG B 1 201 ? -10.898 0.613 -0.785 1 98.5 201 ARG B CA 1
ATOM 5434 C C . ARG B 1 201 ? -10.82 1.992 -1.43 1 98.5 201 ARG B C 1
ATOM 5436 O O . ARG B 1 201 ? -11.477 2.252 -2.441 1 98.5 201 ARG B O 1
ATOM 5443 N N . PHE B 1 202 ? -10 2.855 -0.787 1 98.62 202 PHE B N 1
ATOM 5444 C CA . PHE B 1 202 ? -9.797 4.211 -1.285 1 98.62 202 PHE B CA 1
ATOM 5445 C C . PHE B 1 202 ? -9.156 4.188 -2.668 1 98.62 202 PHE B C 1
ATOM 5447 O O . PHE B 1 202 ? -9.641 4.844 -3.594 1 98.62 202 PHE B O 1
ATOM 5454 N N . ALA B 1 203 ? -8.125 3.412 -2.855 1 98.69 203 ALA B N 1
ATOM 5455 C CA . ALA B 1 203 ? -7.348 3.361 -4.094 1 98.69 203 ALA B CA 1
ATOM 5456 C C . ALA B 1 203 ? -8.203 2.883 -5.258 1 98.69 203 ALA B C 1
ATOM 5458 O O . ALA B 1 203 ? -8 3.297 -6.402 1 98.69 203 ALA B O 1
ATOM 5459 N N . LYS B 1 204 ? -9.133 1.98 -4.984 1 98.31 204 LYS B N 1
ATOM 5460 C CA . LYS B 1 204 ? -10.016 1.459 -6.023 1 98.31 204 LYS B CA 1
ATOM 5461 C C . LYS B 1 204 ? -10.914 2.561 -6.586 1 98.31 204 LYS B C 1
ATOM 5463 O O . LYS B 1 204 ? -11.312 2.51 -7.75 1 98.31 204 LYS B O 1
ATOM 5468 N N . ARG B 1 205 ? -11.148 3.615 -5.863 1 97.56 205 ARG B N 1
ATOM 5469 C CA . ARG B 1 205 ? -12.125 4.637 -6.23 1 97.56 205 ARG B CA 1
ATOM 5470 C C . ARG B 1 205 ? -11.461 5.785 -6.98 1 97.56 205 ARG B C 1
ATOM 5472 O O . ARG B 1 205 ? -12.141 6.613 -7.594 1 97.56 205 ARG B O 1
ATOM 5479 N N . VAL B 1 206 ? -10.18 5.852 -6.949 1 98.38 206 VAL B N 1
ATOM 5480 C CA . VAL B 1 206 ? -9.453 6.961 -7.562 1 98.38 206 VAL B CA 1
ATOM 5481 C C . VAL B 1 206 ? -8.812 6.5 -8.867 1 98.38 206 VAL B C 1
ATOM 5483 O O . VAL B 1 206 ? -7.988 5.578 -8.867 1 98.38 206 VAL B O 1
ATOM 5486 N N . THR B 1 207 ? -9.172 7.094 -9.93 1 98 207 THR B N 1
ATOM 5487 C CA . THR B 1 207 ? -8.547 6.777 -11.211 1 98 207 THR B CA 1
ATOM 5488 C C . THR B 1 207 ? -7.246 7.559 -11.383 1 98 207 THR B C 1
ATOM 5490 O O . THR B 1 207 ? -7.012 8.547 -10.688 1 98 207 THR B O 1
ATOM 5493 N N . TYR B 1 208 ? -6.449 7.148 -12.32 1 97.88 208 TYR B N 1
ATOM 5494 C CA . TYR B 1 208 ? -5.234 7.898 -12.617 1 97.88 208 TYR B CA 1
ATOM 5495 C C . TYR B 1 208 ? -5.57 9.305 -13.102 1 97.88 208 TYR B C 1
ATOM 5497 O O . TYR B 1 208 ? -4.906 10.273 -12.734 1 97.88 208 TYR B O 1
ATOM 5505 N N . ASN B 1 209 ? -6.559 9.375 -13.93 1 97.56 209 ASN B N 1
ATOM 5506 C CA . ASN B 1 209 ? -6.973 10.688 -14.422 1 97.56 209 ASN B CA 1
ATOM 5507 C C . ASN B 1 209 ? -7.305 11.641 -13.281 1 97.56 209 ASN B C 1
ATOM 5509 O O . ASN B 1 209 ? -6.914 12.805 -13.305 1 97.56 209 ASN B O 1
ATOM 5513 N N . THR B 1 210 ? -7.984 11.18 -12.305 1 97.38 210 THR B N 1
ATOM 5514 C CA . THR B 1 210 ? -8.344 11.984 -11.141 1 97.38 210 THR B CA 1
ATOM 5515 C C . THR B 1 210 ? -7.094 12.414 -10.375 1 97.38 210 THR B C 1
ATOM 5517 O O . THR B 1 210 ? -6.941 13.586 -10.031 1 97.38 210 THR B O 1
ATOM 5520 N N . ALA B 1 211 ? -6.18 11.492 -10.148 1 96.19 211 ALA B N 1
ATOM 5521 C CA . ALA B 1 211 ? -4.941 11.797 -9.43 1 96.19 211 ALA B CA 1
ATOM 5522 C C . ALA B 1 211 ? -4.102 12.812 -10.203 1 96.19 211 ALA B C 1
ATOM 5524 O O . ALA B 1 211 ? -3.543 13.742 -9.609 1 96.19 211 ALA B O 1
ATOM 5525 N N . LYS B 1 212 ? -4.004 12.617 -11.477 1 95.94 212 LYS B N 1
ATOM 5526 C CA . LYS B 1 212 ? -3.264 13.539 -12.336 1 95.94 212 LYS B CA 1
ATOM 5527 C C . LYS B 1 212 ? -3.844 14.945 -12.266 1 95.94 212 LYS B C 1
ATOM 5529 O O . LYS B 1 212 ? -3.102 15.922 -12.125 1 95.94 212 LYS B O 1
ATOM 5534 N N . ALA B 1 213 ? -5.109 15.047 -12.328 1 95 213 ALA B N 1
ATOM 5535 C CA . ALA B 1 213 ? -5.793 16.344 -12.328 1 95 213 ALA B CA 1
ATOM 5536 C C . ALA B 1 213 ? -5.598 17.062 -10.992 1 95 213 ALA B C 1
ATOM 5538 O O . ALA B 1 213 ? -5.402 18.281 -10.961 1 95 213 ALA B O 1
ATOM 5539 N N . ILE B 1 214 ? -5.582 16.375 -9.945 1 93.69 214 ILE B N 1
ATOM 5540 C CA . ILE B 1 214 ? -5.566 16.969 -8.617 1 93.69 214 ILE B CA 1
ATOM 5541 C C . ILE B 1 214 ? -4.125 17.266 -8.195 1 93.69 214 ILE B C 1
ATOM 5543 O O . ILE B 1 214 ? -3.842 18.312 -7.625 1 93.69 214 ILE B O 1
ATOM 5547 N N . PHE B 1 215 ? -3.221 16.328 -8.516 1 93.69 215 PHE B N 1
ATOM 5548 C CA . PHE B 1 215 ? -1.901 16.422 -7.902 1 93.69 215 PHE B CA 1
ATOM 5549 C C . PHE B 1 215 ? -0.845 16.781 -8.945 1 93.69 215 PHE B C 1
ATOM 5551 O O . PHE B 1 215 ? 0.316 17.016 -8.602 1 93.69 215 PHE B O 1
ATOM 5558 N N . GLY B 1 216 ? -1.165 16.797 -10.148 1 92.25 216 GLY B N 1
ATOM 5559 C CA . GLY B 1 216 ? -0.242 17.203 -11.195 1 92.25 216 GLY B CA 1
ATOM 5560 C C . GLY B 1 216 ? 0.757 16.109 -11.562 1 92.25 216 GLY B C 1
ATOM 5561 O O . GLY B 1 216 ? 1.849 16.406 -12.047 1 92.25 216 GLY B O 1
ATOM 5562 N N . PHE B 1 217 ? 0.425 14.891 -11.336 1 93.94 217 PHE B N 1
ATOM 5563 C CA . PHE B 1 217 ? 1.297 13.781 -11.695 1 93.94 217 PHE B CA 1
ATOM 5564 C C . PHE B 1 217 ? 1.331 13.602 -13.211 1 93.94 217 PHE B C 1
ATOM 5566 O O . PHE B 1 217 ? 0.426 14.047 -13.914 1 93.94 217 PHE B O 1
ATOM 5573 N N . ASP B 1 218 ? 2.422 13.016 -13.664 1 93.88 218 ASP B N 1
ATOM 5574 C CA . ASP B 1 218 ? 2.553 12.719 -15.086 1 93.88 218 ASP B CA 1
ATOM 5575 C C . ASP B 1 218 ? 3.137 11.328 -15.312 1 93.88 218 ASP B C 1
ATOM 5577 O O . ASP B 1 218 ? 3.168 10.508 -14.391 1 93.88 218 ASP B O 1
ATOM 5581 N N . GLY B 1 219 ? 3.459 11.039 -16.578 1 95.5 219 GLY B N 1
ATOM 5582 C CA . GLY B 1 219 ? 3.924 9.703 -16.922 1 95.5 219 GLY B CA 1
ATOM 5583 C C . GLY B 1 219 ? 5.223 9.328 -16.25 1 95.5 219 GLY B C 1
ATOM 5584 O O . GLY B 1 219 ? 5.531 8.141 -16.094 1 95.5 219 GLY B O 1
ATOM 5585 N N . SER B 1 220 ? 6.012 10.281 -15.805 1 96.12 220 SER B N 1
ATOM 5586 C CA . SER B 1 220 ? 7.312 10.023 -15.188 1 96.12 220 SER B CA 1
ATOM 5587 C C . SER B 1 220 ? 7.191 9.891 -13.68 1 96.12 220 SER B C 1
ATOM 5589 O O . SER B 1 220 ? 8.141 9.477 -13.008 1 96.12 220 SER B O 1
ATOM 5591 N N . SER B 1 221 ? 6.035 10.242 -13.156 1 97.06 221 SER B N 1
ATOM 5592 C CA . SER B 1 221 ? 5.82 10.062 -11.719 1 97.06 221 SER B CA 1
ATOM 5593 C C . SER B 1 221 ? 5.836 8.586 -11.336 1 97.06 221 SER B C 1
ATOM 5595 O O . SER B 1 221 ? 5.297 7.746 -12.062 1 97.06 221 SER B O 1
ATOM 5597 N N . ASN B 1 222 ? 6.5 8.258 -10.234 1 97.94 222 ASN B N 1
ATOM 5598 C CA . ASN B 1 222 ? 6.488 6.859 -9.82 1 97.94 222 ASN B CA 1
ATOM 5599 C C . ASN B 1 222 ? 5.129 6.449 -9.258 1 97.94 222 ASN B C 1
ATOM 5601 O O . ASN B 1 222 ? 4.379 7.293 -8.766 1 97.94 222 ASN B O 1
ATOM 5605 N N . ILE B 1 223 ? 4.828 5.207 -9.305 1 98.5 223 ILE B N 1
ATOM 5606 C CA . ILE B 1 223 ? 3.486 4.719 -9.008 1 98.5 223 ILE B CA 1
ATOM 5607 C C . ILE B 1 223 ? 3.23 4.785 -7.508 1 98.5 223 ILE B C 1
ATOM 5609 O O . ILE B 1 223 ? 2.084 4.707 -7.062 1 98.5 223 ILE B O 1
ATOM 5613 N N . GLY B 1 224 ? 4.285 4.902 -6.645 1 98.62 224 GLY B N 1
ATOM 5614 C CA . GLY B 1 224 ? 4.109 5.133 -5.223 1 98.62 224 GLY B CA 1
ATOM 5615 C C . GLY B 1 224 ? 3.531 6.5 -4.902 1 98.62 224 GLY B C 1
ATOM 5616 O O . GLY B 1 224 ? 2.635 6.617 -4.066 1 98.62 224 GLY B O 1
ATOM 5617 N N . LYS B 1 225 ? 4.059 7.531 -5.605 1 97.56 225 LYS B N 1
ATOM 5618 C CA . LYS B 1 225 ? 3.523 8.883 -5.469 1 97.56 225 LYS B CA 1
ATOM 5619 C C . LYS B 1 225 ? 2.041 8.93 -5.836 1 97.56 225 LYS B C 1
ATOM 5621 O O . LYS B 1 225 ? 1.237 9.523 -5.117 1 97.56 225 LYS B O 1
ATOM 5626 N N . ILE B 1 226 ? 1.745 8.281 -6.863 1 98 226 ILE B N 1
ATOM 5627 C CA . ILE B 1 226 ? 0.396 8.297 -7.414 1 98 226 ILE B CA 1
ATOM 5628 C C . ILE B 1 226 ? -0.571 7.633 -6.441 1 98 226 ILE B C 1
ATOM 5630 O O . ILE B 1 226 ? -1.708 8.078 -6.277 1 98 226 ILE B O 1
ATOM 5634 N N . HIS B 1 227 ? -0.118 6.594 -5.816 1 98.56 227 HIS B N 1
ATOM 5635 C CA . HIS B 1 227 ? -0.925 5.785 -4.906 1 98.56 227 HIS B CA 1
ATOM 5636 C C . HIS B 1 227 ? -1.064 6.461 -3.547 1 98.56 227 HIS B C 1
ATOM 5638 O O . HIS B 1 227 ? -1.985 6.148 -2.787 1 98.56 227 HIS B O 1
ATOM 5644 N N . PHE B 1 228 ? -0.25 7.461 -3.166 1 98.12 228 PHE B N 1
ATOM 5645 C CA . PHE B 1 228 ? -0.05 7.941 -1.804 1 98.12 228 PHE B CA 1
ATOM 5646 C C . PHE B 1 228 ? -1.328 8.562 -1.257 1 98.12 228 PHE B C 1
ATOM 5648 O O . PHE B 1 228 ? -1.613 8.461 -0.062 1 98.12 228 PHE B O 1
ATOM 5655 N N . ALA B 1 229 ? -2.119 9.234 -2.051 1 97.88 229 ALA B N 1
ATOM 5656 C CA . ALA B 1 229 ? -3.354 9.883 -1.611 1 97.88 229 ALA B CA 1
ATOM 5657 C C . ALA B 1 229 ? -4.254 8.898 -0.873 1 97.88 229 ALA B C 1
ATOM 5659 O O . ALA B 1 229 ? -4.965 9.273 0.063 1 97.88 229 ALA B O 1
ATOM 5660 N N . SER B 1 230 ? -4.223 7.613 -1.303 1 98.75 230 SER B N 1
ATOM 5661 C CA . SER B 1 230 ? -5.051 6.594 -0.664 1 98.75 230 SER B CA 1
ATOM 5662 C C . SER B 1 230 ? -4.605 6.34 0.771 1 98.75 230 SER B C 1
ATOM 5664 O O . SER B 1 230 ? -5.43 6.074 1.646 1 98.75 230 SER B O 1
ATOM 5666 N N . ILE B 1 231 ? -3.281 6.418 1.019 1 98.69 231 ILE B N 1
ATOM 5667 C CA . ILE B 1 231 ? -2.738 6.191 2.354 1 98.69 231 ILE B CA 1
ATOM 5668 C C . ILE B 1 231 ? -3.109 7.359 3.268 1 98.69 231 ILE B C 1
ATOM 5670 O O . ILE B 1 231 ? -3.627 7.152 4.367 1 98.69 231 ILE B O 1
ATOM 5674 N N . GLN B 1 232 ? -2.916 8.586 2.793 1 98.38 232 GLN B N 1
ATOM 5675 C CA . GLN B 1 232 ? -3.236 9.766 3.584 1 98.38 232 GLN B CA 1
ATOM 5676 C C . GLN B 1 232 ? -4.734 9.859 3.854 1 98.38 232 GLN B C 1
ATOM 5678 O O . GLN B 1 232 ? -5.152 10.18 4.969 1 98.38 232 GLN B O 1
ATOM 5683 N N . GLY B 1 233 ? -5.547 9.594 2.84 1 98.69 233 GLY B N 1
ATOM 5684 C CA . GLY B 1 233 ? -6.992 9.68 2.975 1 98.69 233 GLY B CA 1
ATOM 5685 C C . GLY B 1 233 ? -7.566 8.641 3.922 1 98.69 233 GLY B C 1
ATOM 5686 O O . GLY B 1 233 ? -8.508 8.922 4.664 1 98.69 233 GLY B O 1
ATOM 5687 N N . ALA B 1 234 ? -6.988 7.434 3.926 1 98.81 234 ALA B N 1
ATOM 5688 C CA . ALA B 1 234 ? -7.5 6.336 4.742 1 98.81 234 ALA B CA 1
ATOM 5689 C C . ALA B 1 234 ? -7.414 6.668 6.23 1 98.81 234 ALA B C 1
ATOM 5691 O O . ALA B 1 234 ? -8.188 6.145 7.035 1 98.81 234 ALA B O 1
ATOM 5692 N N . THR B 1 235 ? -6.5 7.566 6.629 1 98.75 235 THR B N 1
ATOM 5693 C CA . THR B 1 235 ? -6.34 7.977 8.023 1 98.75 235 THR B CA 1
ATOM 5694 C C . THR B 1 235 ? -7.562 8.758 8.5 1 98.75 235 THR B C 1
ATOM 5696 O O . THR B 1 235 ? -7.801 8.867 9.703 1 98.75 235 THR B O 1
ATOM 5699 N N . SER B 1 236 ? -8.375 9.281 7.59 1 98.81 236 SER B N 1
ATOM 5700 C CA . SER B 1 236 ? -9.562 10.062 7.93 1 98.81 236 SER B CA 1
ATOM 5701 C C . SER B 1 236 ? -10.695 9.164 8.406 1 98.81 236 SER B C 1
ATOM 5703 O O . SER B 1 236 ? -11.703 9.648 8.93 1 98.81 236 SER B O 1
ATOM 5705 N N . PHE B 1 237 ? -10.547 7.828 8.227 1 98.81 237 PHE B N 1
ATOM 5706 C CA . PHE B 1 237 ? -11.625 6.895 8.539 1 98.81 237 PHE B CA 1
ATOM 5707 C C . PHE B 1 237 ? -11.375 6.215 9.883 1 98.81 237 PHE B C 1
ATOM 5709 O O . PHE B 1 237 ? -10.352 5.543 10.062 1 98.81 237 PHE B O 1
ATOM 5716 N N . ALA B 1 238 ? -12.336 6.328 10.75 1 98.81 238 ALA B N 1
ATOM 5717 C CA . ALA B 1 238 ? -12.188 5.777 12.094 1 98.81 238 ALA B CA 1
ATOM 5718 C C . ALA B 1 238 ? -11.984 4.266 12.047 1 98.81 238 ALA B C 1
ATOM 5720 O O . ALA B 1 238 ? -11.305 3.701 12.906 1 98.81 238 ALA B O 1
ATOM 5721 N N . SER B 1 239 ? -12.508 3.584 11.023 1 98.5 239 SER B N 1
ATOM 5722 C CA . SER B 1 239 ? -12.398 2.135 10.891 1 98.5 239 SER B CA 1
ATOM 5723 C C . SER B 1 239 ? -10.969 1.707 10.594 1 98.5 239 SER B C 1
ATOM 5725 O O . SER B 1 239 ? -10.641 0.52 10.664 1 98.5 239 SER B O 1
ATOM 5727 N N . SER B 1 240 ? -10.086 2.645 10.305 1 98.81 240 SER B N 1
ATOM 5728 C CA . SER B 1 240 ? -8.664 2.35 10.133 1 98.81 240 SER B CA 1
ATOM 5729 C C . SER B 1 240 ? -7.992 2.086 11.477 1 98.81 240 SER B C 1
ATOM 5731 O O . SER B 1 240 ? -6.863 1.592 11.523 1 98.81 240 SER B O 1
ATOM 5733 N N . PHE B 1 241 ? -8.734 2.408 12.609 1 98.75 241 PHE B N 1
ATOM 5734 C CA . PHE B 1 241 ? -8.133 2.354 13.938 1 98.75 241 PHE B CA 1
ATOM 5735 C C . PHE B 1 241 ? -9.023 1.575 14.898 1 98.75 241 PHE B C 1
ATOM 5737 O O . PHE B 1 241 ? -9.516 2.131 15.883 1 98.75 241 PHE B O 1
ATOM 5744 N N . PRO B 1 242 ? -9.07 0.246 14.719 1 98.31 242 PRO B N 1
ATOM 5745 C CA . PRO B 1 242 ? -9.953 -0.54 15.578 1 98.31 242 PRO B CA 1
ATOM 5746 C C . PRO B 1 242 ? -9.523 -0.513 17.047 1 98.31 242 PRO B C 1
ATOM 5748 O O . PRO B 1 242 ? -10.359 -0.666 17.938 1 98.31 242 PRO B O 1
ATOM 5751 N N . HIS B 1 243 ? -8.242 -0.276 17.344 1 98.19 243 HIS B N 1
ATOM 5752 C CA . HIS B 1 243 ? -7.754 -0.238 18.719 1 98.19 243 HIS B CA 1
ATOM 5753 C C . HIS B 1 243 ? -8.273 0.993 19.453 1 98.19 243 HIS B C 1
ATOM 5755 O O . HIS B 1 243 ? -8.266 1.035 20.688 1 98.19 243 HIS B O 1
ATOM 5761 N N . ILE B 1 244 ? -8.758 1.984 18.688 1 98.5 244 ILE B N 1
ATOM 5762 C CA . ILE B 1 244 ? -9.266 3.211 19.297 1 98.5 244 ILE B CA 1
ATOM 5763 C C . ILE B 1 244 ? -10.789 3.207 19.281 1 98.5 244 ILE B C 1
ATOM 5765 O O . ILE B 1 244 ? -11.43 3.52 20.281 1 98.5 244 ILE B O 1
ATOM 5769 N N . PHE B 1 245 ? -11.406 2.75 18.141 1 98.25 245 PHE B N 1
ATOM 5770 C CA . PHE B 1 245 ? -12.828 3.004 17.953 1 98.25 245 PHE B CA 1
ATOM 5771 C C . PHE B 1 245 ? -13.617 1.7 17.969 1 98.25 245 PHE B C 1
ATOM 5773 O O . PHE B 1 245 ? -14.852 1.715 17.953 1 98.25 245 PHE B O 1
ATOM 5780 N N . GLY B 1 246 ? -12.906 0.555 17.922 1 96.94 246 GLY B N 1
ATOM 5781 C CA . GLY B 1 246 ? -13.578 -0.735 17.953 1 96.94 246 GLY B CA 1
ATOM 5782 C C . GLY B 1 246 ? -13.547 -1.451 16.609 1 96.94 246 GLY B C 1
ATOM 5783 O O . GLY B 1 246 ? -13.156 -0.868 15.602 1 96.94 246 GLY B O 1
ATOM 5784 N N . ASP B 1 247 ? -14.07 -2.658 16.594 1 95.44 247 ASP B N 1
ATOM 5785 C CA . ASP B 1 247 ? -13.898 -3.547 15.453 1 95.44 247 ASP B CA 1
ATOM 5786 C C . ASP B 1 247 ? -15.148 -3.543 14.57 1 95.44 247 ASP B C 1
ATOM 5788 O O . ASP B 1 247 ? -15.133 -4.086 13.461 1 95.44 247 ASP B O 1
ATOM 5792 N N . ASP B 1 248 ? -16.203 -2.912 15.016 1 95.94 248 ASP B N 1
ATOM 5793 C CA . ASP B 1 248 ? -17.438 -2.863 14.227 1 95.94 248 ASP B CA 1
ATOM 5794 C C . ASP B 1 248 ? -17.344 -1.794 13.141 1 95.94 248 ASP B C 1
ATOM 5796 O O . ASP B 1 248 ? -17.609 -0.617 13.398 1 95.94 248 ASP B O 1
ATOM 5800 N N . GLU B 1 249 ? -17.125 -2.162 11.984 1 94.56 249 GLU B N 1
ATOM 5801 C CA . GLU B 1 249 ? -16.875 -1.241 10.883 1 94.56 249 GLU B CA 1
ATOM 5802 C C . GLU B 1 249 ? -18.125 -0.429 10.555 1 94.56 249 GLU B C 1
ATOM 5804 O O . GLU B 1 249 ? -18.031 0.71 10.094 1 94.56 249 GLU B O 1
ATOM 5809 N N . LYS B 1 250 ? -19.281 -1.029 10.719 1 92.19 250 LYS B N 1
ATOM 5810 C CA . LYS B 1 250 ? -20.531 -0.308 10.461 1 92.19 250 LYS B CA 1
ATOM 5811 C C . LYS B 1 250 ? -20.656 0.908 11.375 1 92.19 250 LYS B C 1
ATOM 5813 O O . LYS B 1 250 ? -21.094 1.974 10.938 1 92.19 250 LYS B O 1
ATOM 5818 N N . LYS B 1 251 ? -20.234 0.768 12.539 1 95.88 251 LYS B N 1
ATOM 5819 C CA . LYS B 1 251 ? -20.281 1.858 13.508 1 95.88 251 LYS B CA 1
ATOM 5820 C C . LYS B 1 251 ? -19.125 2.83 13.305 1 95.88 251 LYS B C 1
ATOM 5822 O O . LYS B 1 251 ? -19.328 4.047 13.281 1 95.88 251 LYS B O 1
ATOM 5827 N N . THR B 1 252 ? -17.984 2.279 13.117 1 97.69 252 THR B N 1
ATOM 5828 C CA . THR B 1 252 ? -16.797 3.117 13.07 1 97.69 252 THR B CA 1
ATOM 5829 C C . THR B 1 252 ? -16.75 3.918 11.773 1 97.69 252 THR B C 1
ATOM 5831 O O . THR B 1 252 ? -16.203 5.02 11.734 1 97.69 252 THR B O 1
ATOM 5834 N N . SER B 1 253 ? -17.344 3.426 10.727 1 97.12 253 SER B N 1
ATOM 5835 C CA . SER B 1 253 ? -17.344 4.113 9.438 1 97.12 253 SER B CA 1
ATOM 5836 C C . SER B 1 253 ? -18.203 5.367 9.477 1 97.12 253 SER B C 1
ATOM 5838 O O . SER B 1 253 ? -18.109 6.219 8.594 1 97.12 253 SER B O 1
ATOM 5840 N N . SER B 1 254 ? -19.016 5.496 10.492 1 97.56 254 SER B N 1
ATOM 5841 C CA . SER B 1 254 ? -19.906 6.645 10.617 1 97.56 254 SER B CA 1
ATOM 5842 C C . SER B 1 254 ? -19.297 7.734 11.484 1 97.56 254 SER B C 1
ATOM 5844 O O . SER B 1 254 ? -19.891 8.797 11.68 1 97.56 254 SER B O 1
ATOM 5846 N N . ILE B 1 255 ? -18.125 7.523 12 1 98.5 255 ILE B N 1
ATOM 5847 C CA . ILE B 1 255 ? -17.438 8.492 12.859 1 98.5 255 ILE B CA 1
ATOM 5848 C C . ILE B 1 255 ? -16.562 9.406 12.008 1 98.5 255 ILE B C 1
ATOM 5850 O O . ILE B 1 255 ? -15.57 8.969 11.43 1 98.5 255 ILE B O 1
ATOM 5854 N N . PRO B 1 256 ? -16.859 10.719 11.875 1 98.62 256 PRO B N 1
ATOM 5855 C CA . PRO B 1 256 ? -16.031 11.648 11.094 1 98.62 256 PRO B CA 1
ATOM 5856 C C . PRO B 1 256 ? -14.836 12.164 11.875 1 98.62 256 PRO B C 1
ATOM 5858 O O . PRO B 1 256 ? -14.719 11.922 13.078 1 98.62 256 PRO B O 1
ATOM 5861 N N . CYS B 1 257 ? -13.945 12.797 11.172 1 98.69 257 CYS B N 1
ATOM 5862 C CA . CYS B 1 257 ? -12.836 13.484 11.828 1 98.69 257 CYS B CA 1
ATOM 5863 C C . CYS B 1 257 ? -12.805 14.961 11.453 1 98.69 257 CYS B C 1
ATOM 5865 O O . CYS B 1 257 ? -13.453 15.367 10.484 1 98.69 257 CYS B O 1
ATOM 5867 N N . LEU B 1 258 ? -12.258 15.758 12.273 1 98.94 258 LEU B N 1
ATOM 5868 C CA . LEU B 1 258 ? -11.891 17.141 11.984 1 98.94 258 LEU B CA 1
ATOM 5869 C C . LEU B 1 258 ? -10.398 17.266 11.688 1 98.94 258 LEU B C 1
ATOM 5871 O O . LEU B 1 258 ? -9.57 16.844 12.492 1 98.94 258 LEU B O 1
ATOM 5875 N N . ILE B 1 259 ? -10.117 17.844 10.516 1 98.88 259 ILE B N 1
ATOM 5876 C CA . ILE B 1 259 ? -8.734 17.906 10.062 1 98.88 259 ILE B CA 1
ATOM 5877 C C . ILE B 1 259 ? -8.281 19.359 10 1 98.88 259 ILE B C 1
ATOM 5879 O O . ILE B 1 259 ? -8.508 20.047 9 1 98.88 259 ILE B O 1
ATOM 5883 N N . PRO B 1 260 ? -7.621 19.859 10.992 1 98.69 260 PRO B N 1
ATOM 5884 C CA . PRO B 1 260 ? -6.906 21.125 10.844 1 98.69 260 PRO B CA 1
ATOM 5885 C C . PRO B 1 260 ? -5.664 21.016 9.961 1 98.69 260 PRO B C 1
ATOM 5887 O O . PRO B 1 260 ? -4.809 20.156 10.211 1 98.69 260 PRO B O 1
ATOM 5890 N N . CYS B 1 261 ? -5.586 21.781 8.961 1 96.31 261 CYS B N 1
ATOM 5891 C CA . CYS B 1 261 ? -4.441 21.688 8.055 1 96.31 261 CYS B CA 1
ATOM 5892 C C . CYS B 1 261 ? -4.23 23.016 7.324 1 96.31 261 CYS B C 1
ATOM 5894 O O . CYS B 1 261 ? -5.105 23.875 7.328 1 96.31 261 CYS B O 1
ATOM 5896 N N . ALA B 1 262 ? -3.018 23.172 6.801 1 93.31 262 ALA B N 1
ATOM 5897 C CA . ALA B 1 262 ? -2.775 24.297 5.895 1 93.31 262 ALA B CA 1
ATOM 5898 C C . ALA B 1 262 ? -3.59 24.141 4.609 1 93.31 262 ALA B C 1
ATOM 5900 O O . ALA B 1 262 ? -3.887 23.031 4.184 1 93.31 262 ALA B O 1
ATOM 5901 N N . ILE B 1 263 ? -3.924 25.203 3.986 1 91.5 263 ILE B N 1
ATOM 5902 C CA . ILE B 1 263 ? -4.891 25.25 2.896 1 91.5 263 ILE B CA 1
ATOM 5903 C C . ILE B 1 263 ? -4.367 24.469 1.7 1 91.5 263 ILE B C 1
ATOM 5905 O O . ILE B 1 263 ? -5.152 23.922 0.912 1 91.5 263 ILE B O 1
ATOM 5909 N N . ASP B 1 264 ? -3.031 24.328 1.541 1 88.88 264 ASP B N 1
ATOM 5910 C CA . ASP B 1 264 ? -2.453 23.625 0.4 1 88.88 264 ASP B CA 1
ATOM 5911 C C . ASP B 1 264 ? -2.785 22.141 0.447 1 88.88 264 ASP B C 1
ATOM 5913 O O . ASP B 1 264 ? -2.686 21.438 -0.565 1 88.88 264 ASP B O 1
ATOM 5917 N N . GLN B 1 265 ? -3.232 21.625 1.593 1 93.75 265 GLN B N 1
ATOM 5918 C CA . GLN B 1 265 ? -3.537 20.203 1.746 1 93.75 265 GLN B CA 1
ATOM 5919 C C . GLN B 1 265 ? -4.996 19.922 1.397 1 93.75 265 GLN B C 1
ATOM 5921 O O . GLN B 1 265 ? -5.398 18.766 1.305 1 93.75 265 GLN B O 1
ATOM 5926 N N . ASP B 1 266 ? -5.785 20.906 1.128 1 95.06 266 ASP B N 1
ATOM 5927 C CA . ASP B 1 266 ? -7.215 20.766 0.88 1 95.06 266 ASP B CA 1
ATOM 5928 C C . ASP B 1 266 ? -7.48 19.781 -0.251 1 95.06 266 ASP B C 1
ATOM 5930 O O . ASP B 1 266 ? -8.398 18.953 -0.162 1 95.06 266 ASP B O 1
ATOM 5934 N N . PRO B 1 267 ? -6.707 19.797 -1.307 1 93.94 267 PRO B N 1
ATOM 5935 C CA . PRO B 1 267 ? -6.992 18.891 -2.414 1 93.94 267 PRO B CA 1
ATOM 5936 C C . PRO B 1 267 ? -6.973 17.422 -1.987 1 93.94 267 PRO B C 1
ATOM 5938 O O . PRO B 1 267 ? -7.789 16.625 -2.457 1 93.94 267 PRO B O 1
ATOM 5941 N N . TYR B 1 268 ? -6.117 17 -1.146 1 96.5 268 TYR B N 1
ATOM 5942 C CA . TYR B 1 268 ? -6.074 15.633 -0.651 1 96.5 268 TYR B CA 1
ATOM 5943 C C . TYR B 1 268 ? -7.391 15.258 0.014 1 96.5 268 TYR B C 1
ATOM 5945 O O . TYR B 1 268 ? -7.914 14.164 -0.217 1 96.5 268 TYR B O 1
ATOM 5953 N N . PHE B 1 269 ? -7.898 16.156 0.736 1 97.75 269 PHE B N 1
ATOM 5954 C CA . PHE B 1 269 ? -9.031 15.789 1.569 1 97.75 269 PHE B CA 1
ATOM 5955 C C . PHE B 1 269 ? -10.344 16.047 0.842 1 97.75 269 PHE B C 1
ATOM 5957 O O . PHE B 1 269 ? -11.375 15.445 1.167 1 97.75 269 PHE B O 1
ATOM 5964 N N . ARG B 1 270 ? -10.281 17 -0.129 1 96.56 270 ARG B N 1
ATOM 5965 C CA . ARG B 1 270 ? -11.43 17.062 -1.035 1 96.56 270 ARG B CA 1
ATOM 5966 C C . ARG B 1 270 ? -11.633 15.742 -1.757 1 96.56 270 ARG B C 1
ATOM 5968 O O . ARG B 1 270 ? -12.758 15.25 -1.852 1 96.56 270 ARG B O 1
ATOM 5975 N N . LEU B 1 271 ? -10.562 15.18 -2.242 1 97.69 271 LEU B N 1
ATOM 5976 C CA . LEU B 1 271 ? -10.594 13.852 -2.84 1 97.69 271 LEU B CA 1
ATOM 5977 C C . LEU B 1 271 ? -11.086 12.82 -1.834 1 97.69 271 LEU B C 1
ATOM 5979 O O . LEU B 1 271 ? -11.891 11.945 -2.176 1 97.69 271 LEU B O 1
ATOM 5983 N N . THR B 1 272 ? -10.617 12.891 -0.629 1 98.69 272 THR B N 1
ATOM 5984 C CA . THR B 1 272 ? -11 11.969 0.431 1 98.69 272 THR B CA 1
ATOM 5985 C C . THR B 1 272 ? -12.508 12.031 0.683 1 98.69 272 THR B C 1
ATOM 5987 O O . THR B 1 272 ? -13.148 11 0.889 1 98.69 272 THR B O 1
ATOM 5990 N N . ARG B 1 273 ? -13.055 13.211 0.704 1 98.44 273 ARG B N 1
ATOM 5991 C CA . ARG B 1 273 ? -14.492 13.391 0.902 1 98.44 273 ARG B CA 1
ATOM 5992 C C . ARG B 1 273 ? -15.289 12.711 -0.206 1 98.44 273 ARG B C 1
ATOM 5994 O O . ARG B 1 273 ? -16.297 12.062 0.058 1 98.44 273 ARG B O 1
ATOM 6001 N N . ASP B 1 274 ? -14.836 12.812 -1.425 1 97.69 274 ASP B N 1
ATOM 6002 C CA . ASP B 1 274 ? -15.484 12.141 -2.543 1 97.69 274 ASP B CA 1
ATOM 6003 C C . ASP B 1 274 ? -15.438 10.625 -2.365 1 97.69 274 ASP B C 1
ATOM 6005 O O . ASP B 1 274 ? -16.438 9.938 -2.578 1 97.69 274 ASP B O 1
ATOM 6009 N N . CYS B 1 275 ? -14.305 10.133 -2.033 1 98.25 275 CYS B N 1
ATOM 6010 C CA . CYS B 1 275 ? -14.148 8.703 -1.812 1 98.25 275 CYS B CA 1
ATOM 6011 C C . CYS B 1 275 ? -15.039 8.227 -0.664 1 98.25 275 CYS B C 1
ATOM 6013 O O . CYS B 1 275 ? -15.656 7.168 -0.751 1 98.25 275 CYS B O 1
ATOM 6015 N N . ALA B 1 276 ? -15.062 8.984 0.422 1 98.5 276 ALA B N 1
ATOM 6016 C CA . ALA B 1 276 ? -15.883 8.656 1.58 1 98.5 276 ALA B CA 1
ATOM 6017 C C . ALA B 1 276 ? -17.344 8.5 1.183 1 98.5 276 ALA B C 1
ATOM 6019 O O . ALA B 1 276 ? -18.031 7.562 1.621 1 98.5 276 ALA B O 1
ATOM 6020 N N . GLN B 1 277 ? -17.797 9.375 0.392 1 97.38 277 GLN B N 1
ATOM 6021 C CA . GLN B 1 277 ? -19.188 9.32 -0.072 1 97.38 277 GLN B CA 1
ATOM 6022 C C . GLN B 1 277 ? -19.469 8.016 -0.814 1 97.38 277 GLN B C 1
ATOM 6024 O O . GLN B 1 277 ? -20.484 7.359 -0.57 1 97.38 277 GLN B O 1
ATOM 6029 N N . GLY B 1 278 ? -18.578 7.629 -1.688 1 95.88 278 GLY B N 1
ATOM 6030 C CA . GLY B 1 278 ? -18.734 6.398 -2.447 1 95.88 278 GLY B CA 1
ATOM 6031 C C . GLY B 1 278 ? -18.688 5.152 -1.582 1 95.88 278 GLY B C 1
ATOM 6032 O O . GLY B 1 278 ? -19.359 4.16 -1.882 1 95.88 278 GLY B O 1
ATOM 6033 N N . LEU B 1 279 ? -17.969 5.191 -0.51 1 96.88 279 LEU B N 1
ATOM 6034 C CA . LEU B 1 279 ? -17.812 4.059 0.4 1 96.88 279 LEU B CA 1
ATOM 6035 C C . LEU B 1 279 ? -18.891 4.066 1.469 1 96.88 279 LEU B C 1
ATOM 6037 O O . LEU B 1 279 ? -18.969 3.148 2.287 1 96.88 279 LEU B O 1
ATOM 6041 N N . LYS B 1 280 ? -19.656 5.188 1.485 1 96.94 280 LYS B N 1
ATOM 6042 C CA . LYS B 1 280 ? -20.672 5.414 2.508 1 96.94 280 LYS B CA 1
ATOM 6043 C C . LYS B 1 280 ? -20.047 5.547 3.891 1 96.94 280 LYS B C 1
ATOM 6045 O O . LYS B 1 280 ? -20.547 4.988 4.867 1 96.94 280 LYS B O 1
ATOM 6050 N N . PHE B 1 281 ? -18.859 6.109 3.928 1 98.31 281 PHE B N 1
ATOM 6051 C CA . PHE B 1 281 ? -18.172 6.496 5.16 1 98.31 281 PHE B CA 1
ATOM 6052 C C . PHE B 1 281 ? -18.484 7.945 5.516 1 98.31 281 PHE B C 1
ATOM 6054 O O . PHE B 1 281 ? -18.938 8.719 4.664 1 98.31 281 PHE B O 1
ATOM 6061 N N . ALA B 1 282 ? -18.281 8.312 6.754 1 98.25 282 ALA B N 1
ATOM 6062 C CA . ALA B 1 282 ? -18.422 9.711 7.152 1 98.25 282 ALA B CA 1
ATOM 6063 C C . ALA B 1 282 ? -17.375 10.586 6.473 1 98.25 282 ALA B C 1
ATOM 6065 O O . ALA B 1 282 ? -16.203 10.219 6.414 1 98.25 282 ALA B O 1
ATOM 6066 N N . LYS B 1 283 ? -17.812 11.734 5.965 1 98.31 283 LYS B N 1
ATOM 6067 C CA . LYS B 1 283 ? -16.891 12.68 5.352 1 98.31 283 LYS B CA 1
ATOM 6068 C C . LYS B 1 283 ? -16.078 13.422 6.41 1 98.31 283 LYS B C 1
ATOM 6070 O O . LYS B 1 283 ? -16.609 13.828 7.441 1 98.31 283 LYS B O 1
ATOM 6075 N N . PRO B 1 284 ? -14.789 13.555 6.16 1 98.75 284 PRO B N 1
ATOM 6076 C CA . PRO B 1 284 ? -14.023 14.383 7.098 1 98.75 284 PRO B CA 1
ATOM 6077 C C . PRO B 1 284 ? -14.367 15.867 7 1 98.75 284 PRO B C 1
ATOM 6079 O O . PRO B 1 284 ? -14.688 16.359 5.914 1 98.75 284 PRO B O 1
ATOM 6082 N N . ALA B 1 285 ? -14.367 16.562 8.102 1 98.81 285 ALA B N 1
ATOM 6083 C CA . ALA B 1 285 ? -14.453 18.016 8.164 1 98.81 285 ALA B CA 1
ATOM 6084 C C . ALA B 1 285 ? -13.062 18.641 8.203 1 98.81 285 ALA B C 1
ATOM 6086 O O . ALA B 1 285 ? -12.102 18.016 8.672 1 98.81 285 ALA B O 1
ATOM 6087 N N . LEU B 1 286 ? -12.977 19.828 7.633 1 98.69 286 LEU B N 1
ATOM 6088 C CA . LEU B 1 286 ? -11.68 20.5 7.562 1 98.69 286 LEU B CA 1
ATOM 6089 C C . LEU B 1 286 ? -11.766 21.906 8.156 1 98.69 286 LEU B C 1
ATOM 6091 O O . LEU B 1 286 ? -12.82 22.531 8.133 1 98.69 286 LEU B O 1
ATOM 6095 N N . ILE B 1 287 ? -10.695 22.344 8.734 1 98.56 287 ILE B N 1
ATOM 6096 C CA . ILE B 1 287 ? -10.461 23.75 9.078 1 98.56 287 ILE B CA 1
ATOM 6097 C C . ILE B 1 287 ? -9.078 24.172 8.586 1 98.56 287 ILE B C 1
ATOM 6099 O O . ILE B 1 287 ? -8.086 23.469 8.82 1 98.56 287 ILE B O 1
ATOM 6103 N N . HIS B 1 288 ? -9 25.297 7.793 1 97.5 288 HIS B N 1
ATOM 6104 C CA . HIS B 1 288 ? -7.816 25.625 7.004 1 97.5 288 HIS B CA 1
ATOM 6105 C C . HIS B 1 288 ? -7.035 26.766 7.637 1 97.5 288 HIS B C 1
ATOM 6107 O O . HIS B 1 288 ? -7.621 27.781 8.016 1 97.5 288 HIS B O 1
ATOM 6113 N N . MET B 1 289 ? -5.793 26.594 7.641 1 96.19 2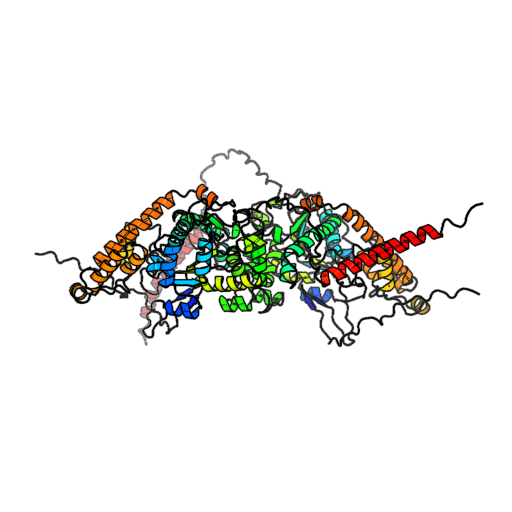89 MET B N 1
ATOM 6114 C CA . MET B 1 289 ? -4.879 27.594 8.172 1 96.19 289 MET B CA 1
ATOM 6115 C C . MET B 1 289 ? -4.129 28.297 7.043 1 96.19 289 MET B C 1
ATOM 6117 O O . MET B 1 289 ? -3.744 27.672 6.059 1 96.19 289 MET B O 1
ATOM 6121 N N . ARG B 1 290 ? -3.895 29.594 7.172 1 91.44 290 ARG B N 1
ATOM 6122 C CA . ARG B 1 290 ? -2.998 30.297 6.266 1 91.44 290 ARG B CA 1
ATOM 6123 C C . ARG B 1 290 ? -1.541 30.094 6.66 1 91.44 290 ARG B C 1
ATOM 6125 O O . ARG B 1 290 ? -1.252 29.625 7.766 1 91.44 290 ARG B O 1
ATOM 6132 N N . PHE B 1 291 ? -0.668 30.438 5.84 1 86.75 291 PHE B N 1
ATOM 6133 C CA . PHE B 1 291 ? 0.754 30.219 6.074 1 86.75 291 PHE B CA 1
ATOM 6134 C C . PHE B 1 291 ? 1.341 31.344 6.922 1 86.75 291 PHE B C 1
ATOM 6136 O O . PHE B 1 291 ? 0.875 32.5 6.859 1 86.75 291 PHE B O 1
ATOM 6143 N N . LEU B 1 292 ? 2.295 30.953 7.734 1 88.5 292 LEU B N 1
ATOM 6144 C CA . LEU B 1 292 ? 3.162 31.922 8.383 1 88.5 292 LEU B CA 1
ATOM 6145 C C . LEU B 1 292 ? 4.324 32.312 7.469 1 88.5 292 LEU B C 1
ATOM 6147 O O . LEU B 1 292 ? 5.086 31.453 7.031 1 88.5 292 LEU B O 1
ATOM 6151 N N . ASP B 1 293 ? 4.461 33.531 7.273 1 85.94 293 ASP B N 1
ATOM 6152 C CA . ASP B 1 293 ? 5.48 34 6.344 1 85.94 293 ASP B CA 1
ATOM 6153 C C . ASP B 1 293 ? 6.883 33.812 6.926 1 85.94 293 ASP B C 1
ATOM 6155 O O . ASP B 1 293 ? 7.059 33.812 8.141 1 85.94 293 ASP B O 1
ATOM 6159 N N . ALA B 1 294 ? 7.832 33.719 6.035 1 88.88 294 ALA B N 1
ATOM 6160 C CA . ALA B 1 294 ? 9.234 33.656 6.434 1 88.88 294 ALA B CA 1
ATOM 6161 C C . ALA B 1 294 ? 9.727 35.031 6.902 1 88.88 294 ALA B C 1
ATOM 6163 O O . ALA B 1 294 ? 8.992 36 6.848 1 88.88 294 ALA B O 1
ATOM 6164 N N . LEU B 1 295 ? 10.984 35.031 7.398 1 91.5 295 LEU B N 1
ATOM 6165 C CA . LEU B 1 295 ? 11.57 36.25 7.93 1 91.5 295 LEU B CA 1
ATOM 6166 C C . LEU B 1 295 ? 11.727 37.281 6.828 1 91.5 295 LEU B C 1
ATOM 6168 O O . LEU B 1 295 ? 11.688 38.5 7.098 1 91.5 295 LEU B O 1
ATOM 6172 N N . GLN B 1 296 ? 11.727 36.812 5.59 1 86.31 296 GLN B N 1
ATOM 6173 C CA . GLN B 1 296 ? 12 37.688 4.469 1 86.31 296 GLN B CA 1
ATOM 6174 C C . GLN B 1 296 ? 10.742 38.438 4.035 1 86.31 296 GLN B C 1
ATOM 6176 O O . GLN B 1 296 ? 10.805 39.344 3.197 1 86.31 296 GLN B O 1
ATOM 6181 N N . GLY B 1 297 ? 9.633 37.969 4.578 1 83.94 297 GLY B N 1
ATOM 6182 C CA . GLY B 1 297 ? 8.445 38.781 4.355 1 83.94 297 GLY B CA 1
ATOM 6183 C C . GLY B 1 297 ? 7.355 38.062 3.592 1 83.94 297 GLY B C 1
ATOM 6184 O O . GLY B 1 297 ? 7.422 36.844 3.414 1 83.94 297 GLY B O 1
ATOM 6185 N N . PRO B 1 298 ? 6.371 38.906 3.164 1 77.56 298 PRO B N 1
ATOM 6186 C CA . PRO B 1 298 ? 5.184 38.312 2.537 1 77.56 298 PRO B CA 1
ATOM 6187 C C . PRO B 1 298 ? 5.512 37.562 1.259 1 77.56 298 PRO B C 1
ATOM 6189 O O . PRO B 1 298 ? 6.281 38.031 0.424 1 77.56 298 PRO B O 1
ATOM 6192 N N . GLY B 1 299 ? 4.875 36.375 1.169 1 70.62 299 GLY B N 1
ATOM 6193 C CA . GLY B 1 299 ? 5.039 35.562 -0.03 1 70.62 299 GLY B CA 1
ATOM 6194 C C . GLY B 1 299 ? 6.227 34.625 0.041 1 70.62 299 GLY B C 1
ATOM 6195 O O . GLY B 1 299 ? 6.445 33.812 -0.868 1 70.62 299 GLY B O 1
ATOM 6196 N N . SER B 1 300 ? 6.965 34.781 1.109 1 74.88 300 SER B N 1
ATOM 6197 C CA . SER B 1 300 ? 8.125 33.906 1.25 1 74.88 300 SER B CA 1
ATOM 6198 C C . SER B 1 300 ? 7.801 32.688 2.105 1 74.88 300 SER B C 1
ATOM 6200 O O . SER B 1 300 ? 6.914 32.75 2.959 1 74.88 300 SER B O 1
ATOM 6202 N N . LYS B 1 301 ? 8.414 31.625 1.712 1 71.81 301 LYS B N 1
ATOM 6203 C CA . LYS B 1 301 ? 8.219 30.375 2.455 1 71.81 301 LYS B CA 1
ATOM 6204 C C . LYS B 1 301 ? 9.445 30.047 3.299 1 71.81 301 LYS B C 1
ATOM 6206 O O . LYS B 1 301 ? 10.578 30.25 2.857 1 71.81 301 LYS B O 1
ATOM 6211 N N . MET B 1 302 ? 9.172 29.625 4.453 1 78.12 302 MET B N 1
ATOM 6212 C CA . MET B 1 302 ? 10.258 29.156 5.312 1 78.12 302 MET B CA 1
ATOM 6213 C C . MET B 1 302 ? 10.914 27.906 4.73 1 78.12 302 MET B C 1
ATOM 6215 O O . MET B 1 302 ? 10.242 27.094 4.094 1 78.12 302 MET B O 1
ATOM 6219 N N . SER B 1 303 ? 12.219 27.844 4.848 1 72.44 303 SER B N 1
ATOM 6220 C CA . SER B 1 303 ? 12.953 26.688 4.348 1 72.44 303 SER B CA 1
ATOM 6221 C C . SER B 1 303 ? 13.844 26.094 5.426 1 72.44 303 SER B C 1
ATOM 6223 O O . SER B 1 303 ? 14.5 26.828 6.172 1 72.44 303 SER B O 1
ATOM 6225 N N . ALA B 1 304 ? 13.828 24.766 5.441 1 70.12 304 ALA B N 1
ATOM 6226 C CA . ALA B 1 304 ? 14.688 24.078 6.402 1 70.12 304 ALA B CA 1
ATOM 6227 C C . ALA B 1 304 ? 16.156 24.219 6.02 1 70.12 304 ALA B C 1
ATOM 6229 O O . ALA B 1 304 ? 17.031 24.109 6.875 1 70.12 304 ALA B O 1
ATOM 6230 N N . SER B 1 305 ? 16.422 24.562 4.801 1 71 305 SER B N 1
ATOM 6231 C CA . SER B 1 305 ? 17.797 24.609 4.297 1 71 305 SER B CA 1
ATOM 6232 C C . SER B 1 305 ? 18.391 26.016 4.445 1 71 305 SER B C 1
ATOM 6234 O O . SER B 1 305 ? 19.594 26.203 4.266 1 71 305 SER B O 1
ATOM 6236 N N . ASP B 1 306 ? 17.562 26.953 4.816 1 78.94 306 ASP B N 1
ATOM 6237 C CA . ASP B 1 306 ? 18.016 28.328 5.023 1 78.94 306 ASP B CA 1
ATOM 6238 C C . ASP B 1 306 ? 17.797 28.766 6.465 1 78.94 306 ASP B C 1
ATOM 6240 O O . ASP B 1 306 ? 16.703 29.219 6.816 1 78.94 306 ASP B O 1
ATOM 6244 N N . ASP B 1 307 ? 18.812 28.859 7.168 1 82.12 307 ASP B N 1
ATOM 6245 C CA . ASP B 1 307 ? 18.75 29.125 8.602 1 82.12 307 ASP B CA 1
ATOM 6246 C C . ASP B 1 307 ? 18.219 30.531 8.883 1 82.12 307 ASP B C 1
ATOM 6248 O O . ASP B 1 307 ? 17.688 30.797 9.961 1 82.12 307 ASP B O 1
ATOM 6252 N N . ASN B 1 308 ? 18.359 31.344 7.938 1 85.62 308 ASN B N 1
ATOM 6253 C CA . ASN B 1 308 ? 17.984 32.75 8.188 1 85.62 308 ASN B CA 1
ATOM 6254 C C . ASN B 1 308 ? 16.594 33.062 7.648 1 85.62 308 ASN B C 1
ATOM 6256 O O . ASN B 1 308 ? 16.156 34.188 7.703 1 85.62 308 ASN B O 1
ATOM 6260 N N . SER B 1 309 ? 15.961 32.031 7.23 1 86.12 309 SER B N 1
ATOM 6261 C CA . SER B 1 309 ? 14.625 32.25 6.688 1 86.12 309 SER B CA 1
ATOM 6262 C C . SER B 1 309 ? 13.555 32.031 7.754 1 86.12 309 SER B C 1
ATOM 6264 O O . SER B 1 309 ? 12.414 32.5 7.594 1 86.12 309 SER B O 1
ATOM 6266 N N . ALA B 1 310 ? 14 31.328 8.82 1 89.81 310 ALA B N 1
ATOM 6267 C CA . ALA B 1 310 ? 12.977 30.922 9.781 1 89.81 310 ALA B CA 1
ATOM 6268 C C . ALA B 1 310 ? 13.539 30.906 11.203 1 89.81 310 ALA B C 1
ATOM 6270 O O . ALA B 1 310 ? 14.758 30.906 11.391 1 89.81 310 ALA B O 1
ATOM 6271 N N . ILE B 1 311 ? 12.633 31.047 12.125 1 93.75 311 ILE B N 1
ATOM 6272 C CA . ILE B 1 311 ? 12.969 30.75 13.516 1 93.75 311 ILE B CA 1
ATOM 6273 C C . ILE B 1 311 ? 12.797 29.25 13.789 1 93.75 311 ILE B C 1
ATOM 6275 O O . ILE B 1 311 ? 11.695 28.703 13.617 1 93.75 311 ILE B O 1
ATOM 6279 N N . PHE B 1 312 ? 13.828 28.609 14.172 1 91.88 312 PHE B N 1
ATOM 6280 C CA . PHE B 1 312 ? 13.781 27.172 14.469 1 91.88 312 PHE B CA 1
ATOM 6281 C C . PHE B 1 312 ? 13.508 26.938 15.945 1 91.88 312 PHE B C 1
ATOM 6283 O O . PHE B 1 312 ? 13.852 27.766 16.797 1 91.88 312 PHE B O 1
ATOM 6290 N N . LEU B 1 313 ? 12.938 25.812 16.203 1 93.25 313 LEU B N 1
ATOM 6291 C CA . LEU B 1 313 ? 12.586 25.469 17.578 1 93.25 313 LEU B CA 1
ATOM 6292 C C . LEU B 1 313 ? 13.82 25.109 18.391 1 93.25 313 LEU B C 1
ATOM 6294 O O . LEU B 1 313 ? 13.766 25.031 19.609 1 93.25 313 LEU B O 1
ATOM 6298 N N . SER B 1 314 ? 14.914 24.953 17.734 1 91.12 314 SER B N 1
ATOM 6299 C CA . SER B 1 314 ? 16.188 24.672 18.391 1 91.12 314 SER B CA 1
ATOM 6300 C C . SER B 1 314 ? 17 25.938 18.594 1 91.12 314 SER B C 1
ATOM 6302 O O . SER B 1 314 ? 18.062 25.906 19.219 1 91.12 314 SER B O 1
ATOM 6304 N N . ASP B 1 315 ? 16.547 27.078 18.125 1 94.62 315 ASP B N 1
ATOM 6305 C CA . ASP B 1 315 ? 17.297 28.312 18.219 1 94.62 315 ASP B CA 1
ATOM 6306 C C . ASP B 1 315 ? 17.453 28.75 19.672 1 94.62 315 ASP B C 1
ATOM 6308 O O . ASP B 1 315 ? 16.531 28.625 20.469 1 94.62 315 ASP B O 1
ATOM 6312 N N . THR B 1 316 ? 18.578 29.297 19.953 1 96.5 316 THR B N 1
ATOM 6313 C CA . THR B 1 316 ? 18.781 29.922 21.25 1 96.5 316 THR B CA 1
ATOM 6314 C C . THR B 1 316 ? 18.094 31.297 21.297 1 96.5 316 THR B C 1
ATOM 6316 O O . THR B 1 316 ? 17.734 31.859 20.266 1 96.5 316 THR B O 1
ATOM 6319 N N . ALA B 1 317 ? 18 31.75 22.516 1 97.75 317 ALA B N 1
ATOM 6320 C CA . ALA B 1 317 ? 17.422 33.094 22.688 1 97.75 317 ALA B CA 1
ATOM 6321 C C . ALA B 1 317 ? 18.219 34.125 21.891 1 97.75 317 ALA B C 1
ATOM 6323 O O . ALA B 1 317 ? 17.641 35.031 21.297 1 97.75 317 ALA B O 1
ATOM 6324 N N . LYS B 1 318 ? 19.5 34 21.938 1 97.88 318 LYS B N 1
ATOM 6325 C CA . LYS B 1 318 ? 20.375 34.906 21.203 1 97.88 318 LYS B CA 1
ATOM 6326 C C . LYS B 1 318 ? 20.172 34.812 19.703 1 97.88 318 LYS B C 1
ATOM 6328 O O . LYS B 1 318 ? 20.125 35.812 19 1 97.88 318 LYS B O 1
ATOM 6333 N N . GLN B 1 319 ? 20.062 33.625 19.234 1 96.81 319 GLN B N 1
ATOM 6334 C CA . GLN B 1 319 ? 19.844 33.375 17.812 1 96.81 319 GLN B CA 1
ATOM 6335 C C . GLN B 1 319 ? 18.516 34 17.359 1 96.81 319 GLN B C 1
ATOM 6337 O O . GLN B 1 319 ? 18.438 34.594 16.281 1 96.81 319 GLN B O 1
ATOM 6342 N N . ILE B 1 320 ? 17.516 33.844 18.172 1 97.81 320 ILE B N 1
ATOM 6343 C CA . ILE B 1 320 ? 16.203 34.406 17.859 1 97.81 320 ILE B CA 1
ATOM 6344 C C . ILE B 1 320 ? 16.281 35.906 17.766 1 97.81 320 ILE B C 1
ATOM 6346 O O . ILE B 1 320 ? 15.789 36.5 16.797 1 97.81 320 ILE B O 1
ATOM 6350 N N . LYS B 1 321 ? 16.938 36.531 18.734 1 98.06 321 LYS B N 1
ATOM 6351 C CA . LYS B 1 321 ? 17.125 37.969 18.734 1 98.06 321 LYS B CA 1
ATOM 6352 C C . LYS B 1 321 ? 17.859 38.438 17.484 1 98.06 321 LYS B C 1
ATOM 6354 O O . LYS B 1 321 ? 17.422 39.406 16.828 1 98.06 321 LYS B O 1
ATOM 6359 N N . ASN B 1 322 ? 18.891 37.719 17.141 1 97.31 322 ASN B N 1
ATOM 6360 C CA . ASN B 1 322 ? 19.688 38.094 15.984 1 97.31 322 ASN B CA 1
ATOM 6361 C C . ASN B 1 322 ? 18.906 37.938 14.688 1 97.31 322 ASN B C 1
ATOM 6363 O O . ASN B 1 322 ? 18.953 38.812 13.82 1 97.31 322 ASN B O 1
ATOM 6367 N N . LYS B 1 323 ? 18.219 36.812 14.57 1 96.31 323 LYS B N 1
ATOM 6368 C CA . LYS B 1 323 ? 17.469 36.562 13.352 1 96.31 323 LYS B CA 1
ATOM 6369 C C . LYS B 1 323 ? 16.359 37.594 13.141 1 96.31 323 LYS B C 1
ATOM 6371 O O . LYS B 1 323 ? 16.188 38.094 12.031 1 96.31 323 LYS B O 1
ATOM 6376 N N . ILE B 1 324 ? 15.656 38 14.211 1 97.25 324 ILE B N 1
ATOM 6377 C CA . ILE B 1 324 ? 14.578 38.969 14.102 1 97.25 324 ILE B CA 1
ATOM 6378 C C . ILE B 1 324 ? 15.156 40.344 13.789 1 97.25 324 ILE B C 1
ATOM 6380 O O . ILE B 1 324 ? 14.641 41.062 12.93 1 97.25 324 ILE B O 1
ATOM 6384 N N . ASN B 1 325 ? 16.234 40.688 14.398 1 96.62 325 ASN B N 1
ATOM 6385 C CA . ASN B 1 325 ? 16.828 42.031 14.227 1 96.62 325 ASN B CA 1
ATOM 6386 C C . ASN B 1 325 ? 17.453 42.188 12.844 1 96.62 325 ASN B C 1
ATOM 6388 O O . ASN B 1 325 ? 17.344 43.25 12.227 1 96.62 325 ASN B O 1
ATOM 6392 N N . LYS B 1 326 ? 18.016 41.156 12.336 1 94.75 326 LYS B N 1
ATOM 6393 C CA . LYS B 1 326 ? 18.844 41.281 11.133 1 94.75 326 LYS B CA 1
ATOM 6394 C C . LYS B 1 326 ? 18.062 40.875 9.891 1 94.75 326 LYS B C 1
ATOM 6396 O O . LYS B 1 326 ? 18.297 41.406 8.805 1 94.75 326 LYS B O 1
ATOM 6401 N N . TYR B 1 327 ? 17.156 39.938 10.117 1 92.88 327 TYR B N 1
ATOM 6402 C CA . TYR B 1 327 ? 16.672 39.312 8.891 1 92.88 327 TYR B CA 1
ATOM 6403 C C . TYR B 1 327 ? 15.164 39.531 8.758 1 92.88 327 TYR B C 1
ATOM 6405 O O . TYR B 1 327 ? 14.594 39.312 7.68 1 92.88 327 TYR B O 1
ATOM 6413 N N . ALA B 1 328 ? 14.461 39.906 9.75 1 93.88 328 ALA B N 1
ATOM 6414 C CA . ALA B 1 328 ? 13.016 40.094 9.648 1 93.88 328 ALA B CA 1
ATOM 6415 C C . ALA B 1 328 ? 12.688 41.375 8.859 1 93.88 328 ALA B C 1
ATOM 6417 O O . ALA B 1 328 ? 13.148 42.469 9.195 1 93.88 328 ALA B O 1
ATOM 6418 N N . PHE B 1 329 ? 11.891 41.156 7.852 1 92.31 329 PHE B N 1
ATOM 6419 C CA . PHE B 1 329 ? 11.469 42.312 7.035 1 92.31 329 PHE B CA 1
ATOM 6420 C C . PHE B 1 329 ? 10.695 43.312 7.875 1 92.31 329 PHE B C 1
ATOM 6422 O O . PHE B 1 329 ? 9.781 42.938 8.609 1 92.31 329 PHE B O 1
ATOM 6429 N N . SER B 1 330 ? 11.055 44.594 7.707 1 93.06 330 SER B N 1
ATOM 6430 C CA . SER B 1 330 ? 10.438 45.656 8.484 1 93.06 330 SER B CA 1
ATOM 6431 C C . SER B 1 330 ? 9.492 46.5 7.625 1 93.06 330 SER B C 1
ATOM 6433 O O . SER B 1 330 ? 9.773 46.75 6.453 1 93.06 330 SER B O 1
ATOM 6435 N N . GLY B 1 331 ? 8.422 46.844 8.203 1 92.75 331 GLY B N 1
ATOM 6436 C CA . GLY B 1 331 ? 7.516 47.781 7.551 1 92.75 331 GLY B CA 1
ATOM 6437 C C . GLY B 1 331 ? 7.762 49.25 7.945 1 92.75 331 GLY B C 1
ATOM 6438 O O . GLY B 1 331 ? 6.949 50.125 7.645 1 92.75 331 GLY B O 1
ATOM 6439 N N . GLY B 1 332 ? 8.867 49.5 8.625 1 93.25 332 GLY B N 1
ATOM 6440 C CA . GLY B 1 332 ? 9.211 50.844 9.047 1 93.25 332 GLY B CA 1
ATOM 6441 C C . GLY B 1 332 ? 9.734 51.688 7.918 1 93.25 332 GLY B C 1
ATOM 6442 O O . GLY B 1 332 ? 9.906 51.219 6.793 1 93.25 332 GLY B O 1
ATOM 6443 N N . ARG B 1 333 ? 9.93 53 8.32 1 92.62 333 ARG B N 1
ATOM 6444 C CA . ARG B 1 333 ? 10.406 53.969 7.344 1 92.62 333 ARG B CA 1
ATOM 6445 C C . ARG B 1 333 ? 11.93 54.094 7.391 1 92.62 333 ARG B C 1
ATOM 6447 O O . ARG B 1 333 ? 12.57 53.562 8.289 1 92.62 333 ARG B O 1
ATOM 6454 N N . GLU B 1 334 ? 12.492 54.75 6.438 1 89.25 334 GLU B N 1
ATOM 6455 C CA . GLU B 1 334 ? 13.945 54.875 6.277 1 89.25 334 GLU B CA 1
ATOM 6456 C C . GLU B 1 334 ? 14.57 55.656 7.414 1 89.25 334 GLU B C 1
ATOM 6458 O O . GLU B 1 334 ? 15.672 55.344 7.875 1 89.25 334 GLU B O 1
ATOM 6463 N N . THR B 1 335 ? 13.828 56.719 7.812 1 91.94 335 THR B N 1
ATOM 6464 C CA . THR B 1 335 ? 14.391 57.531 8.875 1 91.94 335 THR B CA 1
ATOM 6465 C C . THR B 1 335 ? 13.445 57.594 10.07 1 91.94 335 THR B C 1
ATOM 6467 O O . THR B 1 335 ? 12.242 57.344 9.93 1 91.94 335 THR B O 1
ATOM 6470 N N . LEU B 1 336 ? 14.031 57.938 11.195 1 92.69 336 LEU B N 1
ATOM 6471 C CA . LEU B 1 336 ? 13.258 58.062 12.422 1 92.69 336 LEU B CA 1
ATOM 6472 C C . LEU B 1 336 ? 12.18 59.125 12.281 1 92.69 336 LEU B C 1
ATOM 6474 O O . LEU B 1 336 ? 11.047 58.906 12.742 1 92.69 336 LEU B O 1
ATOM 6478 N N . GLU B 1 337 ? 12.555 60.25 11.695 1 93.5 337 GLU B N 1
ATOM 6479 C CA . GLU B 1 337 ? 11.617 61.375 11.516 1 93.5 337 GLU B CA 1
ATOM 6480 C C . GLU B 1 337 ? 10.445 60.969 10.633 1 93.5 337 GLU B C 1
ATOM 6482 O O . GLU B 1 337 ? 9.289 61.25 10.953 1 93.5 337 GLU B O 1
ATOM 6487 N N . GLU B 1 338 ? 10.781 60.281 9.602 1 94.81 338 GLU B N 1
ATOM 6488 C CA . GLU B 1 338 ? 9.734 59.812 8.688 1 94.81 338 GLU B CA 1
ATOM 6489 C C . GLU B 1 338 ? 8.836 58.781 9.359 1 94.81 338 GLU B C 1
ATOM 6491 O O . GLU B 1 338 ? 7.625 58.75 9.125 1 94.81 338 GLU B O 1
ATOM 6496 N N . HIS B 1 339 ? 9.398 57.969 10.102 1 95.25 339 HIS B N 1
ATOM 6497 C CA . HIS B 1 339 ? 8.633 56.969 10.82 1 95.25 339 HIS B CA 1
ATOM 6498 C C . HIS B 1 339 ? 7.691 57.594 11.828 1 95.25 339 HIS B C 1
ATOM 6500 O O . HIS B 1 339 ? 6.543 57.188 11.977 1 95.25 339 HIS B O 1
ATOM 6506 N N . ARG B 1 340 ? 8.172 58.562 12.523 1 95.5 340 ARG B N 1
ATOM 6507 C CA . ARG B 1 340 ? 7.344 59.25 13.508 1 95.5 340 ARG B CA 1
ATOM 6508 C C . ARG B 1 340 ? 6.195 60 12.828 1 95.5 340 ARG B C 1
ATOM 6510 O O . ARG B 1 340 ? 5.102 60.094 13.391 1 95.5 340 ARG B O 1
ATOM 6517 N N . GLU B 1 341 ? 6.453 60.406 11.617 1 95.31 341 GLU B N 1
ATOM 6518 C CA . GLU B 1 341 ? 5.457 61.188 10.891 1 95.31 341 GLU B CA 1
ATOM 6519 C C . GLU B 1 341 ? 4.457 60.281 10.18 1 95.31 341 GLU B C 1
ATOM 6521 O O . GLU B 1 341 ? 3.252 60.562 10.188 1 95.31 341 GLU B O 1
ATOM 6526 N N . LYS B 1 342 ? 4.914 59.188 9.609 1 95.31 342 LYS B N 1
ATOM 6527 C CA . LYS B 1 342 ? 4.066 58.438 8.703 1 95.31 342 LYS B CA 1
ATOM 6528 C C . LYS B 1 342 ? 3.734 57.062 9.297 1 95.31 342 LYS B C 1
ATOM 6530 O O . LYS B 1 342 ? 2.818 56.375 8.82 1 95.31 342 LYS B O 1
ATOM 6535 N N . GLY B 1 343 ? 4.484 56.688 10.281 1 95.75 343 GLY B N 1
ATOM 6536 C CA . GLY B 1 343 ? 4.266 55.375 10.891 1 95.75 343 GLY B CA 1
ATOM 6537 C C . GLY B 1 343 ? 4.777 54.219 10.055 1 95.75 343 GLY B C 1
ATOM 6538 O O . GLY B 1 343 ? 5.172 54.438 8.898 1 95.75 343 GLY B O 1
ATOM 6539 N N . GLY B 1 344 ? 4.875 53.062 10.625 1 95.94 344 GLY B N 1
ATOM 6540 C CA . GLY B 1 344 ? 5.246 51.875 9.906 1 95.94 344 GLY B CA 1
ATOM 6541 C C . GLY B 1 344 ? 4.055 51.156 9.305 1 95.94 344 GLY B C 1
ATOM 6542 O O . GLY B 1 344 ? 2.906 51.469 9.617 1 95.94 344 GLY B O 1
ATOM 6543 N N . ASN B 1 345 ? 4.285 50.312 8.367 1 95.12 345 ASN B N 1
ATOM 6544 C CA . ASN B 1 345 ? 3.26 49.469 7.758 1 95.12 345 ASN B CA 1
ATOM 6545 C C . ASN B 1 345 ? 3.195 48.094 8.422 1 95.12 345 ASN B C 1
ATOM 6547 O O . ASN B 1 345 ? 3.943 47.188 8.055 1 95.12 345 ASN B O 1
ATOM 6551 N N . ALA B 1 346 ? 2.244 47.938 9.273 1 94.44 346 ALA B N 1
ATOM 6552 C CA . ALA B 1 346 ? 2.107 46.719 10.047 1 94.44 346 ALA B CA 1
ATOM 6553 C C . ALA B 1 346 ? 1.752 45.531 9.148 1 94.44 346 ALA B C 1
ATOM 6555 O O . ALA B 1 346 ? 2.045 44.375 9.477 1 94.44 346 ALA B O 1
ATOM 6556 N N . ASP B 1 347 ? 1.201 45.75 7.984 1 89.56 347 ASP B N 1
ATOM 6557 C CA . ASP B 1 347 ? 0.696 44.688 7.113 1 89.56 347 ASP B CA 1
ATOM 6558 C C . ASP B 1 347 ? 1.843 43.906 6.469 1 89.56 347 ASP B C 1
ATOM 6560 O O . ASP B 1 347 ? 1.664 42.75 6.047 1 89.56 347 ASP B O 1
ATOM 6564 N N . VAL B 1 348 ? 2.971 44.469 6.445 1 89.94 348 VAL B N 1
ATOM 6565 C CA . VAL B 1 348 ? 4.086 43.812 5.785 1 89.94 348 VAL B CA 1
ATOM 6566 C C . VAL B 1 348 ? 5.191 43.531 6.801 1 89.94 348 VAL B C 1
ATOM 6568 O O . VAL B 1 348 ? 6.184 42.875 6.48 1 89.94 348 VAL B O 1
ATOM 6571 N N . ASP B 1 349 ? 5.031 44.156 7.984 1 94.25 349 ASP B N 1
ATOM 6572 C CA . ASP B 1 349 ? 6.066 44 9.008 1 94.25 349 ASP B CA 1
ATOM 6573 C C . ASP B 1 349 ? 6.031 42.594 9.602 1 94.25 349 ASP B C 1
ATOM 6575 O O . ASP B 1 349 ? 5.043 42.188 10.219 1 94.25 349 ASP B O 1
ATOM 6579 N N . VAL B 1 350 ? 7.082 41.875 9.562 1 94.25 350 VAL B N 1
ATOM 6580 C CA . VAL B 1 350 ? 7.148 40.469 9.945 1 94.25 350 VAL B CA 1
ATOM 6581 C C . VAL B 1 350 ? 7.027 40.344 11.469 1 94.25 350 VAL B C 1
ATOM 6583 O O . VAL B 1 350 ? 6.387 39.406 11.969 1 94.25 350 VAL B O 1
ATOM 6586 N N . ALA B 1 351 ? 7.668 41.219 12.164 1 96.44 351 ALA B N 1
ATOM 6587 C CA . ALA B 1 351 ? 7.582 41.156 13.617 1 96.44 351 ALA B CA 1
ATOM 6588 C C . ALA B 1 351 ? 6.133 41.281 14.086 1 96.44 351 ALA B C 1
ATOM 6590 O O . ALA B 1 351 ? 5.695 40.562 14.977 1 96.44 351 ALA B O 1
ATOM 6591 N N . TYR B 1 352 ? 5.445 42.219 13.492 1 96.88 352 TYR B N 1
ATOM 6592 C CA . TYR B 1 352 ? 4.039 42.344 13.852 1 96.88 352 TYR B CA 1
ATOM 6593 C C . TYR B 1 352 ? 3.242 41.125 13.445 1 96.88 352 TYR B C 1
ATOM 6595 O O . TYR B 1 352 ? 2.387 40.656 14.203 1 96.88 352 TYR B O 1
ATOM 6603 N N . GLN B 1 353 ? 3.465 40.625 12.312 1 94.31 353 GLN B N 1
ATOM 6604 C CA . GLN B 1 353 ? 2.77 39.406 11.852 1 94.31 353 GLN B CA 1
ATOM 6605 C C . GLN B 1 353 ? 2.998 38.25 12.805 1 94.31 353 GLN B C 1
ATOM 6607 O O . GLN B 1 353 ? 2.07 37.5 13.102 1 94.31 353 GLN B O 1
ATOM 6612 N N . TYR B 1 354 ? 4.188 38.094 13.211 1 96.31 354 TYR B N 1
ATOM 6613 C CA . TYR B 1 354 ? 4.492 37.031 14.156 1 96.31 354 TYR B CA 1
ATOM 6614 C C . TYR B 1 354 ? 3.75 37.25 15.469 1 96.31 354 TYR B C 1
ATOM 6616 O O . TYR B 1 354 ? 3.277 36.281 16.078 1 96.31 354 TYR B O 1
ATOM 6624 N N . LEU B 1 355 ? 3.645 38.469 15.922 1 97.44 355 LEU B N 1
ATOM 6625 C CA . LEU B 1 355 ? 2.916 38.75 17.156 1 97.44 355 LEU B CA 1
ATOM 6626 C C . LEU B 1 355 ? 1.45 38.375 17.016 1 97.44 355 LEU B C 1
ATOM 6628 O O . LEU B 1 355 ? 0.817 37.969 18 1 97.44 355 LEU B O 1
ATOM 6632 N N . THR B 1 356 ? 0.889 38.469 15.812 1 96.44 356 THR B N 1
ATOM 6633 C CA . THR B 1 356 ? -0.486 38.031 15.594 1 96.44 356 THR B CA 1
ATOM 6634 C C . THR B 1 356 ? -0.648 36.531 15.938 1 96.44 356 THR B C 1
ATOM 6636 O O . THR B 1 356 ? -1.73 36.094 16.344 1 96.44 356 THR B O 1
ATOM 6639 N N . PHE B 1 357 ? 0.4 35.781 15.797 1 96.19 357 PHE B N 1
ATOM 6640 C CA . PHE B 1 357 ? 0.376 34.344 16.078 1 96.19 357 PHE B CA 1
ATOM 6641 C C . PHE B 1 357 ? 0.737 34.062 17.531 1 96.19 357 PHE B C 1
ATOM 6643 O O . PHE B 1 357 ? 0.199 33.125 18.141 1 96.19 357 PHE B O 1
ATOM 6650 N N . PHE B 1 358 ? 1.621 34.906 18.141 1 96.94 358 PHE B N 1
ATOM 6651 C CA . PHE B 1 358 ? 2.27 34.438 19.359 1 96.94 358 PHE B CA 1
ATOM 6652 C C . PHE B 1 358 ? 1.828 35.312 20.547 1 96.94 358 PHE B C 1
ATOM 6654 O O . PHE B 1 358 ? 2.1 34.969 21.703 1 96.94 358 PHE B O 1
ATOM 6661 N N . LEU B 1 359 ? 1.238 36.469 20.25 1 97.5 359 LEU B N 1
ATOM 6662 C CA . LEU B 1 359 ? 0.688 37.281 21.312 1 97.5 359 LEU B CA 1
ATOM 6663 C C . LEU B 1 359 ? -0.786 36.969 21.547 1 97.5 359 LEU B C 1
ATOM 6665 O O . LEU B 1 359 ? -1.603 37.094 20.641 1 97.5 359 LEU B O 1
ATOM 6669 N N . GLU B 1 360 ? -1.214 36.625 22.719 1 95.88 360 GLU B N 1
ATOM 6670 C CA . GLU B 1 360 ? -2.557 36.125 23.016 1 95.88 360 GLU B CA 1
ATOM 6671 C C . GLU B 1 360 ? -3.557 37.281 23.109 1 95.88 360 GLU B C 1
ATOM 6673 O O . GLU B 1 360 ? -4.672 37.156 22.594 1 95.88 360 GLU B O 1
ATOM 6678 N N . ASP B 1 361 ? -3.213 38.344 23.672 1 96.88 361 ASP B N 1
ATOM 6679 C CA . ASP B 1 361 ? -4.125 39.438 24.016 1 96.88 361 ASP B CA 1
ATOM 6680 C C . ASP B 1 361 ? -4.473 40.25 22.781 1 96.88 361 ASP B C 1
ATOM 6682 O O . ASP B 1 361 ? -3.635 41 22.266 1 96.88 361 ASP B O 1
ATOM 6686 N N . ASP B 1 362 ? -5.707 40.219 22.406 1 96.75 362 ASP B N 1
ATOM 6687 C CA . ASP B 1 362 ? -6.164 40.938 21.203 1 96.75 362 ASP B CA 1
ATOM 6688 C C . ASP B 1 362 ? -6.07 42.438 21.391 1 96.75 362 ASP B C 1
ATOM 6690 O O . ASP B 1 362 ? -5.754 43.156 20.438 1 96.75 362 ASP B O 1
ATOM 6694 N N . ASP B 1 363 ? -6.359 42.906 22.547 1 97.44 363 ASP B N 1
ATOM 6695 C CA . ASP B 1 363 ? -6.309 44.344 22.797 1 97.44 363 ASP B CA 1
ATOM 6696 C C . ASP B 1 363 ? -4.875 44.844 22.75 1 97.44 363 ASP B C 1
ATOM 6698 O O . ASP B 1 363 ? -4.621 45.938 22.203 1 97.44 363 ASP B O 1
ATOM 6702 N N . GLU B 1 364 ? -4.078 44.094 23.312 1 97.88 364 GLU B N 1
ATOM 6703 C CA . GLU B 1 364 ? -2.666 44.469 23.266 1 97.88 364 GLU B CA 1
ATOM 6704 C C . GLU B 1 364 ? -2.148 44.469 21.828 1 97.88 364 GLU B C 1
ATOM 6706 O O . GLU B 1 364 ? -1.403 45.375 21.438 1 97.88 364 GLU B O 1
ATOM 6711 N N . LEU B 1 365 ? -2.48 43.531 21.062 1 98.19 365 LEU B N 1
ATOM 6712 C CA . LEU B 1 365 ? -2.074 43.438 19.672 1 98.19 365 LEU B CA 1
ATOM 6713 C C . LEU B 1 365 ? -2.576 44.656 18.891 1 98.19 365 LEU B C 1
ATOM 6715 O O . LEU B 1 365 ? -1.838 45.25 18.094 1 98.19 365 LEU B O 1
ATOM 6719 N N . LYS B 1 366 ? -3.803 45 19.141 1 97.75 366 LYS B N 1
ATOM 6720 C CA . LYS B 1 366 ? -4.383 46.188 18.484 1 97.75 366 LYS B CA 1
ATOM 6721 C C . LYS B 1 366 ? -3.643 47.469 18.891 1 97.75 366 LYS B C 1
ATOM 6723 O O . LYS B 1 366 ? -3.375 48.312 18.047 1 97.75 366 LYS B O 1
ATOM 6728 N N . ARG B 1 367 ? -3.342 47.594 20.109 1 98.31 367 ARG B N 1
ATOM 6729 C CA . ARG B 1 367 ? -2.598 48.75 20.594 1 98.31 367 ARG B CA 1
ATOM 6730 C C . ARG B 1 367 ? -1.24 48.844 19.906 1 98.31 367 ARG B C 1
ATOM 6732 O O . ARG B 1 367 ? -0.846 49.938 19.469 1 98.31 367 ARG B O 1
ATOM 6739 N N . ILE B 1 368 ? -0.597 47.719 19.812 1 98.25 368 ILE B N 1
ATOM 6740 C CA . ILE B 1 368 ? 0.716 47.688 19.172 1 98.25 368 ILE B CA 1
ATOM 6741 C C . ILE B 1 368 ? 0.596 48.125 17.719 1 98.25 368 ILE B C 1
ATOM 6743 O O . ILE B 1 368 ? 1.4 48.938 17.234 1 98.25 368 ILE B O 1
ATOM 6747 N N . LYS B 1 369 ? -0.346 47.594 17.047 1 98.06 369 LYS B N 1
ATOM 6748 C CA . LYS B 1 369 ? -0.557 47.969 15.648 1 98.06 369 LYS B CA 1
ATOM 6749 C C . LYS B 1 369 ? -0.791 49.469 15.5 1 98.06 369 LYS B C 1
ATOM 6751 O O . LYS B 1 369 ? -0.185 50.125 14.648 1 98.06 369 LYS B O 1
ATOM 6756 N N . ASP B 1 370 ? -1.681 50.031 16.359 1 97.88 370 ASP B N 1
ATOM 6757 C CA . ASP B 1 370 ? -2.027 51.469 16.297 1 97.88 370 ASP B CA 1
ATOM 6758 C C . ASP B 1 370 ? -0.806 52.344 16.578 1 97.88 370 ASP B C 1
ATOM 6760 O O . ASP B 1 370 ? -0.58 53.312 15.875 1 97.88 370 ASP B O 1
ATOM 6764 N N . GLU B 1 371 ? -0.058 51.938 17.516 1 98.06 371 GLU B N 1
ATOM 6765 C CA . GLU B 1 371 ? 1.123 52.719 17.875 1 98.06 371 GLU B CA 1
ATOM 6766 C C . GLU B 1 371 ? 2.199 52.625 16.797 1 98.06 371 GLU B C 1
ATOM 6768 O O . GLU B 1 371 ? 2.902 53.594 16.531 1 98.06 371 GLU B O 1
ATOM 6773 N N . TYR B 1 372 ? 2.352 51.5 16.188 1 98 372 TYR B N 1
ATOM 6774 C CA . TYR B 1 372 ? 3.34 51.312 15.133 1 98 372 TYR B CA 1
ATOM 6775 C C . TYR B 1 372 ? 2.947 52.094 13.891 1 98 372 TYR B C 1
ATOM 6777 O O . TYR B 1 372 ? 3.785 52.781 13.281 1 98 372 TYR B O 1
ATOM 6785 N N . THR B 1 373 ? 1.687 52.031 13.578 1 97.62 373 THR B N 1
ATOM 6786 C CA . THR B 1 373 ? 1.2 52.688 12.367 1 97.62 373 THR B CA 1
ATOM 6787 C C . THR B 1 373 ? 1.116 54.188 12.547 1 97.62 373 THR B C 1
ATOM 6789 O O . THR B 1 373 ? 1.166 54.938 11.562 1 97.62 373 THR B O 1
ATOM 6792 N N . SER B 1 374 ? 1.011 54.656 13.766 1 97.06 374 SER B N 1
ATOM 6793 C CA . SER B 1 374 ? 0.987 56.094 14.031 1 97.06 374 SER B CA 1
ATOM 6794 C C . SER B 1 374 ? 2.398 56.656 14.164 1 97.06 374 SER B C 1
ATOM 6796 O O . SER B 1 374 ? 2.592 57.875 14.156 1 97.06 374 SER B O 1
ATOM 6798 N N . GLY B 1 375 ? 3.352 55.719 14.328 1 96.5 375 GLY B N 1
ATOM 6799 C CA . GLY B 1 375 ? 4.734 56.125 14.461 1 96.5 375 GLY B CA 1
ATOM 6800 C C . GLY B 1 375 ? 5.18 56.281 15.906 1 96.5 375 GLY B C 1
ATOM 6801 O O . GLY B 1 375 ? 6.359 56.5 16.172 1 96.5 375 GLY B O 1
ATOM 6802 N N . LYS B 1 376 ? 4.324 56.094 16.797 1 97.25 376 LYS B N 1
ATOM 6803 C CA . LYS B 1 376 ? 4.656 56.156 18.219 1 97.25 376 LYS B CA 1
ATOM 6804 C C . LYS B 1 376 ? 5.582 55.031 18.625 1 97.25 376 LYS B C 1
ATOM 6806 O O . LYS B 1 376 ? 6.469 55.219 19.469 1 97.25 376 LYS B O 1
ATOM 6811 N N . LEU B 1 377 ? 5.328 53.938 18.094 1 97.62 377 LEU B N 1
ATOM 6812 C CA . LEU B 1 377 ? 6.168 52.781 18.344 1 97.62 377 LEU B CA 1
ATOM 6813 C C . LEU B 1 377 ? 7.184 52.594 17.219 1 97.62 377 LEU B C 1
ATOM 6815 O O . LEU B 1 377 ? 6.816 52.531 16.047 1 97.62 377 LEU B O 1
ATOM 6819 N N . LEU B 1 378 ? 8.422 52.5 17.641 1 96.44 378 LEU B N 1
ATOM 6820 C CA . LEU B 1 378 ? 9.492 52.375 16.656 1 96.44 378 LEU B CA 1
ATOM 6821 C C . LEU B 1 378 ? 9.695 50.906 16.266 1 96.44 378 LEU B C 1
ATOM 6823 O O . LEU B 1 378 ? 9.289 50 17 1 96.44 378 LEU B O 1
ATOM 6827 N N . THR B 1 379 ? 10.352 50.781 15.141 1 96 379 THR B N 1
ATOM 6828 C CA . THR B 1 379 ? 10.578 49.438 14.609 1 96 379 THR B CA 1
ATOM 6829 C C . THR B 1 379 ? 11.406 48.594 15.586 1 96 379 THR B C 1
ATOM 6831 O O . THR B 1 379 ? 11.117 47.406 15.797 1 96 379 THR B O 1
ATOM 6834 N N . GLY B 1 380 ? 12.414 49.156 16.109 1 95.88 380 GLY B N 1
ATOM 6835 C CA . GLY B 1 380 ? 13.234 48.438 17.078 1 95.88 380 GLY B CA 1
ATOM 6836 C C . GLY B 1 380 ? 12.453 47.969 18.281 1 95.88 380 GLY B C 1
ATOM 6837 O O . GLY B 1 380 ? 12.711 46.875 18.797 1 95.88 380 GLY B O 1
ATOM 6838 N N . GLU B 1 381 ? 11.562 48.781 18.734 1 97.31 381 GLU B N 1
ATOM 6839 C CA . GLU B 1 381 ? 10.719 48.406 19.859 1 97.31 381 GLU B CA 1
ATOM 6840 C C . GLU B 1 381 ? 9.75 47.312 19.5 1 97.31 381 GLU B C 1
ATOM 6842 O O . GLU B 1 381 ? 9.508 46.406 20.312 1 97.31 381 GLU B O 1
ATOM 6847 N N . LEU B 1 382 ? 9.148 47.406 18.328 1 98 382 LEU B N 1
ATOM 6848 C CA . LEU B 1 382 ? 8.273 46.344 17.844 1 98 382 LEU B CA 1
ATOM 6849 C C . LEU B 1 382 ? 9.008 45 17.797 1 98 382 LEU B C 1
ATOM 6851 O O . LEU B 1 382 ? 8.484 44 18.25 1 98 382 LEU B O 1
ATOM 6855 N N . LYS B 1 383 ? 10.195 45.031 17.25 1 98 383 LYS B N 1
ATOM 6856 C CA . LYS B 1 383 ? 11.008 43.844 17.172 1 98 383 LYS B CA 1
ATOM 6857 C C . LYS B 1 383 ? 11.32 43.281 18.547 1 98 383 LYS B C 1
ATOM 6859 O O . LYS B 1 383 ? 11.336 42.062 18.766 1 98 383 LYS B O 1
ATOM 6864 N N . ALA B 1 384 ? 11.555 44.188 19.453 1 98.19 384 ALA B N 1
ATOM 6865 C CA . ALA B 1 384 ? 11.859 43.75 20.812 1 98.19 384 ALA B CA 1
ATOM 6866 C C . ALA B 1 384 ? 10.68 43.031 21.438 1 98.19 384 ALA B C 1
ATOM 6868 O O . ALA B 1 384 ? 10.875 42.031 22.141 1 98.19 384 ALA B O 1
ATOM 6869 N N . ILE B 1 385 ? 9.469 43.5 21.25 1 98.31 385 ILE B N 1
ATOM 6870 C CA . ILE B 1 385 ? 8.273 42.812 21.734 1 98.31 385 ILE B CA 1
ATOM 6871 C C . ILE B 1 385 ? 8.148 41.438 21.109 1 98.31 385 ILE B C 1
ATOM 6873 O O . ILE B 1 385 ? 7.898 40.438 21.797 1 98.31 385 ILE B O 1
ATOM 6877 N N . CYS B 1 386 ? 8.352 41.375 19.828 1 98.31 386 CYS B N 1
ATOM 6878 C CA . CYS B 1 386 ? 8.281 40.125 19.109 1 98.31 386 CYS B CA 1
ATOM 6879 C C . CYS B 1 386 ? 9.312 39.125 19.641 1 98.31 386 CYS B C 1
ATOM 6881 O O . CYS B 1 386 ? 8.992 37.969 19.875 1 98.31 386 CYS B O 1
ATOM 6883 N N . ILE B 1 387 ? 10.523 39.625 19.812 1 98.5 387 ILE B N 1
ATOM 6884 C CA . ILE B 1 387 ? 11.625 38.781 20.297 1 98.5 387 ILE B CA 1
ATOM 6885 C C . ILE B 1 387 ? 11.258 38.188 21.641 1 98.5 387 ILE B C 1
ATOM 6887 O O . ILE B 1 387 ? 11.461 36.969 21.859 1 98.5 387 ILE B O 1
ATOM 6891 N N . GLU B 1 388 ? 10.727 38.938 22.469 1 98.38 388 GLU B N 1
ATOM 6892 C CA . GLU B 1 388 ? 10.352 38.469 23.797 1 98.38 388 GLU B CA 1
ATOM 6893 C C . GLU B 1 388 ? 9.344 37.312 23.719 1 98.38 388 GLU B C 1
ATOM 6895 O O . GLU B 1 388 ? 9.5 36.312 24.391 1 98.38 388 GLU B O 1
ATOM 6900 N N . HIS B 1 389 ? 8.281 37.469 22.953 1 98.06 389 HIS B N 1
ATOM 6901 C CA . HIS B 1 389 ? 7.254 36.438 22.797 1 98.06 389 HIS B CA 1
ATOM 6902 C C . HIS B 1 389 ? 7.812 35.188 22.141 1 98.06 389 HIS B C 1
ATOM 6904 O O . HIS B 1 389 ? 7.484 34.062 22.547 1 98.06 389 HIS B O 1
ATOM 6910 N N . LEU B 1 390 ? 8.68 35.344 21.172 1 98 390 LEU B N 1
ATOM 6911 C CA . LEU B 1 390 ? 9.266 34.188 20.484 1 98 390 LEU B CA 1
ATOM 6912 C C . LEU B 1 390 ? 10.227 33.438 21.391 1 98 390 LEU B C 1
ATOM 6914 O O . LEU B 1 390 ? 10.258 32.219 21.391 1 98 390 LEU B O 1
ATOM 6918 N N . GLN B 1 391 ? 11 34.25 22.109 1 98.25 391 GLN B N 1
ATOM 6919 C CA . GLN B 1 391 ? 11.93 33.625 23.031 1 98.25 391 GLN B CA 1
ATOM 6920 C C . GLN B 1 391 ? 11.18 32.812 24.094 1 98.25 391 GLN B C 1
ATOM 6922 O O . GLN B 1 391 ? 11.609 31.719 24.453 1 98.25 391 GLN B O 1
ATOM 6927 N N . LYS B 1 392 ? 10.141 33.375 24.562 1 97.81 392 LYS B N 1
ATOM 6928 C CA . LYS B 1 392 ? 9.328 32.656 25.547 1 97.81 392 LYS B CA 1
ATOM 6929 C C . LYS B 1 392 ? 8.719 31.406 24.938 1 97.81 392 LYS B C 1
ATOM 6931 O O . LYS B 1 392 ? 8.742 30.328 25.547 1 97.81 392 LYS B O 1
ATOM 6936 N N . TYR B 1 393 ? 8.164 31.5 23.812 1 96.81 393 TYR B N 1
ATOM 6937 C CA . TYR B 1 393 ? 7.531 30.375 23.125 1 96.81 393 TYR B CA 1
ATOM 6938 C C . TYR B 1 393 ? 8.531 29.25 22.875 1 96.81 393 TYR B C 1
ATOM 6940 O O . TYR B 1 393 ? 8.289 28.094 23.25 1 96.81 393 TYR B O 1
ATOM 6948 N N . VAL B 1 394 ? 9.656 29.562 22.234 1 97 394 VAL B N 1
ATOM 6949 C CA . VAL B 1 394 ? 10.672 28.578 21.859 1 97 394 VAL B CA 1
ATOM 6950 C C . VAL B 1 394 ? 11.297 27.984 23.125 1 97 394 VAL B C 1
ATOM 6952 O O . VAL B 1 394 ? 11.539 26.781 23.203 1 97 394 VAL B O 1
ATOM 6955 N N . GLY B 1 395 ? 11.508 28.906 24.094 1 97.19 395 GLY B N 1
ATOM 6956 C CA . GLY B 1 395 ? 12.047 28.422 25.344 1 97.19 395 GLY B CA 1
ATOM 6957 C C . GLY B 1 395 ? 11.164 27.391 26.031 1 97.19 395 GLY B C 1
ATOM 6958 O O . GLY B 1 395 ? 11.648 26.375 26.516 1 97.19 395 GLY B O 1
ATOM 6959 N N . THR B 1 396 ? 9.875 27.641 26.125 1 96.56 396 THR B N 1
ATOM 6960 C CA . THR B 1 396 ? 8.914 26.719 26.719 1 96.56 396 THR B CA 1
ATOM 6961 C C . THR B 1 396 ? 8.867 25.406 25.938 1 96.56 396 THR B C 1
ATOM 6963 O O . THR B 1 396 ? 8.789 24.328 26.531 1 96.56 396 THR B O 1
ATOM 6966 N N . PHE B 1 397 ? 8.898 25.516 24.688 1 95.56 397 PHE B N 1
ATOM 6967 C CA . PHE B 1 397 ? 8.938 24.328 23.828 1 95.56 397 PHE B CA 1
ATOM 6968 C C . PHE B 1 397 ? 10.164 23.484 24.125 1 95.56 397 PHE B C 1
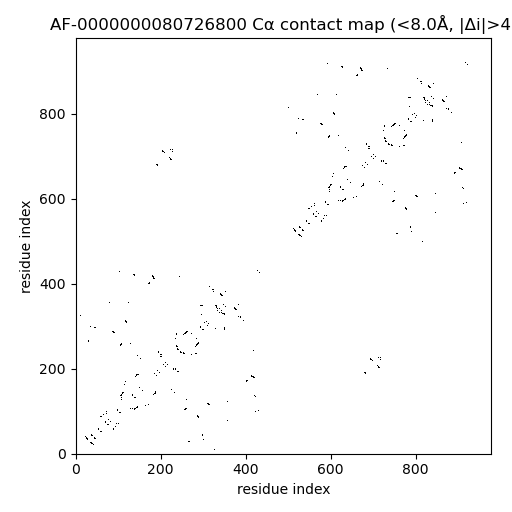ATOM 6970 O O . PHE B 1 397 ? 10.07 22.266 24.266 1 95.56 397 PHE B O 1
ATOM 6977 N N . GLN B 1 398 ? 11.281 24.156 24.172 1 96.81 398 GLN B N 1
ATOM 6978 C CA . GLN B 1 398 ? 12.539 23.453 24.422 1 96.81 398 GLN B CA 1
ATOM 6979 C C . GLN B 1 398 ? 12.523 22.75 25.766 1 96.81 398 GLN B C 1
ATOM 6981 O O . GLN B 1 398 ? 13.062 21.641 25.906 1 96.81 398 GLN B O 1
ATOM 6986 N N . GLU B 1 399 ? 11.945 23.359 26.719 1 97.06 399 GLU B N 1
ATOM 6987 C CA . GLU B 1 399 ? 11.82 22.75 28.031 1 97.06 399 GLU B CA 1
ATOM 6988 C C . GLU B 1 399 ? 10.984 21.469 27.969 1 97.06 399 GLU B C 1
ATOM 6990 O O . GLU B 1 399 ? 11.375 20.438 28.516 1 97.06 399 GLU B O 1
ATOM 6995 N N . ARG B 1 400 ? 9.852 21.516 27.312 1 96.06 400 ARG B N 1
ATOM 6996 C CA . ARG B 1 400 ? 9 20.344 27.156 1 96.06 400 ARG B CA 1
ATOM 6997 C C . ARG B 1 400 ? 9.711 19.266 26.344 1 96.06 400 ARG B C 1
ATOM 6999 O O . ARG B 1 400 ? 9.641 18.078 26.688 1 96.06 400 ARG B O 1
ATOM 7006 N N . ARG B 1 401 ? 10.352 19.719 25.297 1 96.06 401 ARG B N 1
ATOM 7007 C CA . ARG B 1 401 ? 11.047 18.797 24.406 1 96.06 401 ARG B CA 1
ATOM 7008 C C . ARG B 1 401 ? 12.133 18.031 25.141 1 96.06 401 ARG B C 1
ATOM 7010 O O . ARG B 1 401 ? 12.375 16.844 24.859 1 96.06 401 ARG B O 1
ATOM 7017 N N . SER B 1 402 ? 12.789 18.703 26.016 1 96.31 402 SER B N 1
ATOM 7018 C CA . SER B 1 402 ? 13.875 18.094 26.781 1 96.31 402 SER B CA 1
ATOM 7019 C C . SER B 1 402 ? 13.367 16.969 27.672 1 96.31 402 SER B C 1
ATOM 7021 O O . SER B 1 402 ? 14.148 16.109 28.094 1 96.31 402 SER B O 1
ATOM 7023 N N . LYS B 1 403 ? 12.109 16.844 27.875 1 96.44 403 LYS B N 1
ATOM 7024 C CA . LYS B 1 403 ? 11.523 15.844 28.766 1 96.44 403 LYS B CA 1
ATOM 7025 C C . LYS B 1 403 ? 10.969 14.672 27.953 1 96.44 403 LYS B C 1
ATOM 7027 O O . LYS B 1 403 ? 10.484 13.695 28.531 1 96.44 403 LYS B O 1
ATOM 7032 N N . VAL B 1 404 ? 11 14.781 26.703 1 97.69 404 VAL B N 1
ATOM 7033 C CA . VAL B 1 404 ? 10.461 13.727 25.844 1 97.69 404 VAL B CA 1
ATOM 7034 C C . VAL B 1 404 ? 11.516 12.656 25.609 1 97.69 404 VAL B C 1
ATOM 7036 O O . VAL B 1 404 ? 12.367 12.789 24.719 1 97.69 404 VAL B O 1
ATOM 7039 N N . SER B 1 405 ? 11.438 11.57 26.328 1 97.25 405 SER B N 1
ATOM 7040 C CA . SER B 1 405 ? 12.352 10.438 26.172 1 97.25 405 SER B CA 1
ATOM 7041 C C . SER B 1 405 ? 11.875 9.484 25.094 1 97.25 405 SER B C 1
ATOM 7043 O O . SER B 1 405 ? 10.773 9.633 24.562 1 97.25 405 SER B O 1
ATOM 7045 N N . ASP B 1 406 ? 12.75 8.547 24.781 1 96.88 406 ASP B N 1
ATOM 7046 C CA . ASP B 1 406 ? 12.375 7.523 23.812 1 96.88 406 ASP B CA 1
ATOM 7047 C C . ASP B 1 406 ? 11.18 6.707 24.297 1 96.88 406 ASP B C 1
ATOM 7049 O O . ASP B 1 406 ? 10.344 6.281 23.5 1 96.88 406 ASP B O 1
ATOM 7053 N N . ALA B 1 407 ? 11.109 6.527 25.562 1 97.69 407 ALA B N 1
ATOM 7054 C CA . ALA B 1 407 ? 10 5.777 26.156 1 97.69 407 ALA B CA 1
ATOM 7055 C C . ALA B 1 407 ? 8.68 6.52 25.969 1 97.69 407 ALA B C 1
ATOM 7057 O O . ALA B 1 407 ? 7.637 5.902 25.719 1 97.69 407 ALA B O 1
ATOM 7058 N N . VAL B 1 408 ? 8.758 7.816 26.109 1 98.06 408 VAL B N 1
ATOM 7059 C CA . VAL B 1 408 ? 7.57 8.633 25.906 1 98.06 408 VAL B CA 1
ATOM 7060 C C . VAL B 1 408 ? 7.129 8.547 24.438 1 98.06 408 VAL B C 1
ATOM 7062 O O . VAL B 1 408 ? 5.938 8.414 24.156 1 98.06 408 VAL B O 1
ATOM 7065 N N . VAL B 1 409 ? 8.094 8.625 23.547 1 98.25 409 VAL B N 1
ATOM 7066 C CA . VAL B 1 409 ? 7.797 8.5 22.125 1 98.25 409 VAL B CA 1
ATOM 7067 C C . VAL B 1 409 ? 7.133 7.152 21.844 1 98.25 409 VAL B C 1
ATOM 7069 O O . VAL B 1 409 ? 6.125 7.086 21.141 1 98.25 409 VAL B O 1
ATOM 7072 N N . ASP B 1 410 ? 7.676 6.102 22.453 1 98 410 ASP B N 1
ATOM 7073 C CA . ASP B 1 410 ? 7.121 4.762 22.266 1 98 410 ASP B CA 1
ATOM 7074 C C . ASP B 1 410 ? 5.68 4.691 22.766 1 98 410 ASP B C 1
ATOM 7076 O O . ASP B 1 410 ? 4.844 4.016 22.156 1 98 410 ASP B O 1
ATOM 7080 N N . GLU B 1 411 ? 5.426 5.363 23.797 1 97.81 411 GLU B N 1
ATOM 7081 C CA . GLU B 1 411 ? 4.074 5.375 24.344 1 97.81 411 GLU B CA 1
ATOM 7082 C C . GLU B 1 411 ? 3.094 6.035 23.375 1 97.81 411 GLU B C 1
ATOM 7084 O O . GLU B 1 411 ? 2.033 5.477 23.094 1 97.81 411 GLU B O 1
ATOM 7089 N N . PHE B 1 412 ? 3.467 7.191 22.844 1 98.62 412 PHE B N 1
ATOM 7090 C CA . PHE B 1 412 ? 2.607 7.93 21.922 1 98.62 412 PHE B CA 1
ATOM 7091 C C . PHE B 1 412 ? 2.414 7.156 20.625 1 98.62 412 PHE B C 1
ATOM 7093 O O . PHE B 1 412 ? 1.401 7.324 19.938 1 98.62 412 PHE B O 1
ATOM 7100 N N . MET B 1 413 ? 3.355 6.242 20.312 1 98.5 413 MET B N 1
ATOM 7101 C CA . MET B 1 413 ? 3.32 5.559 19.016 1 98.5 413 MET B CA 1
ATOM 7102 C C . MET B 1 413 ? 2.814 4.125 19.172 1 98.5 413 MET B C 1
ATOM 7104 O O . MET B 1 413 ? 2.723 3.387 18.188 1 98.5 413 MET B O 1
ATOM 7108 N N . SER B 1 414 ? 2.453 3.74 20.406 1 98 414 SER B N 1
ATOM 7109 C CA . SER B 1 414 ? 1.973 2.389 20.672 1 98 414 SER B CA 1
ATOM 7110 C C . SER B 1 414 ? 0.512 2.23 20.266 1 98 414 SER B C 1
ATOM 7112 O O . SER B 1 414 ? -0.29 3.15 20.438 1 98 414 SER B O 1
ATOM 7114 N N . VAL B 1 415 ? 0.221 1.11 19.703 1 98.06 415 VAL B N 1
ATOM 7115 C CA . VAL B 1 415 ? -1.156 0.766 19.375 1 98.06 415 VAL B CA 1
ATOM 7116 C C . VAL B 1 415 ? -1.909 0.354 20.641 1 98.06 415 VAL B C 1
ATOM 7118 O O . VAL B 1 415 ? -1.744 -0.766 21.125 1 98.06 415 VAL B O 1
ATOM 7121 N N . ARG B 1 416 ? -2.717 1.223 21.141 1 98 416 ARG B N 1
ATOM 7122 C CA . ARG B 1 416 ? -3.43 1.025 22.391 1 98 416 ARG B CA 1
ATOM 7123 C C . ARG B 1 416 ? -4.742 1.801 22.406 1 98 416 ARG B C 1
ATOM 7125 O O . ARG B 1 416 ? -4.918 2.746 21.625 1 98 416 ARG B O 1
ATOM 7132 N N . PRO B 1 417 ? -5.652 1.395 23.25 1 98 417 PRO B N 1
ATOM 7133 C CA . PRO B 1 417 ? -6.879 2.188 23.375 1 98 417 PRO B CA 1
ATOM 7134 C C . PRO B 1 417 ? -6.621 3.592 23.922 1 98 417 PRO B C 1
ATOM 7136 O O . PRO B 1 417 ? -5.668 3.803 24.672 1 98 417 PRO B O 1
ATOM 7139 N N . LEU B 1 418 ? -7.441 4.543 23.5 1 98.38 418 LEU B N 1
ATOM 7140 C CA . LEU B 1 418 ? -7.406 5.902 24.031 1 98.38 418 LEU B CA 1
ATOM 7141 C C . LEU B 1 418 ? -8.609 6.176 24.922 1 98.38 418 LEU B C 1
ATOM 7143 O O . LEU B 1 418 ? -9.57 5.402 24.938 1 98.38 418 LEU B O 1
ATOM 7147 N N . GLU B 1 419 ? -8.492 7.195 25.734 1 97.31 419 GLU B N 1
ATOM 7148 C CA . GLU B 1 419 ? -9.555 7.562 26.656 1 97.31 419 GLU B CA 1
ATOM 7149 C C . GLU B 1 419 ? -9.977 9.016 26.469 1 97.31 419 GLU B C 1
ATOM 7151 O O . GLU B 1 419 ? -9.133 9.914 26.438 1 97.31 419 GLU B O 1
ATOM 7156 N N . TRP B 1 420 ? -11.312 9.258 26.328 1 97.25 420 TRP B N 1
ATOM 7157 C CA . TRP B 1 420 ? -11.844 10.609 26.203 1 97.25 420 TRP B CA 1
ATOM 7158 C C . TRP B 1 420 ? -13.289 10.68 26.688 1 97.25 420 TRP B C 1
ATOM 7160 O O . TRP B 1 420 ? -13.953 9.648 26.828 1 97.25 420 TRP B O 1
ATOM 7170 N N . LYS B 1 421 ? -13.812 11.906 26.969 1 95.81 421 LYS B N 1
ATOM 7171 C CA . LYS B 1 421 ? -15.172 12.094 27.484 1 95.81 421 LYS B CA 1
ATOM 7172 C C . LYS B 1 421 ? -16.016 12.906 26.5 1 95.81 421 LYS B C 1
ATOM 7174 O O . LYS B 1 421 ? -17.234 12.727 26.422 1 95.81 421 LYS B O 1
ATOM 7179 N N . GLY B 1 422 ? -15.359 13.852 25.797 1 96.62 422 GLY B N 1
ATOM 7180 C CA . GLY B 1 422 ? -16.094 14.742 24.922 1 96.62 422 GLY B CA 1
ATOM 7181 C C . GLY B 1 422 ? -16.766 15.883 25.672 1 96.62 422 GLY B C 1
ATOM 7182 O O . GLY B 1 422 ? -16.141 16.562 26.484 1 96.62 422 GLY B O 1
ATOM 7183 N N . ASN B 1 423 ? -18 16.172 25.25 1 96.31 423 ASN B N 1
ATOM 7184 C CA . ASN B 1 423 ? -18.781 17.219 25.922 1 96.31 423 ASN B CA 1
ATOM 7185 C C . ASN B 1 423 ? -19.141 16.812 27.344 1 96.31 423 ASN B C 1
ATOM 7187 O O . ASN B 1 423 ? -19.922 15.875 27.547 1 96.31 423 ASN B O 1
ATOM 7191 N N . PRO B 1 424 ? -18.656 17.516 28.312 1 94.31 424 PRO B N 1
ATOM 7192 C CA . PRO B 1 424 ? -18.906 17.125 29.703 1 94.31 424 PRO B CA 1
ATOM 7193 C C . PRO B 1 424 ? -20.344 17.328 30.125 1 94.31 424 PRO B C 1
ATOM 7195 O O . PRO B 1 424 ? -20.766 16.828 31.172 1 94.31 424 PRO B O 1
ATOM 7198 N N . ARG B 1 425 ? -21.141 17.984 29.391 1 94.06 425 ARG B N 1
ATOM 7199 C CA . ARG B 1 425 ? -22.5 18.328 29.75 1 94.06 425 ARG B CA 1
ATOM 7200 C C . ARG B 1 425 ? -23.484 17.25 29.297 1 94.06 425 ARG B C 1
ATOM 7202 O O . ARG B 1 425 ? -24.641 17.234 29.719 1 94.06 425 ARG B O 1
ATOM 7209 N N . VAL B 1 426 ? -22.984 16.422 28.375 1 93.5 426 VAL B N 1
ATOM 7210 C CA . VAL B 1 426 ? -23.844 15.422 27.75 1 93.5 426 VAL B CA 1
ATOM 7211 C C . VAL B 1 426 ? -23.156 14.055 27.781 1 93.5 426 VAL B C 1
ATOM 7213 O O . VAL B 1 426 ? -21.984 13.945 27.469 1 93.5 426 VAL B O 1
ATOM 7216 N N . PRO B 1 427 ? -23.875 13 28.203 1 90.81 427 PRO B N 1
ATOM 7217 C CA . PRO B 1 427 ? -23.25 11.672 28.141 1 90.81 427 PRO B CA 1
ATOM 7218 C C . PRO B 1 427 ? -22.875 11.273 26.719 1 90.81 427 PRO B C 1
ATOM 7220 O O . PRO B 1 427 ? -23.594 11.609 25.766 1 90.81 427 PRO B O 1
ATOM 7223 N N . ARG B 1 428 ? -21.828 10.57 26.641 1 91.38 428 ARG B N 1
ATOM 7224 C CA . ARG B 1 428 ? -21.359 10.156 25.328 1 91.38 428 ARG B CA 1
ATOM 7225 C C . ARG B 1 428 ? -22.344 9.195 24.672 1 91.38 428 ARG B C 1
ATOM 7227 O O . ARG B 1 428 ? -22.734 8.188 25.266 1 91.38 428 ARG B O 1
ATOM 7234 N N . ALA B 1 429 ? -22.641 9.375 23.469 1 86.25 429 ALA B N 1
ATOM 7235 C CA . ALA B 1 429 ? -23.719 8.695 22.766 1 86.25 429 ALA B CA 1
ATOM 7236 C C . ALA B 1 429 ? -23.344 7.246 22.469 1 86.25 429 ALA B C 1
ATOM 7238 O O . ALA B 1 429 ? -24.219 6.375 22.406 1 86.25 429 ALA B O 1
ATOM 7239 N N . ASP B 1 430 ? -22.094 6.945 22.25 1 82.69 430 ASP B N 1
ATOM 7240 C CA . ASP B 1 430 ? -21.703 5.598 21.844 1 82.69 430 ASP B CA 1
ATOM 7241 C C . ASP B 1 430 ? -21.578 4.672 23.047 1 82.69 430 ASP B C 1
ATOM 7243 O O . ASP B 1 430 ? -21.422 3.461 22.906 1 82.69 430 ASP B O 1
ATOM 7247 N N . LEU B 1 431 ? -21.578 5.219 24.172 1 75.06 431 LEU B N 1
ATOM 7248 C CA . LEU B 1 431 ? -21.5 4.426 25.391 1 75.06 431 LEU B CA 1
ATOM 7249 C C . LEU B 1 431 ? -22.891 4.18 25.984 1 75.06 431 LEU B C 1
ATOM 7251 O O . LEU B 1 431 ? -23.047 3.346 26.875 1 75.06 431 LEU B O 1
ATOM 7255 N N . VAL B 1 432 ? -23.844 5 25.641 1 59.28 432 VAL B N 1
ATOM 7256 C CA . VAL B 1 432 ? -25.188 4.879 26.203 1 59.28 432 VAL B CA 1
ATOM 7257 C C . VAL B 1 432 ? -25.906 3.674 25.594 1 59.28 432 VAL B C 1
ATOM 7259 O O . VAL B 1 432 ? -26 3.557 24.359 1 59.28 432 VAL B O 1
ATOM 7262 N N . VAL B 1 433 ? -25.734 2.582 26.266 1 50.81 433 VAL B N 1
ATOM 7263 C CA . VAL B 1 433 ? -26.484 1.386 25.922 1 50.81 433 VAL B CA 1
ATOM 7264 C C . VAL B 1 433 ? -27.969 1.736 25.75 1 50.81 433 VAL B C 1
ATOM 7266 O O . VAL B 1 433 ? -28.547 2.438 26.594 1 50.81 433 VAL B O 1
ATOM 7269 N N . PRO B 1 434 ? -28.531 1.534 24.703 1 43.47 434 PRO B N 1
ATOM 7270 C CA . PRO B 1 434 ? -29.969 1.796 24.641 1 43.47 434 PRO B CA 1
ATOM 7271 C C . PRO B 1 434 ? -30.734 1.101 25.766 1 43.47 434 PRO B C 1
ATOM 7273 O O . PRO B 1 434 ? -30.516 -0.079 26.031 1 43.47 434 PRO B O 1
ATOM 7276 N N . VAL B 1 435 ? -31.109 1.769 26.781 1 38.06 435 VAL B N 1
ATOM 7277 C CA . VAL B 1 435 ? -32.031 1.17 27.75 1 38.06 435 VAL B CA 1
ATOM 7278 C C . VAL B 1 435 ? -33.219 0.542 27.031 1 38.06 435 VAL B C 1
ATOM 7280 O O . VAL B 1 435 ? -34 1.241 26.375 1 38.06 435 VAL B O 1
ATOM 7283 N N . THR B 1 436 ? -33.094 -0.658 26.656 1 36.72 436 THR B N 1
ATOM 7284 C CA . THR B 1 436 ? -34.312 -1.352 26.25 1 36.72 436 THR B CA 1
ATOM 7285 C C . THR B 1 436 ? -35.344 -1.319 27.375 1 36.72 436 THR B C 1
ATOM 7287 O O . THR B 1 436 ? -35.062 -1.751 28.5 1 36.72 436 THR B O 1
ATOM 7290 N N . GLY B 1 437 ? -36.281 -0.407 27.484 1 30.27 437 GLY B N 1
ATOM 7291 C CA . GLY B 1 437 ? -37.438 -0.443 28.359 1 30.27 437 GLY B CA 1
ATOM 7292 C C . GLY B 1 437 ? -38.062 -1.818 28.469 1 30.27 437 GLY B C 1
ATOM 7293 O O . GLY B 1 437 ? -38.219 -2.508 27.453 1 30.27 437 GLY B O 1
ATOM 7294 N N . ALA B 1 438 ? -37.938 -2.475 29.656 1 31.67 438 ALA B N 1
ATOM 7295 C CA . ALA B 1 438 ? -38.688 -3.674 30.016 1 31.67 438 ALA B CA 1
ATOM 7296 C C . ALA B 1 438 ? -40.156 -3.564 29.578 1 31.67 438 ALA B C 1
ATOM 7298 O O . ALA B 1 438 ? -40.812 -2.553 29.844 1 31.67 438 ALA B O 1
ATOM 7299 N N . ALA B 1 439 ? -40.656 -4.391 28.734 1 29.09 439 ALA B N 1
ATOM 7300 C CA . ALA B 1 439 ? -42.062 -4.652 28.375 1 29.09 439 ALA B CA 1
ATOM 7301 C C . ALA B 1 439 ? -42.938 -4.809 29.609 1 29.09 439 ALA B C 1
ATOM 7303 O O . ALA B 1 439 ? -42.625 -5.617 30.5 1 29.09 439 ALA B O 1
ATOM 7304 N N . ASP B 1 440 ? -43.625 -3.91 30.203 1 27.92 440 ASP B N 1
ATOM 7305 C CA . ASP B 1 440 ? -44.719 -4.051 31.141 1 27.92 440 ASP B CA 1
ATOM 7306 C C . ASP B 1 440 ? -45.656 -5.188 30.719 1 27.92 440 ASP B C 1
ATOM 7308 O O . ASP B 1 440 ? -46 -5.305 29.547 1 27.92 440 ASP B O 1
ATOM 7312 N N . GLY B 1 441 ? -45.75 -6.344 31.453 1 28.08 441 GLY B N 1
ATOM 7313 C CA . GLY B 1 441 ? -46.594 -7.531 31.375 1 28.08 441 GLY B CA 1
ATOM 7314 C C . GLY B 1 441 ? -48.062 -7.219 31.328 1 28.08 441 GLY B C 1
ATOM 7315 O O . GLY B 1 441 ? -48.812 -7.57 32.25 1 28.08 441 GLY B O 1
ATOM 7316 N N . ALA B 1 442 ? -48.625 -6.094 30.906 1 25.95 442 ALA B N 1
ATOM 7317 C CA . ALA B 1 442 ? -50.094 -6.039 30.875 1 25.95 442 ALA B CA 1
ATOM 7318 C C . ALA B 1 442 ? -50.656 -7.238 30.109 1 25.95 442 ALA B C 1
ATOM 7320 O O . ALA B 1 442 ? -50.188 -7.586 29.031 1 25.95 442 ALA B O 1
ATOM 7321 N N . THR B 1 443 ? -51.344 -8.125 30.875 1 27.03 443 THR B N 1
ATOM 7322 C CA . THR B 1 443 ? -52.156 -9.273 30.5 1 27.03 443 THR B CA 1
ATOM 7323 C C . THR B 1 443 ? -53.219 -8.867 29.484 1 27.03 443 THR B C 1
ATOM 7325 O O . THR B 1 443 ? -54.094 -8.07 29.781 1 27.03 443 THR B O 1
ATOM 7328 N N . PRO B 1 444 ? -52.844 -8.516 28.375 1 24.48 444 PRO B N 1
ATOM 7329 C CA . PRO B 1 444 ? -53.969 -8.109 27.531 1 24.48 444 PRO B CA 1
ATOM 7330 C C . PRO B 1 444 ? -55.062 -9.18 27.453 1 24.48 444 PRO B C 1
ATOM 7332 O O . PRO B 1 444 ? -54.781 -10.375 27.531 1 24.48 444 PRO B O 1
ATOM 7335 N N . ALA B 1 445 ? -56.188 -8.914 28.234 1 24.97 445 ALA B N 1
ATOM 7336 C CA . ALA B 1 445 ? -57.5 -9.508 28.062 1 24.97 445 ALA B CA 1
ATOM 7337 C C . ALA B 1 445 ? -57.75 -9.867 26.609 1 24.97 445 ALA B C 1
ATOM 7339 O O . ALA B 1 445 ? -57.312 -9.164 25.703 1 24.97 445 ALA B O 1
ATOM 7340 N N . GLY B 1 446 ? -58.125 -11.117 26.344 1 23.91 446 GLY B N 1
ATOM 7341 C CA . GLY B 1 446 ? -58.406 -11.914 25.156 1 23.91 446 GLY B CA 1
ATOM 7342 C C . GLY B 1 446 ? -59.375 -11.281 24.203 1 23.91 446 GLY B C 1
ATOM 7343 O O . GLY B 1 446 ? -59.906 -11.938 23.297 1 23.91 446 GLY B O 1
ATOM 7344 N N . ASP B 1 447 ? -59.719 -10.008 24.5 1 21.89 447 ASP B N 1
ATOM 7345 C CA . ASP B 1 447 ? -60.938 -9.75 23.703 1 21.89 447 ASP B CA 1
ATOM 7346 C C . ASP B 1 447 ? -60.719 -10.203 22.266 1 21.89 447 ASP B C 1
ATOM 7348 O O . ASP B 1 447 ? -59.594 -10.281 21.781 1 21.89 447 ASP B O 1
ATOM 7352 N N . ALA B 1 448 ? -61.906 -10.508 21.641 1 22.88 448 ALA B N 1
ATOM 7353 C CA . ALA B 1 448 ? -62.531 -11.109 20.469 1 22.88 448 ALA B CA 1
ATOM 7354 C C . ALA B 1 448 ? -61.938 -10.547 19.188 1 22.88 448 ALA B C 1
ATOM 7356 O O . ALA B 1 448 ? -61.438 -9.422 19.156 1 22.88 448 ALA B O 1
ATOM 7357 N N . ALA B 1 449 ? -61.969 -11.328 18.125 1 25.72 449 ALA B N 1
ATOM 7358 C CA . ALA B 1 449 ? -61.531 -11.617 16.766 1 25.72 449 ALA B CA 1
ATOM 7359 C C . ALA B 1 449 ? -61.812 -10.43 15.836 1 25.72 449 ALA B C 1
ATOM 7361 O O . ALA B 1 449 ? -61.688 -10.539 14.617 1 25.72 449 ALA B O 1
ATOM 7362 N N . GLY B 1 450 ? -62.031 -9.25 16.438 1 21.25 450 GLY B N 1
ATOM 7363 C CA . GLY B 1 450 ? -62.781 -8.461 15.469 1 21.25 450 GLY B CA 1
ATOM 7364 C C . GLY B 1 450 ? -62.125 -8.391 14.109 1 21.25 450 GLY B C 1
ATOM 7365 O O . GLY B 1 450 ? -60.906 -8.609 13.992 1 21.25 450 GLY B O 1
ATOM 7366 N N . ALA B 1 451 ? -63.062 -8.422 13.078 1 28.44 451 ALA B N 1
ATOM 7367 C CA . ALA B 1 451 ? -63.125 -8.469 11.625 1 28.44 451 ALA B CA 1
ATOM 7368 C C . ALA B 1 451 ? -62.188 -7.438 11.008 1 28.44 451 ALA B C 1
ATOM 7370 O O . ALA B 1 451 ? -62.469 -6.234 11.047 1 28.44 451 ALA B O 1
ATOM 7371 N N . GLY B 1 452 ? -61.031 -7.43 11.414 1 25.55 452 GLY B N 1
ATOM 7372 C CA . GLY B 1 452 ? -60.094 -6.387 11.039 1 25.55 452 GLY B CA 1
ATOM 7373 C C . GLY B 1 452 ? -60.094 -6.066 9.562 1 25.55 452 GLY B C 1
ATOM 7374 O O . GLY B 1 452 ? -59.938 -6.957 8.727 1 25.55 452 GLY B O 1
ATOM 7375 N N . GLU B 1 453 ? -60.938 -5.156 9.273 1 29.41 453 GLU B N 1
ATOM 7376 C CA . GLU B 1 453 ? -61.25 -4.684 7.926 1 29.41 453 GLU B CA 1
ATOM 7377 C C . GLU B 1 453 ? -59.969 -4.605 7.082 1 29.41 453 GLU B C 1
ATOM 7379 O O . GLU B 1 453 ? -58.906 -4.238 7.586 1 29.41 453 GLU B O 1
ATOM 7384 N N . LEU B 1 454 ? -60 -5.438 6.098 1 32.38 454 LEU B N 1
ATOM 7385 C CA . LEU B 1 454 ? -59.062 -5.609 4.996 1 32.38 454 LEU B CA 1
ATOM 7386 C C . LEU B 1 454 ? -58.531 -4.262 4.504 1 32.38 454 LEU B C 1
ATOM 7388 O O . LEU B 1 454 ? -59.344 -3.375 4.172 1 32.38 454 LEU B O 1
ATOM 7392 N N . SER B 1 455 ? -57.594 -3.844 5.121 1 31.95 455 SER B N 1
ATOM 7393 C CA . SER B 1 455 ? -57.219 -2.469 4.805 1 31.95 455 SER B CA 1
ATOM 7394 C C . SER B 1 455 ? -57.281 -2.215 3.301 1 31.95 455 SER B C 1
ATOM 7396 O O . SER B 1 455 ? -57.188 -3.15 2.504 1 31.95 455 SER B O 1
ATOM 7398 N N . LYS B 1 456 ? -57.594 -1.083 2.846 1 35.72 456 LYS B N 1
ATOM 7399 C CA . LYS B 1 456 ? -57.875 -0.573 1.507 1 35.72 456 LYS B CA 1
ATOM 7400 C C . LYS B 1 456 ? -56.812 -1.023 0.51 1 35.72 456 LYS B C 1
ATOM 7402 O O . LYS B 1 456 ? -57.125 -1.401 -0.619 1 35.72 456 LYS B O 1
ATOM 7407 N N . ASN B 1 457 ? -55.656 -0.848 0.999 1 33.41 457 ASN B N 1
ATOM 7408 C CA . ASN B 1 457 ? -54.625 -0.964 -0.029 1 33.41 457 ASN B CA 1
ATOM 7409 C C . ASN B 1 457 ? -54.438 -2.412 -0.471 1 33.41 457 ASN B C 1
ATOM 7411 O O . ASN B 1 457 ? -53.688 -2.686 -1.415 1 33.41 457 ASN B O 1
ATOM 7415 N N . ALA B 1 458 ? -54.656 -3.4 0.441 1 37.88 458 ALA B N 1
ATOM 7416 C CA . ALA B 1 458 ? -54.688 -4.777 -0.045 1 37.88 458 ALA B CA 1
ATOM 7417 C C . ALA B 1 458 ? -55.781 -4.949 -1.119 1 37.88 458 ALA B C 1
ATOM 7419 O O . ALA B 1 458 ? -55.594 -5.738 -2.051 1 37.88 458 ALA B O 1
ATOM 7420 N N . MET B 1 459 ? -56.875 -4.215 -0.767 1 38.19 459 MET B N 1
ATOM 7421 C CA . MET B 1 459 ? -57.969 -4.195 -1.75 1 38.19 459 MET B CA 1
ATOM 7422 C C . MET B 1 459 ? -57.469 -3.676 -3.094 1 38.19 459 MET B C 1
ATOM 7424 O O . MET B 1 459 ? -57.875 -4.172 -4.145 1 38.19 459 MET B O 1
ATOM 7428 N N . LYS B 1 460 ? -56.5 -2.658 -2.996 1 39.34 460 LYS B N 1
ATOM 7429 C CA . LYS B 1 460 ? -56.094 -2.064 -4.266 1 39.34 460 LYS B CA 1
ATOM 7430 C C . LYS B 1 460 ? -55.281 -3.059 -5.105 1 39.34 460 LYS B C 1
ATOM 7432 O O . LYS B 1 460 ? -55.469 -3.121 -6.324 1 39.34 460 LYS B O 1
ATOM 7437 N N . LYS B 1 461 ? -54.469 -3.75 -4.43 1 42.44 461 LYS B N 1
ATOM 7438 C CA . LYS B 1 461 ? -53.625 -4.684 -5.18 1 42.44 461 LYS B CA 1
ATOM 7439 C C . LYS B 1 461 ? -54.469 -5.781 -5.824 1 42.44 461 LYS B C 1
ATOM 7441 O O . LYS B 1 461 ? -54.219 -6.184 -6.961 1 42.44 461 LYS B O 1
ATOM 7446 N N . LEU B 1 462 ? -55.375 -6.121 -4.926 1 44.84 462 LEU B N 1
ATOM 7447 C CA . LEU B 1 462 ? -56.312 -7.121 -5.465 1 44.84 462 LEU B CA 1
ATOM 7448 C C . LEU B 1 462 ? -57.094 -6.555 -6.633 1 44.84 462 LEU B C 1
ATOM 7450 O O . LEU B 1 462 ? -57.312 -7.23 -7.645 1 44.84 462 LEU B O 1
ATOM 7454 N N . LEU B 1 463 ? -57.438 -5.266 -6.367 1 43.56 463 LEU B N 1
ATOM 7455 C CA . LEU B 1 463 ? -58.188 -4.594 -7.418 1 43.56 463 LEU B CA 1
ATOM 7456 C C . LEU B 1 463 ? -57.375 -4.445 -8.68 1 43.56 463 LEU B C 1
ATOM 7458 O O . LEU B 1 463 ? -57.875 -4.656 -9.789 1 43.56 463 LEU B O 1
ATOM 7462 N N . LYS B 1 464 ? -56.062 -4.02 -8.453 1 44.38 464 LYS B N 1
ATOM 7463 C CA . LYS B 1 464 ? -55.25 -3.771 -9.633 1 44.38 464 LYS B CA 1
ATOM 7464 C C . LYS B 1 464 ? -55 -5.062 -10.406 1 44.38 464 LYS B C 1
ATOM 7466 O O . LYS B 1 464 ? -54.969 -5.059 -11.641 1 44.38 464 LYS B O 1
ATOM 7471 N N . GLU B 1 465 ? -54.75 -6.117 -9.664 1 49.94 465 GLU B N 1
ATOM 7472 C CA . GLU B 1 465 ? -54.594 -7.402 -10.328 1 49.94 465 GLU B CA 1
ATOM 7473 C C . GLU B 1 465 ? -55.844 -7.777 -11.117 1 49.94 465 GLU B C 1
ATOM 7475 O O . GLU B 1 465 ? -55.75 -8.336 -12.211 1 49.94 465 GLU B O 1
ATOM 7480 N N . GLN B 1 466 ? -56.938 -7.363 -10.352 1 46.69 466 GLN B N 1
ATOM 7481 C CA . GLN B 1 466 ? -58.219 -7.613 -11.016 1 46.69 466 GLN B CA 1
ATOM 7482 C C . GLN B 1 466 ? -58.375 -6.754 -12.266 1 46.69 466 GLN B C 1
ATOM 7484 O O . GLN B 1 466 ? -58.938 -7.207 -13.273 1 46.69 466 GLN B O 1
ATOM 7489 N N . GLN B 1 467 ? -57.844 -5.512 -12.062 1 46.59 467 GLN B N 1
ATOM 7490 C CA . GLN B 1 467 ? -57.969 -4.602 -13.195 1 46.59 467 GLN B CA 1
ATOM 7491 C C . GLN B 1 467 ? -57.125 -5.055 -14.375 1 46.59 467 GLN B C 1
ATOM 7493 O O . GLN B 1 467 ? -57.531 -4.949 -15.523 1 46.59 467 GLN B O 1
ATOM 7498 N N . ILE B 1 468 ? -55.969 -5.477 -13.984 1 47.31 468 ILE B N 1
ATOM 7499 C CA . ILE B 1 468 ? -55.062 -5.922 -15.031 1 47.31 468 ILE B CA 1
ATOM 7500 C C . ILE B 1 468 ? -55.625 -7.16 -15.719 1 47.31 468 ILE B C 1
ATOM 7502 O O . ILE B 1 468 ? -55.562 -7.277 -16.953 1 47.31 468 ILE B O 1
ATOM 7506 N N . ALA B 1 469 ? -56.188 -7.988 -14.812 1 47.06 469 ALA B N 1
ATOM 7507 C CA . ALA B 1 469 ? -56.875 -9.141 -15.414 1 47.06 469 ALA B CA 1
ATOM 7508 C C . ALA B 1 469 ? -57.969 -8.703 -16.344 1 47.06 469 ALA B C 1
ATOM 7510 O O . ALA B 1 469 ? -58.188 -9.297 -17.422 1 47.06 469 ALA B O 1
ATOM 7511 N N . ALA B 1 470 ? -58.625 -7.574 -15.82 1 43.72 470 ALA B N 1
ATOM 7512 C CA . ALA B 1 470 ? -59.75 -7.039 -16.609 1 43.72 470 ALA B CA 1
ATOM 7513 C C . ALA B 1 470 ? -59.25 -6.453 -17.922 1 43.72 470 ALA B C 1
ATOM 7515 O O . ALA B 1 470 ? -59.875 -6.625 -18.969 1 43.72 470 ALA B O 1
ATOM 7516 N N . LYS B 1 471 ? -58.125 -5.773 -17.734 1 44.38 471 LYS B N 1
ATOM 7517 C CA . LYS B 1 471 ? -57.625 -5.129 -18.953 1 44.38 471 LYS B CA 1
ATOM 7518 C C . LYS B 1 471 ? -57.156 -6.164 -19.969 1 44.38 471 LYS B C 1
ATOM 7520 O O . LYS B 1 471 ? -57.375 -5.992 -21.172 1 44.38 471 LYS B O 1
ATOM 7525 N N . LYS B 1 472 ? -56.594 -7.207 -19.469 1 45.72 472 LYS B N 1
ATOM 7526 C CA . LYS B 1 472 ? -56.188 -8.289 -20.375 1 45.72 472 LYS B CA 1
ATOM 7527 C C . LYS B 1 472 ? -57.406 -8.906 -21.062 1 45.72 472 LYS B C 1
ATOM 7529 O O . LYS B 1 472 ? -57.344 -9.258 -22.25 1 45.72 472 LYS B O 1
ATOM 7534 N N . ALA B 1 473 ? -58.375 -8.938 -20.141 1 46.12 473 ALA B N 1
ATOM 7535 C CA . ALA B 1 473 ? -59.625 -9.469 -20.703 1 46.12 473 ALA B CA 1
ATOM 7536 C C . ALA B 1 473 ? -60.188 -8.539 -21.766 1 46.12 473 ALA B C 1
ATOM 7538 O O . ALA B 1 473 ? -60.75 -9 -22.766 1 46.12 473 ALA B O 1
ATOM 7539 N N . GLN B 1 474 ? -59.969 -7.184 -21.391 1 41.47 474 GLN B N 1
ATOM 7540 C CA . GLN B 1 474 ? -60.5 -6.211 -22.344 1 41.47 474 GLN B CA 1
ATOM 7541 C C . GLN B 1 474 ? -59.688 -6.203 -23.625 1 41.47 474 GLN B C 1
ATOM 7543 O O . GLN B 1 474 ? -60.25 -6.121 -24.719 1 41.47 474 GLN B O 1
ATOM 7548 N N . LYS B 1 475 ? -58.406 -6.211 -23.453 1 43.19 475 LYS B N 1
ATOM 7549 C CA . LYS B 1 475 ? -57.594 -6.152 -24.672 1 43.19 475 LYS B CA 1
ATOM 7550 C C . LYS B 1 475 ? -57.812 -7.383 -25.547 1 43.19 475 LYS B C 1
ATOM 7552 O O . LYS B 1 475 ? -57.625 -7.328 -26.766 1 43.19 475 LYS B O 1
ATOM 7557 N N . ALA B 1 476 ? -58.062 -8.5 -24.859 1 44.19 476 ALA B N 1
ATOM 7558 C CA . ALA B 1 476 ? -58.375 -9.672 -25.672 1 44.19 476 ALA B CA 1
ATOM 7559 C C . ALA B 1 476 ? -59.625 -9.414 -26.516 1 44.19 476 ALA B C 1
ATOM 7561 O O . ALA B 1 476 ? -59.719 -9.898 -27.641 1 44.19 476 ALA B O 1
ATOM 7562 N N . LYS B 1 477 ? -60.406 -8.602 -25.828 1 43.78 477 LYS B N 1
ATOM 7563 C CA . LYS B 1 477 ? -61.656 -8.289 -26.531 1 43.78 477 LYS B CA 1
ATOM 7564 C C . LYS B 1 477 ? -61.375 -7.395 -27.75 1 43.78 477 LYS B C 1
ATOM 7566 O O . LYS B 1 477 ? -62.031 -7.527 -28.781 1 43.78 477 LYS B O 1
ATOM 7571 N N . GLU B 1 478 ? -60.438 -6.422 -27.422 1 38.56 478 GLU B N 1
ATOM 7572 C CA . GLU B 1 478 ? -60.344 -5.438 -28.5 1 38.56 478 GLU B CA 1
ATOM 7573 C C . GLU B 1 478 ? -59.625 -6.027 -29.719 1 38.56 478 GLU B C 1
ATOM 7575 O O . GLU B 1 478 ? -59.875 -5.598 -30.844 1 38.56 478 GLU B O 1
ATOM 7580 N N . LYS B 1 479 ? -58.594 -6.801 -29.609 1 41.5 479 LYS B N 1
ATOM 7581 C CA . LYS B 1 479 ? -57.938 -7.395 -30.766 1 41.5 479 LYS B CA 1
ATOM 7582 C C . LYS B 1 479 ? -58.938 -8.148 -31.641 1 41.5 479 LYS B C 1
ATOM 7584 O O . LYS B 1 479 ? -58.688 -8.398 -32.812 1 41.5 479 LYS B O 1
ATOM 7589 N N . GLU B 1 480 ? -59.938 -8.719 -30.891 1 35.84 480 GLU B N 1
ATOM 7590 C CA . GLU B 1 480 ? -60.938 -9.383 -31.734 1 35.84 480 GLU B CA 1
ATOM 7591 C C . GLU B 1 480 ? -61.625 -8.391 -32.656 1 35.84 480 GLU B C 1
ATOM 7593 O O . GLU B 1 480 ? -62.062 -8.758 -33.75 1 35.84 480 GLU B O 1
ATOM 7598 N N . ALA B 1 481 ? -61.719 -7.105 -32.188 1 36.09 481 ALA B N 1
ATOM 7599 C CA . ALA B 1 481 ? -62.562 -6.203 -32.969 1 36.09 481 ALA B CA 1
ATOM 7600 C C . ALA B 1 481 ? -61.812 -5.66 -34.188 1 36.09 481 ALA B C 1
ATOM 7602 O O . ALA B 1 481 ? -62.406 -5.172 -35.125 1 36.09 481 ALA B O 1
ATOM 7603 N N . ALA B 1 482 ? -60.531 -5.277 -34.094 1 40.81 482 ALA B N 1
ATOM 7604 C CA . ALA B 1 482 ? -59.875 -4.535 -35.156 1 40.81 482 ALA B CA 1
ATOM 7605 C C . ALA B 1 482 ? -59.812 -5.375 -36.438 1 40.81 482 ALA B C 1
ATOM 7607 O O . ALA B 1 482 ? -59.312 -4.906 -37.469 1 40.81 482 ALA B O 1
ATOM 7608 N N . THR B 1 483 ? -59.844 -6.695 -36.438 1 36.16 483 THR B N 1
ATOM 7609 C CA . THR B 1 483 ? -59.781 -7.473 -37.656 1 36.16 483 THR B CA 1
ATOM 7610 C C . THR B 1 483 ? -60.906 -7.059 -38.625 1 36.16 483 THR B C 1
ATOM 7612 O O . THR B 1 483 ? -60.906 -7.43 -39.781 1 36.16 483 THR B O 1
ATOM 7615 N N . GLU B 1 484 ? -61.969 -6.414 -38.094 1 33.78 484 GLU B N 1
ATOM 7616 C CA . GLU B 1 484 ? -63.094 -6.41 -39.031 1 33.78 484 GLU B CA 1
ATOM 7617 C C . GLU B 1 484 ? -63 -5.25 -40.031 1 33.78 484 GLU B C 1
ATOM 7619 O O . GLU B 1 484 ? -63.75 -5.199 -41 1 33.78 484 GLU B O 1
ATOM 7624 N N . GLY B 1 485 ? -62.312 -4.109 -39.688 1 35.16 485 GLY B N 1
ATOM 7625 C CA . GLY B 1 485 ? -62.75 -2.98 -40.469 1 35.16 485 GLY B CA 1
ATOM 7626 C C . GLY B 1 485 ? -62.125 -2.926 -41.844 1 35.16 485 GLY B C 1
ATOM 7627 O O . GLY B 1 485 ? -62.156 -1.887 -42.5 1 35.16 485 GLY B O 1
ATOM 7628 N N . GLY B 1 486 ? -61.25 -3.811 -42.312 1 31.06 486 GLY B N 1
ATOM 7629 C CA . GLY B 1 486 ? -60.688 -3.701 -43.625 1 31.06 486 GLY B CA 1
ATOM 7630 C C . GLY B 1 486 ? -61.719 -3.635 -44.75 1 31.06 486 GLY B C 1
ATOM 7631 O O . GLY B 1 486 ? -61.375 -3.693 -45.906 1 31.06 486 GLY B O 1
ATOM 7632 N N . ILE B 1 487 ? -62.906 -3.961 -44.5 1 28.39 487 ILE B N 1
ATOM 7633 C CA . ILE B 1 487 ? -63.719 -4.309 -45.656 1 28.39 487 ILE B CA 1
ATOM 7634 C C . ILE B 1 487 ? -64 -3.053 -46.469 1 28.39 487 ILE B C 1
ATOM 7636 O O . ILE B 1 487 ? -64 -3.102 -47.719 1 28.39 487 ILE B O 1
ATOM 7640 N N . GLY B 1 488 ? -64.562 -2.031 -45.938 1 26.69 488 GLY B N 1
ATOM 7641 C CA . GLY B 1 488 ? -65.5 -1.33 -46.781 1 26.69 488 GLY B CA 1
ATOM 7642 C C . GLY B 1 488 ? -64.875 -0.284 -47.656 1 26.69 488 GLY B C 1
ATOM 7643 O O . GLY B 1 488 ? -65.562 0.356 -48.469 1 26.69 488 GLY B O 1
ATOM 7644 N N . ALA B 1 489 ? -63.469 0.093 -47.938 1 22.98 489 ALA B N 1
ATOM 7645 C CA . ALA B 1 489 ? -63.438 0.816 -49.219 1 22.98 489 ALA B CA 1
ATOM 7646 C C . ALA B 1 489 ? -63.344 -0.146 -50.406 1 22.98 489 ALA B C 1
ATOM 7648 O O . ALA B 1 489 ? -62.688 -1.185 -50.281 1 22.98 489 ALA B O 1
#

Organism: Metarhizium acridum (strain CQMa 102) (NCBI:txid655827)

pLDDT: mean 84.22, std 23.31, range [17.16, 98.94]

Solvent-accessible surface area (backbone atoms only — not comparable to full-atom values): 52638 Å² total; per-residue (Å²): 135,85,78,77,76,82,76,80,79,68,70,65,82,70,79,51,75,78,68,63,90,50,65,65,37,72,60,43,74,39,82,87,44,78,40,30,28,26,37,92,81,49,45,58,31,60,70,61,63,71,59,44,33,65,74,70,67,49,40,71,64,44,71,68,55,48,52,46,47,23,69,70,65,71,41,79,66,52,64,47,52,78,69,50,39,36,37,33,27,41,62,53,66,58,53,53,53,28,43,66,54,14,41,75,51,32,39,38,42,69,45,69,34,82,45,70,68,62,39,58,68,64,45,53,60,51,54,51,48,41,51,47,37,68,68,46,28,38,44,34,38,36,42,27,37,24,53,57,47,34,51,75,37,90,79,59,46,71,70,56,24,50,51,17,35,55,42,39,46,36,55,56,53,26,71,64,61,56,70,54,25,36,40,37,43,44,42,62,73,57,46,23,49,51,33,39,52,40,21,51,58,40,17,48,70,37,26,39,47,56,46,29,71,74,70,66,54,54,55,78,37,27,29,38,61,66,35,41,60,20,56,64,36,27,69,48,38,39,39,37,37,37,61,62,65,39,82,53,51,81,62,20,27,61,26,28,23,41,31,61,40,52,54,43,50,45,64,58,50,55,52,33,33,55,47,20,55,77,70,68,30,35,50,57,20,33,37,26,29,66,85,63,59,14,27,76,12,63,48,37,71,58,42,93,88,37,75,71,26,46,61,46,49,82,53,47,62,67,52,47,45,49,46,52,71,64,41,34,28,70,29,55,51,96,41,71,68,52,16,46,70,62,16,27,41,58,91,51,12,31,42,54,52,49,33,70,76,65,49,81,52,66,67,58,52,50,49,51,50,54,31,23,39,53,18,77,40,46,62,71,56,48,42,49,55,30,39,52,48,48,40,50,51,36,48,54,37,44,58,42,34,74,67,52,44,72,68,53,49,48,57,29,47,46,92,54,69,57,60,73,65,36,33,88,89,36,73,38,48,87,72,55,65,78,77,73,78,78,80,82,78,81,65,76,80,76,71,84,72,80,75,76,80,63,60,69,66,68,48,43,54,53,46,49,53,49,46,52,51,49,45,50,51,49,50,52,57,51,57,62,65,62,65,76,70,70,76,69,128,135,83,78,78,76,81,74,79,79,66,74,66,80,68,80,52,76,80,69,64,89,50,65,66,37,74,60,42,73,39,82,85,44,76,40,30,28,26,37,94,83,49,46,57,32,60,70,61,63,70,59,45,33,66,74,69,66,50,41,72,63,46,70,68,56,48,51,47,47,24,69,69,63,70,42,79,66,53,64,47,52,78,69,50,39,36,36,33,27,41,61,53,65,58,53,53,53,30,42,66,54,15,41,74,50,32,37,39,42,69,44,68,31,82,46,73,69,62,38,58,69,63,44,54,60,51,54,51,49,43,52,47,36,68,68,47,28,40,44,33,38,36,43,26,36,24,54,57,48,34,50,76,39,91,79,58,46,70,70,56,26,51,51,15,37,55,42,39,46,37,54,56,51,27,70,65,61,55,68,53,25,37,39,37,41,44,43,62,73,57,46,23,49,52,33,37,52,40,21,51,58,43,17,47,70,37,26,39,47,57,47,28,72,74,70,66,56,54,56,78,37,26,30,38,59,65,36,40,60,20,56,65,36,26,68,46,37,39,40,39,36,39,62,63,65,38,81,55,50,80,62,20,28,60,26,28,23,42,30,62,41,52,54,44,51,44,64,58,50,55,53,32,32,55,46,19,55,76,70,68,31,35,52,57,21,35,38,27,27,65,83,63,58,15,26,76,12,62,48,37,72,58,42,93,88,36,76,73,25,45,61,46,50,82,54,48,64,67,52,47,46,48,47,51,72,66,38,32,28,70,30,54,50,96,42,70,70,53,15,45,70,62,16,26,42,60,91,51,12,31,41,54,51,49,33,70,74,63,50,80,53,65,67,59,52,50,51,51,48,52,31,24,38,53,18,76,39,47,64,70,57,48,42,49,56,30,37,52,47,49,39,50,52,35,50,54,36,43,57,42,36,72,67,52,45,72,68,54,49,48,57,29,48,46,92,54,69,58,60,70,65,38,32,90,90,35,72,39,49,87,72,55,67,77,78,73,76,79,80,76,81,75,74,74,75,76,77,76,82,68,81,69,70,74,54,64,69,63,51,44,53,51,43,46,54,46,44,49,50,44,46,51,54,45,50,57,51,48,63,64,54,68,72,62,70,77,60,82,123